Protein AF-A0A7C3YHD6-F1 (afdb_monomer)

Nearest PDB structures (foldseek):
  8xrv-assembly2_F  TM=5.970E-01  e=7.876E-05  Cellulosimicrobium
  8xrx-assembly1_B  TM=4.144E-01  e=6.206E-05  Cellulosimicrobium cellulans
  8xrx-assembly2_C  TM=4.176E-01  e=9.086E-05  Cellulosimicrobium cellulans
  8xrt-assembly3_D  TM=2.925E-01  e=2.175E-05  Cellulosimicrobium
  8xrt-assembly2_B  TM=2.778E-01  e=3.036E-05  Cellulosimicrobium

Radius of gyration: 32.1 Å; Cα contacts (8 Å, |Δi|>4): 1647; chains: 1; bounding box: 99×63×89 Å

Structure (mmCIF, N/CA/C/O backbone):
data_AF-A0A7C3YHD6-F1
#
_entry.id   AF-A0A7C3YHD6-F1
#
loop_
_atom_site.group_PDB
_atom_site.id
_atom_site.type_symbol
_atom_site.label_atom_id
_atom_site.label_alt_id
_atom_site.label_comp_id
_atom_site.label_asym_id
_atom_site.label_entity_id
_atom_site.label_seq_id
_atom_site.pdbx_PDB_ins_code
_atom_site.Cartn_x
_atom_site.Cartn_y
_atom_site.Cartn_z
_atom_site.occupancy
_atom_site.B_iso_or_equiv
_atom_site.auth_seq_id
_atom_site.auth_comp_id
_atom_site.auth_asym_id
_atom_site.auth_atom_id
_atom_site.pdbx_PDB_model_num
ATOM 1 N N . MET A 1 1 ? -40.302 12.353 -24.467 1.00 33.19 1 MET A N 1
ATOM 2 C CA . MET A 1 1 ? -41.398 11.413 -24.130 1.00 33.19 1 MET A CA 1
ATOM 3 C C . MET A 1 1 ? -41.924 11.759 -22.741 1.00 33.19 1 MET A C 1
ATOM 5 O O . MET A 1 1 ? -41.127 12.133 -21.892 1.00 33.19 1 MET A O 1
ATOM 9 N N . LYS A 1 2 ? -43.252 11.775 -22.558 1.00 27.89 2 LYS A N 1
ATOM 10 C CA . LYS A 1 2 ? -43.951 12.321 -21.375 1.00 27.89 2 LYS A CA 1
ATOM 11 C C . LYS A 1 2 ? -43.536 11.615 -20.071 1.00 27.89 2 LYS A C 1
ATOM 13 O O . LYS A 1 2 ? -43.399 10.398 -20.061 1.00 27.89 2 LYS A O 1
ATOM 18 N N . LYS A 1 3 ? -43.393 12.388 -18.981 1.00 28.17 3 LYS A N 1
ATOM 19 C CA . LYS A 1 3 ? -43.239 11.893 -17.600 1.00 28.17 3 LYS A CA 1
ATOM 20 C C . LYS A 1 3 ? -44.438 11.002 -17.248 1.00 28.17 3 LYS A C 1
ATOM 22 O O . LYS A 1 3 ? -45.562 11.495 -17.194 1.00 28.17 3 LYS A O 1
ATOM 27 N N . ILE A 1 4 ? -44.193 9.711 -17.037 1.00 30.39 4 ILE A N 1
ATOM 28 C CA . ILE A 1 4 ? -45.179 8.761 -16.513 1.00 30.39 4 ILE A CA 1
ATOM 29 C C . ILE A 1 4 ? -45.124 8.847 -14.984 1.00 30.39 4 ILE A C 1
ATOM 31 O O . ILE A 1 4 ? -44.045 8.776 -14.396 1.00 30.39 4 ILE A O 1
ATOM 35 N N . ASN A 1 5 ? -46.281 9.067 -14.357 1.00 26.64 5 ASN A N 1
ATOM 36 C CA . ASN A 1 5 ? -46.434 9.083 -12.905 1.00 26.64 5 ASN A CA 1
ATOM 37 C C . ASN A 1 5 ? -46.173 7.684 -12.334 1.00 26.64 5 ASN A C 1
ATOM 39 O O . ASN A 1 5 ? -46.651 6.685 -12.868 1.00 26.64 5 ASN A O 1
ATOM 43 N N . TRP A 1 6 ? -45.413 7.634 -11.243 1.00 37.22 6 TRP A N 1
ATOM 44 C CA . TRP A 1 6 ? -44.980 6.412 -10.580 1.00 37.22 6 TRP A CA 1
ATOM 45 C C . TRP A 1 6 ? -46.158 5.764 -9.852 1.00 37.22 6 TRP A C 1
ATOM 47 O O . TRP A 1 6 ? -46.665 6.293 -8.866 1.00 37.22 6 TRP A O 1
ATOM 57 N N . THR A 1 7 ? -46.607 4.615 -10.344 1.00 29.44 7 THR A N 1
ATOM 58 C CA . THR A 1 7 ? -47.560 3.742 -9.653 1.00 29.44 7 THR A CA 1
ATOM 59 C C . THR A 1 7 ? -46.990 2.328 -9.660 1.00 29.44 7 THR A C 1
ATOM 61 O O . THR A 1 7 ? -46.343 1.924 -10.622 1.00 29.44 7 THR A O 1
ATOM 64 N N . ILE A 1 8 ? -47.174 1.632 -8.540 1.00 33.72 8 ILE A N 1
ATOM 65 C CA . ILE A 1 8 ? -46.691 0.281 -8.230 1.00 33.72 8 ILE A CA 1
ATOM 66 C C . ILE A 1 8 ? -46.876 -0.662 -9.432 1.00 33.72 8 ILE A C 1
ATOM 68 O O . ILE A 1 8 ? -47.979 -0.788 -9.963 1.00 33.72 8 ILE A O 1
ATOM 72 N N . ILE A 1 9 ? -45.785 -1.310 -9.851 1.00 39.44 9 ILE A N 1
ATOM 73 C CA . ILE A 1 9 ? -45.742 -2.269 -10.960 1.00 39.44 9 ILE A CA 1
ATOM 74 C C . ILE A 1 9 ? -45.817 -3.684 -10.358 1.00 39.44 9 ILE A C 1
ATOM 76 O O . ILE A 1 9 ? -45.004 -4.048 -9.507 1.00 39.44 9 ILE A O 1
ATOM 80 N N . ILE A 1 10 ? -46.827 -4.461 -10.758 1.00 38.75 10 ILE A N 1
ATOM 81 C CA . ILE A 1 10 ? -47.070 -5.842 -10.305 1.00 38.75 10 ILE A CA 1
ATOM 82 C C . ILE A 1 10 ? -46.479 -6.790 -11.352 1.00 38.75 10 ILE A C 1
ATOM 84 O O . ILE A 1 10 ? -46.925 -6.759 -12.491 1.00 38.75 10 ILE A O 1
ATOM 88 N N . ILE A 1 11 ? -45.501 -7.630 -10.993 1.00 44.28 11 ILE A N 1
ATOM 89 C CA . ILE A 1 11 ? -44.811 -8.522 -11.940 1.00 44.28 11 ILE A CA 1
ATOM 90 C C . ILE A 1 11 ? -45.221 -9.976 -11.659 1.00 44.28 11 ILE A C 1
ATOM 92 O O . ILE A 1 11 ? -44.813 -10.577 -10.668 1.00 44.28 11 ILE A O 1
ATOM 96 N N . ILE A 1 12 ? -46.035 -10.563 -12.537 1.00 39.75 12 ILE A N 1
ATOM 97 C CA . ILE A 1 12 ? -46.547 -11.935 -12.385 1.00 39.75 12 ILE A CA 1
ATOM 98 C C . ILE A 1 12 ? -45.685 -12.900 -13.212 1.00 39.75 12 ILE A C 1
ATOM 100 O O . ILE A 1 12 ? -45.629 -12.772 -14.431 1.00 39.75 12 ILE A O 1
ATOM 104 N N . LEU A 1 13 ? -45.037 -13.888 -12.582 1.00 40.97 13 LEU A N 1
ATOM 105 C CA . LEU A 1 13 ? -44.169 -14.875 -13.241 1.00 40.97 13 LEU A CA 1
ATOM 106 C C . LEU A 1 13 ? -44.884 -16.236 -13.371 1.00 40.97 13 LEU A C 1
ATOM 108 O O . LEU A 1 13 ? -44.977 -17.011 -12.422 1.00 40.97 13 LEU A O 1
ATOM 112 N N . ILE A 1 14 ? -45.416 -16.522 -14.567 1.00 37.09 14 ILE A N 1
ATOM 113 C CA . ILE A 1 14 ? -46.184 -17.746 -14.866 1.00 37.09 14 ILE A CA 1
ATOM 114 C C . ILE A 1 14 ? -45.296 -18.841 -15.476 1.00 37.09 14 ILE A C 1
ATOM 116 O O . ILE A 1 14 ? -44.714 -18.614 -16.536 1.00 37.09 14 ILE A O 1
ATOM 120 N N . LEU A 1 15 ? -45.247 -20.039 -14.867 1.00 38.25 15 LEU A N 1
ATOM 121 C CA . LEU A 1 15 ? -44.476 -21.195 -15.355 1.00 38.25 15 LEU A CA 1
ATOM 122 C C . LEU A 1 15 ? -45.401 -22.299 -15.899 1.00 38.25 15 LEU A C 1
ATOM 124 O O . LEU A 1 15 ? -46.266 -22.800 -15.186 1.00 38.25 15 LEU A O 1
ATOM 128 N N . VAL A 1 16 ? -45.204 -22.715 -17.156 1.00 32.53 16 VAL A N 1
ATOM 129 C CA . VAL A 1 16 ? -45.936 -23.830 -17.791 1.00 32.53 16 VAL A CA 1
ATOM 130 C C . VAL A 1 16 ? -44.934 -24.875 -18.293 1.00 32.53 16 VAL A C 1
ATOM 132 O O . VAL A 1 16 ? -43.979 -24.538 -18.985 1.00 32.53 16 VAL A O 1
ATOM 135 N N . PHE A 1 17 ? -45.153 -26.144 -17.933 1.00 29.03 17 PHE A N 1
ATOM 136 C CA . PHE A 1 17 ? -44.254 -27.274 -18.203 1.00 29.03 17 PHE A CA 1
ATOM 137 C C . PHE A 1 17 ? -44.550 -27.921 -19.569 1.00 29.03 17 PHE A C 1
ATOM 139 O O . PHE A 1 17 ? -45.683 -28.336 -19.812 1.00 29.03 17 PHE A O 1
ATOM 146 N N . ILE A 1 18 ? -43.545 -28.045 -20.447 1.00 30.69 18 ILE A N 1
ATOM 147 C CA . ILE A 1 18 ? -43.638 -28.778 -21.727 1.00 30.69 18 ILE A CA 1
ATOM 148 C C . ILE A 1 18 ? -42.346 -29.592 -21.935 1.00 30.69 18 ILE A C 1
ATOM 150 O O . ILE A 1 18 ? -41.264 -29.002 -21.934 1.00 30.69 18 ILE A O 1
ATOM 154 N N . PRO A 1 19 ? -42.407 -30.922 -22.142 1.00 28.20 19 PRO A N 1
ATOM 155 C CA . PRO A 1 19 ? -41.219 -31.730 -22.400 1.00 28.20 19 PRO A CA 1
ATOM 156 C C . PRO A 1 19 ? -40.803 -31.654 -23.880 1.00 28.20 19 PRO A C 1
ATOM 158 O O . PRO A 1 19 ? -41.643 -31.713 -24.777 1.00 28.20 19 PRO A O 1
ATOM 161 N N . LEU A 1 20 ? -39.495 -31.549 -24.141 1.00 29.16 20 LEU A N 1
ATOM 162 C CA . LEU A 1 20 ? -38.911 -31.427 -25.483 1.00 29.16 20 LEU A CA 1
ATOM 163 C C . LEU A 1 20 ? -37.914 -32.561 -25.763 1.00 29.16 20 LEU A C 1
ATOM 165 O O . LEU A 1 20 ? -36.996 -32.805 -24.983 1.00 29.16 20 LEU A O 1
ATOM 169 N N . SER A 1 21 ? -38.092 -33.218 -26.910 1.00 27.41 21 SER A N 1
ATOM 170 C CA . SER A 1 21 ? -37.192 -34.214 -27.499 1.00 27.41 21 SER A CA 1
ATOM 171 C C . SER A 1 21 ? -36.075 -33.568 -28.334 1.00 27.41 21 SER A C 1
ATOM 173 O O . SER A 1 21 ? -36.277 -32.546 -28.987 1.00 27.41 21 SER A O 1
ATOM 175 N N . ALA A 1 22 ? -34.902 -34.203 -28.304 1.00 28.86 22 ALA A N 1
ATOM 176 C CA . ALA A 1 22 ? -33.606 -33.737 -28.798 1.00 28.86 22 ALA A CA 1
ATOM 177 C C . ALA A 1 22 ? -33.400 -33.806 -30.325 1.00 28.86 22 ALA A C 1
ATOM 179 O O . ALA A 1 22 ? -33.951 -34.686 -30.980 1.00 28.86 22 ALA A O 1
ATOM 180 N N . PHE A 1 23 ? -32.489 -32.970 -30.851 1.00 27.52 23 PHE A N 1
ATOM 181 C CA . PHE A 1 23 ? -31.763 -33.216 -32.108 1.00 27.52 23 PHE A CA 1
ATOM 182 C C . PHE A 1 23 ? -30.308 -32.716 -32.056 1.00 27.52 23 PHE A C 1
ATOM 184 O O . PHE A 1 23 ? -30.003 -31.692 -31.446 1.00 27.52 23 PHE A O 1
ATOM 191 N N . SER A 1 24 ? -29.424 -33.490 -32.696 1.00 26.69 24 SER A N 1
ATOM 192 C CA . SER A 1 24 ? -27.964 -33.377 -32.717 1.00 26.69 24 SER A CA 1
ATOM 193 C C . SER A 1 24 ? -27.407 -32.613 -33.927 1.00 26.69 24 SER A C 1
ATOM 195 O O . SER A 1 24 ? -28.060 -32.455 -34.955 1.00 26.69 24 SER A O 1
ATOM 197 N N . GLN A 1 25 ? -26.139 -32.219 -33.782 1.00 30.19 25 GLN A N 1
ATOM 198 C CA . GLN A 1 25 ? -25.241 -31.557 -34.735 1.00 30.19 25 GLN A CA 1
ATOM 199 C C . GLN A 1 25 ? -25.079 -32.250 -36.100 1.00 30.19 25 GLN A C 1
ATOM 201 O O . GLN A 1 25 ? -25.105 -33.475 -36.196 1.00 30.19 25 GLN A O 1
ATOM 206 N N . ALA A 1 26 ? -24.700 -31.453 -37.107 1.00 25.59 26 ALA A N 1
ATOM 207 C CA . ALA A 1 26 ? -23.753 -31.868 -38.144 1.00 25.59 26 ALA A CA 1
ATOM 208 C C . ALA A 1 26 ? -22.967 -30.657 -38.683 1.00 25.59 26 ALA A C 1
ATOM 210 O O . ALA A 1 26 ? -23.549 -29.686 -39.167 1.00 25.59 26 ALA A O 1
ATOM 211 N N . SER A 1 27 ? -21.636 -30.730 -38.608 1.00 27.20 27 SER A N 1
ATOM 212 C CA . SER A 1 27 ? -20.701 -29.845 -39.307 1.00 27.20 27 SER A CA 1
ATOM 213 C C . SER A 1 27 ? -20.505 -30.328 -40.750 1.00 27.20 27 SER A C 1
ATOM 215 O O . SER A 1 27 ? -20.579 -31.524 -41.034 1.00 27.20 27 SER A O 1
ATOM 217 N N . LYS A 1 28 ? -20.239 -29.408 -41.684 1.00 27.61 28 LYS A N 1
ATOM 218 C CA . LYS A 1 28 ? -19.794 -29.743 -43.045 1.00 27.61 28 LYS A CA 1
ATOM 219 C C . LYS A 1 28 ? -18.433 -29.114 -43.318 1.00 27.61 28 LYS A C 1
ATOM 221 O O . LYS A 1 28 ? -18.290 -27.894 -43.294 1.00 27.61 28 LYS A O 1
ATOM 226 N N . GLN A 1 29 ? -17.460 -29.977 -43.602 1.00 29.08 29 GLN A N 1
ATOM 227 C CA . GLN A 1 29 ? -16.182 -29.642 -44.224 1.00 29.08 29 GLN A CA 1
ATOM 228 C C . GLN A 1 29 ? -16.402 -29.036 -45.614 1.00 29.08 29 GLN A C 1
ATOM 230 O O . GLN A 1 29 ? -17.284 -29.467 -46.359 1.00 29.08 29 GLN A O 1
ATOM 235 N N . LYS A 1 30 ? -15.550 -28.074 -45.979 1.00 29.89 30 LYS A N 1
ATOM 236 C CA . LYS A 1 30 ? -15.441 -27.550 -47.340 1.00 29.89 30 LYS A CA 1
ATOM 237 C C . LYS A 1 30 ? -14.048 -27.873 -47.879 1.00 29.89 30 LYS A C 1
ATOM 239 O O . LYS A 1 30 ? -13.043 -27.557 -47.252 1.00 29.89 30 LYS A O 1
ATOM 244 N N . THR A 1 31 ? -14.035 -28.544 -49.021 1.00 28.14 31 THR A N 1
ATOM 245 C CA . THR A 1 31 ? -12.875 -28.976 -49.804 1.00 28.14 31 THR A CA 1
ATOM 246 C C . THR A 1 31 ? -12.104 -27.802 -50.405 1.00 28.14 31 THR A C 1
ATOM 248 O O . THR A 1 31 ? -12.689 -26.839 -50.900 1.00 28.14 31 THR A O 1
ATOM 251 N N . THR A 1 32 ? -10.781 -27.927 -50.379 1.00 29.42 32 THR A N 1
ATOM 252 C CA . THR A 1 32 ? -9.775 -27.028 -50.947 1.00 29.42 32 THR A CA 1
ATOM 253 C C . THR A 1 32 ? -9.615 -27.224 -52.456 1.00 29.42 32 THR A C 1
ATOM 255 O O . THR A 1 32 ? -9.547 -28.349 -52.945 1.00 29.42 32 THR A O 1
ATOM 258 N N . SER A 1 33 ? -9.490 -26.116 -53.191 1.00 29.62 33 SER A N 1
ATOM 259 C CA . SER A 1 33 ? -8.979 -26.077 -54.565 1.00 29.62 33 SER A CA 1
ATOM 260 C C . SER A 1 33 ? -7.597 -25.424 -54.561 1.00 29.62 33 SER A C 1
ATOM 262 O O . SER A 1 33 ? -7.461 -24.251 -54.210 1.00 29.62 33 SER A O 1
ATOM 264 N N . THR A 1 34 ? -6.573 -26.183 -54.935 1.00 35.03 34 THR A N 1
ATOM 265 C CA . THR A 1 34 ? -5.179 -25.748 -55.047 1.00 35.03 34 THR A CA 1
ATOM 266 C C . THR A 1 34 ? -4.984 -24.861 -56.274 1.00 35.03 34 THR A C 1
ATOM 268 O O . THR A 1 34 ? -5.031 -25.317 -57.413 1.00 35.03 34 THR A O 1
ATOM 271 N N . THR A 1 35 ? -4.713 -23.582 -56.033 1.00 35.12 35 THR A N 1
ATOM 272 C CA . THR A 1 35 ? -4.025 -22.693 -56.974 1.00 35.12 35 THR A CA 1
ATOM 273 C C . THR A 1 35 ? -2.702 -22.328 -56.314 1.00 35.12 35 THR A C 1
ATOM 275 O O . THR A 1 35 ? -2.699 -21.800 -55.203 1.00 35.12 35 THR A O 1
ATOM 278 N N . THR A 1 36 ? -1.574 -22.644 -56.950 1.00 42.84 36 THR A N 1
ATOM 279 C CA . THR A 1 36 ? -0.231 -22.236 -56.518 1.00 42.84 36 THR A CA 1
ATOM 280 C C . THR A 1 36 ? -0.101 -20.719 -56.646 1.00 42.84 36 THR A C 1
ATOM 282 O O . THR A 1 36 ? 0.384 -20.180 -57.635 1.00 42.84 36 THR A O 1
ATOM 285 N N . LYS A 1 37 ? -0.602 -20.019 -55.628 1.00 42.69 37 LYS A N 1
ATOM 286 C CA . LYS A 1 37 ? -0.372 -18.600 -55.393 1.00 42.69 37 LYS A CA 1
ATOM 287 C C . LYS A 1 37 ? 1.027 -18.487 -54.799 1.00 42.69 37 LYS A C 1
ATOM 289 O O . LYS A 1 37 ? 1.293 -19.067 -53.750 1.00 42.69 37 LYS A O 1
ATOM 294 N N . GLN A 1 38 ? 1.921 -17.787 -55.486 1.00 45.38 38 GLN A N 1
ATOM 295 C CA . GLN A 1 38 ? 3.219 -17.400 -54.940 1.00 45.38 38 GLN A CA 1
ATOM 296 C C . GLN A 1 38 ? 2.963 -16.729 -53.578 1.00 45.38 38 GLN A C 1
ATOM 298 O O . GLN A 1 38 ? 2.185 -15.773 -53.506 1.00 45.38 38 GLN A O 1
ATOM 303 N N . SER A 1 39 ? 3.495 -17.304 -52.496 1.00 59.38 39 SER A N 1
ATOM 304 C CA . SER A 1 39 ? 3.226 -16.835 -51.135 1.00 59.38 39 SER A CA 1
ATOM 305 C C . SER A 1 39 ? 3.740 -15.409 -50.994 1.00 59.38 39 SER A C 1
ATOM 307 O O . SER A 1 39 ? 4.916 -15.155 -51.250 1.00 59.38 39 SER A O 1
ATOM 309 N N . VAL A 1 40 ? 2.863 -14.481 -50.609 1.00 75.19 40 VAL A N 1
ATOM 310 C CA . VAL A 1 40 ? 3.275 -13.121 -50.249 1.00 75.19 40 VAL A CA 1
ATOM 311 C C . VAL A 1 40 ? 4.324 -13.245 -49.137 1.00 75.19 40 VAL A C 1
ATOM 313 O O . VAL A 1 40 ? 4.035 -13.935 -48.157 1.00 75.19 40 VAL A O 1
ATOM 316 N N . PRO A 1 41 ? 5.523 -12.648 -49.281 1.00 84.94 41 PRO A N 1
ATOM 317 C CA . PRO A 1 41 ? 6.522 -12.666 -48.223 1.00 84.94 41 PRO A CA 1
ATOM 318 C C . PRO A 1 41 ? 5.927 -12.078 -46.943 1.00 84.94 41 PRO A C 1
ATOM 320 O O . PRO A 1 41 ? 5.416 -10.959 -46.966 1.00 84.94 41 PRO A O 1
ATOM 323 N N . MET A 1 42 ? 5.962 -12.838 -45.852 1.00 90.25 42 MET A N 1
ATOM 324 C CA . MET A 1 42 ? 5.438 -12.424 -44.547 1.00 90.25 42 MET A CA 1
ATOM 325 C C . MET A 1 42 ? 6.437 -12.787 -43.439 1.00 90.25 42 MET A C 1
ATOM 327 O O . MET A 1 42 ? 7.139 -13.797 -43.584 1.00 90.25 42 MET A O 1
ATOM 331 N N . PRO A 1 43 ? 6.523 -11.981 -42.365 1.00 95.00 43 PRO A N 1
ATOM 332 C CA . PRO A 1 43 ? 7.248 -12.334 -41.145 1.00 95.00 43 PRO A CA 1
ATOM 333 C C . PRO A 1 43 ? 6.688 -13.588 -40.447 1.00 95.00 43 PRO A C 1
ATOM 335 O O . PRO A 1 43 ? 5.589 -14.044 -40.762 1.00 95.00 43 PRO A O 1
ATOM 338 N N . ASP A 1 44 ? 7.467 -14.164 -39.533 1.00 96.25 44 ASP A N 1
ATOM 339 C CA . ASP A 1 44 ? 7.071 -15.270 -38.638 1.00 96.25 44 ASP A CA 1
ATOM 340 C C . ASP A 1 44 ? 7.933 -15.194 -37.375 1.00 96.25 44 ASP A C 1
ATOM 342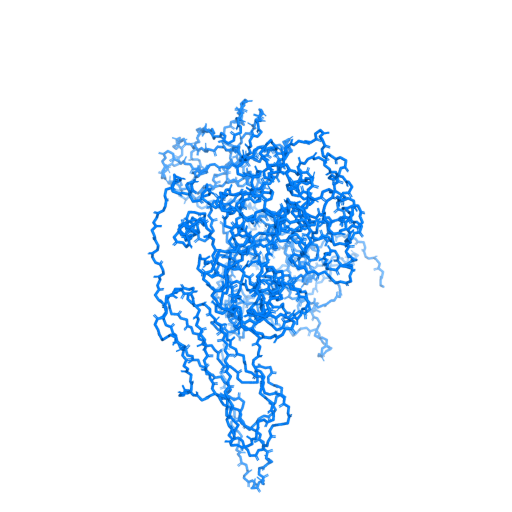 O O . ASP A 1 44 ? 9.079 -15.647 -37.364 1.00 96.25 44 ASP A O 1
ATOM 346 N N . LEU A 1 45 ? 7.431 -14.535 -36.345 1.00 96.56 45 LEU A N 1
ATOM 347 C CA . LEU A 1 45 ? 8.048 -14.389 -35.046 1.00 96.56 45 LEU A CA 1
ATOM 348 C C . LEU A 1 45 ? 7.929 -15.695 -34.262 1.00 96.56 45 LEU A C 1
ATOM 350 O O . LEU A 1 45 ? 6.941 -16.424 -34.259 1.00 96.56 45 LEU A O 1
ATOM 354 N N . ILE A 1 46 ? 9.007 -16.040 -33.578 1.00 96.81 46 ILE A N 1
ATOM 355 C CA . ILE A 1 46 ? 9.023 -17.183 -32.680 1.00 96.81 46 ILE A CA 1
ATOM 356 C C . ILE A 1 46 ? 10.027 -16.939 -31.571 1.00 96.81 46 ILE A C 1
ATOM 358 O O . ILE A 1 46 ? 11.136 -16.450 -31.804 1.00 96.81 46 ILE A O 1
ATOM 362 N N . ILE A 1 47 ? 9.662 -17.334 -30.358 1.00 96.88 47 ILE A N 1
ATOM 363 C CA . ILE A 1 47 ? 10.599 -17.387 -29.239 1.00 96.88 47 ILE A CA 1
ATOM 364 C C . ILE A 1 47 ? 11.439 -18.659 -29.361 1.00 96.88 47 ILE A C 1
ATOM 366 O O . ILE A 1 47 ? 10.889 -19.755 -29.455 1.00 96.88 47 ILE A O 1
ATOM 370 N N . ASP A 1 48 ? 12.769 -18.540 -29.342 1.00 95.31 48 ASP A N 1
ATOM 371 C CA . ASP A 1 48 ? 13.666 -19.699 -29.354 1.00 95.31 48 ASP A CA 1
ATOM 372 C C . ASP A 1 48 ? 13.704 -20.382 -27.976 1.00 95.31 48 ASP A C 1
ATOM 374 O O . ASP A 1 48 ? 14.330 -19.851 -27.050 1.00 95.31 48 ASP A O 1
ATOM 378 N N . PRO A 1 49 ? 13.148 -21.599 -27.822 1.00 93.00 49 PRO A N 1
ATOM 379 C CA . PRO A 1 49 ? 13.102 -22.294 -26.537 1.00 93.00 49 PRO A CA 1
ATOM 380 C C . PRO A 1 49 ? 14.476 -22.546 -25.911 1.00 93.00 49 PRO A C 1
ATOM 382 O O . PRO A 1 49 ? 14.599 -22.637 -24.687 1.00 93.00 49 PRO A O 1
ATOM 385 N N . LYS A 1 50 ? 15.513 -22.705 -26.747 1.00 93.56 50 LYS A N 1
ATOM 386 C CA . LYS A 1 50 ? 16.876 -23.038 -26.303 1.00 93.56 50 LYS A CA 1
ATOM 387 C C . LYS A 1 50 ? 17.636 -21.822 -25.785 1.00 93.56 50 LYS A C 1
ATOM 389 O O . LYS A 1 50 ? 18.604 -21.989 -25.049 1.00 93.56 50 LYS A O 1
ATOM 394 N N . SER A 1 51 ? 17.197 -20.625 -26.159 1.00 95.00 51 SER A N 1
ATOM 395 C CA . SER A 1 51 ? 17.802 -19.362 -25.736 1.00 95.00 51 SER A CA 1
ATOM 396 C C . SER A 1 51 ? 17.343 -18.899 -24.351 1.00 95.00 51 SER A C 1
ATOM 398 O O . SER A 1 51 ? 17.960 -18.000 -23.782 1.00 95.00 51 SER A O 1
ATOM 400 N N . ILE A 1 52 ? 16.271 -19.498 -23.813 1.00 96.31 52 ILE A N 1
ATOM 401 C CA . ILE A 1 52 ? 15.662 -19.050 -22.562 1.00 96.31 52 ILE A CA 1
ATOM 402 C C . ILE A 1 52 ? 16.509 -19.505 -21.378 1.00 96.31 52 ILE A C 1
ATOM 404 O O . ILE A 1 52 ? 16.515 -20.688 -21.017 1.00 96.31 52 ILE A O 1
ATOM 408 N N . VAL A 1 53 ? 17.201 -18.550 -20.762 1.00 96.75 53 VAL A N 1
ATOM 409 C CA . VAL A 1 53 ? 18.137 -18.781 -19.659 1.00 96.75 53 VAL A CA 1
ATOM 410 C C . VAL A 1 53 ? 17.837 -17.811 -18.522 1.00 96.75 53 VAL A C 1
ATOM 412 O O . VAL A 1 53 ? 17.588 -16.631 -18.749 1.00 96.75 53 VAL A O 1
ATOM 415 N N . PHE A 1 54 ? 17.898 -18.312 -17.293 1.00 97.12 54 PHE A N 1
ATOM 416 C CA . PHE A 1 54 ? 17.859 -17.503 -16.079 1.00 97.12 54 PHE A CA 1
ATOM 417 C C . PHE A 1 54 ? 19.289 -17.294 -15.582 1.00 97.12 54 PHE A C 1
ATOM 419 O O . PHE A 1 54 ? 20.076 -18.242 -15.589 1.00 97.12 54 PHE A O 1
ATOM 426 N N . SER A 1 55 ? 19.634 -16.077 -15.153 1.00 96.44 55 SER A N 1
ATOM 427 C CA . SER A 1 55 ? 20.966 -15.779 -14.599 1.00 96.44 55 SER A CA 1
ATOM 428 C C . SER A 1 55 ? 21.312 -16.651 -13.389 1.00 96.44 55 SER A C 1
ATOM 430 O O . SER A 1 55 ? 22.475 -16.993 -13.203 1.00 96.44 55 SER A O 1
ATOM 432 N N . ASP A 1 56 ? 20.299 -17.032 -12.608 1.00 96.50 56 ASP A N 1
ATOM 433 C CA . ASP A 1 56 ? 20.363 -18.082 -11.597 1.00 96.50 56 ASP A CA 1
ATOM 434 C C . ASP A 1 56 ? 19.262 -19.118 -11.898 1.00 96.50 56 ASP A C 1
ATOM 436 O O . ASP A 1 56 ? 18.080 -18.766 -11.889 1.00 96.50 56 ASP A O 1
ATOM 440 N N . PRO A 1 57 ? 19.607 -20.382 -12.207 1.00 94.50 57 PRO A N 1
ATOM 441 C CA . PRO A 1 57 ? 18.627 -21.431 -12.479 1.00 94.50 57 PRO A CA 1
ATOM 442 C C . PRO A 1 57 ? 17.967 -22.007 -11.214 1.00 94.50 57 PRO A C 1
ATOM 444 O O . PRO A 1 57 ? 17.026 -22.793 -11.332 1.00 94.50 57 PRO A O 1
ATOM 447 N N . SER A 1 58 ? 18.460 -21.671 -10.018 1.00 95.75 58 SER A N 1
ATOM 448 C CA . SER A 1 58 ? 17.971 -22.190 -8.734 1.00 95.75 58 SER A CA 1
ATOM 449 C C . SER A 1 58 ? 17.895 -21.113 -7.635 1.00 95.75 58 SER A C 1
ATOM 451 O O . SER A 1 58 ? 18.445 -21.327 -6.544 1.00 95.75 58 SER A O 1
ATOM 453 N N . PRO A 1 59 ? 17.207 -19.987 -7.898 1.00 96.75 59 PRO A N 1
ATOM 454 C CA . PRO A 1 59 ? 17.194 -18.833 -7.009 1.00 96.75 59 PRO A CA 1
ATOM 455 C C . PRO A 1 59 ? 16.460 -19.134 -5.700 1.00 96.75 59 PRO A C 1
ATOM 457 O O . PRO A 1 59 ? 15.661 -20.073 -5.600 1.00 96.75 59 PRO A O 1
ATOM 460 N N . THR A 1 60 ? 16.701 -18.310 -4.690 1.00 96.50 60 THR A N 1
ATOM 461 C CA . THR A 1 60 ? 15.786 -18.153 -3.555 1.00 96.50 60 THR A CA 1
ATOM 462 C C . THR A 1 60 ? 14.755 -17.084 -3.913 1.00 96.50 60 THR A C 1
ATOM 464 O O . THR A 1 60 ? 15.014 -16.200 -4.729 1.00 96.50 60 THR A O 1
ATOM 467 N N . GLU A 1 61 ? 13.551 -17.167 -3.357 1.00 95.38 61 GLU A N 1
ATOM 468 C CA . GLU A 1 61 ? 12.545 -16.130 -3.574 1.00 95.38 61 GLU A CA 1
ATOM 469 C C . GLU A 1 61 ? 13.074 -14.735 -3.208 1.00 95.38 61 GLU A C 1
ATOM 471 O O . GLU A 1 61 ? 13.828 -14.562 -2.247 1.00 95.38 61 GLU A O 1
ATOM 476 N N . GLY A 1 62 ? 12.686 -13.734 -3.993 1.00 92.50 62 GLY A N 1
ATOM 477 C CA . GLY A 1 62 ? 13.176 -12.366 -3.850 1.00 92.50 62 GLY A CA 1
ATOM 478 C C . GLY A 1 62 ? 14.566 -12.105 -4.435 1.00 92.50 62 GLY A C 1
ATOM 479 O O . GLY A 1 62 ? 14.913 -10.934 -4.599 1.00 92.50 62 GLY A O 1
ATOM 480 N N . ASP A 1 63 ? 15.352 -13.125 -4.801 1.00 92.50 63 ASP A N 1
ATOM 481 C CA . ASP A 1 63 ? 16.652 -12.919 -5.452 1.00 92.50 63 ASP A CA 1
ATOM 482 C C . ASP A 1 63 ? 16.488 -12.198 -6.799 1.00 92.50 63 ASP A C 1
ATOM 484 O O . ASP A 1 63 ? 15.520 -12.395 -7.531 1.00 92.50 63 ASP A O 1
ATOM 488 N N . GLY A 1 64 ? 17.441 -11.331 -7.145 1.00 91.25 64 GLY A N 1
ATOM 489 C CA . GLY A 1 64 ? 17.430 -10.658 -8.441 1.00 91.25 64 GLY A CA 1
ATOM 490 C C . GLY A 1 64 ? 17.842 -11.616 -9.558 1.00 91.25 64 GLY A C 1
ATOM 491 O O . GLY A 1 64 ? 19.004 -12.007 -9.626 1.00 91.25 64 GLY A O 1
ATOM 492 N N . VAL A 1 65 ? 16.920 -11.944 -10.462 1.00 93.25 65 VAL A N 1
ATOM 493 C CA . VAL A 1 65 ? 17.149 -12.835 -11.608 1.00 93.25 65 VAL A CA 1
ATOM 494 C C . VAL A 1 65 ? 16.966 -12.065 -12.913 1.00 93.25 65 VAL A C 1
ATOM 496 O O . VAL A 1 65 ? 15.977 -11.359 -13.093 1.00 93.25 65 VAL A O 1
ATOM 499 N N . THR A 1 66 ? 17.898 -12.225 -13.851 1.00 94.56 66 THR A N 1
ATOM 500 C CA . THR A 1 66 ? 17.733 -11.765 -15.234 1.00 94.56 66 THR A CA 1
ATOM 501 C C . THR A 1 66 ? 17.278 -12.931 -16.103 1.00 94.56 66 THR A C 1
ATOM 503 O O . THR A 1 66 ? 17.918 -13.985 -16.120 1.00 94.56 66 THR A O 1
ATOM 506 N N . ILE A 1 67 ? 16.183 -12.736 -16.831 1.00 96.06 67 ILE A N 1
ATOM 507 C CA . ILE A 1 67 ? 15.656 -13.672 -17.822 1.00 96.06 67 ILE A CA 1
ATOM 508 C C . ILE A 1 67 ? 16.182 -13.233 -19.182 1.00 96.06 67 ILE A C 1
ATOM 510 O O . ILE A 1 67 ? 16.009 -12.080 -19.563 1.00 96.06 67 ILE A O 1
ATOM 514 N N . TYR A 1 68 ? 16.819 -14.142 -19.909 1.00 96.50 68 TYR A N 1
ATOM 515 C CA . TYR A 1 68 ? 17.272 -13.934 -21.280 1.00 96.50 68 TYR A CA 1
ATOM 516 C C . TYR A 1 68 ? 16.414 -14.770 -22.220 1.00 96.50 68 TYR A C 1
ATOM 518 O O . TYR A 1 68 ? 16.107 -15.912 -21.889 1.00 96.50 68 TYR A O 1
ATOM 526 N N . ALA A 1 69 ? 16.068 -14.234 -23.386 1.00 96.88 69 ALA A N 1
ATOM 527 C CA . ALA A 1 69 ? 15.432 -14.981 -24.467 1.00 96.88 69 ALA A CA 1
ATOM 528 C C . ALA A 1 69 ? 15.844 -14.399 -25.822 1.00 96.88 69 ALA A C 1
ATOM 530 O O . ALA A 1 69 ? 16.259 -13.245 -25.913 1.00 96.88 69 ALA A O 1
ATOM 531 N N . ASN A 1 70 ? 15.701 -15.189 -26.878 1.00 97.31 70 ASN A N 1
ATOM 532 C CA . ASN A 1 70 ? 15.853 -14.739 -28.248 1.00 97.31 70 ASN A CA 1
ATOM 533 C C . ASN A 1 70 ? 14.515 -14.829 -28.979 1.00 97.31 70 ASN A C 1
ATOM 535 O O . ASN A 1 70 ? 13.839 -15.860 -28.933 1.00 97.31 70 ASN A O 1
ATOM 539 N N . VAL A 1 71 ? 14.190 -13.771 -29.713 1.00 97.19 71 VAL A N 1
ATOM 540 C CA . VAL A 1 71 ? 13.140 -13.769 -30.732 1.00 97.19 71 VAL A CA 1
ATOM 541 C C . VAL A 1 71 ? 13.785 -13.991 -32.101 1.00 97.19 71 VAL A C 1
ATOM 543 O O . VAL A 1 71 ? 14.893 -13.511 -32.366 1.00 97.19 71 VAL A O 1
ATOM 546 N N . ILE A 1 72 ? 13.141 -14.780 -32.956 1.00 97.19 72 ILE A N 1
ATOM 547 C CA . ILE A 1 72 ? 13.591 -15.092 -34.316 1.00 97.19 72 ILE A CA 1
ATOM 548 C C . ILE A 1 72 ? 12.480 -14.702 -35.283 1.00 97.19 72 ILE A C 1
ATOM 550 O O . ILE A 1 72 ? 11.335 -15.068 -35.050 1.00 97.19 72 ILE A O 1
ATOM 554 N N . ASN A 1 73 ? 12.823 -14.042 -36.389 1.00 97.12 73 ASN A N 1
ATOM 555 C CA . ASN A 1 73 ? 11.929 -13.929 -37.540 1.00 97.12 73 ASN A CA 1
ATOM 556 C C . ASN A 1 73 ? 12.249 -15.064 -38.528 1.00 97.12 73 ASN A C 1
ATOM 558 O O . ASN A 1 73 ? 13.199 -14.976 -39.301 1.00 97.12 73 ASN A O 1
ATOM 562 N N . LYS A 1 74 ? 11.486 -16.157 -38.495 1.00 95.75 74 LYS A N 1
ATOM 563 C CA . LYS A 1 74 ? 11.577 -17.287 -39.439 1.00 95.75 74 LYS A CA 1
ATOM 564 C C . LYS A 1 74 ? 10.866 -17.029 -40.768 1.00 95.75 74 LYS A C 1
ATOM 566 O O . LYS A 1 74 ? 10.920 -17.873 -41.665 1.00 95.75 74 LYS A O 1
ATOM 571 N N . GLY A 1 75 ? 10.212 -15.879 -40.891 1.00 93.88 75 GLY A N 1
ATOM 572 C CA . GLY A 1 75 ? 9.436 -15.507 -42.054 1.00 93.88 75 GLY A CA 1
ATOM 573 C C . GLY A 1 75 ? 10.322 -15.157 -43.235 1.00 93.88 75 GLY A C 1
ATOM 574 O O . GLY A 1 75 ? 11.547 -15.092 -43.146 1.00 93.88 75 GLY A O 1
ATOM 575 N N . THR A 1 76 ? 9.682 -14.896 -44.366 1.00 94.31 76 THR A N 1
ATOM 576 C CA . THR A 1 76 ? 10.349 -14.561 -45.636 1.00 94.31 76 THR A CA 1
ATOM 577 C C . THR A 1 76 ? 10.411 -13.057 -45.905 1.00 94.31 76 THR A C 1
ATOM 579 O O . THR A 1 76 ? 10.937 -12.646 -46.938 1.00 94.31 76 THR A O 1
ATOM 582 N N . ALA A 1 77 ? 9.883 -12.232 -44.996 1.00 94.69 77 ALA A N 1
ATOM 583 C CA . ALA A 1 77 ? 9.937 -10.776 -45.068 1.00 94.69 77 ALA A CA 1
ATOM 584 C C . ALA A 1 77 ? 10.632 -10.177 -43.841 1.00 94.69 77 ALA A C 1
ATOM 586 O O . ALA A 1 77 ? 10.516 -10.696 -42.731 1.00 94.69 77 ALA A O 1
ATOM 587 N N . ASP A 1 78 ? 11.329 -9.063 -44.057 1.00 94.19 78 ASP A N 1
ATOM 588 C CA . ASP A 1 78 ? 11.893 -8.242 -42.987 1.00 94.19 78 ASP A CA 1
ATOM 589 C C . ASP A 1 78 ? 10.781 -7.523 -42.213 1.00 94.19 78 ASP A C 1
ATOM 591 O O . ASP A 1 78 ? 9.813 -7.046 -42.813 1.00 94.19 78 ASP A O 1
ATOM 595 N N . ILE A 1 79 ? 10.951 -7.394 -40.896 1.00 91.94 79 ILE A N 1
ATOM 596 C CA . ILE A 1 79 ? 10.083 -6.573 -40.048 1.00 91.94 79 ILE A CA 1
ATOM 597 C C . ILE A 1 79 ? 10.685 -5.171 -39.974 1.00 91.94 79 ILE A C 1
ATOM 599 O O . ILE A 1 79 ? 11.868 -5.012 -39.667 1.00 91.94 79 ILE A O 1
ATOM 603 N N . LYS A 1 80 ? 9.880 -4.161 -40.315 1.00 87.06 80 LYS A N 1
ATOM 604 C CA . LYS A 1 80 ? 10.284 -2.746 -40.274 1.00 87.06 80 LYS A CA 1
ATOM 605 C C . LYS A 1 80 ? 9.839 -2.042 -39.000 1.00 87.06 80 LYS A C 1
ATOM 607 O O . LYS A 1 80 ? 10.490 -1.077 -38.616 1.00 87.06 80 LYS A O 1
ATOM 612 N N . ASP A 1 81 ? 8.752 -2.522 -38.410 1.00 86.62 81 ASP A N 1
ATOM 613 C CA . ASP A 1 81 ? 8.215 -2.044 -37.143 1.00 86.62 81 ASP A CA 1
ATOM 614 C C . ASP A 1 81 ? 9.011 -2.621 -35.960 1.00 86.62 81 ASP A C 1
ATOM 616 O O . ASP A 1 81 ? 9.866 -3.503 -36.126 1.00 86.62 81 ASP A O 1
ATOM 620 N N . ASP A 1 82 ? 8.738 -2.107 -34.767 1.00 87.69 82 ASP A N 1
ATOM 621 C CA . ASP A 1 82 ? 9.370 -2.566 -33.536 1.00 87.69 82 ASP A CA 1
ATOM 622 C C . ASP A 1 82 ? 8.747 -3.899 -33.118 1.00 87.69 82 ASP A C 1
ATOM 624 O O . ASP A 1 82 ? 7.530 -4.024 -32.994 1.00 87.69 82 ASP A O 1
ATOM 628 N N . VAL A 1 83 ? 9.580 -4.919 -32.909 1.00 89.62 83 VAL A N 1
ATOM 629 C CA . VAL A 1 83 ? 9.124 -6.197 -32.360 1.00 89.62 83 VAL A CA 1
ATOM 630 C C . VAL A 1 83 ? 9.172 -6.102 -30.844 1.00 89.62 83 VAL A C 1
ATOM 632 O O . VAL A 1 83 ? 10.255 -6.082 -30.257 1.00 89.62 83 VAL A O 1
ATOM 635 N N . GLU A 1 84 ? 8.007 -6.076 -30.214 1.00 93.12 84 GLU A N 1
ATOM 636 C CA . GLU A 1 84 ? 7.887 -6.119 -28.760 1.00 93.12 84 GLU A CA 1
ATOM 637 C C . GLU A 1 84 ? 7.911 -7.562 -28.249 1.00 93.12 84 GLU A C 1
ATOM 639 O O . GLU A 1 84 ? 7.309 -8.467 -28.832 1.00 93.12 84 GLU A O 1
ATOM 644 N N . VAL A 1 85 ? 8.619 -7.787 -27.143 1.00 93.69 85 VAL A N 1
ATOM 645 C CA . VAL A 1 85 ? 8.630 -9.061 -26.424 1.00 93.69 85 VAL A CA 1
ATOM 646 C C . VAL A 1 85 ? 8.245 -8.827 -24.967 1.00 93.69 85 VAL A C 1
ATOM 648 O O . VAL A 1 85 ? 8.977 -8.174 -24.219 1.00 93.69 85 VAL A O 1
ATOM 651 N N . ARG A 1 86 ? 7.114 -9.409 -24.561 1.00 95.00 86 ARG A N 1
ATOM 652 C CA . ARG A 1 86 ? 6.535 -9.292 -23.217 1.00 95.00 86 ARG A CA 1
ATOM 653 C C . ARG A 1 86 ? 6.859 -10.511 -22.368 1.00 95.00 86 ARG A C 1
ATOM 655 O O . ARG A 1 86 ? 6.710 -11.650 -22.814 1.00 95.00 86 ARG A O 1
ATOM 662 N N . PHE A 1 87 ? 7.258 -10.268 -21.124 1.00 96.69 87 PHE A N 1
ATOM 663 C CA . PHE A 1 87 ? 7.479 -11.294 -20.106 1.00 96.69 87 PHE A CA 1
ATOM 664 C C . PHE A 1 87 ? 6.389 -11.186 -19.037 1.00 96.69 87 PHE A C 1
ATOM 666 O O . PHE A 1 87 ? 6.145 -10.096 -18.532 1.00 96.69 87 PHE A O 1
ATOM 673 N N . VAL A 1 88 ? 5.742 -12.293 -18.665 1.00 97.00 88 VAL A N 1
ATOM 674 C CA . VAL A 1 88 ? 4.660 -12.302 -17.660 1.00 97.00 88 VAL A CA 1
ATOM 675 C C . VAL A 1 88 ? 4.858 -13.432 -16.648 1.00 97.00 88 VAL A C 1
ATOM 677 O O . VAL A 1 88 ? 5.098 -14.582 -17.024 1.00 97.00 88 VAL A O 1
ATOM 680 N N . GLU A 1 89 ? 4.760 -13.102 -15.359 1.00 96.25 89 GLU A N 1
ATOM 681 C CA . GLU A 1 89 ? 4.715 -14.039 -14.234 1.00 96.25 89 GLU A CA 1
ATOM 682 C C . GLU A 1 89 ? 3.289 -14.587 -14.078 1.00 96.25 89 GLU A C 1
ATOM 684 O O . GLU A 1 89 ? 2.390 -13.893 -13.603 1.00 96.25 89 GLU A O 1
ATOM 689 N N . GLY A 1 90 ? 3.085 -15.854 -14.443 1.00 94.31 90 GLY A N 1
ATOM 690 C CA . GLY A 1 90 ? 1.765 -16.485 -14.456 1.00 94.31 90 GLY A CA 1
ATOM 691 C C . GLY A 1 90 ? 1.007 -16.265 -15.766 1.00 94.31 90 GLY A C 1
ATOM 692 O O . GLY A 1 90 ? 1.491 -15.603 -16.678 1.00 94.31 90 GLY A O 1
ATOM 693 N N . ASP A 1 91 ? -0.171 -16.880 -15.883 1.00 91.56 91 ASP A N 1
ATOM 694 C CA . ASP A 1 91 ? -0.977 -16.795 -17.105 1.00 91.56 91 ASP A CA 1
ATOM 695 C C . ASP A 1 91 ? -1.575 -15.385 -17.250 1.00 91.56 91 ASP A C 1
ATOM 697 O O . ASP A 1 91 ? -2.366 -14.989 -16.387 1.00 91.56 91 ASP A O 1
ATOM 701 N N . PRO A 1 92 ? -1.265 -14.632 -18.324 1.00 88.62 92 PRO A N 1
ATOM 702 C CA . PRO A 1 92 ? -1.822 -13.296 -18.539 1.00 88.62 92 PRO A CA 1
ATOM 703 C C . PRO A 1 92 ? -3.359 -13.266 -18.503 1.00 88.62 92 PRO A C 1
ATOM 705 O O . PRO A 1 92 ? -3.953 -12.281 -18.071 1.00 88.62 92 PRO A O 1
ATOM 708 N N . LYS A 1 93 ? -4.026 -14.360 -18.901 1.00 86.25 93 LYS A N 1
ATOM 709 C CA . LYS A 1 93 ? -5.496 -14.465 -18.910 1.00 86.25 93 LYS A CA 1
ATOM 710 C C . LYS A 1 93 ? -6.095 -14.711 -17.523 1.00 86.25 93 LYS A C 1
ATOM 712 O O . LYS A 1 93 ? -7.294 -14.519 -17.342 1.00 86.25 93 LYS A O 1
ATOM 717 N N . GLU A 1 94 ? -5.282 -15.118 -16.550 1.00 87.00 94 GLU A N 1
ATOM 718 C CA . GLU A 1 94 ? -5.680 -15.379 -15.157 1.00 87.00 94 GLU A CA 1
ATOM 719 C C . GLU A 1 94 ? -5.097 -14.330 -14.183 1.00 87.00 94 GLU A C 1
ATOM 721 O O . GLU A 1 94 ? -5.019 -14.540 -12.964 1.00 87.00 94 GLU A O 1
ATOM 726 N N . GLY A 1 95 ? -4.695 -13.173 -14.722 1.00 83.56 95 GLY A N 1
ATOM 727 C CA . GLY A 1 95 ? -4.093 -12.074 -13.971 1.00 83.56 95 GLY A CA 1
ATOM 728 C C . GLY A 1 95 ? -2.605 -12.277 -13.688 1.00 83.56 95 GLY A C 1
ATOM 729 O O . GLY A 1 95 ? -2.147 -11.958 -12.596 1.00 83.56 95 GLY A O 1
ATOM 730 N N . GLY A 1 96 ? -1.845 -12.862 -14.612 1.00 91.12 96 GLY A N 1
ATOM 731 C CA . GLY A 1 96 ? -0.384 -12.844 -14.543 1.00 91.12 96 GLY A CA 1
ATOM 732 C C . GLY A 1 96 ? 0.149 -11.409 -14.479 1.00 91.12 96 GLY A C 1
ATOM 733 O O . GLY A 1 96 ? -0.458 -10.504 -15.046 1.00 91.12 96 GLY A O 1
ATOM 734 N N . LEU A 1 97 ? 1.256 -11.202 -13.767 1.00 92.81 97 LEU A N 1
ATOM 735 C CA . LEU A 1 97 ? 1.871 -9.882 -13.613 1.00 92.81 97 LEU A CA 1
ATOM 736 C C . LEU A 1 97 ? 2.958 -9.697 -14.664 1.00 92.81 97 LEU A C 1
ATOM 738 O O . LEU A 1 97 ? 3.891 -10.504 -14.731 1.00 92.81 97 LEU A O 1
ATOM 742 N N . GLN A 1 98 ? 2.869 -8.646 -15.472 1.00 93.62 98 GLN A N 1
ATOM 743 C CA . GLN A 1 98 ? 3.938 -8.321 -16.402 1.00 93.62 98 GLN A CA 1
ATOM 744 C C . GLN A 1 98 ? 5.249 -8.025 -15.656 1.00 93.62 98 GLN A C 1
ATOM 746 O O . GLN A 1 98 ? 5.291 -7.332 -14.639 1.00 93.62 98 GLN A O 1
ATOM 751 N N . ILE A 1 99 ? 6.339 -8.574 -16.182 1.00 92.88 99 ILE A N 1
ATOM 752 C CA . ILE A 1 99 ? 7.691 -8.425 -15.662 1.00 92.88 99 ILE A CA 1
ATOM 753 C C . ILE A 1 99 ? 8.376 -7.335 -16.479 1.00 92.88 99 ILE A C 1
ATOM 755 O O . ILE A 1 99 ? 8.678 -7.547 -17.651 1.00 92.88 99 ILE A O 1
ATOM 759 N N . GLY A 1 100 ? 8.651 -6.191 -15.848 1.00 85.88 100 GLY A N 1
ATOM 760 C CA . GLY A 1 100 ? 9.275 -5.045 -16.514 1.00 85.88 100 GLY A CA 1
ATOM 761 C C . GLY A 1 100 ? 8.430 -4.466 -17.655 1.00 85.88 100 GLY A C 1
ATOM 762 O O . GLY A 1 100 ? 7.259 -4.801 -17.821 1.00 85.88 100 GLY A O 1
ATOM 763 N N . SER A 1 101 ? 9.020 -3.563 -18.434 1.00 86.12 101 SER A N 1
ATOM 764 C CA . SER A 1 101 ? 8.433 -3.087 -19.690 1.00 86.12 101 SER A CA 1
ATOM 765 C C . SER A 1 101 ? 8.668 -4.090 -20.820 1.00 86.12 101 SER A C 1
ATOM 767 O O . SER A 1 101 ? 9.557 -4.941 -20.727 1.00 86.12 101 SER A O 1
ATOM 769 N N . ASP A 1 102 ? 7.913 -3.958 -21.908 1.00 88.12 102 ASP A N 1
ATOM 770 C CA . ASP A 1 102 ? 8.159 -4.746 -23.114 1.00 88.12 102 ASP A CA 1
ATOM 771 C C . ASP A 1 102 ? 9.570 -4.468 -23.656 1.00 88.12 102 ASP A C 1
ATOM 773 O O . ASP A 1 102 ? 10.053 -3.331 -23.672 1.00 88.12 102 ASP A O 1
ATOM 777 N N . ALA A 1 103 ? 10.268 -5.532 -24.055 1.00 87.25 103 ALA A N 1
ATOM 778 C CA . ALA A 1 103 ? 11.573 -5.417 -24.686 1.00 87.25 103 ALA A CA 1
ATOM 779 C C . ALA A 1 103 ? 11.382 -5.172 -26.187 1.00 87.25 103 ALA A C 1
ATOM 781 O O . ALA A 1 103 ? 10.778 -5.999 -26.864 1.00 87.25 103 ALA A O 1
ATOM 782 N N . ALA A 1 104 ? 11.922 -4.072 -26.709 1.00 88.50 104 ALA A N 1
ATOM 783 C CA . ALA A 1 104 ? 11.809 -3.724 -28.124 1.00 88.50 104 ALA A CA 1
ATOM 784 C C . ALA A 1 104 ? 13.022 -4.203 -28.938 1.00 88.50 104 ALA A C 1
ATOM 786 O O . ALA A 1 104 ? 14.179 -4.023 -28.543 1.00 88.50 104 ALA A O 1
ATOM 787 N N . VAL A 1 105 ? 12.756 -4.781 -30.109 1.00 88.31 105 VAL A N 1
ATOM 788 C CA . VAL A 1 105 ? 13.754 -5.168 -31.111 1.00 88.31 105 VAL A CA 1
ATOM 789 C C . VAL A 1 105 ? 13.473 -4.423 -32.413 1.00 88.31 105 VAL A C 1
ATOM 791 O O . VAL A 1 105 ? 12.454 -4.637 -33.063 1.00 88.31 105 VAL A O 1
ATOM 794 N N . PHE A 1 106 ? 14.425 -3.593 -32.831 1.00 89.25 106 PHE A N 1
ATOM 795 C CA . PHE A 1 106 ? 14.297 -2.745 -34.015 1.00 89.25 106 PHE A CA 1
ATOM 796 C C . PHE A 1 106 ? 14.783 -3.460 -35.282 1.00 89.25 106 PHE A C 1
ATOM 798 O O . PHE A 1 106 ? 15.937 -3.895 -35.352 1.00 89.25 106 PHE A O 1
ATOM 805 N N . GLY A 1 107 ? 13.936 -3.532 -36.313 1.00 85.31 107 GLY A N 1
ATOM 806 C CA . GLY A 1 107 ? 14.353 -3.933 -37.663 1.00 85.31 107 GLY A CA 1
ATOM 807 C C . GLY A 1 107 ? 14.780 -5.400 -37.800 1.00 85.31 107 GLY A C 1
ATOM 808 O O . GLY A 1 107 ? 15.826 -5.693 -38.395 1.00 85.31 107 GLY A O 1
ATOM 809 N N . LEU A 1 108 ? 14.003 -6.332 -37.235 1.00 92.62 108 LEU A N 1
ATOM 810 C CA . LEU A 1 108 ? 14.321 -7.762 -37.253 1.00 92.62 108 LEU A CA 1
ATOM 811 C C . LEU A 1 108 ? 14.152 -8.365 -38.662 1.00 92.62 108 LEU A C 1
ATOM 813 O O . LEU A 1 108 ? 13.049 -8.669 -39.129 1.00 92.62 108 LEU A O 1
ATOM 817 N N . LYS A 1 109 ? 15.282 -8.557 -39.348 1.00 95.75 109 LYS A N 1
ATOM 818 C CA . LYS A 1 109 ? 15.336 -9.109 -40.711 1.00 95.75 109 LYS A CA 1
ATOM 819 C C . LYS A 1 109 ? 14.866 -10.562 -40.786 1.00 95.75 109 LYS A C 1
ATOM 821 O O . LYS A 1 109 ? 14.969 -11.309 -39.814 1.00 95.75 109 LYS A O 1
ATOM 826 N N . SER A 1 110 ? 14.425 -10.977 -41.969 1.00 95.75 110 SER A N 1
ATOM 827 C CA . SER A 1 110 ? 14.124 -12.375 -42.281 1.00 95.75 110 SER A CA 1
ATOM 828 C C . SER A 1 110 ? 15.324 -13.277 -41.960 1.00 95.75 110 SER A C 1
ATOM 830 O O . SER A 1 110 ? 16.465 -12.994 -42.334 1.00 95.75 110 SER A O 1
ATOM 832 N N . GLY A 1 111 ? 15.072 -14.350 -41.212 1.00 93.75 111 GLY A N 1
ATOM 833 C CA . GLY A 1 111 ? 16.069 -15.304 -40.725 1.00 93.75 111 GLY A CA 1
ATOM 834 C C . GLY A 1 111 ? 16.935 -14.809 -39.561 1.00 93.75 111 GLY A C 1
ATOM 835 O O . GLY A 1 111 ? 17.736 -15.588 -39.040 1.00 93.75 111 GLY A O 1
ATOM 836 N N . ALA A 1 112 ? 16.811 -13.546 -39.142 1.00 96.50 112 ALA A N 1
ATOM 837 C CA . ALA A 1 112 ? 17.606 -12.990 -38.054 1.00 96.50 112 ALA A CA 1
ATOM 838 C C . ALA A 1 112 ? 17.027 -13.343 -36.677 1.00 96.50 112 ALA A C 1
ATOM 840 O O . ALA A 1 112 ? 15.843 -13.649 -36.518 1.00 96.50 112 ALA A O 1
ATOM 841 N N . SER A 1 113 ? 17.890 -13.262 -35.666 1.00 96.12 113 SER A N 1
ATOM 842 C CA . SER A 1 113 ? 17.536 -13.426 -34.261 1.00 96.12 113 SER A CA 1
ATOM 843 C C . SER A 1 113 ? 18.053 -12.243 -33.451 1.00 96.12 113 SER A C 1
ATOM 845 O O . SER A 1 113 ? 19.147 -11.743 -33.720 1.00 96.12 113 SER A O 1
ATOM 847 N N . ALA A 1 114 ? 17.281 -11.820 -32.455 1.00 95.31 114 ALA A N 1
ATOM 848 C CA . ALA A 1 114 ? 17.659 -10.778 -31.514 1.00 95.31 114 ALA A CA 1
ATOM 849 C C . ALA A 1 114 ? 17.490 -11.261 -30.075 1.00 95.31 114 ALA A C 1
ATOM 851 O O . ALA A 1 114 ? 16.559 -12.005 -29.764 1.00 95.31 114 ALA A O 1
ATOM 852 N N . LYS A 1 115 ? 18.397 -10.814 -29.204 1.00 95.00 115 LYS A N 1
ATOM 853 C CA . LYS A 1 115 ? 18.383 -11.116 -27.775 1.00 95.00 115 LYS A CA 1
ATOM 854 C C . LYS A 1 115 ? 17.608 -10.039 -27.023 1.00 95.00 115 LYS A C 1
ATOM 856 O O . LYS A 1 115 ? 17.892 -8.856 -27.185 1.00 95.00 115 LYS A O 1
ATOM 861 N N . VAL A 1 116 ? 16.707 -10.469 -26.152 1.00 94.81 116 VAL A N 1
ATOM 862 C CA . VAL A 1 116 ? 15.966 -9.638 -25.200 1.00 94.81 116 VAL A CA 1
ATOM 863 C C . VAL A 1 116 ? 16.238 -10.111 -23.773 1.00 94.81 116 VAL A C 1
ATOM 865 O O . VAL A 1 116 ? 16.640 -11.259 -23.546 1.00 94.81 116 VAL A O 1
ATOM 868 N N . GLN A 1 117 ? 16.057 -9.219 -22.800 1.00 93.31 117 GLN A N 1
ATOM 869 C CA . GLN A 1 117 ? 16.249 -9.548 -21.391 1.00 93.31 117 GLN A CA 1
ATOM 870 C C . GLN A 1 117 ? 15.367 -8.707 -20.472 1.00 93.31 117 GLN A C 1
ATOM 872 O O . GLN A 1 117 ? 15.063 -7.562 -20.796 1.00 93.31 117 GLN A O 1
ATOM 877 N N . VAL A 1 118 ? 15.037 -9.246 -19.298 1.00 91.88 118 VAL A N 1
ATOM 878 C CA . VAL A 1 118 ? 14.322 -8.512 -18.246 1.00 91.88 118 VAL A CA 1
ATOM 879 C C . VAL A 1 118 ? 14.768 -8.951 -16.850 1.00 91.88 118 VAL A C 1
ATOM 881 O O . VAL A 1 118 ? 15.183 -10.096 -16.663 1.00 91.88 118 VAL A O 1
ATOM 884 N N . ARG A 1 119 ? 14.704 -8.045 -15.866 1.00 90.88 119 ARG A N 1
ATOM 885 C CA . ARG A 1 119 ? 14.990 -8.342 -14.453 1.00 90.88 119 ARG A CA 1
ATOM 886 C C . ARG A 1 119 ? 13.705 -8.642 -13.688 1.00 90.88 119 ARG A C 1
ATOM 888 O O . ARG A 1 119 ? 12.684 -7.993 -13.887 1.00 90.88 119 ARG A O 1
ATOM 895 N N . TRP A 1 120 ? 13.779 -9.610 -12.787 1.00 93.19 120 TRP A N 1
ATOM 896 C CA . TRP A 1 120 ? 12.645 -10.142 -12.043 1.00 93.19 120 TRP A CA 1
ATOM 897 C C . TRP A 1 120 ? 13.085 -10.655 -10.670 1.00 93.19 120 TRP A C 1
ATOM 899 O O . TRP A 1 120 ? 14.248 -11.009 -10.481 1.00 93.19 120 TRP A O 1
ATOM 909 N N . ARG A 1 121 ? 12.157 -10.709 -9.711 1.00 94.69 121 ARG A N 1
ATOM 910 C CA . ARG A 1 121 ? 12.363 -11.356 -8.409 1.00 94.69 121 ARG A CA 1
ATOM 911 C C . ARG A 1 121 ? 11.322 -12.466 -8.246 1.00 94.69 121 ARG A C 1
ATOM 913 O O . ARG A 1 121 ? 10.139 -12.129 -8.174 1.00 94.69 121 ARG A O 1
ATOM 920 N N . PRO A 1 122 ? 11.710 -13.754 -8.204 1.00 95.75 122 PRO A N 1
ATOM 921 C CA . PRO A 1 122 ? 10.762 -14.863 -8.157 1.00 95.75 122 PRO A CA 1
ATOM 922 C C . PRO A 1 122 ? 10.027 -14.959 -6.811 1.00 95.75 122 PRO A C 1
ATOM 924 O O . PRO A 1 122 ? 10.620 -14.613 -5.786 1.00 95.75 122 PRO A O 1
ATOM 927 N N . PRO A 1 123 ? 8.777 -15.463 -6.777 1.00 95.75 123 PRO A N 1
ATOM 928 C CA . PRO A 1 123 ? 8.133 -15.911 -5.544 1.00 95.75 123 PRO A CA 1
ATOM 929 C C . PRO A 1 123 ? 8.675 -17.278 -5.121 1.00 95.75 123 PRO A C 1
ATOM 931 O O . PRO A 1 123 ? 9.281 -17.984 -5.927 1.00 95.75 123 PRO A O 1
ATOM 934 N N . ALA A 1 124 ? 8.384 -17.711 -3.893 1.00 94.25 124 ALA A N 1
ATOM 935 C CA . ALA A 1 124 ? 8.584 -19.102 -3.503 1.00 94.25 124 ALA A CA 1
ATOM 936 C C . ALA A 1 124 ? 7.826 -20.085 -4.411 1.00 94.25 124 ALA A C 1
ATOM 938 O O . ALA A 1 124 ? 6.677 -19.866 -4.796 1.00 94.25 124 ALA A O 1
ATOM 939 N N . GLY A 1 125 ? 8.443 -21.241 -4.662 1.00 95.50 125 GLY A N 1
ATOM 940 C CA . GLY A 1 125 ? 7.807 -22.333 -5.389 1.00 95.50 125 GLY A CA 1
ATOM 941 C C . GLY A 1 125 ? 7.989 -22.234 -6.900 1.00 95.50 125 GLY A C 1
ATOM 942 O O . GLY A 1 125 ? 8.981 -21.697 -7.388 1.00 95.50 125 GLY A O 1
ATOM 943 N N . GLU A 1 126 ? 7.086 -22.869 -7.646 1.00 96.44 126 GLU A N 1
ATOM 944 C CA . GLU A 1 126 ? 7.148 -22.896 -9.108 1.00 96.44 126 GLU A CA 1
ATOM 945 C C . GLU A 1 126 ? 6.483 -21.653 -9.704 1.00 96.44 126 GLU A C 1
ATOM 947 O O . GLU A 1 126 ? 5.352 -21.313 -9.364 1.00 96.44 126 GLU A O 1
ATOM 952 N N . SER A 1 127 ? 7.169 -21.006 -10.641 1.00 96.12 127 SER A N 1
ATOM 953 C CA . SER A 1 127 ? 6.632 -19.921 -11.456 1.00 96.12 127 SER A CA 1
ATOM 954 C C . SER A 1 127 ? 6.685 -20.297 -12.925 1.00 96.12 127 SER A C 1
ATOM 956 O O . SER A 1 127 ? 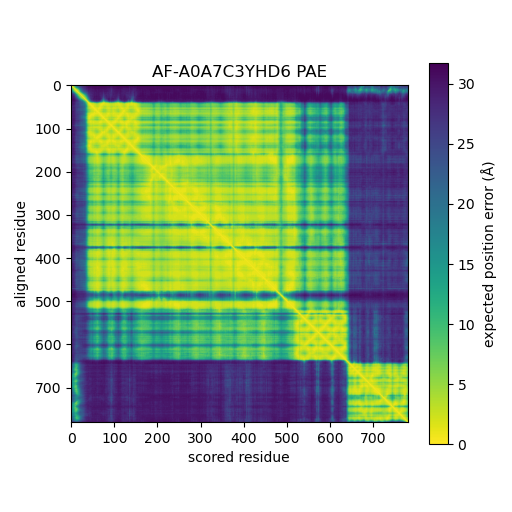7.695 -20.814 -13.405 1.00 96.12 127 SER A O 1
ATOM 958 N N . ARG A 1 128 ? 5.607 -19.992 -13.651 1.00 97.25 128 ARG A N 1
ATOM 959 C CA . ARG A 1 128 ? 5.548 -20.088 -15.112 1.00 97.25 128 ARG A CA 1
ATOM 960 C C . ARG A 1 128 ? 5.765 -18.702 -15.704 1.00 97.25 128 ARG A C 1
ATOM 962 O O . ARG A 1 128 ? 4.993 -17.796 -15.405 1.00 97.25 128 ARG A O 1
ATOM 969 N N . ILE A 1 129 ? 6.783 -18.562 -16.541 1.00 97.88 129 ILE A N 1
ATOM 970 C CA . ILE A 1 129 ? 7.093 -17.330 -17.263 1.00 97.88 129 ILE A CA 1
ATOM 971 C C . ILE A 1 129 ? 6.576 -17.460 -18.687 1.00 97.88 129 ILE A C 1
ATOM 973 O O . ILE A 1 129 ? 7.021 -18.340 -19.426 1.00 97.88 129 ILE A O 1
ATOM 977 N N . PHE A 1 130 ? 5.639 -16.594 -19.055 1.00 97.94 130 PHE A N 1
ATOM 978 C CA . PHE A 1 130 ? 5.128 -16.466 -20.414 1.00 97.94 130 PHE A CA 1
ATOM 979 C C . PHE A 1 130 ? 5.981 -15.434 -21.144 1.00 97.94 130 PHE A C 1
ATOM 981 O O . PHE A 1 130 ? 6.174 -14.329 -20.643 1.00 97.94 130 PHE A O 1
ATOM 988 N N . ILE A 1 131 ? 6.518 -15.813 -22.299 1.00 97.88 131 ILE A N 1
ATOM 989 C CA . ILE A 1 131 ? 7.359 -14.968 -23.149 1.00 97.88 131 ILE A CA 1
ATOM 990 C C . ILE A 1 131 ? 6.640 -14.865 -24.485 1.00 97.88 131 ILE A C 1
ATOM 992 O O . ILE A 1 131 ? 6.428 -15.889 -25.138 1.00 97.88 131 ILE A O 1
ATOM 996 N N . ILE A 1 132 ? 6.224 -13.657 -24.846 1.00 97.38 132 ILE A N 1
ATOM 997 C CA . ILE A 1 132 ? 5.287 -13.408 -25.942 1.00 97.38 132 ILE A CA 1
ATOM 998 C C . ILE A 1 132 ? 5.924 -12.405 -26.896 1.00 97.38 132 ILE A C 1
ATOM 1000 O O . ILE A 1 132 ? 6.145 -11.262 -26.506 1.00 97.38 132 ILE A O 1
ATOM 1004 N N . ALA A 1 133 ? 6.252 -12.834 -28.113 1.00 95.88 133 ALA A N 1
ATOM 1005 C CA . ALA A 1 133 ? 6.592 -11.918 -29.198 1.00 95.88 133 ALA A CA 1
ATOM 1006 C C . ALA A 1 133 ? 5.306 -11.309 -29.772 1.00 95.88 133 ALA A C 1
ATOM 1008 O O . ALA A 1 133 ? 4.306 -12.013 -29.866 1.00 95.88 133 ALA A O 1
ATOM 1009 N N . ASP A 1 134 ? 5.330 -10.026 -30.125 1.00 92.75 134 ASP A N 1
ATOM 1010 C CA . ASP A 1 134 ? 4.160 -9.291 -30.623 1.00 92.75 134 ASP A CA 1
ATOM 1011 C C . ASP A 1 134 ? 2.890 -9.536 -29.774 1.00 92.75 134 ASP A C 1
ATOM 1013 O O . ASP A 1 134 ? 1.885 -10.078 -30.245 1.00 92.75 134 ASP A O 1
ATOM 1017 N N . PRO A 1 135 ? 2.937 -9.212 -28.468 1.00 91.44 135 PRO A N 1
ATOM 1018 C CA . PRO A 1 135 ? 1.885 -9.574 -27.516 1.00 91.44 135 PRO A CA 1
ATOM 1019 C C . PRO A 1 135 ? 0.516 -8.965 -27.843 1.00 91.44 135 PRO A C 1
ATOM 1021 O O . PRO A 1 135 ? -0.508 -9.534 -27.460 1.00 91.44 135 PRO A O 1
ATOM 1024 N N . ASP A 1 136 ? 0.505 -7.835 -28.550 1.00 88.88 136 ASP A N 1
ATOM 1025 C CA . ASP A 1 136 ? -0.701 -7.106 -28.939 1.00 88.88 136 ASP A CA 1
ATOM 1026 C C . ASP A 1 136 ? -1.115 -7.403 -30.399 1.00 88.88 136 ASP A C 1
ATOM 1028 O O . ASP A 1 136 ? -2.080 -6.823 -30.904 1.00 88.88 136 ASP A O 1
ATOM 1032 N N . ASN A 1 137 ? -0.439 -8.368 -31.044 1.00 89.94 137 ASN A N 1
ATOM 1033 C CA . ASN A 1 137 ? -0.727 -8.890 -32.383 1.00 89.94 137 ASN A CA 1
ATOM 1034 C C . ASN A 1 137 ? -0.773 -7.778 -33.454 1.00 89.94 137 ASN A C 1
ATOM 1036 O O . ASN A 1 137 ? -1.698 -7.717 -34.278 1.00 89.94 137 ASN A O 1
ATOM 1040 N N . LEU A 1 138 ? 0.182 -6.845 -33.394 1.00 89.69 138 LEU A N 1
ATOM 1041 C CA . LEU A 1 138 ? 0.274 -5.678 -34.274 1.00 89.69 138 LEU A CA 1
ATOM 1042 C C . LEU A 1 138 ? 1.011 -5.990 -35.581 1.00 89.69 138 LEU A C 1
ATOM 1044 O O . LEU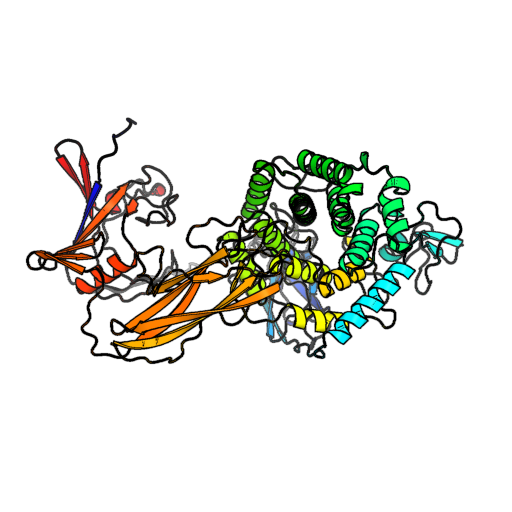 A 1 138 ? 0.745 -5.356 -36.608 1.00 89.69 138 LEU A O 1
ATOM 1048 N N . ILE A 1 139 ? 1.913 -6.969 -35.565 1.00 89.19 139 ILE A N 1
ATOM 1049 C CA . ILE A 1 139 ? 2.664 -7.429 -36.726 1.00 89.19 139 ILE A CA 1
ATOM 1050 C C . ILE A 1 139 ? 1.874 -8.569 -37.358 1.00 89.19 139 ILE A C 1
ATOM 1052 O O . ILE A 1 139 ? 1.504 -9.539 -36.719 1.00 89.19 139 ILE A O 1
ATOM 1056 N N . LYS A 1 140 ? 1.589 -8.459 -38.656 1.00 92.31 140 LYS A N 1
ATOM 1057 C CA . LYS A 1 140 ? 0.905 -9.535 -39.374 1.00 92.31 140 LYS A CA 1
ATOM 1058 C C . LYS A 1 140 ? 1.897 -10.603 -39.808 1.00 92.31 140 LYS A C 1
ATOM 1060 O O . LYS A 1 140 ? 2.795 -10.322 -40.607 1.00 92.31 140 LYS A O 1
ATOM 1065 N N . GLU A 1 141 ? 1.648 -11.836 -39.401 1.00 92.56 141 GLU A N 1
ATOM 1066 C CA . GLU A 1 141 ? 2.585 -12.935 -39.578 1.00 92.56 141 GLU A CA 1
ATOM 1067 C C . GLU A 1 141 ? 2.040 -14.051 -40.471 1.00 92.56 141 GLU A C 1
ATOM 1069 O O . GLU A 1 141 ? 0.852 -14.147 -40.794 1.00 92.56 141 GLU A O 1
ATOM 1074 N N . SER A 1 142 ? 2.944 -14.920 -40.921 1.00 93.62 142 SER A N 1
ATOM 1075 C CA . SER A 1 142 ? 2.567 -16.151 -41.615 1.00 93.62 142 SER A CA 1
ATOM 1076 C C . SER A 1 142 ? 2.024 -17.223 -40.666 1.00 93.62 142 SER A C 1
ATOM 1078 O O . SER A 1 142 ? 1.277 -18.096 -41.117 1.00 93.62 142 SER A O 1
ATOM 1080 N N . ASN A 1 143 ? 2.346 -17.137 -39.372 1.00 90.94 143 ASN A N 1
ATOM 1081 C CA . ASN A 1 143 ? 1.799 -17.980 -38.322 1.00 90.94 143 ASN A CA 1
ATOM 1082 C C . ASN A 1 143 ? 1.723 -17.208 -36.996 1.00 90.94 143 ASN A C 1
ATOM 1084 O O . ASN A 1 143 ? 2.735 -16.890 -36.404 1.00 90.94 143 ASN A O 1
ATOM 1088 N N . GLU A 1 144 ? 0.507 -16.957 -36.518 1.00 90.38 144 GLU A N 1
ATOM 1089 C CA . GLU A 1 144 ? 0.263 -16.199 -35.276 1.00 90.38 144 GLU A CA 1
ATOM 1090 C C . GLU A 1 144 ? 0.274 -17.098 -34.018 1.00 90.38 144 GLU A C 1
ATOM 1092 O O . GLU A 1 144 ? 0.063 -16.649 -32.895 1.00 90.38 144 GLU A O 1
ATOM 1097 N N . ASN A 1 145 ? 0.444 -18.419 -34.174 1.00 90.56 145 ASN A N 1
ATOM 1098 C CA . ASN A 1 145 ? 0.248 -19.382 -33.078 1.00 90.56 145 ASN A CA 1
ATOM 1099 C C . ASN A 1 145 ? 1.552 -19.830 -32.393 1.00 90.56 145 ASN A C 1
ATOM 1101 O O . ASN A 1 145 ? 1.509 -20.677 -31.499 1.00 90.56 145 ASN A O 1
ATOM 1105 N N . ASN A 1 146 ? 2.710 -19.315 -32.813 1.00 91.56 146 ASN A N 1
ATOM 1106 C CA . ASN A 1 146 ? 4.045 -19.684 -32.309 1.00 91.56 146 ASN A CA 1
ATOM 1107 C C . ASN A 1 146 ? 4.774 -18.545 -31.588 1.00 91.56 146 ASN A C 1
ATOM 1109 O O . ASN A 1 146 ? 5.947 -18.690 -31.241 1.00 91.56 146 ASN A O 1
ATOM 1113 N N . ASN A 1 147 ? 4.073 -17.456 -31.301 1.00 92.94 147 ASN A N 1
ATOM 1114 C CA . ASN A 1 147 ? 4.656 -16.272 -30.677 1.00 92.94 147 ASN A CA 1
ATOM 1115 C C . ASN A 1 147 ? 4.860 -16.414 -29.165 1.00 92.94 147 ASN A C 1
ATOM 1117 O O . ASN A 1 147 ? 5.598 -15.641 -28.558 1.00 92.94 147 ASN A O 1
ATOM 1121 N N . LEU A 1 148 ? 4.222 -17.413 -28.552 1.00 95.94 148 LEU A N 1
ATOM 1122 C CA . LEU A 1 148 ? 4.263 -17.668 -27.118 1.00 95.94 148 LEU A CA 1
ATOM 1123 C C . LEU A 1 148 ? 5.136 -18.882 -26.791 1.00 95.94 148 LEU A C 1
ATOM 1125 O O . LEU A 1 148 ? 4.933 -19.980 -27.313 1.00 95.94 148 LEU A O 1
ATOM 1129 N N . TYR A 1 149 ? 6.022 -18.711 -25.813 1.00 97.38 149 TYR A N 1
ATOM 1130 C CA . TYR A 1 149 ? 6.668 -19.816 -25.115 1.00 97.38 149 TYR A CA 1
ATOM 1131 C C . TYR A 1 149 ? 6.506 -19.688 -23.597 1.00 97.38 149 TYR A C 1
ATOM 1133 O O . TYR A 1 149 ? 6.538 -18.588 -23.049 1.00 97.38 149 TYR A O 1
ATOM 1141 N N . ILE A 1 150 ? 6.359 -20.823 -22.905 1.00 97.56 150 ILE A N 1
ATOM 1142 C CA . ILE A 1 150 ? 6.231 -20.879 -21.442 1.00 97.56 150 ILE A CA 1
ATOM 1143 C C . ILE A 1 150 ? 7.435 -21.609 -20.854 1.00 97.56 150 ILE A C 1
ATOM 1145 O O . ILE A 1 150 ? 7.727 -22.751 -21.219 1.00 97.56 150 ILE A O 1
ATOM 1149 N N . LYS A 1 151 ? 8.119 -20.973 -19.902 1.00 97.12 151 LYS A N 1
ATOM 1150 C CA . LYS A 1 151 ? 9.245 -21.563 -19.172 1.00 97.12 151 LYS A CA 1
ATOM 1151 C C . LYS A 1 151 ? 8.959 -21.583 -17.673 1.00 97.12 151 LYS A C 1
ATOM 1153 O O . LYS A 1 151 ? 8.691 -20.539 -17.092 1.00 97.12 151 LYS A O 1
ATOM 1158 N N . SER A 1 152 ? 9.063 -22.752 -17.043 1.00 96.81 152 SER A N 1
ATOM 1159 C CA . SER A 1 152 ? 9.012 -22.857 -15.581 1.00 96.81 152 SER A CA 1
ATOM 1160 C C . SER A 1 152 ? 10.386 -22.643 -14.945 1.00 96.81 152 SER A C 1
ATOM 1162 O O . SER A 1 152 ? 11.409 -23.081 -15.483 1.00 96.81 152 SER A O 1
ATOM 1164 N N . ILE A 1 153 ? 10.387 -22.037 -13.762 1.00 96.06 153 ILE A N 1
ATOM 1165 C CA . ILE A 1 153 ? 11.509 -21.983 -12.822 1.00 96.06 153 ILE A CA 1
ATOM 1166 C C . ILE A 1 153 ? 10.971 -22.210 -11.411 1.00 96.06 153 ILE A C 1
ATOM 1168 O O . ILE A 1 153 ? 9.842 -21.832 -11.108 1.00 96.06 153 ILE A O 1
ATOM 1172 N N . LYS A 1 154 ? 11.763 -22.854 -10.553 1.00 97.44 154 LYS A N 1
ATOM 1173 C CA . LYS A 1 154 ? 11.397 -23.089 -9.159 1.00 97.44 154 LYS A CA 1
ATOM 1174 C C . LYS A 1 154 ? 12.372 -22.374 -8.239 1.00 97.44 154 LYS A C 1
ATOM 1176 O O . LYS A 1 154 ? 13.552 -22.721 -8.234 1.00 97.44 154 LYS A O 1
ATOM 1181 N N . ALA A 1 155 ? 11.873 -21.431 -7.449 1.00 97.69 155 ALA A N 1
ATOM 1182 C CA . ALA A 1 155 ? 12.662 -20.777 -6.419 1.00 97.69 155 ALA A CA 1
ATOM 1183 C C . ALA A 1 155 ? 12.477 -21.461 -5.060 1.00 97.69 155 ALA A C 1
ATOM 1185 O O . ALA A 1 155 ? 11.405 -21.985 -4.729 1.00 97.69 155 ALA A O 1
ATOM 1186 N N . LYS A 1 156 ? 13.545 -21.470 -4.264 1.00 97.44 156 LYS A N 1
ATOM 1187 C CA . LYS A 1 156 ? 13.507 -21.930 -2.874 1.00 97.44 156 LYS A CA 1
ATOM 1188 C C . LYS A 1 156 ? 12.777 -20.893 -2.024 1.00 97.44 156 LYS A C 1
ATOM 1190 O O . LYS A 1 156 ? 12.996 -19.698 -2.191 1.00 97.44 156 LYS A O 1
ATOM 1195 N N . THR A 1 157 ? 11.952 -21.353 -1.094 1.00 95.19 157 THR A N 1
ATOM 1196 C CA . THR A 1 157 ? 11.373 -20.488 -0.062 1.00 95.19 157 THR A CA 1
ATOM 1197 C C . THR A 1 157 ? 12.485 -19.936 0.822 1.00 95.19 157 THR A C 1
ATOM 1199 O O . THR A 1 157 ? 13.392 -20.670 1.224 1.00 95.19 157 THR A O 1
ATOM 1202 N N . TRP A 1 158 ? 12.416 -18.650 1.124 1.00 94.06 158 TRP A N 1
ATOM 1203 C CA . TRP A 1 158 ? 13.289 -17.998 2.075 1.00 94.06 158 TRP A CA 1
ATOM 1204 C C . TRP A 1 158 ? 12.869 -18.394 3.492 1.00 94.06 158 TRP A C 1
ATOM 1206 O O . TRP A 1 158 ? 11.710 -18.277 3.882 1.00 94.06 158 TRP A O 1
ATOM 1216 N N . THR A 1 159 ? 13.823 -18.877 4.283 1.00 88.62 159 THR A N 1
ATOM 1217 C CA . THR A 1 159 ? 13.596 -19.279 5.675 1.00 88.62 159 THR A CA 1
ATOM 1218 C C . THR A 1 159 ? 14.464 -18.425 6.588 1.00 88.62 159 THR A C 1
ATOM 1220 O O . THR A 1 159 ? 15.578 -18.816 6.946 1.00 88.62 159 THR A O 1
ATOM 1223 N N . GLY A 1 160 ? 13.989 -17.224 6.913 1.00 85.19 160 GLY A N 1
ATOM 1224 C CA . GLY A 1 160 ? 14.666 -16.348 7.864 1.00 85.19 160 GLY A CA 1
ATOM 1225 C C . GLY A 1 160 ? 14.440 -16.718 9.327 1.00 85.19 160 GLY A C 1
ATOM 1226 O O . GLY A 1 160 ? 13.561 -17.524 9.650 1.00 85.19 160 GLY A O 1
ATOM 1227 N N . PRO A 1 161 ? 15.231 -16.126 10.239 1.00 90.25 161 PRO A N 1
ATOM 1228 C CA . PRO A 1 161 ? 15.060 -16.333 11.667 1.00 90.25 161 PRO A CA 1
ATOM 1229 C C . PRO A 1 161 ? 13.771 -15.668 12.149 1.00 90.25 161 PRO A C 1
ATOM 1231 O O . PRO A 1 161 ? 13.485 -14.529 11.790 1.00 90.25 161 PRO A O 1
ATOM 1234 N N . LYS A 1 162 ? 13.023 -16.325 13.037 1.00 90.88 162 LYS A N 1
ATOM 1235 C CA . LYS A 1 162 ? 12.014 -15.607 13.828 1.00 90.88 162 LYS A CA 1
ATOM 1236 C C . LYS A 1 162 ? 12.724 -14.599 14.727 1.00 90.88 162 LYS A C 1
ATOM 1238 O O . LYS A 1 162 ? 13.783 -14.913 15.270 1.00 90.88 162 LYS A O 1
ATOM 1243 N N . VAL A 1 163 ? 12.136 -13.419 14.877 1.00 94.88 163 VAL A N 1
ATOM 1244 C CA . VAL A 1 163 ? 12.700 -12.335 15.685 1.00 94.88 163 VAL A CA 1
ATOM 1245 C C . VAL A 1 163 ? 11.799 -12.026 16.870 1.00 94.88 163 VAL A C 1
ATOM 1247 O O . VAL A 1 163 ? 10.579 -12.133 16.757 1.00 94.88 163 VAL A O 1
ATOM 1250 N N . THR A 1 164 ? 12.399 -11.686 18.010 1.00 95.75 164 THR A N 1
ATOM 1251 C CA . THR A 1 164 ? 11.671 -11.210 19.196 1.00 95.75 164 THR A CA 1
ATOM 1252 C C . THR A 1 164 ? 11.502 -9.692 19.162 1.00 95.75 164 THR A C 1
ATOM 1254 O O . THR A 1 164 ? 12.242 -8.989 18.468 1.00 95.75 164 THR A O 1
ATOM 1257 N N . ASP A 1 165 ? 10.581 -9.168 19.971 1.00 94.06 165 ASP A N 1
ATOM 1258 C CA . ASP A 1 165 ? 10.369 -7.724 20.119 1.00 94.06 165 ASP A CA 1
ATOM 1259 C C . ASP A 1 165 ? 11.639 -6.994 20.585 1.00 94.06 165 ASP A C 1
ATOM 1261 O O . ASP A 1 165 ? 11.899 -5.864 20.177 1.00 94.06 165 ASP A O 1
ATOM 1265 N N . GLU A 1 166 ? 12.474 -7.628 21.414 1.00 96.94 166 GLU A N 1
ATOM 1266 C CA . GLU A 1 166 ? 13.768 -7.077 21.833 1.00 96.94 166 GLU A CA 1
ATOM 1267 C C . GLU A 1 166 ? 14.746 -6.959 20.661 1.00 96.94 166 GLU A C 1
ATOM 1269 O O . GLU A 1 166 ? 15.446 -5.953 20.550 1.00 96.94 166 GLU A O 1
ATOM 1274 N N . GLN A 1 167 ? 14.787 -7.954 19.771 1.00 97.69 167 GLN A N 1
ATOM 1275 C CA . GLN A 1 167 ? 15.637 -7.905 18.578 1.00 97.69 167 GLN A CA 1
ATOM 1276 C C . GLN A 1 167 ? 15.161 -6.829 17.601 1.00 97.69 167 GLN A C 1
ATOM 1278 O O . GLN A 1 167 ? 15.988 -6.126 17.021 1.00 97.69 167 GLN A O 1
ATOM 1283 N N . ILE A 1 168 ? 13.843 -6.657 17.464 1.00 98.12 168 ILE A N 1
ATOM 1284 C CA . ILE A 1 168 ? 13.249 -5.566 16.684 1.00 98.12 168 ILE A CA 1
ATOM 1285 C C . ILE A 1 168 ? 13.651 -4.208 17.280 1.00 98.12 168 ILE A C 1
ATOM 1287 O O . ILE A 1 168 ? 14.162 -3.355 16.557 1.00 98.12 168 ILE A O 1
ATOM 1291 N N . LYS A 1 169 ? 13.509 -4.018 18.600 1.00 97.75 169 LYS A N 1
ATOM 1292 C CA . LYS A 1 169 ? 13.914 -2.782 19.302 1.00 97.75 169 LYS A CA 1
ATOM 1293 C C . LYS A 1 169 ? 15.401 -2.468 19.132 1.00 97.75 169 LYS A C 1
ATOM 1295 O O . LYS A 1 169 ? 15.758 -1.318 18.884 1.00 97.75 169 LYS A O 1
ATOM 1300 N N . GLU A 1 170 ? 16.266 -3.473 19.239 1.00 98.12 170 GLU A N 1
ATOM 1301 C CA . GLU A 1 170 ? 17.706 -3.299 19.024 1.00 98.12 170 GLU A CA 1
ATOM 1302 C C . GLU A 1 170 ? 18.019 -2.933 17.566 1.00 98.12 170 GLU A C 1
ATOM 1304 O O . GLU A 1 170 ? 18.852 -2.064 17.308 1.00 98.12 170 GLU A O 1
ATOM 1309 N N . SER A 1 171 ? 17.320 -3.544 16.606 1.00 98.31 171 SER A N 1
ATOM 1310 C CA . SER A 1 171 ? 17.452 -3.208 15.187 1.00 98.31 171 SER A CA 1
ATOM 1311 C C . SER A 1 171 ? 17.039 -1.760 14.905 1.00 98.31 171 SER A C 1
ATOM 1313 O O . SER A 1 171 ? 17.795 -1.025 14.266 1.00 98.31 171 SER A O 1
ATOM 1315 N N . ILE A 1 172 ? 15.907 -1.313 15.464 1.00 98.62 172 ILE A N 1
ATOM 1316 C CA . ILE A 1 172 ? 15.449 0.084 15.395 1.00 98.62 172 ILE A CA 1
ATOM 1317 C C . ILE A 1 172 ? 16.525 1.024 15.942 1.00 98.62 172 ILE A C 1
ATOM 1319 O O . ILE A 1 172 ? 16.910 1.973 15.264 1.00 98.62 172 ILE A O 1
ATOM 1323 N N . LYS A 1 173 ? 17.052 0.745 17.140 1.00 98.38 173 LYS A N 1
ATOM 1324 C CA . LYS A 1 173 ? 18.070 1.584 17.784 1.00 98.38 173 LYS A CA 1
ATOM 1325 C C . LYS A 1 173 ? 19.308 1.765 16.902 1.00 98.38 173 LYS A C 1
ATOM 1327 O O . LYS A 1 173 ? 19.718 2.898 16.670 1.00 98.38 173 LYS A O 1
ATOM 1332 N N . LYS A 1 174 ? 19.862 0.671 16.368 1.00 98.56 174 LYS A N 1
ATOM 1333 C CA . LYS A 1 174 ? 21.024 0.724 15.466 1.00 98.56 174 LYS A CA 1
ATOM 1334 C C . LYS A 1 174 ? 20.740 1.546 14.211 1.00 98.56 174 LYS A C 1
ATOM 1336 O O . LYS A 1 174 ? 21.580 2.341 13.805 1.00 98.56 174 LYS A O 1
ATOM 1341 N N . GLY A 1 175 ? 19.549 1.391 13.631 1.00 98.44 175 GLY A N 1
ATOM 1342 C CA . GLY A 1 175 ? 19.124 2.185 12.481 1.00 98.44 175 GLY A CA 1
ATOM 1343 C C . GLY A 1 175 ? 19.044 3.681 12.792 1.00 98.44 175 GLY A C 1
ATOM 1344 O O . GLY A 1 175 ? 19.529 4.496 12.012 1.00 98.44 175 GLY A O 1
ATOM 1345 N N . LEU A 1 176 ? 18.480 4.057 13.944 1.00 98.50 176 LEU A N 1
ATOM 1346 C CA . LEU A 1 176 ? 18.407 5.457 14.379 1.00 98.50 176 LEU A CA 1
ATOM 1347 C C . LEU A 1 176 ? 19.800 6.049 14.629 1.00 98.50 176 LEU A C 1
ATOM 1349 O O . LEU A 1 176 ? 20.066 7.180 14.227 1.00 98.50 176 LEU A O 1
ATOM 1353 N N . ASP A 1 177 ? 20.697 5.293 15.265 1.00 98.25 177 ASP A N 1
ATOM 1354 C CA . ASP A 1 177 ? 22.084 5.713 15.494 1.00 98.25 177 ASP A CA 1
ATOM 1355 C C . ASP A 1 177 ? 22.829 5.909 14.167 1.00 98.25 177 ASP A C 1
ATOM 1357 O O . ASP A 1 177 ? 23.530 6.910 13.985 1.00 98.25 177 ASP A O 1
ATOM 1361 N N . TRP A 1 178 ? 22.605 5.015 13.201 1.00 97.69 178 TRP A N 1
ATOM 1362 C CA . TRP A 1 178 ? 23.133 5.178 11.854 1.00 97.69 178 TRP A CA 1
ATOM 1363 C C . TRP A 1 178 ? 22.560 6.421 11.166 1.00 97.69 178 TRP A C 1
ATOM 1365 O O . TRP A 1 178 ? 23.341 7.236 10.678 1.00 97.69 178 TRP A O 1
ATOM 1375 N N . LEU A 1 179 ? 21.241 6.655 11.199 1.00 97.44 179 LEU A N 1
ATOM 1376 C CA . LEU A 1 179 ? 20.645 7.877 10.640 1.00 97.44 179 LEU A CA 1
ATOM 1377 C C . LEU A 1 179 ? 21.265 9.138 11.251 1.00 97.44 179 LEU A C 1
ATOM 1379 O O . LEU A 1 179 ? 21.625 10.047 10.508 1.00 97.44 179 LEU A O 1
ATOM 1383 N N . ARG A 1 180 ? 21.476 9.193 12.573 1.00 97.25 180 ARG A N 1
ATOM 1384 C CA . ARG A 1 180 ? 22.169 10.328 13.213 1.00 97.25 180 ARG A CA 1
ATOM 1385 C C . ARG A 1 180 ? 23.576 10.544 12.649 1.00 97.25 180 ARG A C 1
ATOM 1387 O O . ARG A 1 180 ? 23.982 11.688 12.456 1.00 97.25 180 ARG A O 1
ATOM 1394 N N . SER A 1 181 ? 24.310 9.468 12.354 1.00 94.94 181 SER A N 1
ATOM 1395 C CA . SER A 1 181 ? 25.651 9.555 11.755 1.00 94.94 181 SER A CA 1
ATOM 1396 C C . SER A 1 181 ? 25.648 10.116 10.327 1.00 94.94 181 SER A C 1
ATOM 1398 O O . SER A 1 181 ? 26.638 10.714 9.913 1.00 94.94 181 SER A O 1
ATOM 1400 N N . GLN A 1 182 ? 24.529 9.975 9.608 1.00 93.94 182 GLN A N 1
ATOM 1401 C CA . GLN A 1 182 ? 24.346 10.467 8.240 1.00 93.94 182 GLN A CA 1
ATOM 1402 C C . GLN A 1 182 ? 23.779 11.897 8.170 1.00 93.94 182 GLN A C 1
ATOM 1404 O O . GLN A 1 182 ? 23.451 12.371 7.084 1.00 93.94 182 GLN A O 1
ATOM 1409 N N . GLN A 1 183 ? 23.637 12.597 9.303 1.00 95.31 183 GLN A N 1
ATOM 1410 C CA . GLN A 1 183 ? 23.125 13.968 9.323 1.00 95.31 183 GLN A CA 1
ATOM 1411 C C . GLN A 1 183 ? 24.205 14.983 8.921 1.00 95.31 183 GLN A C 1
ATOM 1413 O O . GLN A 1 183 ? 25.211 15.156 9.622 1.00 95.31 183 GLN A O 1
ATOM 1418 N N . GLY A 1 184 ? 23.938 15.724 7.849 1.00 93.50 184 GLY A N 1
ATOM 1419 C CA . GLY A 1 184 ? 24.788 16.770 7.297 1.00 93.50 184 GLY A CA 1
ATOM 1420 C C . GLY A 1 184 ? 25.036 16.612 5.799 1.00 93.50 184 GLY A C 1
ATOM 1421 O O . GLY A 1 184 ? 24.448 15.760 5.133 1.00 93.50 184 GLY A O 1
ATOM 1422 N N . GLU A 1 185 ? 25.933 17.437 5.271 1.00 92.06 185 GLU A N 1
ATOM 1423 C CA . GLU A 1 185 ? 26.392 17.342 3.883 1.00 92.06 185 GLU A CA 1
ATOM 1424 C C . GLU A 1 185 ? 27.564 16.373 3.735 1.00 92.06 185 GLU A C 1
ATOM 1426 O O . GLU A 1 185 ? 28.572 16.469 4.440 1.00 92.06 185 GLU A O 1
ATOM 1431 N N . PHE A 1 186 ? 27.455 15.468 2.763 1.00 91.50 186 PHE A N 1
ATOM 1432 C CA . PHE A 1 186 ? 28.491 14.496 2.433 1.00 91.50 186 PHE A CA 1
ATOM 1433 C C . PHE A 1 186 ? 28.889 14.613 0.964 1.00 91.50 186 PHE A C 1
ATOM 1435 O O . PHE A 1 186 ? 28.051 14.806 0.080 1.00 91.50 186 PHE A O 1
ATOM 1442 N N . TYR A 1 187 ? 30.184 14.465 0.703 1.00 91.25 187 TYR A N 1
ATOM 1443 C CA . TYR A 1 187 ? 30.761 14.519 -0.635 1.00 91.25 187 TYR A CA 1
ATOM 1444 C C . TYR A 1 187 ? 31.741 13.372 -0.861 1.00 91.25 187 TYR A C 1
ATOM 1446 O O . TYR A 1 187 ? 32.292 12.792 0.073 1.00 91.25 187 TYR A O 1
ATOM 1454 N N . VAL A 1 188 ? 31.962 13.052 -2.131 1.00 91.00 188 VAL A N 1
ATOM 1455 C CA . VAL A 1 188 ? 32.974 12.106 -2.592 1.00 91.00 188 VAL A CA 1
ATOM 1456 C C . VAL A 1 188 ? 33.967 12.861 -3.464 1.00 91.00 188 VAL A C 1
ATOM 1458 O O . VAL A 1 188 ? 33.618 13.359 -4.540 1.00 91.00 188 VAL A O 1
ATOM 1461 N N . VAL A 1 189 ? 35.215 12.939 -3.005 1.00 92.81 189 VAL A N 1
ATOM 1462 C CA . VAL A 1 189 ? 36.310 13.547 -3.768 1.00 92.81 189 VAL A CA 1
ATOM 1463 C C . VAL A 1 189 ? 36.842 12.527 -4.760 1.00 92.81 189 VAL A C 1
ATOM 1465 O O . VAL A 1 189 ? 37.332 11.465 -4.378 1.00 92.81 189 VAL A O 1
ATOM 1468 N N . CYS A 1 190 ? 36.750 12.827 -6.053 1.00 92.56 190 CYS A N 1
ATOM 1469 C CA . CYS A 1 190 ? 37.320 11.945 -7.069 1.00 92.56 190 CYS A CA 1
ATOM 1470 C C . CYS A 1 190 ? 38.864 12.016 -7.080 1.00 92.56 190 CYS A C 1
ATOM 1472 O O . CYS A 1 190 ? 39.434 12.993 -6.593 1.00 92.56 190 CYS A O 1
ATOM 1474 N N . PRO A 1 191 ? 39.571 11.067 -7.726 1.00 94.50 191 PRO A N 1
ATOM 1475 C CA . PRO A 1 191 ? 41.040 11.081 -7.802 1.00 94.50 191 PRO A CA 1
ATOM 1476 C C . PRO A 1 191 ? 41.648 12.343 -8.440 1.00 94.50 191 PRO A C 1
ATOM 1478 O O . PRO A 1 191 ? 42.819 12.638 -8.230 1.00 94.50 191 PRO A O 1
ATOM 1481 N N . ASN A 1 192 ? 40.848 13.095 -9.204 1.00 95.25 192 ASN A N 1
ATOM 1482 C CA . ASN A 1 192 ? 41.233 14.365 -9.823 1.00 95.25 192 ASN A CA 1
ATOM 1483 C C . ASN A 1 192 ? 40.833 15.591 -8.975 1.00 95.25 192 ASN A C 1
ATOM 1485 O O . ASN A 1 192 ? 40.788 16.698 -9.499 1.00 95.25 192 ASN A O 1
ATOM 1489 N N . ASN A 1 193 ? 40.520 15.395 -7.690 1.00 93.12 193 ASN A N 1
ATOM 1490 C CA . ASN A 1 193 ? 40.218 16.444 -6.714 1.00 93.12 193 ASN A CA 1
ATOM 1491 C C . ASN A 1 193 ? 38.991 17.318 -7.052 1.00 93.12 193 ASN A C 1
ATOM 1493 O O . ASN A 1 193 ? 38.961 18.509 -6.750 1.00 93.12 193 ASN A O 1
ATOM 1497 N N . HIS A 1 194 ? 37.983 16.720 -7.692 1.00 92.81 194 HIS A N 1
ATOM 1498 C CA . HIS A 1 194 ? 36.652 17.317 -7.826 1.00 92.81 194 HIS A CA 1
ATOM 1499 C C . HIS A 1 194 ? 35.692 16.720 -6.799 1.00 92.81 194 HIS A C 1
ATOM 1501 O O . HIS A 1 194 ? 35.599 15.489 -6.697 1.00 92.81 194 HIS A O 1
ATOM 1507 N N . ASP A 1 195 ? 34.938 17.585 -6.132 1.00 90.38 195 ASP A N 1
ATOM 1508 C CA . ASP A 1 195 ? 33.903 17.199 -5.180 1.00 90.38 195 ASP A CA 1
ATOM 1509 C C . ASP A 1 195 ? 32.627 16.786 -5.912 1.00 90.38 195 ASP A C 1
ATOM 1511 O O . ASP A 1 195 ? 32.187 17.428 -6.867 1.00 90.38 195 ASP A O 1
ATOM 1515 N N . ASN A 1 196 ? 32.024 15.693 -5.459 1.00 88.00 196 ASN A N 1
ATOM 1516 C CA . ASN A 1 196 ? 30.734 15.218 -5.938 1.00 88.00 196 ASN A CA 1
ATOM 1517 C C . ASN A 1 196 ? 29.810 15.108 -4.731 1.00 88.00 196 ASN A C 1
ATOM 1519 O O . ASN A 1 196 ? 30.150 14.397 -3.787 1.00 88.00 196 ASN A O 1
ATOM 1523 N N . PHE A 1 197 ? 28.647 15.761 -4.762 1.00 87.44 197 PHE A N 1
ATOM 1524 C CA . PHE A 1 197 ? 27.612 15.524 -3.752 1.00 87.44 197 PHE A CA 1
ATOM 1525 C C . PHE A 1 197 ? 27.287 14.032 -3.666 1.00 87.44 197 PHE A C 1
ATOM 1527 O O . PHE A 1 197 ? 27.283 13.339 -4.693 1.00 87.44 197 PHE A O 1
ATOM 1534 N N . LEU A 1 198 ? 27.005 13.550 -2.455 1.00 84.69 198 LEU A N 1
ATOM 1535 C CA . LEU A 1 198 ? 26.727 12.140 -2.199 1.00 84.69 198 LEU A CA 1
ATOM 1536 C C . LEU A 1 198 ? 25.636 11.597 -3.132 1.00 84.69 198 LEU A C 1
ATOM 1538 O O . LEU A 1 198 ? 25.838 10.546 -3.740 1.00 84.69 198 LEU A O 1
ATOM 1542 N N . TYR A 1 199 ? 24.547 12.348 -3.341 1.00 80.56 199 TYR A N 1
ATOM 1543 C CA . TYR A 1 199 ? 23.492 11.982 -4.292 1.00 80.56 199 TYR A CA 1
ATOM 1544 C C . TYR A 1 199 ? 24.026 11.666 -5.700 1.00 80.56 199 TYR A C 1
ATOM 1546 O O . TYR A 1 199 ? 23.736 10.614 -6.275 1.00 80.56 199 TYR A O 1
ATOM 1554 N N . SER A 1 200 ? 24.855 12.558 -6.251 1.00 78.44 200 SER A N 1
ATOM 1555 C CA . SER A 1 200 ? 25.420 12.394 -7.597 1.00 78.44 200 SER A CA 1
ATOM 1556 C C . SER A 1 200 ? 26.400 11.225 -7.651 1.00 78.44 200 SER A C 1
ATOM 1558 O O . SER A 1 200 ? 26.389 10.442 -8.601 1.00 78.44 200 SER A O 1
ATOM 1560 N N . ALA A 1 201 ? 27.229 11.071 -6.618 1.00 80.69 201 ALA A N 1
ATOM 1561 C CA . ALA A 1 201 ? 28.156 9.954 -6.532 1.00 80.69 201 ALA A CA 1
ATOM 1562 C C . ALA A 1 201 ? 27.410 8.607 -6.541 1.00 80.69 201 ALA A C 1
ATOM 1564 O O . ALA A 1 201 ? 27.811 7.701 -7.273 1.00 80.69 201 ALA A O 1
ATOM 1565 N N . ILE A 1 202 ? 26.301 8.498 -5.793 1.00 77.19 202 ILE A N 1
ATOM 1566 C CA . ILE A 1 202 ? 25.475 7.279 -5.707 1.00 77.19 202 ILE A CA 1
ATOM 1567 C C . ILE A 1 202 ? 24.837 6.970 -7.058 1.00 77.19 202 ILE A C 1
ATOM 1569 O O . ILE A 1 202 ? 24.912 5.832 -7.526 1.00 77.19 202 ILE A O 1
ATOM 1573 N N . GLY A 1 203 ? 24.256 7.986 -7.700 1.00 72.06 203 GLY A N 1
ATOM 1574 C CA . GLY A 1 203 ? 23.551 7.822 -8.967 1.00 72.06 203 GLY A CA 1
ATOM 1575 C C . GLY A 1 203 ? 24.456 7.402 -10.124 1.00 72.06 203 GLY A C 1
ATOM 1576 O O . GLY A 1 203 ? 24.070 6.545 -10.912 1.00 72.06 203 GLY A O 1
ATOM 1577 N N . TYR A 1 204 ? 25.658 7.977 -10.228 1.00 76.94 204 TYR A N 1
ATOM 1578 C CA . TYR A 1 204 ? 26.517 7.774 -11.399 1.00 76.94 204 TYR A CA 1
ATOM 1579 C C . TYR A 1 204 ? 27.670 6.787 -11.174 1.00 76.94 204 TYR A C 1
ATOM 1581 O O . TYR A 1 204 ? 28.192 6.237 -12.146 1.00 76.94 204 TYR A O 1
ATOM 1589 N N . GLY A 1 205 ? 28.140 6.600 -9.934 1.00 79.25 205 GLY A N 1
ATOM 1590 C CA . GLY A 1 205 ? 29.344 5.809 -9.622 1.00 79.25 205 GLY A CA 1
ATOM 1591 C C . GLY A 1 205 ? 30.645 6.354 -10.241 1.00 79.25 205 GLY A C 1
ATOM 1592 O O . GLY A 1 205 ? 31.698 5.706 -10.201 1.00 79.25 205 GLY A O 1
ATOM 1593 N N . LYS A 1 206 ? 30.582 7.547 -10.837 1.00 85.62 206 LYS A N 1
ATOM 1594 C CA . LYS A 1 206 ? 31.669 8.257 -11.513 1.00 85.62 206 LYS A CA 1
ATOM 1595 C C . LYS A 1 206 ? 31.545 9.752 -11.243 1.00 85.62 206 LYS A C 1
ATOM 1597 O O . LYS A 1 206 ? 30.450 10.261 -11.023 1.00 85.62 206 LYS A O 1
ATOM 1602 N N . CYS A 1 207 ? 32.673 10.447 -11.290 1.00 88.44 207 CYS A N 1
ATOM 1603 C CA . CYS A 1 207 ? 32.738 11.889 -11.147 1.00 88.44 207 CYS A CA 1
ATOM 1604 C C . CYS A 1 207 ? 31.936 12.559 -12.268 1.00 88.44 207 CYS A C 1
ATOM 1606 O O . CYS A 1 207 ? 32.219 12.322 -13.445 1.00 88.44 207 CYS A O 1
ATOM 1608 N N . VAL A 1 208 ? 30.975 13.415 -11.917 1.00 85.38 208 VAL A N 1
ATOM 1609 C CA . VAL A 1 208 ? 30.107 14.089 -12.902 1.00 85.38 208 VAL A CA 1
ATOM 1610 C C . VAL A 1 208 ? 30.848 15.143 -13.728 1.00 85.38 208 VAL A C 1
ATOM 1612 O O . VAL A 1 208 ? 30.370 15.539 -14.784 1.00 85.38 208 VAL A O 1
ATOM 1615 N N . ILE A 1 209 ? 32.035 15.564 -13.275 1.00 89.00 209 ILE A N 1
ATOM 1616 C CA . ILE A 1 209 ? 32.868 16.569 -13.948 1.00 89.00 209 ILE A CA 1
ATOM 1617 C C . ILE A 1 209 ? 33.851 15.920 -14.929 1.00 89.00 209 ILE A C 1
ATOM 1619 O O . ILE A 1 209 ? 33.934 16.329 -16.082 1.00 89.00 209 ILE A O 1
ATOM 1623 N N . CYS A 1 210 ? 34.614 14.911 -14.491 1.00 93.19 210 CYS A N 1
ATOM 1624 C CA . CYS A 1 210 ? 35.710 14.342 -15.292 1.00 93.19 210 CYS A CA 1
ATOM 1625 C C . CYS A 1 210 ? 35.529 12.868 -15.683 1.00 93.19 210 CYS A C 1
ATOM 1627 O O . CYS A 1 210 ? 36.403 12.300 -16.331 1.00 93.19 210 CYS A O 1
ATOM 1629 N N . GLY A 1 211 ? 34.432 12.222 -15.274 1.00 88.81 211 GLY A N 1
ATOM 1630 C CA . GLY A 1 211 ? 34.122 10.831 -15.618 1.00 88.81 211 GLY A CA 1
ATOM 1631 C C . GLY A 1 211 ? 34.961 9.768 -14.897 1.00 88.81 211 GLY A C 1
ATOM 1632 O O . GLY A 1 211 ? 34.751 8.579 -15.135 1.00 88.81 211 GLY A O 1
ATOM 1633 N N . ALA A 1 212 ? 35.888 10.160 -14.015 1.00 90.44 212 ALA A N 1
ATOM 1634 C CA . ALA A 1 212 ? 36.697 9.226 -13.231 1.00 90.44 212 ALA A CA 1
ATOM 1635 C C . ALA A 1 212 ? 35.817 8.327 -12.347 1.00 90.44 212 ALA A C 1
ATOM 1637 O O . ALA A 1 212 ? 34.859 8.806 -11.745 1.00 90.44 212 ALA A O 1
ATOM 1638 N N . SER A 1 213 ? 36.149 7.038 -12.240 1.00 87.62 213 SER A N 1
ATOM 1639 C CA . SER A 1 213 ? 35.421 6.117 -11.357 1.00 87.62 213 SER A CA 1
ATOM 1640 C C . SER A 1 213 ? 35.523 6.558 -9.894 1.00 87.62 213 SER A C 1
ATOM 1642 O O . SER A 1 213 ? 36.592 6.971 -9.446 1.00 87.62 213 SER A O 1
ATOM 1644 N N . LEU A 1 214 ? 34.415 6.442 -9.156 1.00 85.88 214 LEU A N 1
ATOM 1645 C CA . LEU A 1 214 ? 34.362 6.686 -7.708 1.00 85.88 214 LEU A CA 1
ATOM 1646 C C . LEU A 1 214 ? 34.417 5.385 -6.889 1.00 85.88 214 LEU A C 1
ATOM 1648 O O . LEU A 1 214 ? 34.295 5.411 -5.666 1.00 85.88 214 LEU A O 1
ATOM 1652 N N . LYS A 1 215 ? 34.600 4.232 -7.548 1.00 83.69 215 LYS A N 1
ATOM 1653 C CA . LYS A 1 215 ? 34.577 2.914 -6.904 1.00 83.69 215 LYS A CA 1
ATOM 1654 C C . LYS A 1 215 ? 35.618 2.833 -5.779 1.00 83.69 215 LYS A C 1
ATOM 1656 O O . LYS A 1 215 ? 36.798 3.079 -5.999 1.00 83.69 215 LYS A O 1
ATOM 1661 N N . GLY A 1 216 ? 35.166 2.442 -4.588 1.00 82.19 216 GLY A N 1
ATOM 1662 C CA . GLY A 1 216 ? 35.993 2.261 -3.392 1.00 82.19 216 GLY A CA 1
ATOM 1663 C C . GLY A 1 216 ? 36.284 3.533 -2.590 1.00 82.19 216 GLY A C 1
ATOM 1664 O O . GLY A 1 216 ? 36.972 3.442 -1.580 1.00 82.19 216 GLY A O 1
ATOM 1665 N N . ILE A 1 217 ? 35.776 4.702 -2.998 1.00 88.06 217 ILE A N 1
ATOM 1666 C CA . ILE A 1 217 ? 35.986 5.958 -2.263 1.00 88.06 217 ILE A CA 1
ATOM 1667 C C . ILE A 1 217 ? 34.880 6.118 -1.208 1.00 88.06 217 ILE A C 1
ATOM 1669 O O . ILE A 1 217 ? 33.693 5.960 -1.511 1.00 88.06 217 ILE A O 1
ATOM 1673 N N . GLU A 1 218 ? 35.246 6.372 0.048 1.00 87.56 218 GLU A N 1
ATOM 1674 C CA . GLU A 1 218 ? 34.290 6.639 1.134 1.00 87.56 218 GLU A CA 1
ATOM 1675 C C . GLU A 1 218 ? 33.846 8.110 1.130 1.00 87.56 218 GLU A C 1
ATOM 1677 O O . GLU A 1 218 ? 34.673 8.982 0.851 1.00 87.56 218 GLU A O 1
ATOM 1682 N N . PRO A 1 219 ? 32.568 8.421 1.419 1.00 89.94 219 PRO A N 1
ATOM 1683 C CA . PRO A 1 219 ? 32.105 9.794 1.504 1.00 89.94 219 PRO A CA 1
ATOM 1684 C C . PRO A 1 219 ? 32.666 10.462 2.755 1.00 89.94 219 PRO A C 1
ATOM 1686 O O . PRO A 1 219 ? 32.773 9.856 3.821 1.00 89.94 219 PRO A O 1
ATOM 1689 N N . THR A 1 220 ? 32.974 11.743 2.637 1.00 91.25 220 THR A N 1
ATOM 1690 C CA . THR A 1 220 ? 33.441 12.579 3.739 1.00 91.25 220 THR A CA 1
ATOM 1691 C C . THR A 1 220 ? 32.409 13.648 4.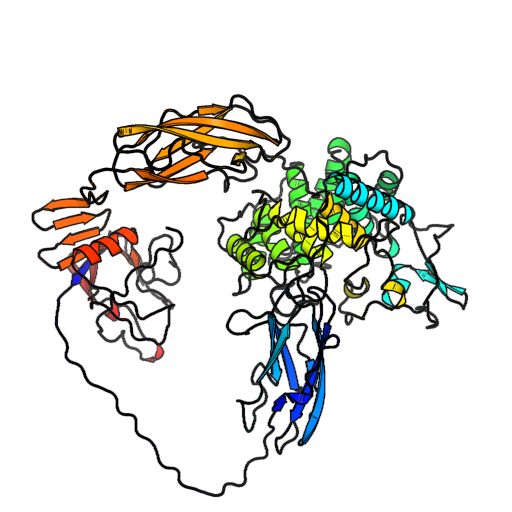043 1.00 91.25 220 THR A C 1
ATOM 1693 O O . THR A 1 220 ? 31.812 14.219 3.131 1.00 91.25 220 THR A O 1
ATOM 1696 N N . ARG A 1 221 ? 32.200 13.937 5.328 1.00 92.19 221 ARG A N 1
ATOM 1697 C CA . ARG A 1 221 ? 31.337 15.041 5.754 1.00 92.19 221 ARG A CA 1
ATOM 1698 C C . ARG A 1 221 ? 31.996 16.381 5.419 1.00 92.19 221 ARG A C 1
ATOM 1700 O O . ARG A 1 221 ? 33.196 16.549 5.645 1.00 92.19 221 ARG A O 1
ATOM 1707 N N . ALA A 1 222 ? 31.222 17.326 4.897 1.00 90.69 222 ALA A N 1
ATOM 1708 C CA . ALA A 1 222 ? 31.667 18.697 4.674 1.00 90.69 222 ALA A CA 1
ATOM 1709 C C . ALA A 1 222 ? 32.000 19.381 6.007 1.00 90.69 222 ALA A C 1
ATOM 1711 O O . ALA A 1 222 ? 31.254 19.272 6.977 1.00 90.69 222 ALA A O 1
ATOM 1712 N N . VAL A 1 223 ? 33.146 20.067 6.055 1.00 87.94 223 VAL A N 1
ATOM 1713 C CA . VAL A 1 223 ? 33.555 20.855 7.231 1.00 87.94 223 VAL A CA 1
ATOM 1714 C C . VAL A 1 223 ? 32.774 22.171 7.276 1.00 87.94 223 VAL A C 1
ATOM 1716 O O . VAL A 1 223 ? 32.272 22.549 8.330 1.00 87.94 223 VAL A O 1
ATOM 1719 N N . ASP A 1 224 ? 32.609 22.810 6.116 1.00 87.81 224 ASP A N 1
ATOM 1720 C CA . ASP A 1 224 ? 31.876 24.066 5.942 1.00 87.81 224 ASP A CA 1
ATOM 1721 C C . ASP A 1 224 ? 30.509 23.795 5.289 1.00 87.81 224 ASP A C 1
ATOM 1723 O O . ASP A 1 224 ? 30.285 24.093 4.114 1.00 87.81 224 ASP A O 1
ATOM 1727 N N . GLU A 1 225 ? 29.606 23.163 6.045 1.00 89.94 225 GLU A N 1
ATOM 1728 C CA . GLU A 1 225 ? 28.248 22.826 5.590 1.00 89.94 225 GLU A CA 1
ATOM 1729 C C . GLU A 1 225 ? 27.456 24.099 5.211 1.00 89.94 225 GLU A C 1
ATOM 1731 O O . GLU A 1 225 ? 27.276 25.006 6.028 1.00 89.94 225 GLU A O 1
ATOM 1736 N N . LYS A 1 226 ? 26.949 24.156 3.975 1.00 89.06 226 LYS A N 1
ATOM 1737 C CA . LYS A 1 226 ? 26.051 25.206 3.465 1.00 89.06 226 LYS A CA 1
ATOM 1738 C C . LYS A 1 226 ? 24.604 25.021 3.926 1.00 89.06 226 LYS A C 1
ATOM 1740 O O . LYS A 1 226 ? 23.892 26.002 4.113 1.00 89.06 226 LYS A O 1
ATOM 1745 N N . MET A 1 227 ? 24.173 23.778 4.094 1.00 91.50 227 MET A N 1
ATOM 1746 C CA . MET A 1 227 ? 22.821 23.342 4.439 1.00 91.50 227 MET A CA 1
ATOM 1747 C C . MET A 1 227 ? 22.861 22.406 5.662 1.00 91.50 227 MET A C 1
ATOM 1749 O O . MET A 1 227 ? 22.413 21.255 5.593 1.00 91.50 227 MET A O 1
ATOM 1753 N N . PRO A 1 228 ? 23.406 22.864 6.806 1.00 93.00 228 PRO A N 1
ATOM 1754 C CA . PRO A 1 228 ? 23.660 21.992 7.942 1.00 93.00 228 PRO A CA 1
ATOM 1755 C C . PRO A 1 228 ? 22.363 21.438 8.536 1.00 93.00 228 PRO A C 1
ATOM 1757 O O . PRO A 1 228 ? 21.330 22.106 8.557 1.00 93.00 228 PRO A O 1
ATOM 1760 N N . GLY A 1 229 ? 22.447 20.233 9.100 1.00 92.94 229 GLY A N 1
ATOM 1761 C CA . GLY A 1 229 ? 21.349 19.607 9.845 1.00 92.94 229 GLY A CA 1
ATOM 1762 C C . GLY A 1 229 ? 20.359 18.790 9.012 1.00 92.94 229 GLY A C 1
ATOM 1763 O O . GLY A 1 229 ? 19.539 18.090 9.601 1.00 92.94 229 GLY A O 1
ATOM 1764 N N . GLY A 1 230 ? 20.449 18.826 7.681 1.00 94.38 230 GLY A N 1
ATOM 1765 C CA . GLY A 1 230 ? 19.634 17.981 6.807 1.00 94.38 230 GLY A CA 1
ATOM 1766 C C . GLY A 1 230 ? 20.229 16.591 6.555 1.00 94.38 230 GLY A C 1
ATOM 1767 O O . GLY A 1 230 ? 21.340 16.284 6.985 1.00 94.38 230 GLY A O 1
ATOM 1768 N N . TRP A 1 231 ? 19.485 15.757 5.831 1.00 94.19 231 TRP A N 1
ATOM 1769 C CA . TRP A 1 231 ? 19.932 14.461 5.309 1.00 94.19 231 TRP A CA 1
ATOM 1770 C C . TRP A 1 231 ? 19.842 14.477 3.792 1.00 94.19 231 TRP A C 1
ATOM 1772 O O . TRP A 1 231 ? 18.744 14.627 3.260 1.00 94.19 231 TRP A O 1
ATOM 1782 N N . MET A 1 232 ? 20.988 14.337 3.117 1.00 89.31 232 MET A N 1
ATOM 1783 C CA . MET A 1 232 ? 21.118 14.649 1.683 1.00 89.31 232 MET A CA 1
ATOM 1784 C C . MET A 1 232 ? 20.415 15.977 1.335 1.00 89.31 232 MET A C 1
ATOM 1786 O O . MET A 1 232 ? 19.534 16.016 0.473 1.00 89.31 232 MET A O 1
ATOM 1790 N N . PRO A 1 233 ? 20.736 17.066 2.057 1.00 88.94 233 PRO A N 1
ATOM 1791 C CA . PRO A 1 233 ? 19.995 18.323 1.966 1.00 88.94 233 PRO A CA 1
ATOM 1792 C C . PRO A 1 233 ? 20.012 18.947 0.564 1.00 88.94 233 PRO A C 1
ATOM 1794 O O . PRO A 1 233 ? 19.163 19.779 0.246 1.00 88.94 233 PRO A O 1
ATOM 1797 N N . GLU A 1 234 ? 20.954 18.543 -0.290 1.00 83.38 234 GLU A N 1
ATOM 1798 C CA . GLU A 1 234 ? 21.087 19.026 -1.660 1.00 83.38 234 GLU A CA 1
ATOM 1799 C C . GLU A 1 234 ? 19.915 18.645 -2.576 1.00 83.38 234 GLU A C 1
ATOM 1801 O O . GLU A 1 234 ? 19.740 19.285 -3.613 1.00 83.38 234 GLU A O 1
ATOM 1806 N N . ILE A 1 235 ? 19.114 17.632 -2.213 1.00 81.44 235 ILE A N 1
ATOM 1807 C CA . ILE A 1 235 ? 17.964 17.187 -3.019 1.00 81.44 235 ILE A CA 1
ATOM 1808 C C . ILE A 1 235 ? 16.612 17.714 -2.524 1.00 81.44 235 ILE A C 1
ATOM 1810 O O . ILE A 1 235 ? 15.579 17.329 -3.065 1.00 81.44 235 ILE A O 1
ATOM 1814 N N . GLY A 1 236 ? 16.612 18.595 -1.521 1.00 87.31 236 GLY A N 1
ATOM 1815 C CA . GLY A 1 236 ? 15.404 19.207 -0.968 1.00 87.31 236 GLY A CA 1
ATOM 1816 C C . GLY A 1 236 ? 15.033 18.706 0.434 1.00 87.31 236 GLY A C 1
ATOM 1817 O O . GLY A 1 236 ? 15.779 17.950 1.061 1.00 87.31 236 GLY A O 1
ATOM 1818 N N . PRO A 1 237 ? 13.879 19.144 0.967 1.00 91.81 237 PRO A N 1
ATOM 1819 C CA . PRO A 1 237 ? 13.500 18.902 2.362 1.00 91.81 237 PRO A CA 1
ATOM 1820 C C . PRO A 1 237 ? 13.032 17.465 2.628 1.00 91.81 237 PRO A C 1
ATOM 1822 O O . PRO A 1 237 ? 13.009 17.028 3.781 1.00 91.81 237 PRO A O 1
ATOM 1825 N N . GLY A 1 238 ? 12.660 16.721 1.582 1.00 90.81 238 GLY A N 1
ATOM 1826 C CA . GLY A 1 238 ? 11.933 15.464 1.712 1.00 90.81 238 GLY A CA 1
ATOM 1827 C C . GLY A 1 238 ? 12.624 14.389 2.552 1.00 90.81 238 GLY A C 1
ATOM 1828 O O . GLY A 1 238 ? 12.006 13.813 3.448 1.00 90.81 238 GLY A O 1
ATOM 1829 N N . LEU A 1 239 ? 13.915 14.131 2.314 1.00 91.69 239 LEU A N 1
ATOM 1830 C CA . LEU A 1 239 ? 14.663 13.135 3.094 1.00 91.69 239 LEU A CA 1
ATOM 1831 C C . LEU A 1 239 ? 14.868 13.572 4.545 1.00 91.69 239 LEU A C 1
ATOM 1833 O O . LEU A 1 239 ? 14.714 12.755 5.453 1.00 91.69 239 LEU A O 1
ATOM 1837 N N . THR A 1 240 ? 15.133 14.859 4.780 1.00 96.75 240 THR A N 1
ATOM 1838 C CA . THR A 1 240 ? 15.214 15.409 6.138 1.00 96.75 240 THR A CA 1
ATOM 1839 C C . THR A 1 240 ? 13.905 15.190 6.894 1.00 96.75 240 THR A C 1
ATOM 1841 O O . THR A 1 240 ? 13.928 14.693 8.019 1.00 96.75 240 THR A O 1
ATOM 1844 N N . ALA A 1 241 ? 12.761 15.484 6.274 1.00 96.56 241 ALA A N 1
ATOM 1845 C CA . ALA A 1 241 ? 11.453 15.286 6.891 1.00 96.56 241 ALA A CA 1
ATOM 1846 C C . ALA A 1 241 ? 11.164 13.807 7.206 1.00 96.56 241 ALA A C 1
ATOM 1848 O O . ALA A 1 241 ? 10.648 13.500 8.283 1.00 96.56 241 ALA A O 1
ATOM 1849 N N . LEU A 1 242 ? 11.548 12.876 6.322 1.00 95.12 242 LEU A N 1
ATOM 1850 C CA . LEU A 1 242 ? 11.427 11.435 6.578 1.00 95.12 242 LEU A CA 1
ATOM 1851 C C . LEU A 1 242 ? 12.311 10.972 7.747 1.00 95.12 242 LEU A C 1
ATOM 1853 O O . LEU A 1 242 ? 11.834 10.234 8.608 1.00 95.12 242 LEU A O 1
ATOM 1857 N N . CYS A 1 243 ? 13.570 11.416 7.813 1.00 97.62 243 CYS A N 1
ATOM 1858 C CA . CYS A 1 243 ? 14.485 11.077 8.908 1.00 97.62 243 CYS A CA 1
ATOM 1859 C C . CYS A 1 243 ? 14.015 11.648 10.253 1.00 97.62 243 CYS A C 1
ATOM 1861 O O . CYS A 1 243 ? 14.017 10.936 11.258 1.00 97.62 243 CYS A O 1
ATOM 1863 N N . VAL A 1 244 ? 13.561 12.906 10.269 1.00 98.25 244 VAL A N 1
ATOM 1864 C CA . VAL A 1 244 ? 12.964 13.539 11.455 1.00 98.25 244 VAL A CA 1
ATOM 1865 C C . VAL A 1 244 ? 11.717 12.773 11.897 1.00 98.25 244 VAL A C 1
ATOM 1867 O O . VAL A 1 244 ? 11.591 12.449 13.075 1.00 98.25 244 VAL A O 1
ATOM 1870 N N . SER A 1 245 ? 10.844 12.395 10.957 1.00 96.94 245 SER A N 1
ATOM 1871 C CA . SER A 1 245 ? 9.663 11.574 11.250 1.00 96.94 245 SER A CA 1
ATOM 1872 C C . SER A 1 245 ? 10.047 10.221 11.858 1.00 96.94 245 SER A C 1
ATOM 1874 O O . SER A 1 245 ? 9.458 9.813 12.853 1.00 96.94 245 SER A O 1
ATOM 1876 N N . ALA A 1 246 ? 11.052 9.531 11.306 1.00 97.44 246 ALA A N 1
ATOM 1877 C CA . ALA A 1 246 ? 11.515 8.242 11.822 1.00 97.44 246 ALA A CA 1
ATOM 1878 C C . ALA A 1 246 ? 12.041 8.344 13.266 1.00 97.44 246 ALA A C 1
ATOM 1880 O O . ALA A 1 246 ? 11.725 7.487 14.090 1.00 97.44 246 ALA A O 1
ATOM 1881 N N . LEU A 1 247 ? 12.798 9.402 13.587 1.00 98.25 247 LEU A N 1
ATOM 1882 C CA . LEU A 1 247 ? 13.263 9.687 14.949 1.00 98.25 247 LEU A CA 1
ATOM 1883 C C . LEU A 1 247 ? 12.081 9.957 15.896 1.00 98.25 247 LEU A C 1
ATOM 1885 O O . LEU A 1 247 ? 11.961 9.300 16.930 1.00 98.25 247 LEU A O 1
ATOM 1889 N N . LEU A 1 248 ? 11.191 10.882 15.527 1.00 97.38 248 LEU A N 1
ATOM 1890 C CA . LEU A 1 248 ? 10.059 11.303 16.358 1.00 97.38 248 LEU A CA 1
ATOM 1891 C C . LEU A 1 248 ? 9.069 10.158 16.622 1.00 97.38 248 LEU A C 1
ATOM 1893 O O . LEU A 1 248 ? 8.726 9.897 17.774 1.00 97.38 248 LEU A O 1
ATOM 1897 N N . PHE A 1 249 ? 8.667 9.405 15.590 1.00 95.12 249 PHE A N 1
ATOM 1898 C CA . PHE A 1 249 ? 7.781 8.245 15.760 1.00 95.12 249 PHE A CA 1
ATOM 1899 C C . PHE A 1 249 ? 8.420 7.124 16.587 1.00 95.12 249 PHE A C 1
ATOM 1901 O O . PHE A 1 249 ? 7.702 6.354 17.222 1.00 95.12 249 PHE A O 1
ATOM 1908 N N . ALA A 1 250 ? 9.753 7.034 16.623 1.00 95.62 250 ALA A N 1
ATOM 1909 C CA . ALA A 1 250 ? 10.457 6.094 17.491 1.00 95.62 250 ALA A CA 1
ATOM 1910 C C . ALA A 1 250 ? 10.521 6.558 18.961 1.00 95.62 250 ALA A C 1
ATOM 1912 O O . ALA A 1 250 ? 11.105 5.870 19.798 1.00 95.62 250 ALA A O 1
ATOM 1913 N N . GLY A 1 251 ? 9.933 7.715 19.286 1.00 93.75 251 GLY A N 1
ATOM 1914 C CA . GLY A 1 251 ? 9.910 8.292 20.629 1.00 93.75 251 GLY A CA 1
ATOM 1915 C C . GLY A 1 251 ? 11.133 9.147 20.965 1.00 93.75 251 GLY A C 1
ATOM 1916 O O . GLY A 1 251 ? 11.329 9.493 22.131 1.00 93.75 251 GLY A O 1
ATOM 1917 N N . VAL A 1 252 ? 11.969 9.495 19.980 1.00 96.62 252 VAL A N 1
ATOM 1918 C CA . VAL A 1 252 ? 13.049 10.470 20.176 1.00 96.62 252 VAL A CA 1
ATOM 1919 C C . VAL A 1 252 ? 12.422 11.858 20.283 1.00 96.62 252 VAL A C 1
ATOM 1921 O O . VAL A 1 252 ? 11.761 12.307 19.355 1.00 96.62 252 VAL A O 1
ATOM 1924 N N . GLY A 1 253 ? 12.603 12.532 21.418 1.00 93.69 253 GLY A N 1
ATOM 1925 C CA . GLY A 1 253 ? 11.974 13.832 21.668 1.00 93.69 253 GLY A CA 1
ATOM 1926 C C . GLY A 1 253 ? 12.586 14.988 20.869 1.00 93.69 253 GLY A C 1
ATOM 1927 O O . GLY A 1 253 ? 13.731 14.924 20.425 1.00 93.69 253 GLY A O 1
ATOM 1928 N N . GLU A 1 254 ? 11.847 16.098 20.785 1.00 96.19 254 GLU A N 1
ATOM 1929 C CA . GLU A 1 254 ? 12.265 17.349 20.125 1.00 96.19 254 GLU A CA 1
ATOM 1930 C C . GLU A 1 254 ? 13.551 17.962 20.698 1.00 96.19 254 GLU A C 1
ATOM 1932 O O . GLU A 1 254 ? 14.148 18.827 20.070 1.00 96.19 254 GLU A O 1
ATOM 1937 N N . SER A 1 255 ? 13.992 17.554 21.891 1.00 96.06 255 SER A N 1
ATOM 1938 C CA . SER A 1 255 ? 15.246 18.014 22.495 1.00 96.06 255 SER A CA 1
ATOM 1939 C C . SER A 1 255 ? 16.492 17.280 21.989 1.00 96.06 255 SER A C 1
ATOM 1941 O O . SER A 1 255 ? 17.606 17.716 22.283 1.00 96.06 255 SER A O 1
ATOM 1943 N N . ASP A 1 256 ? 16.337 16.180 21.242 1.00 98.12 256 ASP A N 1
ATOM 1944 C CA . ASP A 1 256 ? 17.465 15.473 20.636 1.00 98.12 256 ASP A CA 1
ATOM 1945 C C . ASP A 1 256 ? 18.152 16.380 19.594 1.00 98.12 256 ASP A C 1
ATOM 1947 O O . ASP A 1 256 ? 17.475 16.922 18.713 1.00 98.12 256 ASP A O 1
ATOM 1951 N N . PRO A 1 257 ? 19.489 16.549 19.644 1.00 98.00 257 PRO A N 1
ATOM 1952 C CA . PRO A 1 257 ? 20.198 17.444 18.734 1.00 98.00 257 PRO A CA 1
ATOM 1953 C C . PRO A 1 257 ? 19.972 17.143 17.249 1.00 98.00 257 PRO A C 1
ATOM 1955 O O . PRO A 1 257 ? 19.994 18.071 16.441 1.00 98.00 257 PRO A O 1
ATOM 1958 N N . ALA A 1 258 ? 19.774 15.875 16.873 1.00 97.94 258 ALA A N 1
ATOM 1959 C CA . ALA A 1 258 ? 19.512 15.513 15.487 1.00 97.94 258 ALA A CA 1
ATOM 1960 C C . ALA A 1 258 ? 18.115 15.971 15.052 1.00 97.94 258 ALA A C 1
ATOM 1962 O O . ALA A 1 258 ? 17.972 16.534 13.966 1.00 97.94 258 ALA A O 1
ATOM 1963 N N . VAL A 1 259 ? 17.110 15.808 15.919 1.00 98.44 259 VAL A N 1
ATOM 1964 C CA . VAL A 1 259 ? 15.737 16.274 15.671 1.00 98.44 259 VAL A CA 1
ATOM 1965 C C . VAL A 1 259 ? 15.698 17.800 15.582 1.00 98.44 259 VAL A C 1
ATOM 1967 O O . VAL A 1 259 ? 15.197 18.329 14.594 1.00 98.44 259 VAL A O 1
ATOM 1970 N N . GLN A 1 260 ? 16.310 18.510 16.537 1.00 98.06 260 GLN A N 1
ATOM 1971 C CA . GLN A 1 260 ? 16.369 19.979 16.531 1.00 98.06 260 GLN A CA 1
ATOM 1972 C C . GLN A 1 260 ? 16.992 20.531 15.251 1.00 98.06 260 GLN A C 1
ATOM 1974 O O . GLN A 1 260 ? 16.427 21.416 14.615 1.00 98.06 260 GLN A O 1
ATOM 1979 N N . LYS A 1 261 ? 18.151 19.992 14.854 1.00 97.75 261 LYS A N 1
ATOM 1980 C CA . LYS A 1 261 ? 18.847 20.413 13.632 1.00 97.75 261 LYS A CA 1
ATOM 1981 C C . LYS A 1 261 ? 18.055 20.083 12.371 1.00 97.75 261 LYS A C 1
ATOM 1983 O O . LYS A 1 261 ? 18.100 20.865 11.430 1.00 97.75 261 LYS A O 1
ATOM 1988 N N . GLY A 1 262 ? 17.350 18.952 12.354 1.00 97.88 262 GLY A N 1
ATOM 1989 C CA . GLY A 1 262 ? 16.493 18.558 11.239 1.00 97.88 262 GLY A CA 1
ATOM 1990 C C . GLY A 1 262 ? 15.288 19.483 11.082 1.00 97.88 262 GLY A C 1
ATOM 1991 O O . GLY A 1 262 ? 15.031 19.960 9.982 1.00 97.88 262 GLY A O 1
ATOM 1992 N N . ILE A 1 263 ? 14.592 19.796 12.178 1.00 97.94 263 ILE A N 1
ATOM 1993 C CA . ILE A 1 263 ? 13.473 20.750 12.174 1.00 97.94 263 ILE A CA 1
ATOM 1994 C C . ILE A 1 263 ? 13.966 22.142 11.761 1.00 97.94 263 ILE A C 1
ATOM 1996 O O . ILE A 1 263 ? 13.413 22.737 10.841 1.00 97.94 263 ILE A O 1
ATOM 2000 N N . ASP A 1 264 ? 15.049 22.637 12.365 1.00 97.00 264 ASP A N 1
ATOM 2001 C CA . ASP A 1 264 ? 15.651 23.921 11.986 1.00 97.00 264 ASP A CA 1
ATOM 2002 C C . ASP A 1 264 ? 16.076 23.944 10.511 1.00 97.00 264 ASP A C 1
ATOM 2004 O O . ASP A 1 264 ? 15.888 24.949 9.826 1.00 97.00 264 ASP A O 1
ATOM 2008 N N . HIS A 1 265 ? 16.583 22.825 9.984 1.00 96.94 265 HIS A N 1
ATOM 2009 C CA . HIS A 1 265 ? 16.884 22.710 8.565 1.00 96.94 265 HIS A CA 1
ATOM 2010 C C . HIS A 1 265 ? 15.634 22.914 7.704 1.00 96.94 265 HIS A C 1
ATOM 2012 O O . HIS A 1 265 ? 15.665 23.767 6.820 1.00 96.94 265 HIS A O 1
ATOM 2018 N N . LEU A 1 266 ? 14.540 22.199 7.996 1.00 96.88 266 LEU A N 1
ATOM 2019 C CA . LEU A 1 266 ? 13.275 22.294 7.253 1.00 96.88 266 LEU A CA 1
ATOM 2020 C C . LEU A 1 266 ? 12.705 23.717 7.226 1.00 96.88 266 LEU A C 1
ATOM 2022 O O . LEU A 1 266 ? 12.118 24.115 6.225 1.00 96.88 266 LEU A O 1
ATOM 2026 N N . PHE A 1 267 ? 12.890 24.485 8.299 1.00 96.06 267 PHE A N 1
ATOM 2027 C CA . PHE A 1 267 ? 12.411 25.864 8.372 1.00 96.06 267 PHE A CA 1
ATOM 2028 C C . PHE A 1 267 ? 13.355 26.876 7.722 1.00 96.06 267 PHE A C 1
ATOM 2030 O O . PHE A 1 267 ? 12.893 27.796 7.043 1.00 96.06 267 PHE A O 1
ATOM 2037 N N . ASN A 1 268 ? 14.662 26.739 7.958 1.00 93.50 268 ASN A N 1
ATOM 2038 C CA . ASN A 1 268 ? 15.595 27.859 7.826 1.00 93.50 268 ASN A CA 1
ATOM 2039 C C . ASN A 1 268 ? 16.808 27.582 6.929 1.00 93.50 268 ASN A C 1
ATOM 2041 O O . ASN A 1 268 ? 17.526 28.524 6.597 1.00 93.50 268 ASN A O 1
ATOM 2045 N N . LYS A 1 269 ? 17.092 26.320 6.578 1.00 90.44 269 LYS A N 1
ATOM 2046 C CA . LYS A 1 269 ? 18.356 25.936 5.910 1.00 90.44 269 LYS A CA 1
ATOM 2047 C C . LYS A 1 269 ? 18.167 25.052 4.681 1.00 90.44 269 LYS A C 1
ATOM 2049 O O . LYS A 1 269 ? 19.155 24.589 4.111 1.00 90.44 269 LYS A O 1
ATOM 2054 N N . THR A 1 270 ? 16.925 24.813 4.277 1.00 89.38 270 THR A N 1
ATOM 2055 C CA . THR A 1 270 ? 16.603 24.203 2.988 1.00 89.38 270 THR A CA 1
ATOM 2056 C C . THR A 1 270 ? 16.991 25.134 1.835 1.00 89.38 270 THR A C 1
ATOM 2058 O O . THR A 1 270 ? 17.017 26.354 2.019 1.00 89.38 270 THR A O 1
ATOM 2061 N N . PRO A 1 271 ? 17.252 24.598 0.624 1.00 84.81 271 PRO A N 1
ATOM 2062 C CA . PRO A 1 271 ? 17.617 25.410 -0.543 1.00 84.81 271 PRO A CA 1
ATOM 2063 C C . PRO A 1 271 ? 16.618 26.527 -0.878 1.00 84.81 271 PRO A C 1
ATOM 2065 O O . PRO A 1 271 ? 17.009 27.573 -1.392 1.00 84.81 271 PRO A O 1
ATOM 2068 N N . ALA A 1 272 ? 15.336 26.300 -0.586 1.00 87.44 272 ALA A N 1
ATOM 2069 C CA . ALA A 1 272 ? 14.265 27.280 -0.707 1.00 87.44 272 ALA A CA 1
ATOM 2070 C C . ALA A 1 272 ? 13.528 27.429 0.637 1.00 87.44 272 ALA A C 1
ATOM 2072 O O . ALA A 1 272 ? 13.373 26.422 1.345 1.00 87.44 272 ALA A O 1
ATOM 2073 N N . PRO A 1 273 ? 13.038 28.636 0.986 1.00 90.69 273 PRO A N 1
ATOM 2074 C CA . PRO A 1 273 ? 12.195 28.841 2.161 1.00 90.69 273 PRO A CA 1
ATOM 2075 C C . PRO A 1 273 ? 10.936 27.972 2.103 1.00 90.69 273 PRO A C 1
ATOM 2077 O O . PRO A 1 273 ? 10.286 27.885 1.064 1.00 90.69 273 PRO A O 1
ATOM 2080 N N . TRP A 1 274 ? 10.539 27.379 3.228 1.00 93.31 274 TRP A N 1
ATOM 2081 C CA . TRP A 1 274 ? 9.433 26.411 3.259 1.00 93.31 274 TRP A CA 1
ATOM 2082 C C . TRP A 1 274 ? 8.072 26.958 2.807 1.00 93.31 274 TRP A C 1
ATOM 2084 O O . TRP A 1 274 ? 7.239 26.241 2.250 1.00 93.31 274 TRP A O 1
ATOM 2094 N N . LYS A 1 275 ? 7.847 28.264 2.975 1.00 93.88 275 LYS A N 1
ATOM 2095 C CA . LYS A 1 275 ? 6.629 28.935 2.495 1.00 93.88 275 LYS A CA 1
ATOM 2096 C C . LYS A 1 275 ? 6.585 29.116 0.977 1.00 93.88 275 LYS A C 1
ATOM 2098 O O . LYS A 1 275 ? 5.515 29.414 0.457 1.00 93.88 275 LYS A O 1
ATOM 2103 N N . GLU A 1 276 ? 7.719 28.943 0.303 1.00 90.69 276 GLU A N 1
ATOM 2104 C CA . GLU A 1 276 ? 7.900 29.109 -1.143 1.00 90.69 276 GLU A CA 1
ATOM 2105 C C . GLU A 1 276 ? 8.063 27.767 -1.873 1.00 90.69 276 GLU A C 1
ATOM 2107 O O . GLU A 1 276 ? 8.286 27.745 -3.085 1.00 90.69 276 GLU A O 1
ATOM 2112 N N . TRP A 1 277 ? 7.958 26.638 -1.163 1.00 90.69 277 TRP A N 1
ATOM 2113 C CA . TRP A 1 277 ? 7.930 25.330 -1.809 1.00 90.69 277 TRP A CA 1
ATOM 2114 C C . TRP A 1 277 ? 6.741 25.227 -2.768 1.00 90.69 277 TRP A C 1
ATOM 2116 O O . TRP A 1 277 ? 5.672 25.795 -2.554 1.00 90.69 277 TRP A O 1
ATOM 2126 N N . SER A 1 278 ? 6.945 24.500 -3.862 1.00 86.00 278 SER A N 1
ATOM 2127 C CA . SER A 1 278 ? 5.930 24.304 -4.906 1.00 86.00 278 SER A CA 1
ATOM 2128 C C . SER A 1 278 ? 5.530 22.840 -5.078 1.00 86.00 278 SER A C 1
ATOM 2130 O O . SER A 1 278 ? 4.588 22.546 -5.814 1.00 86.00 278 SER A O 1
ATOM 2132 N N . ASP A 1 279 ? 6.215 21.927 -4.387 1.00 87.12 279 ASP A N 1
ATOM 2133 C CA . ASP A 1 279 ? 5.946 20.499 -4.450 1.00 87.12 279 ASP A CA 1
ATOM 2134 C C . ASP A 1 279 ? 4.979 20.068 -3.341 1.00 87.12 279 ASP A C 1
ATOM 2136 O O . ASP A 1 279 ? 5.171 20.345 -2.154 1.00 87.12 279 ASP A O 1
ATOM 2140 N N . SER A 1 280 ? 3.929 19.352 -3.740 1.00 90.56 280 SER A N 1
ATOM 2141 C CA . SER A 1 280 ? 2.983 18.733 -2.815 1.00 90.56 280 SER A CA 1
ATOM 2142 C C . SER A 1 280 ? 3.646 17.693 -1.905 1.00 90.56 280 SER A C 1
ATOM 2144 O O . SER A 1 280 ? 3.242 17.550 -0.752 1.00 90.56 280 SER A O 1
ATOM 2146 N N . TYR A 1 281 ? 4.683 16.998 -2.378 1.00 90.19 281 TYR A N 1
ATOM 2147 C CA . TYR A 1 281 ? 5.406 16.027 -1.565 1.00 90.19 281 TYR A CA 1
ATOM 2148 C C . TYR A 1 281 ? 6.089 16.692 -0.372 1.00 90.19 281 TYR A C 1
ATOM 2150 O O . TYR A 1 281 ? 5.919 16.222 0.752 1.00 90.19 281 TYR A O 1
ATOM 2158 N N . ASP A 1 282 ? 6.783 17.810 -0.598 1.00 91.56 282 ASP A N 1
ATOM 2159 C CA . ASP A 1 282 ? 7.534 18.524 0.438 1.00 91.56 282 ASP A CA 1
ATOM 2160 C C . ASP A 1 282 ? 6.616 18.999 1.570 1.00 91.56 282 ASP A C 1
ATOM 2162 O O . ASP A 1 282 ? 6.889 18.740 2.744 1.00 91.56 282 ASP A O 1
ATOM 2166 N N . TYR A 1 283 ? 5.470 19.602 1.233 1.00 95.06 283 TYR A N 1
ATOM 2167 C CA . TYR A 1 283 ? 4.462 19.976 2.231 1.00 95.06 283 TYR A CA 1
ATOM 2168 C C . TYR A 1 283 ? 3.888 18.766 2.969 1.00 95.06 283 TYR A C 1
ATOM 2170 O O . TYR A 1 283 ? 3.685 18.823 4.182 1.00 95.06 283 TYR A O 1
ATOM 2178 N N . ALA A 1 284 ? 3.642 17.660 2.266 1.00 95.50 284 ALA A N 1
ATOM 2179 C CA . ALA A 1 284 ? 3.084 16.462 2.870 1.00 95.50 284 ALA A CA 1
ATOM 2180 C C . ALA A 1 284 ? 4.022 15.846 3.913 1.00 95.50 284 ALA A C 1
ATOM 2182 O O . ALA A 1 284 ? 3.607 15.603 5.046 1.00 95.50 284 ALA A O 1
ATOM 2183 N N . VAL A 1 285 ? 5.295 15.630 3.573 1.00 94.31 285 VAL A N 1
ATOM 2184 C CA . VAL A 1 285 ? 6.271 15.072 4.524 1.00 94.31 285 VAL A CA 1
ATOM 2185 C C . VAL A 1 285 ? 6.635 16.053 5.633 1.00 94.31 285 VAL A C 1
ATOM 2187 O O . VAL A 1 285 ? 6.911 15.622 6.751 1.00 94.31 285 VAL A O 1
ATOM 2190 N N . PHE A 1 286 ? 6.558 17.360 5.375 1.00 96.75 286 PHE A N 1
ATOM 2191 C CA . PHE A 1 286 ? 6.708 18.382 6.406 1.00 96.75 286 PHE A CA 1
ATOM 2192 C C . PHE A 1 286 ? 5.594 18.311 7.454 1.00 96.75 286 PHE A C 1
ATOM 2194 O O . PHE A 1 286 ? 5.888 18.264 8.647 1.00 96.75 286 PHE A O 1
ATOM 2201 N N . ILE A 1 287 ? 4.331 18.182 7.031 1.00 97.75 287 ILE A N 1
ATOM 2202 C CA . ILE A 1 287 ? 3.209 17.941 7.951 1.00 97.75 287 ILE A CA 1
ATOM 2203 C C . ILE A 1 287 ? 3.441 16.665 8.766 1.00 97.75 287 ILE A C 1
ATOM 2205 O O . ILE A 1 287 ? 3.210 16.666 9.973 1.00 97.75 287 ILE A O 1
ATOM 2209 N N . LEU A 1 288 ? 3.920 15.580 8.148 1.00 95.50 288 LEU A N 1
ATOM 2210 C CA . LEU A 1 288 ? 4.217 14.337 8.872 1.00 95.50 288 LEU A CA 1
ATOM 2211 C C . LEU A 1 288 ? 5.286 14.543 9.951 1.00 95.50 288 LEU A C 1
ATOM 2213 O O . LEU A 1 288 ? 5.094 14.100 11.081 1.00 95.50 288 LEU A O 1
ATOM 2217 N N . ALA A 1 289 ? 6.369 15.254 9.632 1.00 96.69 289 ALA A N 1
ATOM 2218 C CA . ALA A 1 289 ? 7.431 15.547 10.588 1.00 96.69 289 ALA A CA 1
ATOM 2219 C C . ALA A 1 289 ? 6.923 16.406 11.757 1.00 96.69 289 ALA A C 1
ATOM 2221 O O . ALA A 1 289 ? 7.159 16.065 12.914 1.00 96.69 289 ALA A O 1
ATOM 2222 N N . LEU A 1 290 ? 6.179 17.481 11.472 1.00 97.38 290 LEU A N 1
ATOM 2223 C CA . LEU A 1 290 ? 5.634 18.361 12.509 1.00 97.38 290 LEU A CA 1
ATOM 2224 C C . LEU A 1 290 ? 4.592 17.646 13.369 1.00 97.38 290 LEU A C 1
ATOM 2226 O O . LEU A 1 290 ? 4.637 17.738 14.593 1.00 97.38 290 LEU A O 1
ATOM 2230 N N . THR A 1 291 ? 3.688 16.880 12.760 1.00 95.88 291 THR A N 1
ATOM 2231 C CA . THR A 1 291 ? 2.653 16.152 13.508 1.00 95.88 291 THR A CA 1
ATOM 2232 C C . THR A 1 291 ? 3.230 15.046 14.394 1.00 95.88 291 THR A C 1
ATOM 2234 O O . THR A 1 291 ? 2.696 14.788 15.476 1.00 95.88 291 THR A O 1
ATOM 2237 N N . ALA A 1 292 ? 4.360 14.449 13.998 1.00 95.00 292 ALA A N 1
ATOM 2238 C CA . ALA A 1 292 ? 5.087 13.465 14.797 1.00 95.00 292 ALA A CA 1
ATOM 2239 C C . ALA A 1 292 ? 5.701 14.049 16.085 1.00 95.00 292 ALA A C 1
ATOM 2241 O O . ALA A 1 292 ? 5.973 13.292 17.013 1.00 95.00 292 ALA A O 1
ATOM 2242 N N . THR A 1 293 ? 5.874 15.374 16.189 1.00 95.12 293 THR A N 1
ATOM 2243 C CA . THR A 1 293 ? 6.352 16.020 17.431 1.00 95.12 293 THR A CA 1
ATOM 2244 C C . THR A 1 293 ? 5.350 15.893 18.580 1.00 95.12 293 THR A C 1
ATOM 2246 O O . THR A 1 293 ? 5.725 15.937 19.747 1.00 95.12 293 THR A O 1
ATOM 2249 N N . GLY A 1 294 ? 4.052 15.785 18.267 1.00 91.56 294 GLY A N 1
ATOM 2250 C CA . GLY A 1 294 ? 2.972 15.951 19.244 1.00 91.56 294 GLY A CA 1
ATOM 2251 C C . GLY A 1 294 ? 2.818 17.387 19.779 1.00 91.56 294 GLY A C 1
ATOM 2252 O O . GLY A 1 294 ? 1.896 17.657 20.550 1.00 91.56 294 GLY A O 1
ATOM 2253 N N . ASN A 1 295 ? 3.665 18.329 19.355 1.00 94.56 295 ASN A N 1
ATOM 2254 C CA . ASN A 1 295 ? 3.717 19.699 19.853 1.00 94.56 295 ASN A CA 1
ATOM 2255 C C . ASN A 1 295 ? 2.780 20.623 19.066 1.00 94.56 295 ASN A C 1
ATOM 2257 O O . ASN A 1 295 ? 3.176 21.578 18.396 1.00 94.56 295 ASN A O 1
ATOM 2261 N N . LYS A 1 296 ? 1.481 20.337 19.183 1.00 93.56 296 LYS A N 1
ATOM 2262 C CA . LYS A 1 296 ? 0.411 21.101 18.532 1.00 93.56 296 LYS A CA 1
ATOM 2263 C C . LYS A 1 296 ? 0.432 22.593 18.886 1.00 93.56 296 LYS A C 1
ATOM 2265 O O . LYS A 1 296 ? -0.019 23.409 18.096 1.00 93.56 296 LYS A O 1
ATOM 2270 N N . LYS A 1 297 ? 0.925 22.963 20.072 1.00 95.12 297 LYS A N 1
ATOM 2271 C CA . LYS A 1 297 ? 0.987 24.368 20.495 1.00 95.12 297 LYS A CA 1
ATOM 2272 C C . LYS A 1 297 ? 1.995 25.170 19.669 1.00 95.12 297 LYS A C 1
ATOM 2274 O O . LYS A 1 297 ? 1.731 26.336 19.408 1.00 95.12 297 LYS A O 1
ATOM 2279 N N . GLU A 1 298 ? 3.122 24.558 19.320 1.00 96.62 298 GLU A N 1
ATOM 2280 C CA . GLU A 1 298 ? 4.197 25.223 18.585 1.00 96.62 298 GLU A CA 1
ATOM 2281 C C . GLU A 1 298 ? 3.931 25.243 17.079 1.00 96.62 298 GLU A C 1
ATOM 2283 O O . GLU A 1 298 ? 4.159 26.265 16.452 1.00 96.62 298 GLU A O 1
ATOM 2288 N N . TYR A 1 299 ? 3.431 24.136 16.513 1.00 97.75 299 TYR A N 1
ATOM 2289 C CA . TYR A 1 299 ? 3.462 23.913 15.060 1.00 97.75 299 TYR A CA 1
ATOM 2290 C C . TYR A 1 299 ? 2.100 23.916 14.353 1.00 97.75 299 TYR A C 1
ATOM 2292 O O . TYR A 1 299 ? 2.016 23.520 13.188 1.00 97.75 299 TYR A O 1
ATOM 2300 N N . MET A 1 300 ? 1.002 24.271 15.034 1.00 97.75 300 MET A N 1
ATOM 2301 C CA . MET A 1 300 ? -0.327 24.218 14.404 1.00 97.75 300 MET A CA 1
ATOM 2302 C C . MET A 1 300 ? -0.429 25.148 13.193 1.00 97.75 300 MET A C 1
ATOM 2304 O O . MET A 1 300 ? -0.911 24.711 12.151 1.00 97.75 300 MET A O 1
ATOM 2308 N N . ASP A 1 301 ? 0.037 26.391 13.308 1.00 98.12 301 ASP A N 1
ATOM 2309 C CA . ASP A 1 301 ? -0.096 27.395 12.247 1.00 98.12 301 ASP A CA 1
ATOM 2310 C C . ASP A 1 301 ? 0.644 26.949 10.970 1.00 98.12 301 ASP A C 1
ATOM 2312 O O . ASP A 1 301 ? 0.164 27.124 9.847 1.00 98.12 301 ASP A O 1
ATOM 2316 N N . GLU A 1 302 ? 1.801 26.308 11.129 1.00 98.19 302 GLU A N 1
ATOM 2317 C CA . GLU A 1 302 ? 2.596 25.741 10.044 1.00 98.19 302 GLU A CA 1
ATOM 2318 C C . GLU A 1 302 ? 1.913 24.537 9.393 1.00 98.19 302 GLU A C 1
ATOM 2320 O O . GLU A 1 302 ? 1.900 24.428 8.163 1.00 98.19 302 GLU A O 1
ATOM 2325 N N . VAL A 1 303 ? 1.323 23.649 10.202 1.00 98.38 303 VAL A N 1
ATOM 2326 C CA . VAL A 1 303 ? 0.559 22.495 9.711 1.00 98.38 303 VAL A CA 1
ATOM 2327 C C . VAL A 1 303 ? -0.690 22.957 8.958 1.00 98.38 303 VAL A C 1
ATOM 2329 O O . VAL A 1 303 ? -0.977 22.419 7.886 1.00 98.38 303 VAL A O 1
ATOM 2332 N N . GLU A 1 304 ? -1.410 23.963 9.456 1.00 98.38 304 GLU A N 1
ATOM 2333 C CA . GLU A 1 304 ? -2.560 24.561 8.770 1.00 98.38 304 GLU A CA 1
ATOM 2334 C C . GLU A 1 304 ? -2.138 25.199 7.441 1.00 98.38 304 GLU A C 1
ATOM 2336 O O . GLU A 1 304 ? -2.726 24.886 6.403 1.00 98.38 304 GLU A O 1
ATOM 2341 N N . TYR A 1 305 ? -1.065 25.999 7.429 1.00 97.88 305 TYR A N 1
ATOM 2342 C CA . TYR A 1 305 ? -0.548 26.607 6.200 1.00 97.88 305 TYR A CA 1
ATOM 2343 C C . TYR A 1 305 ? -0.157 25.558 5.155 1.00 97.88 305 TYR A C 1
ATOM 2345 O O . TYR A 1 305 ? -0.577 25.650 4.000 1.00 97.88 305 TYR A O 1
ATOM 2353 N N . ALA A 1 306 ? 0.640 24.556 5.540 1.00 97.88 306 ALA A N 1
ATOM 2354 C CA . ALA A 1 306 ? 1.070 23.497 4.630 1.00 97.88 306 ALA A CA 1
ATOM 2355 C C . ALA A 1 306 ? -0.133 22.697 4.105 1.00 97.88 306 ALA A C 1
ATOM 2357 O O . ALA A 1 306 ? -0.208 22.397 2.914 1.00 97.88 306 ALA A O 1
ATOM 2358 N N . THR A 1 307 ? -1.120 22.428 4.965 1.00 98.19 307 THR A N 1
ATOM 2359 C CA . THR A 1 307 ? -2.377 21.771 4.584 1.00 98.19 307 THR A CA 1
ATOM 2360 C C . THR A 1 307 ? -3.142 22.584 3.542 1.00 98.19 307 THR A C 1
ATOM 2362 O O . THR A 1 307 ? -3.614 22.027 2.550 1.00 98.19 307 THR A O 1
ATOM 2365 N N . GLU A 1 308 ? -3.238 23.905 3.707 1.00 97.12 308 GLU A N 1
ATOM 2366 C CA . GLU A 1 308 ? -3.853 24.769 2.699 1.00 97.12 308 GLU A CA 1
ATOM 2367 C C . GLU A 1 308 ? -3.121 24.720 1.356 1.00 97.12 308 GLU A C 1
ATOM 2369 O O . GLU A 1 308 ? -3.777 24.761 0.313 1.00 97.12 308 GLU A O 1
ATOM 2374 N N . GLN A 1 309 ? -1.786 24.629 1.355 1.00 95.56 309 GLN A N 1
ATOM 2375 C CA . GLN A 1 309 ? -1.030 24.477 0.109 1.00 95.56 309 GLN A CA 1
ATOM 2376 C C . GLN A 1 309 ? -1.349 23.146 -0.568 1.00 95.56 309 GLN A C 1
ATOM 2378 O O . GLN A 1 309 ? -1.630 23.135 -1.764 1.00 95.56 309 GLN A O 1
ATOM 2383 N N . LEU A 1 310 ? -1.418 22.043 0.183 1.00 95.06 310 LEU A N 1
ATOM 2384 C CA . LEU A 1 310 ? -1.836 20.750 -0.368 1.00 95.06 310 LEU A CA 1
ATOM 2385 C C . LEU A 1 310 ? -3.231 20.820 -0.991 1.00 95.06 310 LEU A C 1
ATOM 2387 O O . LEU A 1 310 ? -3.431 20.332 -2.100 1.00 95.06 310 LEU A O 1
ATOM 2391 N N . ILE A 1 311 ? -4.185 21.476 -0.329 1.00 95.06 311 ILE A N 1
ATOM 2392 C CA . ILE A 1 311 ? -5.540 21.660 -0.867 1.00 95.06 311 ILE A CA 1
ATOM 2393 C C . ILE A 1 311 ? -5.510 22.475 -2.171 1.00 95.06 311 ILE A C 1
ATOM 2395 O O . ILE A 1 311 ? -6.193 22.114 -3.128 1.00 95.06 311 ILE A O 1
ATOM 2399 N N . LYS A 1 312 ? -4.705 23.545 -2.241 1.00 93.19 312 LYS A N 1
ATOM 2400 C CA . LYS A 1 312 ? -4.555 24.386 -3.448 1.00 93.19 312 LYS A CA 1
ATOM 2401 C C . LYS A 1 312 ? -3.869 23.653 -4.602 1.00 93.19 312 LYS A C 1
ATOM 2403 O O . LYS A 1 312 ? -4.191 23.918 -5.756 1.00 93.19 312 LYS A O 1
ATOM 2408 N N . LEU A 1 313 ? -2.941 22.750 -4.294 1.00 91.62 313 LEU A N 1
ATOM 2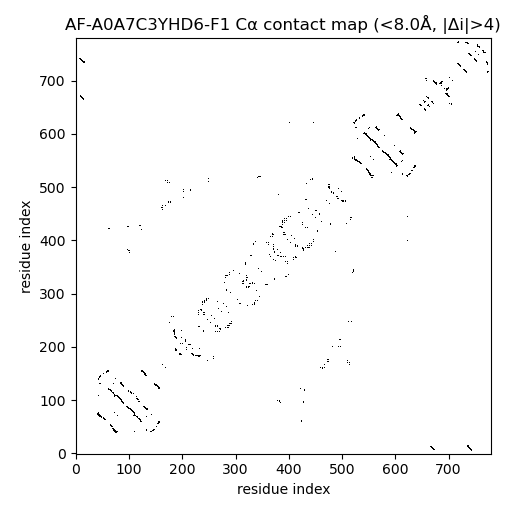409 C CA . LEU A 1 313 ? -2.182 21.966 -5.270 1.00 91.62 313 LEU A CA 1
ATOM 2410 C C . LEU A 1 313 ? -2.946 20.737 -5.792 1.00 91.62 313 LEU A C 1
ATOM 2412 O O . LEU A 1 313 ? -2.432 20.048 -6.672 1.00 91.62 313 LEU A O 1
ATOM 2416 N N . GLN A 1 314 ? -4.150 20.448 -5.278 1.00 92.62 314 GLN A N 1
ATOM 2417 C CA . GLN A 1 314 ? -4.960 19.344 -5.788 1.00 92.62 314 GLN A CA 1
ATOM 2418 C C . GLN A 1 314 ? -5.348 19.601 -7.247 1.00 92.62 314 GLN A C 1
ATOM 2420 O O . GLN A 1 314 ? -5.938 20.625 -7.599 1.00 92.62 314 GLN A O 1
ATOM 2425 N N . THR A 1 315 ? -5.038 18.633 -8.098 1.00 87.94 315 THR A N 1
ATOM 2426 C CA . THR A 1 315 ? -5.368 18.665 -9.524 1.00 87.94 315 THR A CA 1
ATOM 2427 C C . THR A 1 315 ? -6.886 18.566 -9.759 1.00 87.94 315 THR A C 1
ATOM 2429 O O . THR A 1 315 ? -7.616 18.028 -8.917 1.00 87.94 315 THR A O 1
ATOM 2432 N N . PRO A 1 316 ? -7.412 19.055 -10.901 1.00 85.75 316 PRO A N 1
ATOM 2433 C CA . PRO A 1 316 ? -8.845 18.991 -11.200 1.00 85.75 316 PRO A CA 1
ATOM 2434 C C . PRO A 1 316 ? -9.437 17.573 -11.234 1.00 85.75 316 PRO A C 1
ATOM 2436 O O . PRO A 1 316 ? -10.618 17.404 -10.928 1.00 85.75 316 PRO A O 1
ATOM 2439 N N . ASP A 1 317 ? -8.645 16.563 -11.603 1.00 81.62 317 ASP A N 1
ATOM 2440 C CA . ASP A 1 317 ? -9.028 15.147 -11.606 1.00 81.62 317 ASP A CA 1
ATOM 2441 C C . ASP A 1 317 ? -8.968 14.502 -10.213 1.00 81.62 317 ASP A C 1
ATOM 2443 O O . ASP A 1 317 ? -9.500 13.407 -10.030 1.00 81.62 317 ASP A O 1
ATOM 2447 N N . GLY A 1 318 ? -8.409 15.205 -9.226 1.00 86.88 318 GLY A N 1
ATOM 2448 C CA . GLY A 1 318 ? -8.505 14.881 -7.807 1.00 86.88 318 GLY A CA 1
ATOM 2449 C C . GLY A 1 318 ? -7.239 14.334 -7.164 1.00 86.88 318 GLY A C 1
ATOM 2450 O O . GLY A 1 318 ? -7.263 14.069 -5.960 1.00 86.88 318 GLY A O 1
ATOM 2451 N N . GLY A 1 319 ? -6.150 14.193 -7.921 1.00 87.06 319 GLY A N 1
ATOM 2452 C CA . GLY A 1 319 ? -4.863 13.736 -7.407 1.00 87.06 319 GLY A CA 1
ATOM 2453 C C . GLY A 1 319 ? -3.834 14.842 -7.152 1.00 87.06 319 GLY A C 1
ATOM 2454 O O . GLY A 1 319 ? -4.156 16.033 -7.164 1.00 87.06 319 GLY A O 1
ATOM 2455 N N . TRP A 1 320 ? -2.583 14.438 -6.933 1.00 88.69 320 TRP A N 1
ATOM 2456 C CA . TRP A 1 320 ? -1.420 15.314 -6.737 1.00 88.69 320 TRP A CA 1
ATOM 2457 C C . TRP A 1 320 ? -0.214 14.752 -7.487 1.00 88.69 320 TRP A C 1
ATOM 2459 O O . TRP A 1 320 ? -0.131 13.542 -7.673 1.00 88.69 320 TRP A O 1
ATOM 2469 N N . GLY A 1 321 ? 0.711 15.615 -7.899 1.00 76.94 321 GLY A N 1
ATOM 2470 C CA . GLY A 1 321 ? 1.964 15.234 -8.555 1.00 76.94 321 GLY A CA 1
ATOM 2471 C C . GLY A 1 321 ? 2.926 16.418 -8.652 1.00 76.94 321 GLY A C 1
ATOM 2472 O O . GLY A 1 321 ? 2.636 17.501 -8.130 1.00 76.94 321 GLY A O 1
ATOM 2473 N N . TYR A 1 322 ? 4.062 16.231 -9.329 1.00 64.44 322 TYR A N 1
ATOM 2474 C CA . TYR A 1 322 ? 5.095 17.264 -9.470 1.00 64.44 322 TYR A CA 1
ATOM 2475 C C . TYR A 1 322 ? 4.569 18.517 -10.190 1.00 64.44 322 TYR A C 1
ATOM 2477 O O . TYR A 1 322 ? 4.227 18.482 -11.373 1.00 64.44 322 TYR A O 1
ATOM 2485 N N . GLY A 1 323 ? 4.534 19.658 -9.495 1.00 56.66 323 GLY A N 1
ATOM 2486 C CA . GLY A 1 323 ? 4.348 20.967 -10.132 1.00 56.66 323 GLY A CA 1
ATOM 2487 C C . GLY A 1 323 ? 2.998 21.199 -10.830 1.00 56.66 323 GLY A C 1
ATOM 2488 O O . GLY A 1 323 ? 2.933 22.013 -11.748 1.00 56.66 323 GLY A O 1
ATOM 2489 N N . SER A 1 324 ? 1.919 20.546 -10.377 1.00 54.06 324 SER A N 1
ATOM 2490 C CA . SER A 1 324 ? 0.496 20.815 -10.702 1.00 54.06 324 SER A CA 1
ATOM 2491 C C . SER A 1 324 ? -0.099 20.321 -12.035 1.00 54.06 324 SER A C 1
ATOM 2493 O O . SER A 1 324 ? -1.289 20.548 -12.255 1.00 54.06 324 SER A O 1
ATOM 2495 N N . MET A 1 325 ? 0.639 19.626 -12.916 1.00 55.84 325 MET A N 1
ATOM 2496 C CA . MET A 1 325 ? 0.093 19.284 -14.250 1.00 55.84 325 MET A CA 1
ATOM 2497 C C . MET A 1 325 ? -0.426 17.847 -14.425 1.00 55.84 325 MET A C 1
ATOM 2499 O O . MET A 1 325 ? -1.331 17.653 -15.234 1.00 55.84 325 MET A O 1
ATOM 2503 N N . VAL A 1 326 ? 0.089 16.852 -13.692 1.00 70.19 326 VAL A N 1
ATOM 2504 C CA . VAL A 1 326 ? -0.374 15.451 -13.777 1.00 70.19 326 VAL A CA 1
ATOM 2505 C C . VAL A 1 326 ? -0.296 14.803 -12.399 1.00 70.19 326 VAL A C 1
ATOM 2507 O O . VAL A 1 326 ? 0.732 14.905 -11.737 1.00 70.19 326 VAL A O 1
ATOM 2510 N N . ALA A 1 327 ? -1.375 14.151 -11.969 1.00 75.88 327 ALA A N 1
ATOM 2511 C CA . ALA A 1 327 ? -1.403 13.407 -10.718 1.00 75.88 327 ALA A CA 1
ATOM 2512 C C . ALA A 1 327 ? -0.740 12.025 -10.836 1.00 75.88 327 ALA A C 1
ATOM 2514 O O . ALA A 1 327 ? -0.933 11.321 -11.829 1.00 75.88 327 ALA A O 1
ATOM 2515 N N . ASP A 1 328 ? -0.041 11.602 -9.783 1.00 77.50 328 ASP A N 1
ATOM 2516 C CA . ASP A 1 328 ? 0.499 10.252 -9.632 1.00 77.50 328 ASP A CA 1
ATOM 2517 C C . ASP A 1 328 ? 0.206 9.660 -8.248 1.00 77.50 328 ASP A C 1
ATOM 2519 O O . ASP A 1 328 ? -0.055 10.361 -7.267 1.00 77.50 328 ASP A O 1
ATOM 2523 N N . ALA A 1 329 ? 0.219 8.329 -8.173 1.00 75.00 329 ALA A N 1
ATOM 2524 C CA . ALA A 1 329 ? -0.206 7.599 -6.988 1.00 75.00 329 ALA A CA 1
ATOM 2525 C C . ALA A 1 329 ? 0.778 7.740 -5.816 1.00 75.00 329 ALA A C 1
ATOM 2527 O O . ALA A 1 329 ? 0.350 7.680 -4.663 1.00 75.00 329 ALA A O 1
ATOM 2528 N N . ALA A 1 330 ? 2.074 7.954 -6.078 1.00 71.38 330 ALA A N 1
ATOM 2529 C CA . ALA A 1 330 ? 3.068 8.087 -5.014 1.00 71.38 330 ALA A CA 1
ATOM 2530 C C . ALA A 1 330 ? 2.947 9.438 -4.296 1.00 71.38 330 ALA A C 1
ATOM 2532 O O . ALA A 1 330 ? 2.923 9.469 -3.067 1.00 71.38 330 ALA A O 1
ATOM 2533 N N . HIS A 1 331 ? 2.797 10.543 -5.028 1.00 76.88 331 HIS A N 1
ATOM 2534 C CA . HIS A 1 331 ? 2.575 11.863 -4.428 1.00 76.88 331 HIS A CA 1
ATOM 2535 C C . HIS A 1 331 ? 1.222 11.918 -3.736 1.00 76.88 331 HIS A C 1
ATOM 2537 O O . HIS A 1 331 ? 1.146 12.295 -2.564 1.00 76.88 331 HIS A O 1
ATOM 2543 N N . LEU A 1 332 ? 0.168 11.454 -4.417 1.00 81.38 332 LEU A N 1
ATOM 2544 C CA . LEU A 1 332 ? -1.169 11.378 -3.840 1.00 81.38 332 LEU A CA 1
ATOM 2545 C C . LEU A 1 332 ? -1.166 10.626 -2.504 1.00 81.38 332 LEU A C 1
ATOM 2547 O O . LEU A 1 332 ? -1.813 11.085 -1.566 1.00 81.38 332 LEU A O 1
ATOM 2551 N N . GLN A 1 333 ? -0.408 9.535 -2.355 1.00 82.62 333 GLN A N 1
ATOM 2552 C CA . GLN A 1 333 ? -0.378 8.831 -1.074 1.00 82.62 333 GLN A CA 1
ATOM 2553 C C . GLN A 1 333 ? 0.219 9.680 0.054 1.00 82.62 333 GLN A C 1
ATOM 2555 O O . GLN A 1 333 ? -0.292 9.644 1.170 1.00 82.62 333 GLN A O 1
ATOM 2560 N N . TYR A 1 334 ? 1.327 10.387 -0.198 1.00 89.44 334 TYR A N 1
ATOM 2561 C CA . TYR A 1 334 ? 2.010 11.143 0.846 1.00 89.44 334 TYR A CA 1
ATOM 2562 C C . TYR A 1 334 ? 1.153 12.331 1.230 1.00 89.44 334 TYR A C 1
ATOM 2564 O O . TYR A 1 334 ? 0.992 12.594 2.417 1.00 89.44 334 TYR A O 1
ATOM 2572 N N . VAL A 1 335 ? 0.520 12.966 0.242 1.00 93.56 335 VAL A N 1
ATOM 2573 C CA . VAL A 1 335 ? -0.459 14.025 0.461 1.00 93.56 335 VAL A CA 1
ATOM 2574 C C . VAL A 1 335 ? -1.644 13.521 1.276 1.00 93.56 335 VAL A C 1
ATOM 2576 O O . VAL A 1 335 ? -1.936 14.113 2.308 1.00 93.56 335 VAL A O 1
ATOM 2579 N N . ILE A 1 336 ? -2.281 12.406 0.903 1.00 94.25 336 ILE A N 1
ATOM 2580 C CA . ILE A 1 336 ? -3.376 11.816 1.691 1.00 94.25 336 ILE A CA 1
ATOM 2581 C C . ILE A 1 336 ? -2.915 11.515 3.120 1.00 94.25 336 ILE A C 1
ATOM 2583 O O . ILE A 1 336 ? -3.633 11.814 4.072 1.00 94.25 336 ILE A O 1
ATOM 2587 N N . TYR A 1 337 ? -1.712 10.972 3.287 1.00 94.50 337 TYR A N 1
ATOM 2588 C CA . TYR A 1 337 ? -1.174 10.651 4.601 1.00 94.50 337 TYR A CA 1
ATOM 2589 C C . TYR A 1 337 ? -0.880 11.905 5.442 1.00 94.50 337 TYR A C 1
ATOM 2591 O O . TYR A 1 337 ? -1.206 11.936 6.628 1.00 94.50 337 TYR A O 1
ATOM 2599 N N . GLY A 1 338 ? -0.344 12.965 4.831 1.00 95.88 338 GLY A N 1
ATOM 2600 C CA . GLY A 1 338 ? -0.144 14.272 5.460 1.00 95.88 338 GLY A CA 1
ATOM 2601 C C . GLY A 1 338 ? -1.469 14.943 5.836 1.00 95.88 338 GLY A C 1
ATOM 2602 O O . GLY A 1 338 ? -1.631 15.382 6.970 1.00 95.88 338 GLY A O 1
ATOM 2603 N N . LEU A 1 339 ? -2.459 14.942 4.936 1.00 96.88 339 LEU A N 1
ATOM 2604 C CA . LEU A 1 339 ? -3.814 15.440 5.208 1.00 96.88 339 LEU A CA 1
ATOM 2605 C C . LEU A 1 339 ? -4.483 14.658 6.343 1.00 96.88 339 LEU A C 1
ATOM 2607 O O . LEU A 1 339 ? -5.109 15.256 7.216 1.00 96.88 339 LEU A O 1
ATOM 2611 N N . TYR A 1 340 ? -4.322 13.333 6.362 1.00 95.56 340 TYR A N 1
ATOM 2612 C CA . TYR A 1 340 ? -4.797 12.486 7.452 1.00 95.56 340 TYR A CA 1
ATOM 2613 C C . TYR A 1 340 ? -4.114 12.849 8.776 1.00 95.56 340 TYR A C 1
ATOM 2615 O O . TYR A 1 340 ? -4.795 12.980 9.792 1.00 95.56 340 TYR A O 1
ATOM 2623 N N . ALA A 1 341 ? -2.796 13.066 8.779 1.00 96.00 341 ALA A N 1
ATOM 2624 C CA . ALA A 1 341 ? -2.052 13.475 9.969 1.00 96.00 341 ALA A CA 1
ATOM 2625 C C . ALA A 1 341 ? -2.508 14.848 10.498 1.00 96.00 341 ALA A C 1
ATOM 2627 O O . ALA A 1 341 ? -2.783 14.989 11.690 1.00 96.00 341 ALA A O 1
ATOM 2628 N N . ALA A 1 342 ? -2.679 15.835 9.613 1.00 97.44 342 ALA A N 1
ATOM 2629 C CA . ALA A 1 342 ? -3.230 17.146 9.959 1.00 97.44 342 ALA A CA 1
ATOM 2630 C C . ALA A 1 342 ? -4.659 17.033 10.518 1.00 97.44 342 ALA A C 1
ATOM 2632 O O . ALA A 1 342 ? -4.999 17.667 11.521 1.00 97.44 342 ALA A O 1
ATOM 2633 N N . GLN A 1 343 ? -5.491 16.168 9.929 1.00 95.12 343 GLN A N 1
ATOM 2634 C CA . GLN A 1 343 ? -6.835 15.885 10.431 1.00 95.12 343 GLN A CA 1
ATOM 2635 C C . GLN A 1 343 ? -6.809 15.303 11.850 1.00 95.12 343 GLN A C 1
ATOM 2637 O O . GLN A 1 343 ? -7.660 15.668 12.663 1.00 95.12 343 GLN A O 1
ATOM 2642 N N . GLN A 1 344 ? -5.817 14.471 12.190 1.00 91.44 344 GLN A N 1
ATOM 2643 C CA . GLN A 1 344 ? -5.652 13.971 13.562 1.00 91.44 344 GLN A CA 1
ATOM 2644 C C . GLN A 1 344 ? -5.272 15.078 14.555 1.00 91.44 344 GLN A C 1
ATOM 2646 O O . GLN A 1 344 ? -5.558 14.993 15.746 1.00 91.44 344 GLN A O 1
ATOM 2651 N N . TRP A 1 345 ? -4.684 16.171 14.076 1.00 93.62 345 TRP A N 1
ATOM 2652 C CA . TRP A 1 345 ? -4.483 17.382 14.869 1.00 93.62 345 TRP A CA 1
ATOM 2653 C C . TRP A 1 345 ? -5.713 18.300 14.892 1.00 93.62 345 TRP A C 1
ATOM 2655 O O . TRP A 1 345 ? -5.691 19.337 15.554 1.00 93.62 345 TRP A O 1
ATOM 2665 N N . GLY A 1 346 ? -6.821 17.913 14.260 1.00 91.94 346 GLY A N 1
ATOM 2666 C CA . GLY A 1 346 ? -8.073 18.669 14.223 1.00 91.94 346 GLY A CA 1
ATOM 2667 C C . GLY A 1 346 ? -8.155 19.699 13.096 1.00 91.94 346 GLY A C 1
ATOM 2668 O O . GLY A 1 346 ? -9.125 20.461 13.060 1.00 91.94 346 GLY A O 1
ATOM 2669 N N . VAL A 1 347 ? -7.184 19.720 12.175 1.00 96.12 347 VAL A N 1
ATOM 2670 C CA . VAL A 1 347 ? -7.249 20.565 10.978 1.00 96.12 347 VAL A CA 1
ATOM 2671 C C . VAL A 1 347 ? -8.407 20.093 10.104 1.00 96.12 347 VAL A C 1
ATOM 2673 O O . VAL A 1 347 ? -8.561 18.907 9.802 1.00 96.12 347 VAL A O 1
ATOM 2676 N N . LYS A 1 348 ? -9.274 21.028 9.710 1.00 93.25 348 LYS A N 1
ATOM 2677 C CA . LYS A 1 348 ? -10.466 20.709 8.923 1.00 93.25 348 LYS A CA 1
ATOM 2678 C C . LYS A 1 348 ? -10.110 20.593 7.450 1.00 93.25 348 LYS A C 1
ATOM 2680 O O . LYS A 1 348 ? -9.909 21.597 6.775 1.00 93.25 348 LYS A O 1
ATOM 2685 N N . ILE A 1 349 ? -10.129 19.368 6.941 1.00 95.62 349 ILE A N 1
ATOM 2686 C CA . ILE A 1 349 ? -9.986 19.106 5.509 1.00 95.62 349 ILE A CA 1
ATOM 2687 C C . ILE A 1 349 ? -11.379 19.132 4.857 1.00 95.62 349 ILE A C 1
ATOM 2689 O O . ILE A 1 349 ? -12.259 18.385 5.301 1.00 95.62 349 ILE A O 1
ATOM 2693 N N . PRO A 1 350 ? -11.627 19.961 3.826 1.00 95.12 350 PRO A N 1
ATOM 2694 C CA . PRO A 1 350 ? -12.917 19.987 3.142 1.00 95.12 350 PRO A CA 1
ATOM 2695 C C . PRO A 1 350 ? -13.292 18.616 2.559 1.00 95.12 350 PRO A C 1
ATOM 2697 O O . PRO A 1 350 ? -12.473 17.962 1.917 1.00 95.12 350 PRO A O 1
ATOM 2700 N N . THR A 1 351 ? -14.552 18.191 2.715 1.00 90.94 351 THR A N 1
ATOM 2701 C CA . THR A 1 351 ? -15.047 16.889 2.216 1.00 90.94 351 THR A CA 1
ATOM 2702 C C . THR A 1 351 ? -14.829 16.699 0.712 1.00 90.94 351 THR A C 1
ATOM 2704 O O . THR A 1 351 ? -14.611 15.578 0.253 1.00 90.94 351 THR A O 1
ATOM 2707 N N . GLU A 1 352 ? -14.859 17.783 -0.065 1.00 93.94 352 GLU A N 1
ATOM 2708 C CA . GLU A 1 352 ? -14.614 17.745 -1.509 1.00 93.94 352 GLU A CA 1
ATOM 2709 C C . GLU A 1 352 ? -13.197 17.259 -1.849 1.00 93.94 352 GLU A C 1
ATOM 2711 O O . GLU A 1 352 ? -13.038 16.510 -2.811 1.00 93.94 352 GLU A O 1
ATOM 2716 N N . VAL A 1 353 ? -12.191 17.601 -1.033 1.00 95.25 353 VAL A N 1
ATOM 2717 C CA . VAL A 1 353 ? -10.794 17.175 -1.232 1.00 95.25 353 VAL A CA 1
ATOM 2718 C C . VAL A 1 353 ? -10.696 15.653 -1.152 1.00 95.25 353 VAL A C 1
ATOM 2720 O O . VAL A 1 353 ? -10.173 15.018 -2.069 1.00 95.25 353 VAL A O 1
ATOM 2723 N N . TRP A 1 354 ? -11.291 15.063 -0.109 1.00 93.56 354 TRP A N 1
ATOM 2724 C CA . TRP A 1 354 ? -11.380 13.612 0.066 1.00 93.56 354 TRP A CA 1
ATOM 2725 C C . TRP A 1 354 ? -12.191 12.942 -1.040 1.00 93.56 354 TRP A C 1
ATOM 2727 O O . TRP A 1 354 ? -11.769 11.933 -1.595 1.00 93.56 354 TRP A O 1
ATOM 2737 N N . THR A 1 355 ? -13.336 13.523 -1.402 1.00 92.25 355 THR A N 1
ATOM 2738 C CA . THR A 1 355 ? -14.221 12.966 -2.436 1.00 92.25 355 THR A CA 1
ATOM 2739 C C . THR A 1 355 ? -13.520 12.899 -3.793 1.00 92.25 355 THR A C 1
ATOM 2741 O O . THR A 1 355 ? -13.633 11.895 -4.499 1.00 92.25 355 THR A O 1
ATOM 2744 N N . LYS A 1 356 ? -12.759 13.940 -4.151 1.00 92.81 356 LYS A N 1
ATOM 2745 C CA . LYS A 1 356 ? -11.946 13.982 -5.371 1.00 92.81 356 LYS A CA 1
ATOM 2746 C C . LYS A 1 356 ? -10.816 12.953 -5.341 1.00 92.81 356 LYS A C 1
ATOM 2748 O O . LYS A 1 356 ? -10.693 12.185 -6.290 1.00 92.81 356 LYS A O 1
ATOM 2753 N N . ALA A 1 357 ? -10.072 12.870 -4.238 1.00 92.81 357 ALA A N 1
ATOM 2754 C CA . ALA A 1 357 ? -8.991 11.897 -4.074 1.00 92.81 357 ALA A CA 1
ATOM 2755 C C . ALA A 1 357 ? -9.492 10.444 -4.172 1.00 92.81 357 ALA A C 1
ATOM 2757 O O . ALA A 1 357 ? -8.916 9.624 -4.883 1.00 92.81 357 ALA A O 1
ATOM 2758 N N . VAL A 1 358 ? -10.619 10.137 -3.521 1.00 92.94 358 VAL A N 1
ATOM 2759 C CA . VAL A 1 358 ? -11.292 8.832 -3.609 1.00 92.94 358 VAL A CA 1
ATOM 2760 C C . VAL A 1 358 ? -11.751 8.540 -5.034 1.00 92.94 358 VAL A C 1
ATOM 2762 O O . VAL A 1 358 ? -11.537 7.437 -5.531 1.00 92.94 358 VAL A O 1
ATOM 2765 N N . SER A 1 359 ? -12.370 9.515 -5.703 1.00 91.25 359 SER A N 1
ATOM 2766 C CA . SER A 1 359 ? -12.838 9.344 -7.084 1.00 91.25 359 SER A CA 1
ATOM 2767 C C . SER A 1 359 ? -11.677 9.044 -8.030 1.00 91.25 359 SER A C 1
ATOM 2769 O O . SER A 1 359 ? -11.795 8.173 -8.892 1.00 91.25 359 SER A O 1
ATOM 2771 N N . TRP A 1 360 ? -10.543 9.719 -7.830 1.00 89.31 360 TRP A N 1
ATOM 2772 C CA . TRP A 1 360 ? -9.310 9.467 -8.562 1.00 89.31 360 TRP A CA 1
ATOM 2773 C C . TRP A 1 360 ? -8.787 8.047 -8.304 1.00 89.31 360 TRP A C 1
ATOM 2775 O O . TRP A 1 360 ? -8.616 7.281 -9.250 1.00 89.31 360 TRP A O 1
ATOM 2785 N N . LEU A 1 361 ? -8.647 7.638 -7.036 1.00 91.62 361 LEU A N 1
ATOM 2786 C CA . LEU A 1 361 ? -8.209 6.285 -6.669 1.00 91.62 361 LEU A CA 1
ATOM 2787 C C . LEU A 1 361 ? -9.109 5.199 -7.269 1.00 91.62 361 LEU A C 1
ATOM 2789 O O . LEU A 1 361 ? -8.604 4.259 -7.876 1.00 91.62 361 LEU A O 1
ATOM 2793 N N . ILE A 1 362 ? -10.432 5.326 -7.152 1.00 92.06 362 ILE A N 1
ATOM 2794 C CA . ILE A 1 362 ? -11.374 4.343 -7.707 1.00 92.06 362 ILE A CA 1
ATOM 2795 C C . ILE A 1 362 ? -11.243 4.262 -9.233 1.00 92.06 362 ILE A C 1
ATOM 2797 O O . ILE A 1 362 ? -11.265 3.165 -9.787 1.00 92.06 362 ILE A O 1
ATOM 2801 N N . LYS A 1 363 ? -11.057 5.399 -9.916 1.00 89.12 363 LYS A N 1
ATOM 2802 C CA . LYS A 1 363 ? -10.860 5.441 -11.372 1.00 89.12 363 LYS A CA 1
ATOM 2803 C C . LYS A 1 363 ? -9.574 4.731 -11.811 1.00 89.12 363 LYS A C 1
ATOM 2805 O O . LYS A 1 363 ? -9.559 4.145 -12.890 1.00 89.12 363 LYS A O 1
ATOM 2810 N N . LEU A 1 364 ? -8.515 4.781 -11.001 1.00 87.75 364 LEU A N 1
ATOM 2811 C CA . LEU A 1 364 ? -7.236 4.127 -11.296 1.00 87.75 364 LEU A CA 1
ATOM 2812 C C . LEU A 1 364 ? -7.216 2.623 -10.991 1.00 87.75 364 LEU A C 1
ATOM 2814 O O . LEU A 1 364 ? -6.282 1.940 -11.416 1.00 87.75 364 LEU A O 1
ATOM 2818 N N . GLN A 1 365 ? -8.203 2.097 -10.259 1.00 92.69 365 GLN A N 1
ATOM 2819 C CA . GLN A 1 365 ? -8.211 0.684 -9.895 1.00 92.69 365 GLN A CA 1
ATOM 2820 C C . GLN A 1 365 ? -8.348 -0.193 -11.144 1.00 92.69 365 GLN A C 1
ATOM 2822 O O . GLN A 1 365 ? -9.332 -0.113 -11.882 1.00 92.69 365 GLN A O 1
ATOM 2827 N N . ARG A 1 366 ? -7.378 -1.082 -11.362 1.00 90.62 366 ARG A N 1
ATOM 2828 C CA . ARG A 1 366 ? -7.347 -1.966 -12.533 1.00 90.62 366 ARG A CA 1
ATOM 2829 C C . ARG A 1 366 ? -8.337 -3.130 -12.384 1.00 90.62 366 ARG A C 1
ATOM 2831 O O . ARG A 1 366 ? -8.806 -3.409 -11.276 1.00 90.62 366 ARG A O 1
ATOM 2838 N N . PRO A 1 367 ? -8.690 -3.843 -13.475 1.00 90.88 367 PRO A N 1
ATOM 2839 C CA . PRO A 1 367 ? -9.614 -4.982 -13.417 1.00 90.88 367 PRO A CA 1
ATOM 2840 C C . PRO A 1 367 ? -9.183 -6.100 -12.456 1.00 90.88 367 PRO A C 1
ATOM 2842 O O . PRO A 1 367 ? -10.036 -6.717 -11.818 1.00 90.88 367 PRO A O 1
ATOM 2845 N N . ASP A 1 368 ? -7.877 -6.309 -12.285 1.00 90.94 368 ASP A N 1
ATOM 2846 C CA . ASP A 1 368 ? -7.308 -7.285 -11.346 1.00 90.94 368 ASP A CA 1
ATOM 2847 C C . ASP A 1 368 ? -7.490 -6.904 -9.862 1.00 90.94 368 ASP A C 1
ATOM 2849 O O . ASP A 1 368 ? -7.260 -7.735 -8.988 1.00 90.94 368 ASP A O 1
ATOM 2853 N N . GLY A 1 369 ? -7.945 -5.679 -9.575 1.00 94.06 369 GLY A N 1
ATOM 2854 C CA . GLY A 1 369 ? -8.178 -5.154 -8.228 1.00 94.06 369 GLY A CA 1
ATOM 2855 C C . GLY A 1 369 ? -7.011 -4.355 -7.655 1.00 94.06 369 GLY A C 1
ATOM 2856 O O . GLY A 1 369 ? -7.198 -3.708 -6.626 1.00 94.06 369 GLY A O 1
ATOM 2857 N N . GLY A 1 370 ? -5.851 -4.367 -8.315 1.00 94.19 370 GLY A N 1
ATOM 2858 C CA . GLY A 1 370 ? -4.666 -3.629 -7.898 1.00 94.19 370 GLY A CA 1
ATOM 2859 C C . GLY A 1 370 ? -4.577 -2.223 -8.500 1.00 94.19 370 GLY A C 1
ATOM 2860 O O . GLY A 1 370 ? -5.469 -1.765 -9.224 1.00 94.19 370 GLY A O 1
ATOM 2861 N N . TRP A 1 371 ? -3.481 -1.533 -8.176 1.00 93.25 371 TRP A N 1
ATOM 2862 C CA . TRP A 1 371 ? -3.173 -0.184 -8.658 1.00 93.25 371 TRP A CA 1
ATOM 2863 C C . TRP A 1 371 ? -1.772 -0.090 -9.256 1.00 93.25 371 TRP A C 1
ATOM 2865 O O . TRP A 1 371 ? -0.843 -0.774 -8.823 1.00 93.25 371 TRP A O 1
ATOM 2875 N N . ASN A 1 372 ? -1.632 0.817 -10.224 1.00 88.06 372 ASN A N 1
ATOM 2876 C CA . ASN A 1 372 ? -0.361 1.265 -10.793 1.00 88.06 372 ASN A CA 1
ATOM 2877 C C . ASN A 1 372 ? -0.137 2.758 -10.436 1.00 88.06 372 ASN A C 1
ATOM 2879 O O . ASN A 1 372 ? -0.969 3.384 -9.781 1.00 88.06 372 ASN A O 1
ATOM 2883 N N . TYR A 1 373 ? 1.000 3.315 -10.841 1.00 81.62 373 TYR A N 1
ATOM 2884 C CA . TYR A 1 373 ? 1.486 4.659 -10.563 1.00 81.62 373 TYR A CA 1
ATOM 2885 C C . TYR A 1 373 ? 0.626 5.775 -11.180 1.00 81.62 373 TYR A C 1
ATOM 2887 O O . TYR A 1 373 ? 0.469 6.825 -10.564 1.00 81.62 373 TYR A O 1
ATOM 2895 N N . SER A 1 374 ? 0.059 5.572 -12.373 1.00 73.25 374 SER A N 1
ATOM 2896 C CA . SER A 1 374 ? -0.780 6.560 -13.067 1.00 73.25 374 SER A CA 1
ATOM 2897 C C . SER A 1 374 ? -1.931 5.894 -13.837 1.00 73.25 374 SER A C 1
ATOM 2899 O O . SER A 1 374 ? -1.933 4.682 -14.071 1.00 73.25 374 SER A O 1
ATOM 2901 N N . GLY A 1 375 ? -2.948 6.687 -14.196 1.00 58.25 375 GLY A N 1
ATOM 2902 C CA . GLY A 1 375 ? -4.186 6.200 -14.818 1.00 58.25 375 GLY A CA 1
ATOM 2903 C C . GLY A 1 375 ? -4.139 5.960 -16.332 1.00 58.25 375 GLY A C 1
ATOM 2904 O O . GLY A 1 375 ? -5.082 5.376 -16.858 1.00 58.25 375 GLY A O 1
ATOM 2905 N N . GLU A 1 376 ? -3.082 6.387 -17.033 1.00 55.06 376 GLU A N 1
ATOM 2906 C CA . GLU A 1 376 ? -2.969 6.287 -18.505 1.00 55.06 376 GLU A CA 1
ATOM 2907 C C . GLU A 1 376 ? -2.092 5.118 -19.000 1.00 55.06 376 GLU A C 1
ATOM 2909 O O . GLU A 1 376 ? -1.878 4.975 -20.201 1.00 55.06 376 GLU A O 1
ATOM 2914 N N . GLY A 1 377 ? -1.618 4.241 -18.109 1.00 55.06 377 GLY A N 1
ATOM 2915 C CA . GLY A 1 377 ? -0.716 3.134 -18.458 1.00 55.06 377 GLY A CA 1
ATOM 2916 C C . GLY A 1 377 ? 0.691 3.304 -17.879 1.00 55.06 377 GLY A C 1
ATOM 2917 O O . GLY A 1 377 ? 0.905 4.191 -17.063 1.00 55.06 377 GLY A O 1
ATOM 2918 N N . MET A 1 378 ? 1.593 2.382 -18.256 1.00 57.81 378 MET A N 1
ATOM 2919 C CA . MET A 1 378 ? 2.955 2.136 -17.732 1.00 57.81 378 MET A CA 1
ATOM 2920 C C . MET A 1 378 ? 3.451 3.134 -16.668 1.00 57.81 378 MET A C 1
ATOM 2922 O O . MET A 1 378 ? 3.887 4.240 -16.981 1.00 57.81 378 MET A O 1
ATOM 2926 N N . GLY A 1 379 ? 3.455 2.705 -15.404 1.00 67.12 379 GLY A N 1
ATOM 2927 C CA . GLY A 1 379 ? 4.214 3.390 -14.367 1.00 67.12 379 GLY A CA 1
ATOM 2928 C C . GLY A 1 379 ? 5.720 3.205 -14.590 1.00 67.12 379 GLY A C 1
ATOM 2929 O O . GLY A 1 379 ? 6.136 2.201 -15.172 1.00 67.12 379 GLY A O 1
ATOM 2930 N N . PRO A 1 380 ? 6.572 4.109 -14.078 1.00 71.44 380 PRO A N 1
ATOM 2931 C CA . PRO A 1 380 ? 8.026 4.040 -14.275 1.00 71.44 380 PRO A CA 1
ATOM 2932 C C . PRO A 1 380 ? 8.670 2.761 -13.709 1.00 71.44 380 PRO A C 1
ATOM 2934 O O . PRO A 1 380 ? 9.813 2.447 -14.034 1.00 71.44 380 PRO A O 1
ATOM 2937 N N . PHE A 1 381 ? 7.948 2.021 -12.862 1.00 79.44 381 PHE A N 1
ATOM 2938 C CA . PHE A 1 381 ? 8.451 0.839 -12.160 1.00 79.44 381 PHE A CA 1
ATOM 2939 C C . PHE A 1 381 ? 7.700 -0.458 -12.497 1.00 79.44 381 PHE A C 1
ATOM 2941 O O . PHE A 1 381 ? 8.185 -1.533 -12.145 1.00 79.44 381 PHE A O 1
ATOM 2948 N N . ALA A 1 382 ? 6.538 -0.370 -13.157 1.00 84.50 382 ALA A N 1
ATOM 2949 C CA . ALA A 1 382 ? 5.703 -1.516 -13.518 1.00 84.50 382 ALA A CA 1
ATOM 2950 C C . ALA A 1 382 ? 4.657 -1.155 -14.589 1.00 84.50 382 ALA A C 1
ATOM 2952 O O . ALA A 1 382 ? 4.083 -0.063 -14.586 1.00 84.50 382 ALA A O 1
ATOM 2953 N N . VAL A 1 383 ? 4.343 -2.108 -15.471 1.00 83.12 383 VAL A N 1
ATOM 2954 C CA . VAL A 1 383 ? 3.271 -1.964 -16.479 1.00 83.12 383 VAL A CA 1
ATOM 2955 C C . VAL A 1 383 ? 1.890 -2.282 -15.896 1.00 83.12 383 VAL A C 1
ATOM 2957 O O . VAL A 1 383 ? 0.897 -1.613 -16.205 1.00 83.12 383 VAL A O 1
ATOM 2960 N N . ASP A 1 384 ? 1.835 -3.261 -14.997 1.00 88.00 384 ASP A N 1
ATOM 2961 C CA . ASP A 1 384 ? 0.622 -3.716 -14.320 1.00 88.00 384 ASP A CA 1
ATOM 2962 C C . ASP A 1 384 ? 0.501 -3.174 -12.893 1.00 88.00 384 ASP A C 1
ATOM 2964 O O . ASP A 1 384 ? 1.307 -2.366 -12.430 1.00 88.00 384 ASP A O 1
ATOM 2968 N N . SER A 1 385 ? -0.550 -3.608 -12.196 1.00 92.75 385 SER A N 1
ATOM 2969 C CA . SER A 1 385 ? -0.673 -3.411 -10.758 1.00 92.75 385 SER A CA 1
ATOM 2970 C C . SER A 1 385 ? 0.562 -3.931 -10.027 1.00 92.75 385 SER A C 1
ATOM 2972 O O . SER A 1 385 ? 1.074 -5.006 -10.344 1.00 92.75 385 SER A O 1
ATOM 2974 N N . TYR A 1 386 ? 1.014 -3.198 -9.012 1.00 93.56 386 TYR A N 1
ATOM 2975 C CA . TYR A 1 386 ? 2.125 -3.637 -8.174 1.00 93.56 386 TYR A CA 1
ATOM 2976 C C . TYR A 1 386 ? 1.904 -3.318 -6.697 1.00 93.56 386 TYR A C 1
ATOM 2978 O O . TYR A 1 386 ? 1.048 -2.508 -6.322 1.00 93.56 386 TYR A O 1
ATOM 2986 N N . GLY A 1 387 ? 2.654 -4.015 -5.844 1.00 95.44 387 GLY A N 1
ATOM 2987 C CA . GLY A 1 387 ? 2.380 -4.119 -4.415 1.00 95.44 387 GLY A CA 1
ATOM 2988 C C . GLY A 1 387 ? 2.384 -2.788 -3.693 1.00 95.44 387 GLY A C 1
ATOM 2989 O O . GLY A 1 387 ? 1.428 -2.493 -2.976 1.00 95.44 387 GLY A O 1
ATOM 2990 N N . SER A 1 388 ? 3.421 -1.968 -3.886 1.00 94.19 388 SER A N 1
ATOM 2991 C CA . SER A 1 388 ? 3.487 -0.666 -3.215 1.00 94.19 388 SER A CA 1
ATOM 2992 C C . SER A 1 388 ? 2.306 0.224 -3.595 1.00 94.19 388 SER A C 1
ATOM 2994 O O . SER A 1 388 ? 1.640 0.704 -2.691 1.00 94.19 388 SER A O 1
ATOM 2996 N N . MET A 1 389 ? 1.962 0.380 -4.878 1.00 93.88 389 MET A N 1
ATOM 2997 C CA . MET A 1 389 ? 0.826 1.240 -5.262 1.00 93.88 389 MET A CA 1
ATOM 2998 C C . MET A 1 389 ? -0.525 0.682 -4.818 1.00 93.88 389 MET A C 1
ATOM 3000 O O . MET A 1 389 ? -1.421 1.431 -4.439 1.00 93.88 389 MET A O 1
ATOM 3004 N N . THR A 1 390 ? -0.679 -0.642 -4.810 1.00 96.62 390 THR A N 1
ATOM 3005 C CA . THR A 1 390 ? -1.911 -1.268 -4.315 1.00 96.62 390 THR A CA 1
ATOM 3006 C C . THR A 1 390 ? -2.077 -1.038 -2.813 1.00 96.62 390 THR A C 1
ATOM 3008 O O . THR A 1 390 ? -3.156 -0.657 -2.360 1.00 96.62 390 THR A O 1
ATOM 3011 N N . ALA A 1 391 ? -1.009 -1.200 -2.029 1.00 97.25 391 ALA A N 1
ATOM 3012 C CA . ALA A 1 391 ? -1.037 -0.922 -0.597 1.00 97.25 391 ALA A CA 1
ATOM 3013 C C . ALA A 1 391 ? -1.337 0.555 -0.303 1.00 97.25 391 ALA A C 1
ATOM 3015 O O . ALA A 1 391 ? -2.103 0.870 0.606 1.00 97.25 391 ALA A O 1
ATOM 3016 N N . THR A 1 392 ? -0.797 1.474 -1.096 1.00 94.69 392 THR A N 1
ATOM 3017 C CA . THR A 1 392 ? -0.956 2.913 -0.856 1.00 94.69 392 THR A CA 1
ATOM 3018 C C . THR A 1 392 ? -2.338 3.405 -1.249 1.00 94.69 392 THR A C 1
ATOM 3020 O O . THR A 1 392 ? -2.909 4.227 -0.534 1.00 94.69 392 THR A O 1
ATOM 3023 N N . ALA A 1 393 ? -2.933 2.833 -2.297 1.00 95.62 393 ALA A N 1
ATOM 3024 C CA . ALA A 1 393 ? -4.334 3.044 -2.632 1.00 95.62 393 ALA A CA 1
ATOM 3025 C C . ALA A 1 393 ? -5.270 2.532 -1.525 1.00 95.62 393 ALA A C 1
ATOM 3027 O O . ALA A 1 393 ? -6.172 3.258 -1.110 1.00 95.62 393 ALA A O 1
ATOM 3028 N N . VAL A 1 394 ? -5.028 1.330 -0.983 1.00 97.31 394 VAL A N 1
ATOM 3029 C CA . VAL A 1 394 ? -5.799 0.797 0.160 1.00 97.31 394 VAL A CA 1
ATOM 3030 C C . VAL A 1 394 ? -5.668 1.712 1.380 1.00 97.31 394 VAL A C 1
ATOM 3032 O O . VAL A 1 394 ? -6.676 2.049 1.998 1.00 97.31 394 VAL A O 1
ATOM 3035 N N . MET A 1 395 ? -4.453 2.166 1.701 1.00 95.69 395 MET A N 1
ATOM 3036 C CA . MET A 1 395 ? -4.217 3.149 2.764 1.00 95.69 395 MET A CA 1
ATOM 3037 C C . MET A 1 395 ? -5.009 4.439 2.523 1.00 95.69 395 MET A C 1
ATOM 3039 O O . MET A 1 395 ? -5.691 4.907 3.432 1.00 95.69 395 MET A O 1
ATOM 3043 N N . GLY A 1 396 ? -4.967 4.984 1.304 1.00 94.50 396 GLY A N 1
ATOM 3044 C CA . GLY A 1 396 ? -5.642 6.234 0.964 1.00 94.50 396 GLY A CA 1
ATOM 3045 C C . GLY A 1 396 ? -7.168 6.140 1.019 1.00 94.50 396 GLY A C 1
ATOM 3046 O O . GLY A 1 396 ? -7.823 7.050 1.525 1.00 94.50 396 GLY A O 1
ATOM 3047 N N . LEU A 1 397 ? -7.740 5.016 0.574 1.00 95.31 397 LEU A N 1
ATOM 3048 C CA . LEU A 1 397 ? -9.172 4.736 0.706 1.00 95.31 397 LEU A CA 1
ATOM 3049 C C . LEU A 1 397 ? -9.583 4.656 2.183 1.00 95.31 397 LEU A C 1
ATOM 3051 O O . LEU A 1 397 ? -10.554 5.299 2.581 1.00 95.31 397 LEU A O 1
ATOM 3055 N N . LYS A 1 398 ? -8.811 3.942 3.012 1.00 94.44 398 LYS A N 1
ATOM 3056 C CA . LYS A 1 398 ? -9.069 3.834 4.456 1.00 94.44 398 LYS A CA 1
ATOM 3057 C C . LYS A 1 398 ? -8.932 5.182 5.170 1.00 94.44 398 LYS A C 1
ATOM 3059 O O . LYS A 1 398 ? -9.799 5.526 5.966 1.00 94.44 398 LYS A O 1
ATOM 3064 N N . ALA A 1 399 ? -7.930 5.991 4.819 1.00 92.38 399 ALA A N 1
ATOM 3065 C CA . ALA A 1 399 ? -7.766 7.354 5.337 1.00 92.38 399 ALA A CA 1
ATOM 3066 C C . ALA A 1 399 ? -8.973 8.255 5.021 1.00 92.38 399 ALA A C 1
ATOM 3068 O O . ALA A 1 399 ? -9.347 9.101 5.828 1.00 92.38 399 ALA A O 1
ATOM 3069 N N . ALA A 1 400 ? -9.618 8.041 3.870 1.00 90.88 400 ALA A N 1
ATOM 3070 C CA . ALA A 1 400 ? -10.845 8.729 3.476 1.00 90.88 400 ALA A CA 1
ATOM 3071 C C . ALA A 1 400 ? -12.130 8.122 4.089 1.00 90.88 400 ALA A C 1
ATOM 3073 O O . ALA A 1 400 ? -13.234 8.544 3.742 1.00 90.88 400 ALA A O 1
ATOM 3074 N N . GLY A 1 401 ? -12.008 7.135 4.984 1.00 88.00 401 GLY A N 1
ATOM 3075 C CA . GLY A 1 401 ? -13.128 6.467 5.652 1.00 88.00 401 GLY A CA 1
ATOM 3076 C C . GLY A 1 401 ? -13.751 5.306 4.869 1.00 88.00 401 GLY A C 1
ATOM 3077 O O . GLY A 1 401 ? -14.824 4.833 5.240 1.00 88.00 401 GLY A O 1
ATOM 3078 N N . LEU A 1 402 ? -13.116 4.833 3.790 1.00 90.88 402 LEU A N 1
ATOM 3079 C CA . LEU A 1 402 ? -13.560 3.667 3.021 1.00 90.88 402 LEU A CA 1
ATOM 3080 C C . LEU A 1 402 ? -12.824 2.406 3.486 1.00 90.88 402 LEU A C 1
ATOM 3082 O O . LEU A 1 402 ? -11.812 1.997 2.910 1.00 90.88 402 LEU A O 1
ATOM 3086 N N . GLY A 1 403 ? -13.352 1.793 4.545 1.00 88.69 403 GLY A N 1
ATOM 3087 C CA . GLY A 1 403 ? -12.796 0.589 5.157 1.00 88.69 403 GLY A CA 1
ATOM 3088 C C . GLY A 1 403 ? -12.915 -0.683 4.297 1.00 88.69 403 GLY A C 1
ATOM 3089 O O . GLY A 1 403 ? -13.389 -0.641 3.158 1.00 88.69 403 GLY A O 1
ATOM 3090 N N . PRO A 1 404 ? -12.480 -1.846 4.821 1.00 88.88 404 PRO A N 1
ATOM 3091 C CA . PRO A 1 404 ? -12.424 -3.119 4.089 1.00 88.88 404 PRO A CA 1
ATOM 3092 C C . PRO A 1 404 ? -13.765 -3.630 3.545 1.00 88.88 404 PRO A C 1
ATOM 3094 O O . PRO A 1 404 ? -13.778 -4.523 2.700 1.00 88.88 404 PRO A O 1
ATOM 3097 N N . SER A 1 405 ? -14.893 -3.098 4.028 1.00 83.88 405 SER A N 1
ATOM 3098 C CA . SER A 1 405 ? -16.225 -3.434 3.516 1.00 83.88 405 SER A CA 1
ATOM 3099 C C . SER A 1 405 ? -16.532 -2.781 2.159 1.00 83.88 405 SER A C 1
ATOM 3101 O O . SER A 1 405 ? -17.368 -3.288 1.406 1.00 83.88 405 SER A O 1
ATOM 3103 N N . ASN A 1 406 ? -15.842 -1.685 1.820 1.00 92.38 406 ASN A N 1
ATOM 3104 C CA . ASN A 1 406 ? -15.957 -1.015 0.531 1.00 92.38 406 ASN A CA 1
ATOM 3105 C C . ASN A 1 406 ? -15.391 -1.892 -0.599 1.00 92.38 406 ASN A C 1
ATOM 3107 O O . ASN A 1 406 ? -14.325 -2.489 -0.458 1.00 92.38 406 ASN A O 1
ATOM 3111 N N . GLU A 1 407 ? -16.078 -1.943 -1.744 1.00 95.31 407 GLU A N 1
ATOM 3112 C CA . GLU A 1 407 ? -15.706 -2.812 -2.868 1.00 95.31 407 GLU A CA 1
ATOM 3113 C C . GLU A 1 407 ? -14.293 -2.541 -3.407 1.00 95.31 407 GLU A C 1
ATOM 3115 O O . GLU A 1 407 ? -13.542 -3.490 -3.642 1.00 95.31 407 GLU A O 1
ATOM 3120 N N . ALA A 1 408 ? -13.903 -1.273 -3.566 1.00 96.19 408 ALA A N 1
ATOM 3121 C CA . ALA A 1 408 ? -12.582 -0.924 -4.079 1.00 96.19 408 ALA A CA 1
ATOM 3122 C C . ALA A 1 408 ? -11.486 -1.331 -3.086 1.00 96.19 408 ALA A C 1
ATOM 3124 O O . ALA A 1 408 ? -10.537 -2.021 -3.468 1.00 96.19 408 ALA A O 1
ATOM 3125 N N . THR A 1 409 ? -11.663 -0.987 -1.804 1.00 96.94 409 THR A N 1
ATOM 3126 C CA . THR A 1 409 ? -10.740 -1.356 -0.719 1.00 96.94 409 THR A CA 1
ATOM 3127 C C . THR A 1 409 ? -10.594 -2.872 -0.613 1.00 96.94 409 THR A C 1
ATOM 3129 O O . THR A 1 409 ? -9.477 -3.386 -0.570 1.00 96.94 409 THR A O 1
ATOM 3132 N N . LYS A 1 410 ? -11.713 -3.606 -0.651 1.00 96.44 410 LYS A N 1
ATOM 3133 C CA . LYS A 1 410 ? -11.734 -5.070 -0.613 1.00 96.44 410 LYS A CA 1
ATOM 3134 C C . LYS A 1 410 ? -10.942 -5.685 -1.762 1.00 96.44 410 LYS A C 1
ATOM 3136 O O . LYS A 1 410 ? -10.091 -6.531 -1.520 1.00 96.44 410 LYS A O 1
ATOM 3141 N N . ARG A 1 411 ? -11.183 -5.246 -3.001 1.00 97.81 411 ARG A N 1
ATOM 3142 C CA . ARG A 1 411 ? -10.461 -5.743 -4.185 1.00 97.81 411 ARG A CA 1
ATOM 3143 C C . ARG A 1 411 ? -8.950 -5.496 -4.087 1.00 97.81 411 ARG A C 1
ATOM 3145 O O . ARG A 1 411 ? -8.175 -6.362 -4.482 1.00 97.81 411 ARG A O 1
ATOM 3152 N N . GLY A 1 412 ? -8.537 -4.366 -3.508 1.00 97.94 412 GLY A N 1
ATOM 3153 C CA . GLY A 1 412 ? -7.128 -4.086 -3.217 1.00 97.94 412 GLY A CA 1
ATOM 3154 C C . GLY A 1 412 ? -6.527 -5.024 -2.174 1.00 97.94 412 GLY A C 1
ATOM 3155 O O . GLY A 1 412 ? -5.439 -5.557 -2.376 1.00 97.94 412 GLY A O 1
ATOM 3156 N N . ILE A 1 413 ? -7.249 -5.280 -1.080 1.00 97.94 413 ILE A N 1
ATOM 3157 C CA . ILE A 1 413 ? -6.833 -6.241 -0.045 1.00 97.94 413 ILE A CA 1
ATOM 3158 C C . ILE A 1 413 ? -6.766 -7.668 -0.612 1.00 97.94 413 ILE A C 1
ATOM 3160 O O . ILE A 1 413 ? -5.827 -8.401 -0.300 1.00 97.94 413 ILE A O 1
ATOM 3164 N N . ASP A 1 414 ? -7.712 -8.057 -1.470 1.00 97.38 414 ASP A N 1
ATOM 3165 C CA . ASP A 1 414 ? -7.716 -9.356 -2.152 1.00 97.38 414 ASP A CA 1
ATOM 3166 C C . ASP A 1 414 ? -6.488 -9.496 -3.072 1.00 97.38 414 ASP A C 1
ATOM 3168 O O . ASP A 1 414 ? -5.836 -10.542 -3.081 1.00 97.38 414 ASP A O 1
ATOM 3172 N N . TRP A 1 415 ? -6.119 -8.432 -3.796 1.00 97.50 415 TRP A N 1
ATOM 3173 C CA . TRP A 1 415 ? -4.903 -8.398 -4.614 1.00 97.50 415 TRP A CA 1
ATOM 3174 C C . TRP A 1 415 ? -3.642 -8.542 -3.748 1.00 97.50 415 TRP A C 1
ATOM 3176 O O . TRP A 1 415 ? -2.805 -9.405 -4.014 1.00 97.50 415 TRP A O 1
ATOM 3186 N N . LEU A 1 416 ? -3.528 -7.764 -2.664 1.00 98.06 416 LEU A N 1
ATOM 3187 C CA . LEU A 1 416 ? -2.396 -7.843 -1.727 1.00 98.06 416 LEU A CA 1
ATOM 3188 C C . LEU A 1 416 ? -2.302 -9.213 -1.052 1.00 98.06 416 LEU A C 1
ATOM 3190 O O . LEU A 1 416 ? -1.204 -9.697 -0.810 1.00 98.06 416 LEU A O 1
ATOM 3194 N N . THR A 1 417 ? -3.441 -9.855 -0.790 1.00 97.25 417 THR A N 1
ATOM 3195 C CA . THR A 1 417 ? -3.512 -11.225 -0.272 1.00 97.25 417 THR A CA 1
ATOM 3196 C C . THR A 1 417 ? -2.997 -12.229 -1.302 1.00 97.25 417 THR A C 1
ATOM 3198 O O . THR A 1 417 ? -2.185 -13.087 -0.968 1.00 97.25 417 THR A O 1
ATOM 3201 N N . LYS A 1 418 ? -3.435 -12.119 -2.565 1.00 95.31 418 LYS A N 1
ATOM 3202 C CA . LYS A 1 418 ? -3.036 -13.027 -3.653 1.00 95.31 418 LYS A CA 1
ATOM 3203 C C . LYS A 1 418 ? -1.535 -12.972 -3.935 1.00 95.31 418 LYS A C 1
ATOM 3205 O O . LYS A 1 418 ? -0.933 -14.011 -4.191 1.00 95.31 418 LYS A O 1
ATOM 3210 N N . TYR A 1 419 ? -0.949 -11.777 -3.916 1.00 95.31 419 TYR A N 1
ATOM 3211 C CA . TYR A 1 419 ? 0.459 -11.563 -4.256 1.00 95.31 419 TYR A CA 1
ATOM 3212 C C . TYR A 1 419 ? 1.347 -11.293 -3.040 1.00 95.31 419 TYR A C 1
ATOM 3214 O O . TYR A 1 419 ? 2.475 -10.836 -3.221 1.00 95.31 419 TYR A O 1
ATOM 3222 N N . TYR A 1 420 ? 0.866 -11.568 -1.823 1.00 96.50 420 TYR A N 1
ATOM 3223 C CA . TYR A 1 420 ? 1.596 -11.302 -0.587 1.00 96.50 420 TYR A CA 1
ATOM 3224 C C . TYR A 1 420 ? 3.040 -11.818 -0.654 1.00 96.50 420 TYR A C 1
ATOM 3226 O O . TYR A 1 420 ? 3.326 -12.904 -1.159 1.00 96.50 420 TYR A O 1
ATOM 3234 N N . SER A 1 421 ? 3.967 -11.003 -0.161 1.00 95.62 421 SER A N 1
ATOM 3235 C CA . SER A 1 421 ? 5.399 -11.265 -0.229 1.00 95.62 421 SER A CA 1
ATOM 3236 C C . SER A 1 421 ? 6.127 -10.474 0.848 1.00 95.62 421 SER A C 1
ATOM 3238 O O . SER A 1 421 ? 5.754 -9.338 1.133 1.00 95.62 421 SER A O 1
ATOM 3240 N N . ILE A 1 422 ? 7.195 -11.057 1.390 1.00 95.62 422 ILE A N 1
ATOM 3241 C CA . ILE A 1 422 ? 8.134 -10.398 2.313 1.00 95.62 422 ILE A CA 1
ATOM 3242 C C . ILE A 1 422 ? 9.528 -10.199 1.709 1.00 95.62 422 ILE A C 1
ATOM 3244 O O . ILE A 1 422 ? 10.407 -9.663 2.371 1.00 95.62 422 ILE A O 1
ATOM 3248 N N . THR A 1 423 ? 9.772 -10.675 0.486 1.00 95.25 423 THR A N 1
ATOM 3249 C CA . THR A 1 423 ? 11.113 -10.700 -0.131 1.00 95.25 423 THR A CA 1
ATOM 3250 C C . THR A 1 423 ? 11.213 -9.869 -1.414 1.00 95.25 423 THR A C 1
ATOM 3252 O O . THR A 1 423 ? 12.307 -9.678 -1.947 1.00 95.25 423 THR A O 1
ATOM 3255 N N . ARG A 1 424 ? 10.084 -9.348 -1.905 1.00 94.75 424 ARG A N 1
ATOM 3256 C CA . ARG A 1 424 ? 9.962 -8.502 -3.104 1.00 94.75 424 ARG A CA 1
ATOM 3257 C C . ARG A 1 424 ? 8.723 -7.606 -3.037 1.00 94.75 424 ARG A C 1
ATOM 3259 O O . ARG A 1 424 ? 7.783 -7.914 -2.303 1.00 94.75 424 ARG A O 1
ATOM 3266 N N . ASN A 1 425 ? 8.699 -6.568 -3.875 1.00 95.69 425 ASN A N 1
ATOM 3267 C CA . ASN A 1 425 ? 7.492 -5.828 -4.252 1.00 95.69 425 ASN A CA 1
ATOM 3268 C C . ASN A 1 425 ? 6.794 -6.560 -5.417 1.00 95.69 425 ASN A C 1
ATOM 3270 O O . ASN A 1 425 ? 7.327 -6.569 -6.523 1.00 95.69 425 ASN A O 1
ATOM 3274 N N . PRO A 1 426 ? 5.647 -7.224 -5.226 1.00 95.25 426 PRO A N 1
ATOM 3275 C CA . PRO A 1 426 ? 5.008 -7.967 -6.312 1.00 95.25 426 PRO A CA 1
ATOM 3276 C C . PRO A 1 426 ? 4.665 -7.057 -7.498 1.00 95.25 426 PRO A C 1
ATOM 3278 O O . PRO A 1 426 ? 4.147 -5.964 -7.294 1.00 95.25 426 PRO A O 1
ATOM 3281 N N . GLY A 1 427 ? 4.963 -7.492 -8.725 1.00 92.31 427 GLY A N 1
ATOM 3282 C CA . GLY A 1 427 ? 4.741 -6.702 -9.947 1.00 92.31 427 GLY A CA 1
ATOM 3283 C C . GLY A 1 427 ? 5.796 -5.625 -10.234 1.00 92.31 427 GLY A C 1
ATOM 3284 O O . GLY A 1 427 ? 5.759 -5.018 -11.297 1.00 92.31 427 GLY A O 1
ATOM 3285 N N . SER A 1 428 ? 6.766 -5.403 -9.339 1.00 91.12 428 SER A N 1
ATOM 3286 C CA . SER A 1 428 ? 7.852 -4.431 -9.528 1.00 91.12 428 SER A CA 1
ATOM 3287 C C . SER A 1 428 ? 9.204 -5.029 -9.135 1.00 91.12 428 SER A C 1
ATOM 3289 O O . SER A 1 428 ? 9.343 -5.721 -8.130 1.00 91.12 428 SER A O 1
ATOM 3291 N N . PHE A 1 429 ? 10.254 -4.730 -9.898 1.00 89.50 429 PHE A N 1
ATOM 3292 C CA . PHE A 1 429 ? 11.614 -5.115 -9.500 1.00 89.50 429 PHE A CA 1
ATOM 3293 C C . PHE A 1 429 ? 12.157 -4.262 -8.333 1.00 89.50 429 PHE A C 1
ATOM 3295 O O . PHE A 1 429 ? 13.074 -4.684 -7.620 1.00 89.50 429 PHE A O 1
ATOM 3302 N N . TYR A 1 430 ? 11.563 -3.081 -8.145 1.00 86.94 430 TYR A N 1
ATOM 3303 C CA . TYR A 1 430 ? 11.995 -2.011 -7.250 1.00 86.94 430 TYR A CA 1
ATOM 3304 C C . TYR A 1 430 ? 10.990 -1.762 -6.108 1.00 86.94 430 TYR A C 1
ATOM 3306 O O . TYR A 1 430 ? 9.849 -2.237 -6.132 1.00 86.94 430 TYR A O 1
ATOM 3314 N N . TRP A 1 431 ? 11.387 -0.920 -5.159 1.00 88.19 431 TRP A N 1
ATOM 3315 C CA . TRP A 1 431 ? 10.594 -0.341 -4.072 1.00 88.19 431 TRP A CA 1
ATOM 3316 C C . TRP A 1 431 ? 10.075 -1.345 -3.036 1.00 88.19 431 TRP A C 1
ATOM 3318 O O . TRP A 1 431 ? 8.961 -1.203 -2.535 1.00 88.19 431 TRP A O 1
ATOM 3328 N N . HIS A 1 432 ? 10.861 -2.359 -2.683 1.00 93.25 432 HIS A N 1
ATOM 3329 C CA . HIS A 1 432 ? 10.483 -3.391 -1.716 1.00 93.25 432 HIS A CA 1
ATOM 3330 C C . HIS A 1 432 ? 10.272 -2.841 -0.303 1.00 93.25 432 HIS A C 1
ATOM 3332 O O . HIS A 1 432 ? 9.232 -3.094 0.302 1.00 93.25 432 HIS A O 1
ATOM 3338 N N . TYR A 1 433 ? 11.206 -2.040 0.213 1.00 94.50 433 TYR A N 1
ATOM 3339 C CA . TYR A 1 433 ? 11.082 -1.454 1.556 1.00 94.50 433 TYR A CA 1
ATOM 3340 C C . TYR A 1 433 ? 9.913 -0.473 1.635 1.00 94.50 433 TYR A C 1
ATOM 3342 O O . TYR A 1 433 ? 9.187 -0.418 2.626 1.00 94.50 433 TYR A O 1
ATOM 3350 N N . TYR A 1 434 ? 9.687 0.262 0.548 1.00 93.19 434 TYR A N 1
ATOM 3351 C CA . TYR A 1 434 ? 8.529 1.130 0.423 1.00 93.19 434 TYR A CA 1
ATOM 3352 C C . TYR A 1 434 ? 7.219 0.345 0.341 1.00 93.19 434 TYR A C 1
ATOM 3354 O O . TYR A 1 434 ? 6.231 0.765 0.936 1.00 93.19 434 TYR A O 1
ATOM 3362 N N . TYR A 1 435 ? 7.196 -0.805 -0.338 1.00 95.81 435 TYR A N 1
ATOM 3363 C CA . TYR A 1 435 ? 6.057 -1.721 -0.316 1.00 95.81 435 TYR A CA 1
ATOM 3364 C C . TYR A 1 435 ? 5.766 -2.224 1.101 1.00 95.81 435 TYR A C 1
ATOM 3366 O O . TYR A 1 435 ? 4.614 -2.155 1.516 1.00 95.81 435 TYR A O 1
ATOM 3374 N N . MET A 1 436 ? 6.778 -2.642 1.868 1.00 97.06 436 MET A N 1
ATOM 3375 C CA . MET A 1 436 ? 6.587 -3.053 3.265 1.00 97.06 436 MET A CA 1
ATOM 3376 C C . MET A 1 436 ? 5.989 -1.922 4.107 1.00 97.06 436 MET A C 1
ATOM 3378 O O . MET A 1 436 ? 4.965 -2.119 4.759 1.00 97.06 436 MET A O 1
ATOM 3382 N N . LEU A 1 437 ? 6.576 -0.720 4.050 1.00 96.00 437 LEU A N 1
ATOM 3383 C CA . LEU A 1 437 ? 6.059 0.456 4.758 1.00 96.00 437 LEU A CA 1
ATOM 3384 C C . LEU A 1 437 ? 4.630 0.803 4.321 1.00 96.00 437 LEU A C 1
ATOM 3386 O O . LEU A 1 437 ? 3.776 1.137 5.137 1.00 96.00 437 LEU A O 1
ATOM 3390 N N . SER A 1 438 ? 4.349 0.699 3.028 1.00 95.81 438 SER A N 1
ATOM 3391 C CA . SER A 1 438 ? 3.023 0.951 2.477 1.00 95.81 438 SER A CA 1
ATOM 3392 C C . SER A 1 438 ? 1.997 -0.076 2.940 1.00 95.81 438 SER A C 1
ATOM 3394 O O . SER A 1 438 ? 0.883 0.303 3.293 1.00 95.81 438 SER A O 1
ATOM 3396 N N . LEU A 1 439 ? 2.365 -1.362 2.979 1.00 97.38 439 LEU A N 1
ATOM 3397 C CA . LEU A 1 439 ? 1.508 -2.427 3.492 1.00 97.38 439 LEU A CA 1
ATOM 3398 C C . LEU A 1 439 ? 1.235 -2.219 4.981 1.00 97.38 439 LEU A C 1
ATOM 3400 O O . LEU A 1 439 ? 0.083 -2.306 5.393 1.00 97.38 439 LEU A O 1
ATOM 3404 N N . GLN A 1 440 ? 2.259 -1.868 5.763 1.00 96.88 440 GLN A N 1
ATOM 3405 C CA . GLN A 1 440 ? 2.095 -1.504 7.169 1.00 96.88 440 GLN A CA 1
ATOM 3406 C C . GLN A 1 440 ? 1.065 -0.386 7.327 1.00 96.88 440 GLN A C 1
ATOM 3408 O O . GLN A 1 440 ? 0.095 -0.560 8.058 1.00 96.88 440 GLN A O 1
ATOM 3413 N N . ARG A 1 441 ? 1.204 0.720 6.590 1.00 95.31 441 ARG A N 1
ATOM 3414 C CA . ARG A 1 441 ? 0.237 1.826 6.650 1.00 95.31 441 ARG A CA 1
ATOM 3415 C C . ARG A 1 441 ? -1.160 1.401 6.207 1.00 95.31 441 ARG A C 1
ATOM 3417 O O . ARG A 1 441 ? -2.133 1.795 6.834 1.00 95.31 441 ARG A O 1
ATOM 3424 N N . ALA A 1 442 ? -1.281 0.586 5.161 1.00 95.88 442 ALA A N 1
ATOM 3425 C CA . ALA A 1 442 ? -2.568 0.068 4.699 1.00 95.88 442 ALA A CA 1
ATOM 3426 C C . ALA A 1 442 ? -3.267 -0.773 5.773 1.00 95.88 442 ALA A C 1
ATOM 3428 O O . ALA A 1 442 ? -4.476 -0.650 5.972 1.00 95.88 442 ALA A O 1
ATOM 3429 N N . MET A 1 443 ? -2.512 -1.625 6.465 1.00 95.50 443 MET A N 1
ATOM 3430 C CA . MET A 1 443 ? -3.038 -2.530 7.481 1.00 95.50 443 MET A CA 1
ATOM 3431 C C . MET A 1 443 ? -3.287 -1.827 8.818 1.00 95.50 443 MET A C 1
ATOM 3433 O O . MET A 1 443 ? -4.262 -2.159 9.484 1.00 95.50 443 MET A O 1
ATOM 3437 N N . ASP A 1 444 ? -2.480 -0.833 9.192 1.00 92.75 444 ASP A N 1
ATOM 3438 C CA . ASP A 1 444 ? -2.649 -0.085 10.444 1.00 92.75 444 ASP A CA 1
ATOM 3439 C C . ASP A 1 444 ? -3.586 1.127 10.336 1.00 92.75 444 ASP A C 1
ATOM 3441 O O . ASP A 1 444 ? -4.098 1.573 11.361 1.00 92.75 444 ASP A O 1
ATOM 3445 N N . MET A 1 445 ? -3.848 1.659 9.133 1.00 92.12 445 MET A N 1
ATOM 3446 C CA . MET A 1 445 ? -4.896 2.671 8.943 1.00 92.12 445 MET A CA 1
ATOM 3447 C C . MET A 1 445 ? -6.235 2.104 9.444 1.00 92.12 445 MET A C 1
ATOM 3449 O O . MET A 1 445 ? -6.552 0.970 9.082 1.00 92.12 445 MET A O 1
ATOM 3453 N N . PRO A 1 446 ? -7.034 2.831 10.245 1.00 87.19 446 PRO A N 1
ATOM 3454 C CA . PRO A 1 446 ? -8.305 2.315 10.748 1.00 87.19 446 PRO A CA 1
ATOM 3455 C C . PRO A 1 446 ? -9.267 1.846 9.632 1.00 87.19 446 PRO A C 1
ATOM 3457 O O . PRO A 1 446 ? -9.341 2.487 8.580 1.00 87.19 446 PRO A O 1
ATOM 3460 N N . PRO A 1 447 ? -10.004 0.733 9.824 1.00 86.19 447 PRO A N 1
ATOM 3461 C CA . PRO A 1 447 ? -9.834 -0.235 10.908 1.00 86.19 447 PRO A CA 1
ATOM 3462 C C . PRO A 1 447 ? -8.537 -1.033 10.749 1.00 86.19 447 PRO A C 1
ATOM 3464 O O . PRO A 1 447 ? -8.182 -1.468 9.646 1.00 86.19 447 PRO A O 1
ATOM 3467 N N . LYS A 1 448 ? -7.855 -1.270 11.868 1.00 88.50 448 LYS A N 1
ATOM 3468 C CA . LYS A 1 448 ? -6.605 -2.030 11.895 1.00 88.50 448 LYS A CA 1
ATOM 3469 C C . LYS A 1 448 ? -6.815 -3.500 11.509 1.00 88.50 448 LYS A C 1
ATOM 3471 O O . LYS A 1 448 ? -7.796 -4.130 11.896 1.00 88.50 448 LYS A O 1
ATOM 3476 N N . GLN A 1 449 ? -5.857 -4.065 10.777 1.00 89.44 449 GLN A N 1
ATOM 3477 C CA . GLN A 1 449 ? -5.836 -5.460 10.339 1.00 89.44 449 GLN A CA 1
ATOM 3478 C C . GLN A 1 449 ? -4.518 -6.124 10.753 1.00 89.44 449 GLN A C 1
ATOM 3480 O O . GLN A 1 449 ? -3.471 -5.871 10.167 1.00 89.44 449 GLN A O 1
ATOM 3485 N N . ASP A 1 450 ? -4.558 -7.012 11.747 1.00 88.19 450 ASP A N 1
ATOM 3486 C CA . ASP A 1 450 ? -3.352 -7.704 12.235 1.00 88.19 450 ASP A CA 1
ATOM 3487 C C . ASP A 1 450 ? -2.871 -8.828 11.300 1.00 88.19 450 ASP A C 1
ATOM 3489 O O . ASP A 1 450 ? -1.747 -9.301 11.436 1.00 88.19 450 ASP A O 1
ATOM 3493 N N . THR A 1 451 ? -3.709 -9.266 10.353 1.00 93.06 451 THR A N 1
ATOM 3494 C CA . THR A 1 451 ? -3.364 -10.322 9.389 1.00 93.06 451 THR A CA 1
ATOM 3495 C C . THR A 1 451 ? -3.860 -9.994 7.985 1.00 93.06 451 THR A C 1
ATOM 3497 O O . THR A 1 451 ? -4.839 -9.264 7.813 1.00 93.06 451 THR A O 1
ATOM 3500 N N . ILE A 1 452 ? -3.197 -10.567 6.980 1.00 92.94 452 ILE A N 1
ATOM 3501 C CA . ILE A 1 452 ? -3.617 -10.533 5.574 1.00 92.94 452 ILE A CA 1
ATOM 3502 C C . ILE A 1 452 ? -3.391 -11.915 4.962 1.00 92.94 452 ILE A C 1
ATOM 3504 O O . ILE A 1 452 ? -2.315 -12.482 5.107 1.00 92.94 452 ILE A O 1
ATOM 3508 N N . GLY A 1 453 ? -4.411 -12.525 4.356 1.00 89.38 453 GLY A N 1
ATOM 3509 C CA . GLY A 1 453 ? -4.277 -13.885 3.813 1.00 89.38 453 GLY A CA 1
ATOM 3510 C C . GLY A 1 453 ? -3.880 -14.969 4.826 1.00 89.38 453 GLY A C 1
ATOM 3511 O O . GLY A 1 453 ? -3.356 -16.000 4.424 1.00 89.38 453 GLY A O 1
ATOM 3512 N N . GLY A 1 454 ? -4.085 -14.739 6.128 1.00 91.69 454 GLY A N 1
ATOM 3513 C CA . GLY A 1 454 ? -3.605 -15.622 7.199 1.00 91.69 454 GLY A CA 1
ATOM 3514 C C . GLY A 1 454 ? -2.150 -15.389 7.632 1.00 91.69 454 GLY A C 1
ATOM 3515 O O . GLY A 1 454 ? -1.696 -16.063 8.554 1.00 91.69 454 GLY A O 1
ATOM 3516 N N . HIS A 1 455 ? -1.442 -14.435 7.021 1.00 93.88 455 HIS A N 1
ATOM 3517 C CA . HIS A 1 455 ? -0.080 -14.050 7.388 1.00 93.88 455 HIS A CA 1
ATOM 3518 C C . HIS A 1 455 ? -0.059 -13.064 8.553 1.00 93.88 455 HIS A C 1
ATOM 3520 O O . HIS A 1 455 ? -0.828 -12.095 8.569 1.00 93.88 455 HIS A O 1
ATOM 3526 N N . ASP A 1 456 ? 0.879 -13.269 9.480 1.00 94.38 456 ASP A N 1
ATOM 3527 C CA . ASP A 1 456 ? 1.269 -12.260 10.467 1.00 94.38 456 ASP A CA 1
ATOM 3528 C C . ASP A 1 456 ? 2.261 -11.311 9.797 1.00 94.38 456 ASP A C 1
ATOM 3530 O O . ASP A 1 456 ? 3.484 -11.420 9.934 1.00 94.38 456 ASP A O 1
ATOM 3534 N N . TRP A 1 457 ? 1.707 -10.408 8.988 1.00 95.69 457 TRP A N 1
ATOM 3535 C CA . TRP A 1 457 ? 2.499 -9.608 8.064 1.00 95.69 457 TRP A CA 1
ATOM 3536 C C . TRP A 1 457 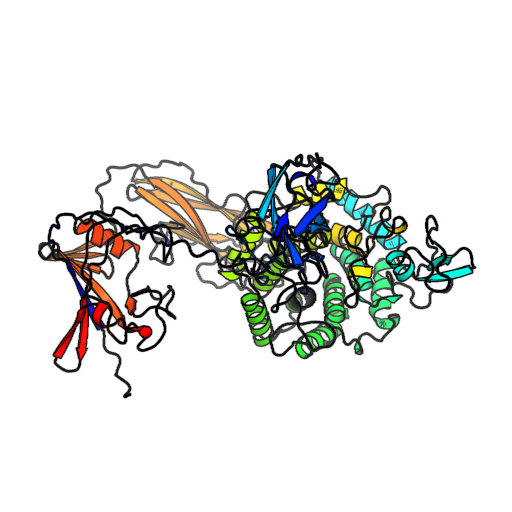? 3.572 -8.779 8.764 1.00 95.69 457 TRP A C 1
ATOM 3538 O O . TRP A 1 457 ? 4.639 -8.567 8.189 1.00 95.69 457 TRP A O 1
ATOM 3548 N N . TYR A 1 458 ? 3.310 -8.329 9.996 1.00 96.69 458 TYR A N 1
ATOM 3549 C CA . TYR A 1 458 ? 4.245 -7.502 10.745 1.00 96.69 458 TYR A CA 1
ATOM 3550 C C . TYR A 1 458 ? 5.470 -8.311 11.159 1.00 96.69 458 TYR A C 1
ATOM 3552 O O . TYR A 1 458 ? 6.588 -7.929 10.817 1.00 96.69 458 TYR A O 1
ATOM 3560 N N . HIS A 1 459 ? 5.281 -9.443 11.844 1.00 95.31 459 HIS A N 1
ATOM 3561 C CA . HIS A 1 459 ? 6.410 -10.232 12.339 1.00 95.31 459 HIS A CA 1
ATOM 3562 C C . HIS A 1 459 ? 7.183 -10.915 11.205 1.00 95.31 459 HIS A C 1
ATOM 3564 O O . HIS A 1 459 ? 8.407 -11.035 11.288 1.00 95.31 459 HIS A O 1
ATOM 3570 N N . GLU A 1 460 ? 6.505 -11.326 10.129 1.00 95.69 460 GLU A N 1
ATOM 3571 C CA . GLU A 1 460 ? 7.150 -11.922 8.952 1.00 95.69 460 GLU A CA 1
ATOM 3572 C C . GLU A 1 460 ? 8.054 -10.908 8.227 1.00 95.69 460 GLU A C 1
ATOM 3574 O O . GLU A 1 460 ? 9.222 -11.197 7.950 1.00 95.69 460 GLU A O 1
ATOM 3579 N N . MET A 1 461 ? 7.572 -9.685 7.986 1.00 97.06 461 MET A N 1
ATOM 3580 C CA . MET A 1 461 ? 8.387 -8.628 7.374 1.00 97.06 461 MET A CA 1
ATOM 3581 C C . MET A 1 461 ? 9.448 -8.075 8.335 1.00 97.06 461 MET A C 1
ATOM 3583 O O . MET A 1 461 ? 10.565 -7.792 7.903 1.00 97.06 461 MET A O 1
ATOM 3587 N N . ALA A 1 462 ? 9.164 -7.974 9.638 1.00 97.81 462 ALA A N 1
ATOM 3588 C CA . ALA A 1 462 ? 10.157 -7.577 10.637 1.00 97.81 462 ALA A CA 1
ATOM 3589 C C . ALA A 1 462 ? 11.312 -8.587 10.713 1.00 97.81 462 ALA A C 1
ATOM 3591 O O . ALA A 1 462 ? 12.476 -8.189 10.753 1.00 97.81 462 ALA A O 1
ATOM 3592 N N . SER A 1 463 ? 11.008 -9.888 10.654 1.00 97.00 463 SER A N 1
ATOM 3593 C CA . SER A 1 463 ? 12.006 -10.959 10.539 1.00 97.00 463 SER A CA 1
ATOM 3594 C C . SER A 1 463 ? 12.915 -10.752 9.328 1.00 97.00 463 SER A C 1
ATOM 3596 O O . SER A 1 463 ? 14.144 -10.797 9.458 1.00 97.00 463 SER A O 1
ATOM 3598 N N . PHE A 1 464 ? 12.329 -10.455 8.164 1.00 96.62 464 PHE A N 1
ATOM 3599 C CA . PHE A 1 464 ? 13.099 -10.141 6.966 1.00 96.62 464 PHE A CA 1
ATOM 3600 C C . PHE A 1 464 ? 13.993 -8.915 7.180 1.00 96.62 464 PHE A C 1
ATOM 3602 O O . PHE A 1 464 ? 15.207 -9.021 7.004 1.00 96.62 464 PHE A O 1
ATOM 3609 N N . LEU A 1 465 ? 13.437 -7.783 7.618 1.00 97.25 465 LEU A N 1
ATOM 3610 C CA . LEU A 1 465 ? 14.185 -6.537 7.805 1.00 97.25 465 LEU A CA 1
ATOM 3611 C C . LEU A 1 465 ? 15.347 -6.704 8.785 1.00 97.25 465 LEU A C 1
ATOM 3613 O O . LEU A 1 465 ? 16.479 -6.373 8.439 1.00 97.25 465 LEU A O 1
ATOM 3617 N N . VAL A 1 466 ? 15.112 -7.287 9.961 1.00 97.50 466 VAL A N 1
ATOM 3618 C CA . VAL A 1 466 ? 16.166 -7.533 10.958 1.00 97.50 466 VAL A CA 1
ATOM 3619 C C . VAL A 1 466 ? 17.266 -8.435 10.386 1.00 97.50 466 VAL A C 1
ATOM 3621 O O . VAL A 1 466 ? 18.445 -8.195 10.630 1.00 97.50 466 VAL A O 1
ATOM 3624 N N . SER A 1 467 ? 16.916 -9.438 9.571 1.00 95.81 467 SER A N 1
ATOM 3625 C CA . SER A 1 467 ? 17.904 -10.320 8.927 1.00 95.81 467 SER A CA 1
ATOM 3626 C C . SER A 1 467 ? 18.724 -9.645 7.819 1.00 95.81 467 SER A C 1
ATOM 3628 O O . SER A 1 467 ? 19.798 -10.135 7.467 1.00 95.81 467 SER A O 1
ATOM 3630 N N . LYS A 1 468 ? 18.207 -8.555 7.237 1.00 94.81 468 LYS A N 1
ATOM 3631 C CA . LYS A 1 468 ? 18.849 -7.789 6.160 1.00 94.81 468 LYS A CA 1
ATOM 3632 C C . LYS A 1 468 ? 19.586 -6.546 6.657 1.00 94.81 468 LYS A C 1
ATOM 3634 O O . LYS A 1 468 ? 20.255 -5.905 5.850 1.00 94.81 468 LYS A O 1
ATOM 3639 N N . GLN A 1 469 ? 19.483 -6.221 7.946 1.00 96.94 469 GLN A N 1
ATOM 3640 C CA . GLN A 1 469 ? 20.199 -5.097 8.535 1.00 96.94 469 GLN A CA 1
ATOM 3641 C C . GLN A 1 469 ? 21.713 -5.331 8.469 1.00 96.94 469 GLN A C 1
ATOM 3643 O O . GLN A 1 469 ? 22.215 -6.404 8.815 1.00 96.94 469 GLN A O 1
ATOM 3648 N N . MET A 1 470 ? 22.449 -4.312 8.040 1.00 96.06 470 MET A N 1
ATOM 3649 C CA . MET A 1 470 ? 23.906 -4.318 8.026 1.00 96.06 470 MET A CA 1
ATOM 3650 C C . MET A 1 470 ? 24.480 -4.201 9.450 1.00 96.06 470 MET A C 1
ATOM 3652 O O . MET A 1 470 ? 23.809 -3.703 10.358 1.00 96.06 470 MET A O 1
ATOM 3656 N N . PRO A 1 471 ? 25.745 -4.611 9.681 1.00 95.44 471 PRO A N 1
ATOM 3657 C CA . PRO A 1 471 ? 26.377 -4.497 10.997 1.00 95.44 471 PRO A CA 1
ATOM 3658 C C . PRO A 1 471 ? 26.417 -3.074 11.574 1.00 95.44 471 PRO A C 1
ATOM 3660 O O . PRO A 1 471 ? 26.423 -2.922 12.793 1.00 95.44 471 PRO A O 1
ATOM 3663 N N . ASP A 1 472 ? 26.438 -2.050 10.716 1.00 94.62 472 ASP A N 1
ATOM 3664 C CA . ASP A 1 472 ? 26.432 -0.633 11.098 1.00 94.62 472 ASP A CA 1
ATOM 3665 C C . ASP A 1 472 ? 25.030 -0.086 11.423 1.00 94.62 472 ASP A C 1
ATOM 3667 O O . ASP A 1 472 ? 24.907 1.067 11.825 1.00 94.62 472 ASP A O 1
ATOM 3671 N N . GLY A 1 473 ? 23.985 -0.907 11.278 1.00 97.19 473 GLY A N 1
ATOM 3672 C CA . GLY A 1 473 ? 22.596 -0.546 11.547 1.00 97.19 473 GLY A CA 1
ATOM 3673 C C . GLY A 1 473 ? 21.787 -0.124 10.322 1.00 97.19 473 GLY A C 1
ATOM 3674 O O . GLY A 1 473 ? 20.575 0.039 10.446 1.00 97.19 473 GLY A O 1
ATOM 3675 N N . SER A 1 474 ? 22.412 0.024 9.158 1.00 96.31 474 SER A N 1
ATOM 3676 C CA . SER A 1 474 ? 21.753 0.490 7.935 1.00 96.31 474 SER A CA 1
ATOM 3677 C C . SER A 1 474 ? 21.108 -0.628 7.112 1.00 96.31 474 SER A C 1
ATOM 3679 O O . SER A 1 474 ? 21.300 -1.818 7.375 1.00 96.31 474 SER A O 1
ATOM 3681 N N . TRP A 1 475 ? 20.343 -0.244 6.087 1.00 94.88 475 TRP A N 1
ATOM 3682 C CA . TRP A 1 475 ? 19.833 -1.149 5.056 1.00 94.88 475 TRP A CA 1
ATOM 3683 C C . TRP A 1 475 ? 20.260 -0.695 3.667 1.00 94.88 475 TRP A C 1
ATOM 3685 O O . TRP A 1 475 ? 20.282 0.498 3.370 1.00 94.88 475 TRP A O 1
ATOM 3695 N N . ILE A 1 476 ? 20.566 -1.667 2.809 1.00 88.88 476 ILE A N 1
ATOM 3696 C CA . ILE A 1 476 ? 20.974 -1.433 1.422 1.00 88.88 476 ILE A CA 1
ATOM 3697 C C . ILE A 1 476 ? 19.738 -1.183 0.562 1.00 88.88 476 ILE A C 1
ATOM 3699 O O . ILE A 1 476 ? 18.769 -1.948 0.629 1.00 88.88 476 ILE A O 1
ATOM 3703 N N . ALA A 1 477 ? 19.811 -0.159 -0.287 1.00 79.50 477 ALA A N 1
ATOM 3704 C CA . ALA A 1 477 ? 18.778 0.137 -1.265 1.00 79.50 477 ALA A CA 1
ATOM 3705 C C . ALA A 1 477 ? 18.555 -1.029 -2.236 1.00 79.50 477 ALA A C 1
ATOM 3707 O O . ALA A 1 477 ? 19.483 -1.549 -2.856 1.00 79.50 477 ALA A O 1
ATOM 3708 N N . ASP A 1 478 ? 17.294 -1.395 -2.435 1.00 73.81 478 ASP A N 1
ATOM 3709 C CA . ASP A 1 478 ? 16.874 -2.283 -3.520 1.00 73.81 478 ASP A CA 1
ATOM 3710 C C . ASP A 1 478 ? 16.456 -1.505 -4.784 1.00 73.81 478 ASP A C 1
ATOM 3712 O O . ASP A 1 478 ? 16.213 -2.103 -5.834 1.00 73.81 478 ASP A O 1
ATOM 3716 N N . THR A 1 479 ? 16.399 -0.173 -4.670 1.00 72.69 479 THR A N 1
ATOM 3717 C CA . THR A 1 479 ? 16.006 0.785 -5.705 1.00 72.69 479 THR A CA 1
ATOM 3718 C C . THR A 1 479 ? 17.070 1.871 -5.833 1.00 72.69 479 THR A C 1
ATOM 3720 O O . THR A 1 479 ? 17.394 2.502 -4.829 1.00 72.69 479 THR A O 1
ATOM 3723 N N . PRO A 1 480 ? 17.624 2.131 -7.028 1.00 61.81 480 PRO A N 1
ATOM 3724 C CA . PRO A 1 480 ? 18.573 3.224 -7.205 1.00 61.81 480 PRO A CA 1
ATOM 3725 C C . PRO A 1 480 ? 17.920 4.575 -6.888 1.00 61.81 480 PRO A C 1
ATOM 3727 O O . PRO A 1 480 ? 16.862 4.884 -7.430 1.00 61.81 480 PRO A O 1
ATOM 3730 N N . ILE A 1 481 ? 18.573 5.421 -6.085 1.00 56.31 481 ILE A N 1
ATOM 3731 C CA . ILE A 1 481 ? 18.110 6.795 -5.814 1.00 56.31 481 ILE A CA 1
ATOM 3732 C C . ILE A 1 481 ? 17.929 7.592 -7.125 1.00 56.31 481 ILE A C 1
ATOM 3734 O O . ILE A 1 481 ? 16.995 8.377 -7.248 1.00 56.31 481 ILE A O 1
ATOM 3738 N N . SER A 1 482 ? 18.756 7.362 -8.150 1.00 51.06 482 SER A N 1
ATOM 3739 C CA . SER A 1 482 ? 18.614 8.001 -9.471 1.00 51.06 482 SER A CA 1
ATOM 3740 C C . SER A 1 482 ? 17.336 7.611 -10.228 1.00 51.06 482 SER A C 1
ATOM 3742 O O . SER A 1 482 ? 16.944 8.323 -11.149 1.00 51.06 482 SER A O 1
ATOM 3744 N N . ALA A 1 483 ? 16.651 6.534 -9.827 1.00 49.16 483 ALA A N 1
ATOM 3745 C CA . ALA A 1 483 ? 15.361 6.125 -10.384 1.00 49.16 483 ALA A CA 1
ATOM 3746 C C . ALA A 1 483 ? 14.192 7.022 -9.920 1.00 49.16 483 ALA A C 1
ATOM 3748 O O . ALA A 1 483 ? 13.065 6.848 -10.376 1.00 49.16 483 ALA A O 1
ATOM 3749 N N . THR A 1 484 ? 14.450 7.963 -9.002 1.00 51.59 484 THR A N 1
ATOM 3750 C CA . THR A 1 484 ? 13.441 8.826 -8.365 1.00 51.59 484 THR A CA 1
ATOM 3751 C C . THR A 1 484 ? 13.276 10.199 -9.027 1.00 51.59 484 THR A C 1
ATOM 3753 O O . THR A 1 484 ? 12.380 10.942 -8.643 1.00 51.59 484 THR A O 1
ATOM 3756 N N . GLY A 1 485 ? 14.085 10.539 -10.043 1.00 39.41 485 GLY A N 1
ATOM 3757 C CA . GLY A 1 485 ? 14.063 11.853 -10.695 1.00 39.41 485 GLY A CA 1
ATOM 3758 C C . GLY A 1 485 ? 13.961 11.797 -12.225 1.00 39.41 485 GLY A C 1
ATOM 3759 O O . GLY A 1 485 ? 14.769 11.154 -12.890 1.00 39.41 485 GLY A O 1
ATOM 3760 N N . LEU A 1 486 ? 12.982 12.528 -12.773 1.00 35.47 486 LEU A N 1
ATOM 3761 C CA . LEU A 1 486 ? 12.888 12.990 -14.171 1.00 35.47 486 LEU A CA 1
ATOM 3762 C C . LEU A 1 486 ? 13.160 11.946 -15.272 1.00 35.47 486 LEU A C 1
ATOM 3764 O O . LEU A 1 486 ? 14.019 12.152 -16.127 1.00 35.47 486 LEU A O 1
ATOM 3768 N N . GLY A 1 487 ? 12.392 10.851 -15.298 1.00 35.03 487 GLY A N 1
ATOM 3769 C CA . GLY A 1 487 ? 12.288 9.986 -16.485 1.00 35.03 487 GLY A CA 1
ATOM 3770 C C . GLY A 1 487 ? 13.607 9.367 -16.966 1.00 35.03 487 GLY A C 1
ATOM 3771 O O . GLY A 1 487 ? 13.705 8.946 -18.119 1.00 35.03 487 GLY A O 1
ATOM 3772 N N . ALA A 1 488 ? 14.632 9.327 -16.113 1.00 35.69 488 ALA A N 1
ATOM 3773 C CA . ALA A 1 488 ? 15.880 8.664 -16.433 1.00 35.69 488 ALA A CA 1
ATOM 3774 C C . ALA A 1 488 ? 15.644 7.151 -16.513 1.00 35.69 488 ALA A C 1
ATOM 3776 O O . ALA A 1 488 ? 14.962 6.566 -15.670 1.00 35.69 488 ALA A O 1
ATOM 3777 N N . VAL A 1 489 ? 16.238 6.514 -17.526 1.00 42.22 489 VAL A N 1
ATOM 3778 C CA . VAL A 1 489 ? 16.370 5.054 -17.603 1.00 42.22 489 VAL A CA 1
ATOM 3779 C C . VAL A 1 489 ? 16.870 4.574 -16.247 1.00 42.22 489 VAL A C 1
ATOM 3781 O O . VAL A 1 489 ? 17.906 5.066 -15.794 1.00 42.22 489 VAL A O 1
ATOM 3784 N N . VAL A 1 490 ? 16.143 3.659 -15.598 1.00 49.72 490 VAL A N 1
ATOM 3785 C CA . VAL A 1 490 ? 16.556 3.101 -14.307 1.00 49.72 490 VAL A CA 1
ATOM 3786 C C . VAL A 1 490 ? 17.907 2.420 -14.509 1.00 49.72 490 VAL A C 1
ATOM 3788 O O . VAL A 1 490 ? 17.988 1.305 -15.020 1.00 49.72 490 VAL A O 1
ATOM 3791 N N . GLN A 1 491 ? 18.987 3.131 -14.190 1.00 49.06 491 GLN A N 1
ATOM 3792 C CA . GLN A 1 491 ? 20.329 2.576 -14.253 1.00 49.06 491 GLN A CA 1
ATOM 3793 C C . GLN A 1 491 ? 20.469 1.589 -13.103 1.00 49.06 491 GLN A C 1
ATOM 3795 O O . GLN A 1 491 ? 19.975 1.836 -12.001 1.00 49.06 491 GLN A O 1
ATOM 3800 N N . ASP A 1 492 ? 21.142 0.466 -13.350 1.00 53.41 492 ASP A N 1
ATOM 3801 C CA . ASP A 1 492 ? 21.560 -0.403 -12.259 1.00 53.41 492 ASP A CA 1
ATOM 3802 C C . ASP A 1 492 ? 22.328 0.437 -11.228 1.00 53.41 492 ASP A C 1
ATOM 3804 O O . ASP A 1 492 ? 23.132 1.300 -11.597 1.00 53.41 492 ASP A O 1
ATOM 3808 N N . LEU A 1 493 ? 22.069 0.193 -9.936 1.00 56.62 493 LEU A N 1
ATOM 3809 C CA . LEU A 1 493 ? 22.915 0.716 -8.864 1.00 56.62 493 LEU A CA 1
ATOM 3810 C C . LEU A 1 493 ? 24.364 0.447 -9.262 1.00 56.62 493 LEU A C 1
ATO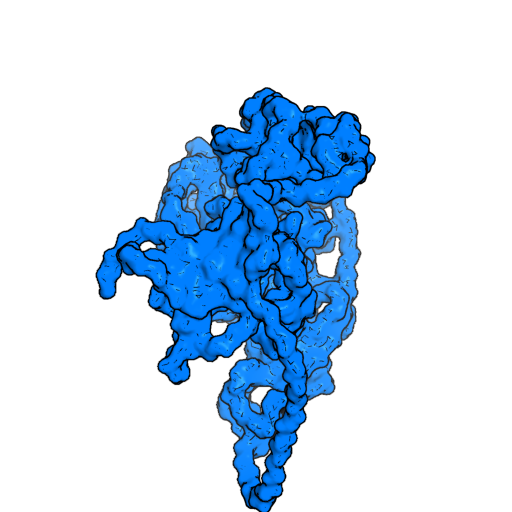M 3812 O O . LEU A 1 493 ? 24.724 -0.702 -9.533 1.00 56.62 493 LEU A O 1
ATOM 3816 N N . SER A 1 494 ? 25.184 1.497 -9.317 1.00 60.72 494 SER A N 1
ATOM 3817 C CA . SER A 1 494 ? 26.609 1.299 -9.555 1.00 60.72 494 SER A CA 1
ATOM 3818 C C . SER A 1 494 ? 27.145 0.305 -8.517 1.00 60.72 494 SER A C 1
ATOM 3820 O O . SER A 1 494 ? 26.722 0.344 -7.358 1.00 60.72 494 SER A O 1
ATOM 3822 N N . ASP A 1 495 ? 28.086 -0.569 -8.904 1.00 63.31 495 ASP A N 1
ATOM 3823 C CA . ASP A 1 495 ? 28.747 -1.517 -7.982 1.00 63.31 495 ASP A CA 1
ATOM 3824 C C . ASP A 1 495 ? 29.117 -0.854 -6.645 1.00 63.31 495 ASP A C 1
ATOM 3826 O O . ASP A 1 495 ? 29.049 -1.470 -5.586 1.00 63.31 495 ASP A O 1
ATOM 3830 N N . TRP A 1 496 ? 29.509 0.420 -6.714 1.00 65.81 496 TRP A N 1
ATOM 3831 C CA . TRP A 1 496 ? 29.910 1.242 -5.585 1.00 65.81 496 TRP A CA 1
ATOM 3832 C C . TRP A 1 496 ? 28.799 1.505 -4.557 1.00 65.81 496 TRP A C 1
ATOM 3834 O O . TRP A 1 496 ? 29.082 1.498 -3.365 1.00 65.81 496 TRP A O 1
ATOM 3844 N N . ALA A 1 497 ? 27.554 1.719 -4.989 1.00 68.69 497 ALA A N 1
ATOM 3845 C CA . ALA A 1 497 ? 26.423 1.955 -4.088 1.00 68.69 497 ALA A CA 1
ATOM 3846 C C . ALA A 1 497 ? 25.766 0.649 -3.601 1.00 68.69 497 ALA A C 1
ATOM 3848 O O . ALA A 1 497 ? 25.085 0.635 -2.581 1.00 68.69 497 ALA A O 1
ATOM 3849 N N . SER A 1 498 ? 25.981 -0.459 -4.318 1.00 70.38 498 SER A N 1
ATOM 3850 C CA . SER A 1 498 ? 25.263 -1.727 -4.116 1.00 70.38 498 SER A CA 1
ATOM 3851 C C . SER A 1 498 ? 25.520 -2.443 -2.780 1.00 70.38 498 SER A C 1
ATOM 3853 O O . SER A 1 498 ? 24.801 -3.382 -2.447 1.00 70.38 498 SER A O 1
ATOM 3855 N N . ASN A 1 499 ? 26.536 -2.035 -2.015 1.00 76.44 499 ASN A N 1
ATOM 3856 C CA . ASN A 1 499 ? 26.933 -2.662 -0.751 1.00 76.44 499 ASN A CA 1
ATOM 3857 C C . ASN A 1 499 ? 26.955 -1.688 0.439 1.00 76.44 499 ASN A C 1
ATOM 3859 O O . ASN A 1 499 ? 27.610 -1.976 1.443 1.00 76.44 499 ASN A O 1
ATOM 3863 N N . ARG A 1 500 ? 26.277 -0.541 0.324 1.00 82.12 500 ARG A N 1
ATOM 3864 C CA . ARG A 1 500 ? 26.244 0.502 1.355 1.00 82.12 500 ARG A CA 1
ATOM 3865 C C . ARG A 1 500 ? 24.834 0.762 1.862 1.00 82.12 500 ARG A C 1
ATOM 3867 O O . ARG A 1 500 ? 23.858 0.572 1.138 1.00 82.12 500 ARG A O 1
ATOM 3874 N N . GLY A 1 501 ? 24.768 1.229 3.105 1.00 88.19 501 GLY A N 1
ATOM 3875 C CA . GLY A 1 501 ? 23.547 1.731 3.711 1.00 88.19 501 GLY A CA 1
ATOM 3876 C C . GLY A 1 501 ? 22.963 2.911 2.946 1.00 88.19 501 GLY A C 1
ATOM 3877 O O . GLY A 1 501 ? 23.693 3.785 2.479 1.00 88.19 501 GLY A O 1
ATOM 3878 N N . ASP A 1 502 ? 21.641 2.939 2.850 1.00 89.06 502 ASP A N 1
ATOM 3879 C CA . ASP A 1 502 ? 20.871 3.963 2.157 1.00 89.06 502 ASP A CA 1
ATOM 3880 C C . ASP A 1 502 ? 19.940 4.695 3.131 1.00 89.06 502 ASP A C 1
ATOM 3882 O O . ASP A 1 502 ? 19.251 4.067 3.941 1.00 89.06 502 ASP A O 1
ATOM 3886 N N . ILE A 1 503 ? 19.917 6.029 3.064 1.00 91.50 503 ILE A N 1
ATOM 3887 C CA . ILE A 1 503 ? 19.182 6.876 4.018 1.00 91.50 503 ILE A CA 1
ATOM 3888 C C . ILE A 1 503 ? 17.674 6.642 3.920 1.00 91.50 503 ILE A C 1
ATOM 3890 O O . ILE A 1 503 ? 17.020 6.429 4.942 1.00 91.50 503 ILE A O 1
ATOM 3894 N N . MET A 1 504 ? 17.125 6.627 2.704 1.00 90.88 504 MET A N 1
ATOM 3895 C CA . MET A 1 504 ? 15.688 6.454 2.481 1.00 90.88 504 MET A CA 1
ATOM 3896 C C . MET A 1 504 ? 15.228 5.057 2.904 1.00 90.88 504 MET A C 1
ATOM 3898 O O . MET A 1 504 ? 14.256 4.909 3.644 1.00 90.88 504 MET A O 1
ATOM 3902 N N . THR A 1 505 ? 15.961 4.033 2.478 1.00 92.50 505 THR A N 1
ATOM 3903 C CA . THR A 1 505 ? 15.689 2.626 2.783 1.00 92.50 505 THR A CA 1
ATOM 3904 C C . THR A 1 505 ? 15.766 2.365 4.281 1.00 92.50 505 THR A C 1
ATOM 3906 O O . THR A 1 505 ? 14.878 1.724 4.844 1.00 92.50 505 THR A O 1
ATOM 3909 N N . THR A 1 506 ? 16.783 2.914 4.948 1.00 96.25 506 THR A N 1
ATOM 3910 C CA . THR A 1 506 ? 16.938 2.802 6.401 1.00 96.25 506 THR A CA 1
ATOM 3911 C C . THR A 1 506 ? 15.790 3.501 7.129 1.00 96.25 506 THR A C 1
ATOM 3913 O O . THR A 1 506 ? 15.203 2.917 8.039 1.00 96.25 506 THR A O 1
ATOM 3916 N N . ALA A 1 507 ? 15.388 4.700 6.692 1.00 96.25 507 ALA A N 1
ATOM 3917 C CA . ALA A 1 507 ? 14.228 5.389 7.254 1.00 96.25 507 ALA A CA 1
ATOM 3918 C C . ALA A 1 507 ? 12.923 4.594 7.050 1.00 96.25 507 ALA A C 1
ATOM 3920 O O . ALA A 1 507 ? 12.127 4.487 7.982 1.00 96.25 507 ALA A O 1
ATOM 3921 N N . PHE A 1 508 ? 12.707 3.987 5.877 1.00 96.19 508 PHE A N 1
ATOM 3922 C CA . PHE A 1 508 ? 11.545 3.129 5.617 1.00 96.19 508 PHE A CA 1
ATOM 3923 C C . PHE A 1 508 ? 11.534 1.869 6.482 1.00 96.19 508 PHE A C 1
ATOM 3925 O O . PHE A 1 508 ? 10.493 1.550 7.056 1.00 96.19 508 PHE A O 1
ATOM 3932 N N . ALA A 1 509 ? 12.674 1.186 6.620 1.00 97.88 509 ALA A N 1
ATOM 3933 C CA . ALA A 1 509 ? 12.802 0.016 7.483 1.00 97.88 509 ALA A CA 1
ATOM 3934 C C . ALA A 1 509 ? 12.481 0.368 8.943 1.00 97.88 509 ALA A C 1
ATOM 3936 O O . ALA A 1 509 ? 11.669 -0.303 9.574 1.00 97.88 509 ALA A O 1
ATOM 3937 N N . ILE A 1 510 ? 13.049 1.463 9.460 1.00 98.38 510 ILE A N 1
ATOM 3938 C CA . ILE A 1 510 ? 12.782 1.939 10.823 1.00 98.38 510 ILE A CA 1
ATOM 3939 C C . ILE A 1 510 ? 11.302 2.276 10.995 1.00 98.38 510 ILE A C 1
ATOM 3941 O O . ILE A 1 510 ? 10.680 1.776 11.929 1.00 98.38 510 ILE A O 1
ATOM 3945 N N . MET A 1 511 ? 10.722 3.071 10.088 1.00 97.56 511 MET A N 1
ATOM 3946 C CA . MET A 1 511 ? 9.308 3.453 10.151 1.00 97.56 511 MET A CA 1
ATOM 3947 C C . MET A 1 511 ? 8.369 2.244 10.092 1.00 97.56 511 MET A C 1
ATOM 3949 O O . MET A 1 511 ? 7.361 2.230 10.796 1.00 97.56 511 MET A O 1
ATOM 3953 N N . PHE A 1 512 ? 8.703 1.218 9.307 1.00 98.06 512 PHE A N 1
ATOM 3954 C CA . PHE A 1 512 ? 7.964 -0.040 9.314 1.00 98.06 512 PHE A CA 1
ATOM 3955 C C . PHE A 1 512 ? 8.063 -0.731 10.680 1.00 98.06 512 PHE A C 1
ATOM 3957 O O . PHE A 1 512 ? 7.041 -1.078 11.271 1.00 98.06 512 PHE A O 1
ATOM 3964 N N . LEU A 1 513 ? 9.285 -0.914 11.200 1.00 98.19 513 LEU A N 1
ATOM 3965 C CA . LEU A 1 513 ? 9.530 -1.654 12.442 1.00 98.19 513 LEU A CA 1
ATOM 3966 C C . LEU A 1 513 ? 8.855 -0.989 13.650 1.00 98.19 513 LEU A C 1
ATOM 3968 O O . LEU A 1 513 ? 8.330 -1.696 14.508 1.00 98.19 513 LEU A O 1
ATOM 3972 N N . ILE A 1 514 ? 8.808 0.347 13.695 1.00 96.38 514 ILE A N 1
ATOM 3973 C CA . ILE A 1 514 ? 8.100 1.111 14.740 1.00 96.38 514 ILE A CA 1
ATOM 3974 C C . ILE A 1 514 ? 6.598 1.275 14.470 1.00 96.38 514 ILE A C 1
ATOM 3976 O O . ILE A 1 514 ? 5.905 1.866 15.294 1.00 96.38 514 ILE A O 1
ATOM 3980 N N . LYS A 1 515 ? 6.089 0.788 13.329 1.00 94.38 515 LYS A N 1
ATOM 3981 C CA . LYS A 1 515 ? 4.701 0.975 12.877 1.00 94.38 515 LYS A CA 1
ATOM 3982 C C . LYS A 1 515 ? 4.282 2.454 12.850 1.00 94.38 515 LYS A C 1
ATOM 3984 O O . LYS A 1 515 ? 3.247 2.835 13.395 1.00 94.38 515 LYS A O 1
ATOM 3989 N N . ALA A 1 516 ? 5.121 3.296 12.245 1.00 93.31 516 ALA A N 1
ATOM 3990 C CA . ALA A 1 516 ? 4.988 4.752 12.252 1.00 93.31 516 ALA A CA 1
ATOM 3991 C C . ALA A 1 516 ? 3.649 5.219 11.653 1.00 93.31 516 ALA A C 1
ATOM 3993 O O . ALA A 1 516 ? 3.463 5.158 10.437 1.00 93.31 516 ALA A O 1
ATOM 3994 N N . MET A 1 517 ? 2.753 5.723 12.509 1.00 90.56 517 MET A N 1
ATOM 3995 C CA . MET A 1 517 ? 1.424 6.238 12.160 1.00 90.56 517 MET A CA 1
ATOM 3996 C C . MET A 1 517 ? 1.039 7.440 13.043 1.00 90.56 517 MET A C 1
ATOM 3998 O O . MET A 1 517 ? 1.246 7.380 14.262 1.00 90.56 517 MET A O 1
ATOM 4002 N N . PRO A 1 518 ? 0.431 8.510 12.483 1.00 88.25 518 PRO A N 1
ATOM 4003 C CA . PRO A 1 518 ? -0.264 9.526 13.259 1.00 88.25 518 PRO A CA 1
ATOM 4004 C C . PRO A 1 518 ? -1.305 8.873 14.162 1.00 88.25 518 PRO A C 1
ATOM 4006 O O . PRO A 1 518 ? -2.076 8.017 13.723 1.00 88.25 518 PRO A O 1
ATOM 4009 N N . GLN A 1 519 ? -1.336 9.295 15.421 1.00 77.44 519 GLN A N 1
ATOM 4010 C CA . GLN A 1 519 ? -2.308 8.788 16.380 1.00 77.44 519 GLN A CA 1
ATOM 4011 C C . GLN A 1 519 ? -3.708 9.302 16.023 1.00 77.44 519 GLN A C 1
ATOM 4013 O O . GLN A 1 519 ? -3.858 10.515 15.870 1.00 77.44 519 GLN A O 1
ATOM 4018 N N . PRO A 1 520 ? -4.727 8.432 15.900 1.00 79.44 520 PRO A N 1
ATOM 4019 C CA . PRO A 1 520 ? -6.085 8.873 15.615 1.00 79.44 520 PRO A CA 1
ATOM 4020 C C . PRO A 1 520 ? -6.616 9.845 16.680 1.00 79.44 520 PRO A C 1
ATOM 4022 O O . PRO A 1 520 ? -6.497 9.592 17.880 1.00 79.44 520 PRO A O 1
ATOM 4025 N N . ALA A 1 521 ? -7.236 10.947 16.252 1.00 80.88 521 ALA A N 1
ATOM 4026 C CA . ALA A 1 521 ? -7.931 11.876 17.147 1.00 80.88 521 ALA A CA 1
ATOM 4027 C C . ALA A 1 521 ? -9.181 11.235 17.756 1.00 80.88 521 ALA A C 1
ATOM 4029 O O . ALA A 1 521 ? -9.515 11.464 18.918 1.00 80.88 521 ALA A O 1
ATOM 4030 N N . LYS A 1 522 ? -9.883 10.447 16.939 1.00 85.00 522 LYS A N 1
ATOM 4031 C CA . LYS A 1 522 ? -11.069 9.689 17.334 1.00 85.00 522 LYS A CA 1
ATOM 4032 C C . LYS A 1 522 ? -10.654 8.334 17.892 1.00 85.00 522 LYS A C 1
ATOM 4034 O O . LYS A 1 522 ? -9.656 7.770 17.454 1.00 85.00 522 LYS A O 1
ATOM 4039 N N . VAL A 1 523 ? -11.440 7.810 18.827 1.00 88.00 523 VAL A N 1
ATOM 4040 C CA . VAL A 1 523 ? -11.290 6.429 19.307 1.00 88.00 523 VAL A CA 1
ATOM 4041 C C . VAL A 1 523 ? -11.645 5.442 18.185 1.00 88.00 523 VAL A C 1
ATOM 4043 O O . VAL A 1 523 ? -12.443 5.772 17.316 1.00 88.00 523 VAL A O 1
ATOM 4046 N N . ASP A 1 524 ? -11.063 4.248 18.180 1.00 90.62 524 ASP A N 1
ATOM 4047 C CA . ASP A 1 524 ? -11.413 3.150 17.265 1.00 90.62 524 ASP A CA 1
ATOM 4048 C C . ASP A 1 524 ? -11.730 1.923 18.118 1.00 90.62 524 ASP A C 1
ATOM 4050 O O . ASP A 1 524 ? -10.832 1.393 18.785 1.00 90.62 524 ASP A O 1
ATOM 4054 N N . LEU A 1 525 ? -13.001 1.521 18.181 1.00 92.75 525 LEU A N 1
ATOM 4055 C CA . LEU A 1 525 ? -13.415 0.339 18.927 1.00 92.75 525 LEU A CA 1
ATOM 4056 C C . LEU A 1 525 ? -13.573 -0.841 17.981 1.00 92.75 525 LEU A C 1
ATOM 4058 O O . LEU A 1 525 ? -14.015 -0.731 16.846 1.00 92.75 525 LEU A O 1
ATOM 4062 N N . GLY A 1 526 ? -13.239 -2.021 18.475 1.00 92.62 526 GLY A N 1
ATOM 4063 C CA . GLY A 1 526 ? -13.470 -3.246 17.732 1.00 92.62 526 GLY A CA 1
ATOM 4064 C C . GLY A 1 526 ? -13.380 -4.461 18.629 1.00 92.62 526 GLY A C 1
ATOM 4065 O O . GLY A 1 526 ? -13.488 -4.372 19.853 1.00 92.62 526 GLY A O 1
ATOM 4066 N N . PHE A 1 527 ? -13.176 -5.618 18.016 1.00 91.19 527 PHE A N 1
ATOM 4067 C CA . PHE A 1 527 ? -13.078 -6.884 18.731 1.00 91.19 527 PHE A CA 1
ATOM 4068 C C . PHE A 1 527 ? -11.620 -7.302 18.937 1.00 91.19 527 PHE A C 1
ATOM 4070 O O . PHE A 1 527 ? -10.755 -7.021 18.108 1.00 91.19 527 PHE A O 1
ATOM 4077 N N . GLY A 1 528 ? -11.345 -7.990 20.046 1.00 82.25 528 GLY A N 1
ATOM 4078 C CA . GLY A 1 528 ? -10.052 -8.635 20.290 1.00 82.25 528 GLY A CA 1
ATOM 4079 C C . GLY A 1 528 ? -9.814 -9.855 19.383 1.00 82.25 528 GLY A C 1
ATOM 4080 O O . GLY A 1 528 ? -10.685 -10.258 18.615 1.00 82.25 528 GLY A O 1
ATOM 4081 N N . LYS A 1 529 ? -8.640 -10.498 19.510 1.00 67.62 529 LYS A N 1
ATOM 4082 C CA . LYS A 1 529 ? -8.215 -11.648 18.671 1.00 67.62 529 LYS A CA 1
ATOM 4083 C C . LYS A 1 529 ? -9.219 -12.812 18.605 1.00 67.62 529 LYS A C 1
ATOM 4085 O O . LYS A 1 529 ? -9.232 -13.532 17.612 1.00 67.62 529 LYS A O 1
ATOM 4090 N N . GLN A 1 530 ? -10.024 -13.022 19.648 1.00 65.00 530 GLN A N 1
ATOM 4091 C CA . GLN A 1 530 ? -11.145 -13.965 19.646 1.00 65.00 530 GLN A CA 1
ATOM 4092 C C . GLN A 1 530 ? -12.437 -13.173 19.810 1.00 65.00 530 GLN A C 1
ATOM 4094 O O . GLN A 1 530 ? -12.740 -12.670 20.890 1.00 65.00 530 GLN A O 1
ATOM 4099 N N . SER A 1 531 ? -13.168 -13.030 18.710 1.00 74.44 531 SER A N 1
ATOM 4100 C CA . SER A 1 531 ? -14.332 -12.158 18.644 1.00 74.44 531 SER A CA 1
ATOM 4101 C C . SER A 1 531 ? -15.542 -12.738 19.372 1.00 74.44 531 SER A C 1
ATOM 4103 O O . SER A 1 531 ? -16.172 -12.012 20.128 1.00 74.44 531 SER A O 1
ATOM 4105 N N . ILE A 1 532 ? -15.861 -14.028 19.204 1.00 91.81 532 ILE A N 1
ATOM 4106 C CA . ILE A 1 532 ? -16.976 -14.692 19.903 1.00 91.81 532 ILE A CA 1
ATOM 4107 C C . ILE A 1 532 ? -16.573 -16.107 20.325 1.00 91.81 532 ILE A C 1
ATOM 4109 O O . ILE A 1 532 ? -16.048 -16.878 19.525 1.00 91.81 532 ILE A O 1
ATOM 4113 N N . ILE A 1 533 ? -16.849 -16.458 21.582 1.00 93.12 533 ILE A N 1
ATOM 4114 C CA . ILE A 1 533 ? -16.589 -17.779 22.163 1.00 93.12 533 ILE A CA 1
ATOM 4115 C C . ILE A 1 533 ? -17.882 -18.305 22.783 1.00 93.12 533 ILE A C 1
ATOM 4117 O O . ILE A 1 533 ? -18.500 -17.641 23.615 1.00 93.12 533 ILE A O 1
ATOM 4121 N N . PHE A 1 534 ? -18.261 -19.526 22.420 1.00 94.00 534 PHE A N 1
ATOM 4122 C CA . PHE A 1 534 ? -19.399 -20.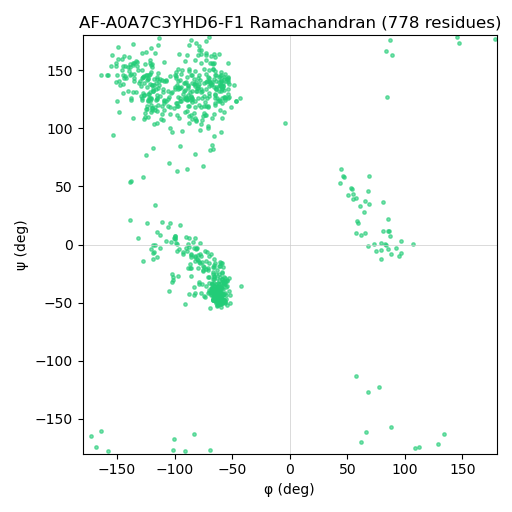230 23.004 1.00 94.00 534 PHE A CA 1
ATOM 4123 C C . PHE A 1 534 ? -18.918 -21.179 24.103 1.00 94.00 534 PHE A C 1
ATOM 4125 O O . PHE A 1 534 ? -17.948 -21.910 23.907 1.00 94.00 534 PHE A O 1
ATOM 4132 N N . SER A 1 535 ? -19.597 -21.215 25.254 1.00 93.94 535 SER A N 1
ATOM 4133 C CA . SER A 1 535 ? -19.255 -22.155 26.335 1.00 93.94 535 SER A CA 1
ATOM 4134 C C . SER A 1 535 ? -19.495 -23.622 25.960 1.00 93.94 535 SER A C 1
ATOM 4136 O O . SER A 1 535 ? -18.981 -24.513 26.631 1.00 93.94 535 SER A O 1
ATOM 4138 N N . LYS A 1 536 ? -20.290 -23.866 24.912 1.00 88.69 536 LYS A N 1
ATOM 4139 C CA . LYS A 1 536 ? -20.566 -25.174 24.318 1.00 88.69 536 LYS A CA 1
ATOM 4140 C C . LYS A 1 536 ? -20.792 -24.997 22.816 1.00 88.69 536 LYS A C 1
ATOM 4142 O O . LYS A 1 536 ? -21.463 -24.052 22.416 1.00 88.69 536 LYS A O 1
ATOM 4147 N N . SER A 1 537 ? -20.231 -25.884 21.998 1.00 83.81 537 SER A N 1
ATOM 4148 C CA . SER A 1 537 ? -20.301 -25.812 20.528 1.00 83.81 537 SER A CA 1
ATOM 4149 C C . SER A 1 537 ? -21.550 -26.465 19.923 1.00 83.81 537 SER A C 1
ATOM 4151 O O . SER A 1 537 ? -21.850 -26.228 18.759 1.00 83.81 537 SER A O 1
ATOM 4153 N N . ASP A 1 538 ? -22.245 -27.300 20.695 1.00 82.94 538 ASP A N 1
ATOM 4154 C CA . ASP A 1 538 ? -23.371 -28.145 20.282 1.00 82.94 538 ASP A CA 1
ATOM 4155 C C . ASP A 1 538 ? -24.519 -28.149 21.321 1.00 82.94 538 ASP A C 1
ATOM 4157 O O . ASP A 1 538 ? -24.913 -29.207 21.827 1.00 82.94 538 ASP A O 1
ATOM 4161 N N . PRO A 1 539 ? -25.056 -26.979 21.714 1.00 88.19 539 PRO A N 1
ATOM 4162 C CA . PRO A 1 539 ? -26.207 -26.932 22.608 1.00 88.19 539 PRO A CA 1
ATOM 4163 C C . PRO A 1 539 ? -27.410 -27.650 21.996 1.00 88.19 539 PRO A C 1
ATOM 4165 O O . PRO A 1 539 ? -27.601 -27.645 20.780 1.00 88.19 539 PRO A O 1
ATOM 4168 N N . VAL A 1 540 ? -28.251 -28.245 22.837 1.00 85.56 540 VAL A N 1
ATOM 4169 C CA . VAL A 1 540 ? -29.571 -28.721 22.402 1.00 85.56 540 VAL A CA 1
ATOM 4170 C C . VAL A 1 540 ? -30.627 -27.637 22.588 1.00 85.56 540 VAL A C 1
ATOM 4172 O O . VAL A 1 540 ? -30.454 -26.721 23.389 1.00 85.56 540 VAL A O 1
ATOM 4175 N N . GLU A 1 541 ? -31.733 -27.731 21.854 1.00 87.06 541 GLU A N 1
ATOM 4176 C CA . GLU A 1 541 ? -32.820 -26.758 21.941 1.00 87.06 541 GLU A CA 1
ATOM 4177 C C . GLU A 1 541 ? -33.313 -26.579 23.390 1.00 87.06 541 GLU A C 1
ATOM 4179 O O . GLU A 1 541 ? -33.669 -27.541 24.074 1.00 87.06 541 GLU A O 1
ATOM 4184 N N . GLY A 1 542 ? -33.335 -25.328 23.852 1.00 84.38 542 GLY A N 1
ATOM 4185 C CA . GLY A 1 542 ? -33.697 -24.943 25.216 1.00 84.38 542 GLY A CA 1
ATOM 4186 C C . GLY A 1 542 ? -32.550 -25.001 26.232 1.00 84.38 542 GLY A C 1
ATOM 4187 O O . GLY A 1 542 ? -32.753 -24.600 27.377 1.00 84.38 542 GLY A O 1
ATOM 4188 N N . GLU A 1 543 ? -31.356 -25.462 25.848 1.00 89.81 543 GLU A N 1
ATOM 4189 C CA . GLU A 1 543 ? -30.161 -25.404 26.692 1.00 89.81 543 GLU A CA 1
ATOM 4190 C C . GLU A 1 543 ? -29.644 -23.962 26.790 1.00 89.81 543 GLU A C 1
ATOM 4192 O O . GLU A 1 543 ? -29.535 -23.252 25.789 1.00 89.81 543 GLU A O 1
ATOM 4197 N N . GLN A 1 544 ? -29.315 -23.523 28.006 1.00 95.50 544 GLN A N 1
ATOM 4198 C CA . GLN A 1 544 ? -28.700 -22.220 28.234 1.00 95.50 544 GLN A CA 1
ATOM 4199 C C . GLN A 1 544 ? -27.178 -22.347 28.175 1.00 95.50 544 GLN A C 1
ATOM 4201 O O . GLN A 1 544 ? -26.588 -23.153 28.896 1.00 95.50 544 GLN A O 1
ATOM 4206 N N . ILE A 1 545 ? -26.540 -21.522 27.350 1.00 95.31 545 ILE A N 1
ATOM 4207 C CA . ILE A 1 545 ? -25.081 -21.432 27.248 1.00 95.31 545 ILE A CA 1
ATOM 4208 C C . ILE A 1 545 ? -24.606 -19.995 27.463 1.00 95.31 545 ILE A C 1
ATOM 4210 O O . ILE A 1 545 ? -25.388 -19.048 27.409 1.00 95.31 545 ILE A O 1
ATOM 4214 N N . THR A 1 546 ? -23.306 -19.823 27.686 1.00 97.00 546 THR A N 1
ATOM 4215 C CA . THR A 1 546 ? -22.679 -18.505 27.806 1.00 97.00 546 THR A CA 1
ATOM 4216 C C . THR A 1 546 ? -21.956 -18.152 26.516 1.00 97.00 546 THR A C 1
ATOM 4218 O O . THR A 1 546 ? -21.153 -18.934 26.006 1.00 97.00 546 THR A O 1
ATOM 4221 N N . ILE A 1 547 ? -22.202 -16.943 26.026 1.00 96.75 547 ILE A N 1
ATOM 4222 C CA . ILE A 1 547 ? -21.508 -16.338 24.892 1.00 96.75 547 ILE A CA 1
ATOM 4223 C C . ILE A 1 547 ? -20.554 -15.289 25.449 1.00 96.75 547 ILE A C 1
ATOM 4225 O O . ILE A 1 547 ? -20.973 -14.425 26.217 1.00 96.75 547 ILE A O 1
ATOM 4229 N N . LYS A 1 548 ? -19.277 -15.368 25.082 1.00 96.06 548 LYS A N 1
ATOM 4230 C CA . LYS A 1 548 ? -18.231 -14.415 25.465 1.00 96.06 548 LYS A CA 1
ATOM 4231 C C . LYS A 1 548 ? -17.721 -13.663 24.244 1.00 96.06 548 LYS A C 1
ATOM 4233 O O . LYS A 1 548 ? -17.661 -14.227 23.157 1.00 96.06 548 LYS A O 1
ATOM 4238 N N . THR A 1 549 ? -17.325 -12.414 24.443 1.00 95.38 549 THR A N 1
ATOM 4239 C CA . THR A 1 549 ? -16.709 -11.547 23.427 1.00 95.38 549 THR A CA 1
ATOM 4240 C C . THR A 1 549 ? -15.666 -10.661 24.092 1.00 95.38 549 THR A C 1
ATOM 4242 O O . THR A 1 549 ? -15.792 -10.332 25.272 1.00 95.38 549 THR A O 1
ATOM 4245 N N . SER A 1 550 ? -14.662 -10.221 23.341 1.00 94.38 550 SER A N 1
ATOM 4246 C CA . SER A 1 550 ? -13.671 -9.251 23.811 1.00 94.38 550 SER A CA 1
ATOM 4247 C C . SER A 1 550 ? -13.772 -7.964 23.002 1.00 94.38 550 SER A C 1
ATOM 4249 O O . SER A 1 550 ? -13.689 -8.007 21.778 1.00 94.38 550 SER A O 1
ATOM 4251 N N . ILE A 1 551 ? -13.940 -6.833 23.683 1.00 95.50 551 ILE A N 1
ATOM 4252 C CA . ILE A 1 551 ? -14.044 -5.494 23.095 1.00 95.50 551 ILE A CA 1
ATOM 4253 C C . ILE A 1 551 ? -12.737 -4.756 23.349 1.00 95.50 551 ILE A C 1
ATOM 4255 O O . ILE A 1 551 ? -12.299 -4.668 24.496 1.00 95.50 551 ILE A O 1
ATOM 4259 N N . ALA A 1 552 ? -12.113 -4.253 22.293 1.00 93.75 552 ALA A N 1
ATOM 4260 C CA . ALA A 1 552 ? -10.817 -3.597 22.327 1.00 93.75 552 ALA A CA 1
ATOM 4261 C C . ALA A 1 552 ? -10.939 -2.128 21.916 1.00 93.75 552 ALA A C 1
ATOM 4263 O O . ALA A 1 552 ? -11.636 -1.803 20.956 1.00 93.75 552 ALA A O 1
ATOM 4264 N N . ASN A 1 553 ? -10.221 -1.259 22.622 1.00 92.81 553 ASN A N 1
ATOM 4265 C CA . ASN A 1 553 ? -9.915 0.086 22.156 1.00 92.81 553 ASN A CA 1
ATOM 4266 C C . ASN A 1 553 ? -8.587 0.031 21.401 1.00 92.81 553 ASN A C 1
ATOM 4268 O O . ASN A 1 553 ? -7.556 -0.263 21.996 1.00 92.81 553 ASN A O 1
ATOM 4272 N N . MET A 1 554 ? -8.609 0.288 20.098 1.00 88.00 554 MET A N 1
ATOM 4273 C CA . MET A 1 554 ? -7.438 0.191 19.219 1.00 88.00 554 MET A CA 1
ATOM 4274 C C . MET A 1 554 ? -6.611 1.486 19.176 1.00 88.00 554 MET A C 1
ATOM 4276 O O . MET A 1 554 ? -5.665 1.590 18.398 1.00 88.00 554 MET A O 1
ATOM 4280 N N . THR A 1 555 ? -6.964 2.475 20.001 1.00 87.19 555 THR A N 1
ATOM 4281 C CA . THR A 1 555 ? -6.273 3.767 20.104 1.00 87.19 555 THR A CA 1
ATOM 4282 C C . THR A 1 555 ? -5.744 3.994 21.512 1.00 87.19 555 THR A C 1
ATOM 4284 O O . THR A 1 555 ? -6.122 3.300 22.449 1.00 87.19 555 THR A O 1
ATOM 4287 N N . ASN A 1 556 ? -4.906 5.016 21.688 1.00 83.50 556 ASN A N 1
ATOM 4288 C CA . ASN A 1 556 ? -4.371 5.392 23.000 1.00 83.50 556 ASN A CA 1
ATOM 4289 C C . ASN A 1 556 ? -5.348 6.224 23.853 1.00 83.50 556 ASN A C 1
ATOM 4291 O O . ASN A 1 556 ? -5.109 6.411 25.046 1.00 83.50 556 ASN A O 1
ATOM 4295 N N . ASN A 1 557 ? -6.433 6.735 23.265 1.00 85.50 557 ASN A N 1
ATOM 4296 C CA . ASN A 1 557 ? -7.359 7.632 23.951 1.00 85.50 557 ASN A CA 1
ATOM 4297 C C . ASN A 1 557 ? -8.389 6.824 24.752 1.00 85.50 557 ASN A C 1
ATOM 4299 O O . ASN A 1 557 ? -9.052 5.969 24.166 1.00 85.50 557 ASN A O 1
ATOM 4303 N N . PRO A 1 558 ? -8.561 7.066 26.065 1.00 92.12 558 PRO A N 1
ATOM 4304 C CA . PRO A 1 558 ? -9.581 6.378 26.848 1.00 92.12 558 PRO A CA 1
ATOM 4305 C C . PRO A 1 558 ? -10.989 6.782 26.394 1.00 92.12 558 PRO A C 1
ATOM 4307 O O . PRO A 1 558 ? -11.214 7.910 25.954 1.00 92.12 558 PRO A O 1
ATOM 4310 N N . ILE A 1 559 ? -11.949 5.873 26.554 1.00 95.06 559 ILE A N 1
ATOM 4311 C CA . ILE A 1 559 ? -13.365 6.110 26.263 1.00 95.06 559 ILE A CA 1
ATOM 4312 C C . ILE A 1 559 ? -14.238 5.624 27.420 1.00 95.06 559 ILE A C 1
ATOM 4314 O O . ILE A 1 559 ? -13.869 4.710 28.158 1.00 95.06 559 ILE A O 1
ATOM 4318 N N . GLU A 1 560 ? -15.413 6.221 27.575 1.00 95.81 560 GLU A N 1
ATOM 4319 C CA . GLU A 1 560 ? -16.389 5.848 28.595 1.00 95.81 560 GLU A CA 1
ATOM 4320 C C . GLU A 1 560 ? -17.727 5.453 27.971 1.00 95.81 560 GLU A C 1
ATOM 4322 O O . GLU A 1 560 ? -18.065 5.866 26.863 1.00 95.81 560 GLU A O 1
ATOM 4327 N N . ASN A 1 561 ? -18.519 4.689 28.725 1.00 95.25 561 ASN A N 1
ATOM 4328 C CA . ASN A 1 561 ? -19.900 4.328 28.390 1.00 95.25 561 ASN A CA 1
ATOM 4329 C C . ASN A 1 561 ? -20.073 3.601 27.042 1.00 95.25 561 ASN A C 1
ATOM 4331 O O . ASN A 1 561 ? -21.053 3.829 26.326 1.00 95.25 561 ASN A O 1
ATOM 4335 N N . VAL A 1 562 ? -19.160 2.683 26.713 1.00 97.19 562 VAL A N 1
ATOM 4336 C CA . VAL A 1 562 ? -19.255 1.864 25.495 1.00 97.19 562 VAL A CA 1
ATOM 4337 C C . VAL A 1 562 ? -20.388 0.852 25.651 1.00 97.19 562 VAL A C 1
ATOM 4339 O O . VAL A 1 562 ? -20.352 -0.002 26.538 1.00 97.19 562 VAL A O 1
ATOM 4342 N N . LYS A 1 563 ? -21.403 0.942 24.791 1.00 97.75 563 LYS A N 1
ATOM 4343 C CA . LYS A 1 563 ? -22.555 0.031 24.785 1.00 97.75 563 LYS A CA 1
ATOM 4344 C C . LYS A 1 563 ? -22.308 -1.146 23.854 1.00 97.75 563 LYS A C 1
ATOM 4346 O O . LYS A 1 563 ? -21.816 -0.949 22.752 1.00 97.75 563 LYS A O 1
ATOM 4351 N N . VAL A 1 564 ? -22.700 -2.348 24.262 1.00 97.75 564 VAL A N 1
ATOM 4352 C CA . VAL A 1 564 ? -22.527 -3.575 23.474 1.00 97.75 564 VAL A CA 1
ATOM 4353 C C . VAL A 1 564 ? -23.798 -4.410 23.533 1.00 97.75 564 VAL A C 1
ATOM 4355 O O . VAL A 1 564 ? -24.357 -4.630 24.609 1.00 97.75 564 VAL A O 1
ATOM 4358 N N . ALA A 1 565 ? -24.270 -4.863 22.375 1.00 97.69 565 ALA A N 1
ATOM 4359 C CA . ALA A 1 565 ? -25.481 -5.666 22.241 1.00 97.69 565 ALA A CA 1
ATOM 4360 C C . ALA A 1 565 ? -25.199 -6.990 21.527 1.00 97.69 565 ALA A C 1
ATOM 4362 O O . ALA A 1 565 ? -24.372 -7.046 20.620 1.00 97.69 565 ALA A O 1
ATOM 4363 N N . PHE A 1 566 ? -25.920 -8.035 21.928 1.00 97.94 566 PHE A N 1
ATOM 4364 C CA . PHE A 1 566 ? -25.856 -9.370 21.341 1.00 97.94 566 PHE A CA 1
ATOM 4365 C C . PHE A 1 566 ? -27.180 -9.668 20.634 1.00 97.94 566 PHE A C 1
ATOM 4367 O O . PHE A 1 566 ? -28.237 -9.285 21.139 1.00 97.94 566 PHE A O 1
ATOM 4374 N N . TYR A 1 567 ? -27.133 -10.353 19.494 1.00 96.50 567 TYR A N 1
ATOM 4375 C CA . TYR A 1 567 ? -28.314 -10.725 18.712 1.00 96.50 567 TYR A CA 1
ATOM 4376 C C . TYR A 1 567 ? -28.194 -12.150 18.176 1.00 96.50 567 TYR A C 1
ATOM 4378 O O . TYR A 1 567 ? -27.104 -12.589 17.819 1.00 96.50 567 TYR A O 1
ATOM 4386 N N . ASP A 1 568 ? -29.319 -12.849 18.089 1.00 94.25 568 ASP A N 1
ATOM 4387 C CA . ASP A 1 568 ? -29.478 -14.087 17.333 1.00 94.25 568 ASP A CA 1
ATOM 4388 C C . ASP A 1 568 ? -30.076 -13.748 15.959 1.00 94.25 568 ASP A C 1
ATOM 4390 O O . ASP A 1 568 ? -31.226 -13.308 15.856 1.00 94.25 568 ASP A O 1
ATOM 4394 N N . GLY A 1 569 ? -29.266 -13.872 14.908 1.00 88.69 569 GLY A N 1
ATOM 4395 C CA . GLY A 1 569 ? -29.536 -13.339 13.574 1.00 88.69 569 GLY A CA 1
ATOM 4396 C C . GLY A 1 569 ? -29.029 -11.904 13.377 1.00 88.69 569 GLY A C 1
ATOM 4397 O O . GLY A 1 569 ? -28.717 -11.189 14.329 1.00 88.69 569 GLY A O 1
ATOM 4398 N N . ASP A 1 570 ? -28.929 -11.478 12.113 1.00 85.88 570 ASP A N 1
ATOM 4399 C CA . ASP A 1 570 ? -28.391 -10.159 11.758 1.00 85.88 570 ASP A CA 1
ATOM 4400 C C . ASP A 1 570 ? -29.304 -9.038 12.293 1.00 85.88 570 ASP A C 1
ATOM 4402 O O . ASP A 1 570 ? -30.470 -8.959 11.885 1.00 85.88 570 ASP A O 1
ATOM 4406 N N . PRO A 1 571 ? -28.810 -8.128 13.154 1.00 85.25 571 PRO A N 1
ATOM 4407 C CA . PRO A 1 571 ? -29.604 -7.016 13.675 1.00 85.25 571 PRO A CA 1
ATOM 4408 C C . PRO A 1 571 ? -30.162 -6.094 12.577 1.00 85.25 571 PRO A C 1
ATOM 4410 O O . PRO A 1 571 ? -31.202 -5.469 12.783 1.00 85.25 571 PRO A O 1
ATOM 4413 N N . LYS A 1 572 ? -29.538 -6.031 11.389 1.00 80.94 572 LYS A N 1
ATOM 4414 C CA . LYS A 1 572 ? -30.069 -5.282 10.231 1.00 80.94 572 LYS A CA 1
ATOM 4415 C C . LYS A 1 572 ? -31.257 -5.980 9.558 1.00 80.94 572 LYS A C 1
ATOM 4417 O O . LYS A 1 572 ? -32.031 -5.321 8.866 1.00 80.94 572 LYS A O 1
ATOM 4422 N N . SER A 1 573 ? -31.420 -7.281 9.790 1.00 79.44 573 SER A N 1
ATOM 4423 C CA . SER A 1 573 ? -32.438 -8.150 9.185 1.00 79.44 573 SER A CA 1
ATOM 4424 C C . SER A 1 573 ? -33.404 -8.726 10.230 1.00 79.44 573 SER A C 1
ATOM 4426 O O . SER A 1 573 ? -33.892 -9.842 10.076 1.00 79.44 573 SER A O 1
ATOM 4428 N N . ALA A 1 574 ? -33.697 -7.952 11.283 1.00 80.94 574 ALA A N 1
ATOM 4429 C CA . ALA A 1 574 ? -34.575 -8.319 12.401 1.00 80.94 574 ALA A CA 1
ATOM 4430 C C . ALA A 1 574 ? -34.043 -9.429 13.336 1.00 80.94 574 ALA A C 1
ATOM 4432 O O . ALA A 1 574 ? -34.829 -10.204 13.881 1.00 80.94 574 ALA A O 1
ATOM 4433 N N . GLY A 1 575 ? -32.726 -9.476 13.565 1.00 87.00 575 GLY A N 1
ATOM 4434 C CA . GLY A 1 575 ? -32.108 -10.312 14.598 1.00 87.00 575 GLY A CA 1
ATOM 4435 C C . GLY A 1 575 ? -32.709 -10.087 15.991 1.00 87.00 575 GLY A C 1
ATOM 4436 O O . GLY A 1 575 ? -33.045 -8.962 16.375 1.00 87.00 575 GLY A O 1
ATOM 4437 N N . VAL A 1 576 ? -32.856 -11.166 16.757 1.00 93.00 576 VAL A N 1
ATOM 4438 C CA . VAL A 1 576 ? -33.501 -11.161 18.075 1.00 93.00 576 VAL A CA 1
ATOM 4439 C C . VAL A 1 576 ? -32.476 -10.780 19.148 1.00 93.00 576 VAL A C 1
ATOM 4441 O O . VAL A 1 576 ? -31.458 -11.458 19.256 1.00 93.00 576 VAL A O 1
ATOM 4444 N N . PRO A 1 577 ? -32.703 -9.738 19.970 1.00 94.69 577 PRO A N 1
ATOM 4445 C CA . PRO A 1 577 ? -31.766 -9.366 21.029 1.00 94.69 577 PRO A CA 1
ATOM 4446 C C . PRO A 1 577 ? -31.550 -10.492 22.051 1.00 94.69 577 PRO A C 1
ATOM 4448 O O . PRO A 1 577 ? -32.507 -11.104 22.528 1.00 94.69 577 PRO A O 1
ATOM 4451 N N . ILE A 1 578 ? -30.294 -10.718 22.431 1.00 96.31 578 ILE A N 1
ATOM 4452 C CA . ILE A 1 578 ? -29.885 -11.663 23.473 1.00 96.31 578 ILE A CA 1
ATOM 4453 C C . ILE A 1 578 ? -29.515 -10.866 24.725 1.00 96.31 578 ILE A C 1
ATOM 4455 O O . ILE A 1 578 ? -28.520 -10.141 24.753 1.00 96.31 578 ILE A O 1
ATOM 4459 N N . GLY A 1 579 ? -30.317 -11.014 25.780 1.00 93.31 579 GLY A N 1
ATOM 4460 C CA . GLY A 1 579 ? -30.130 -10.278 27.029 1.00 93.31 579 GLY A CA 1
ATOM 4461 C C . GLY A 1 579 ? -30.349 -8.766 26.884 1.00 93.31 579 GLY A C 1
ATOM 4462 O O . GLY A 1 579 ? -31.005 -8.286 25.961 1.00 93.31 579 GLY A O 1
ATOM 4463 N N . THR A 1 580 ? -29.826 -8.002 27.843 1.00 95.50 580 THR A N 1
ATOM 4464 C CA . THR A 1 580 ? -29.856 -6.533 27.825 1.00 95.50 580 THR A CA 1
ATOM 4465 C C . THR A 1 580 ? -28.549 -5.969 27.280 1.00 95.50 580 THR A C 1
ATOM 4467 O O . THR A 1 580 ? -27.489 -6.556 27.496 1.00 95.50 580 THR A O 1
ATOM 4470 N N . VAL A 1 581 ? -28.608 -4.788 26.654 1.00 97.06 581 VAL A N 1
ATOM 4471 C CA . VAL A 1 581 ? -27.410 -4.028 26.259 1.00 97.06 581 VAL A CA 1
ATOM 4472 C C . VAL A 1 581 ? -26.494 -3.852 27.470 1.00 97.06 581 VAL A C 1
ATOM 4474 O O . VAL A 1 581 ? -26.930 -3.382 28.522 1.00 97.06 581 VAL A O 1
ATOM 4477 N N . GLN A 1 582 ? -25.233 -4.243 27.317 1.00 98.00 582 GLN A N 1
ATOM 4478 C CA . GLN A 1 582 ? -24.208 -4.119 28.347 1.00 98.00 582 GLN A CA 1
ATOM 4479 C C . GLN A 1 582 ? -23.435 -2.816 28.154 1.00 98.00 582 GLN A C 1
ATOM 4481 O O . GLN A 1 582 ? -23.282 -2.348 27.027 1.00 98.00 582 GLN A O 1
ATOM 4486 N N . THR A 1 583 ? -22.934 -2.242 29.247 1.00 97.50 583 THR A N 1
ATOM 4487 C CA . THR A 1 583 ? -22.152 -1.000 29.217 1.00 97.50 583 THR A CA 1
ATOM 4488 C C . THR A 1 583 ? -20.792 -1.231 29.856 1.00 97.50 583 THR A C 1
ATOM 4490 O O . THR A 1 583 ? -20.708 -1.607 31.025 1.00 97.50 583 THR A O 1
ATOM 4493 N N . ILE A 1 584 ? -19.727 -0.948 29.112 1.00 97.06 584 ILE A N 1
ATOM 4494 C CA . ILE A 1 584 ? -18.374 -0.811 29.646 1.00 97.06 584 ILE A CA 1
ATOM 4495 C C . ILE A 1 584 ? -18.229 0.636 30.123 1.00 97.06 584 ILE A C 1
ATOM 4497 O O . ILE A 1 584 ? -18.241 1.567 29.319 1.00 97.06 584 ILE A O 1
ATOM 4501 N N . SER A 1 585 ? -18.125 0.834 31.439 1.00 95.69 585 SER A N 1
ATOM 4502 C CA . SER A 1 585 ? -18.080 2.171 32.048 1.00 95.69 585 SER A CA 1
ATOM 4503 C C . SER A 1 585 ? -16.879 2.994 31.586 1.00 95.69 585 SER A C 1
ATOM 4505 O O . SER A 1 585 ? -17.027 4.173 31.292 1.00 95.69 585 SER A O 1
ATOM 4507 N N . SER A 1 586 ? -15.713 2.362 31.480 1.00 95.69 586 SER A N 1
ATOM 4508 C CA . SER A 1 586 ? -14.469 2.961 31.001 1.00 95.69 586 SER A CA 1
ATOM 4509 C C . SER A 1 586 ? -13.633 1.898 30.295 1.00 95.69 586 SER A C 1
ATOM 4511 O O . SER A 1 586 ? -13.604 0.753 30.754 1.00 95.69 586 SER A O 1
ATOM 4513 N N . LEU A 1 587 ? -12.982 2.258 29.194 1.00 95.56 587 LEU A N 1
ATOM 4514 C CA . LEU A 1 587 ? -12.051 1.426 28.440 1.00 95.56 587 LEU A CA 1
ATOM 4515 C C . LEU A 1 587 ? -10.835 2.289 28.082 1.00 95.56 587 LEU A C 1
ATOM 4517 O O . LEU A 1 587 ? -10.935 3.223 27.281 1.00 95.56 587 LEU A O 1
ATOM 4521 N N . LEU A 1 588 ? -9.700 2.017 28.724 1.00 94.81 588 LEU A N 1
ATOM 4522 C CA . LEU A 1 588 ? -8.450 2.738 28.506 1.00 94.81 588 LEU A CA 1
ATOM 4523 C C . LEU A 1 588 ? -7.916 2.492 27.090 1.00 94.81 588 LEU A C 1
ATOM 4525 O O . LEU A 1 588 ? -8.335 1.566 26.392 1.00 94.81 588 LEU A O 1
ATOM 4529 N N . GLY A 1 589 ? -6.977 3.331 26.660 1.00 89.69 589 GLY A N 1
ATOM 4530 C CA . GLY A 1 589 ? -6.315 3.139 25.377 1.00 89.69 589 GLY A CA 1
ATOM 4531 C C . GLY A 1 589 ? -5.563 1.808 25.307 1.00 89.69 589 GLY A C 1
ATOM 4532 O O . GLY A 1 589 ? -4.896 1.428 26.271 1.00 89.69 589 GLY A O 1
ATOM 4533 N N . ASN A 1 590 ? -5.675 1.099 24.182 1.00 88.50 590 ASN A N 1
ATOM 4534 C CA . ASN A 1 590 ? -5.159 -0.260 23.962 1.00 88.50 590 ASN A CA 1
ATOM 4535 C C . ASN A 1 590 ? -5.685 -1.323 24.943 1.00 88.50 590 ASN A C 1
ATOM 4537 O O . ASN A 1 590 ? -5.176 -2.446 24.970 1.00 88.50 590 ASN A O 1
ATOM 4541 N N . GLU A 1 591 ? -6.686 -1.000 25.765 1.00 93.94 591 GLU A N 1
ATOM 4542 C CA . GLU A 1 591 ? -7.290 -1.959 26.681 1.00 93.94 591 GLU A CA 1
ATOM 4543 C C . GLU A 1 591 ? -8.263 -2.871 25.928 1.00 93.94 591 GLU A C 1
ATOM 4545 O O . GLU A 1 591 ? -8.960 -2.462 24.998 1.00 93.94 591 GLU A O 1
ATOM 4550 N N . THR A 1 592 ? -8.333 -4.127 26.363 1.00 94.75 592 THR A N 1
ATOM 4551 C CA . THR A 1 592 ? -9.366 -5.076 25.949 1.00 94.75 592 THR A CA 1
ATOM 4552 C C . THR A 1 592 ? -10.159 -5.520 27.170 1.00 94.75 592 THR A C 1
ATOM 4554 O O . THR A 1 592 ? -9.572 -5.908 28.179 1.00 94.75 592 THR A O 1
ATOM 4557 N N . LYS A 1 593 ? -11.492 -5.505 27.076 1.00 95.19 593 LYS A N 1
ATOM 4558 C CA . LYS A 1 593 ? -12.396 -6.017 28.113 1.00 95.19 593 LYS A CA 1
ATOM 4559 C C . LYS A 1 593 ? -13.269 -7.140 27.588 1.00 95.19 593 LYS A C 1
ATOM 4561 O O . LYS A 1 593 ? -13.808 -7.070 26.488 1.00 95.19 593 LYS A O 1
ATOM 4566 N N . GLU A 1 594 ? -13.416 -8.178 28.402 1.00 95.25 594 GLU A N 1
ATOM 4567 C CA . GLU A 1 594 ? -14.281 -9.315 28.105 1.00 95.25 594 GLU A CA 1
ATOM 4568 C C . GLU A 1 594 ? -15.705 -9.039 28.606 1.00 95.25 594 GLU A C 1
ATOM 4570 O O . GLU A 1 594 ? -15.903 -8.548 29.719 1.00 95.25 594 GLU A O 1
ATOM 4575 N N . LEU A 1 595 ? -16.694 -9.366 27.779 1.00 95.94 595 LEU A N 1
ATOM 4576 C CA . LEU A 1 595 ? -18.114 -9.347 28.110 1.00 95.94 595 LEU A CA 1
ATOM 4577 C C . LEU A 1 595 ? -18.690 -10.747 27.938 1.00 95.94 595 LEU A C 1
ATOM 4579 O O . LEU A 1 595 ? -18.189 -11.549 27.146 1.00 95.94 595 LEU A O 1
ATOM 4583 N N . SER A 1 596 ? -19.769 -11.037 28.661 1.00 96.56 596 SER A N 1
ATOM 4584 C CA . SER A 1 596 ? -20.465 -12.315 28.530 1.00 96.56 596 SER A CA 1
ATOM 4585 C C . SER A 1 596 ? -21.967 -12.167 28.705 1.00 96.56 596 SER A C 1
ATOM 4587 O O . SER A 1 596 ? -22.417 -11.341 29.498 1.00 96.56 596 SER A O 1
ATOM 4589 N N . VAL A 1 597 ? -22.741 -12.972 27.983 1.00 97.62 597 VAL A N 1
ATOM 4590 C CA . VAL A 1 597 ? -24.202 -13.019 28.081 1.00 97.62 597 VAL A CA 1
ATOM 4591 C C . VAL A 1 597 ? -24.676 -14.471 28.105 1.00 97.62 597 VAL A C 1
ATOM 4593 O O . VAL A 1 597 ? -24.094 -15.330 27.443 1.00 97.62 597 VAL A O 1
ATOM 4596 N N . ALA A 1 598 ? -25.721 -14.750 28.882 1.00 97.06 598 ALA A N 1
ATOM 4597 C CA . ALA A 1 598 ? -26.417 -16.030 28.827 1.00 97.06 598 ALA A CA 1
ATOM 4598 C C . ALA A 1 598 ? -27.378 -16.042 27.628 1.00 97.06 598 ALA A C 1
ATOM 4600 O O . ALA A 1 598 ? -28.111 -15.075 27.409 1.00 97.06 598 ALA A O 1
ATOM 4601 N N . TRP A 1 599 ? -27.383 -17.132 26.869 1.00 96.31 599 TRP A N 1
ATOM 4602 C CA . TRP A 1 599 ? -28.245 -17.337 25.710 1.00 96.31 599 TRP A CA 1
ATOM 4603 C C . TRP A 1 599 ? -28.968 -18.673 25.832 1.00 96.31 599 TRP A C 1
ATOM 4605 O O . TRP A 1 599 ? -28.332 -19.714 25.987 1.00 96.31 599 TRP A O 1
ATOM 4615 N N . ASP A 1 600 ? -30.297 -18.635 25.757 1.00 93.88 600 ASP A N 1
ATOM 4616 C CA . ASP A 1 600 ? -31.122 -19.835 25.642 1.00 93.88 600 ASP A CA 1
ATOM 4617 C C . ASP A 1 600 ? -31.171 -20.238 24.163 1.00 93.88 600 ASP A C 1
ATOM 4619 O O . ASP A 1 600 ? -31.757 -19.510 23.356 1.00 93.88 600 ASP A O 1
ATOM 4623 N N . ALA A 1 601 ? -30.582 -21.382 23.811 1.00 89.44 601 ALA A N 1
ATOM 4624 C CA . ALA A 1 601 ? -30.502 -21.880 22.439 1.00 89.44 601 ALA A CA 1
ATOM 4625 C C . ALA A 1 601 ? -31.888 -22.319 21.928 1.00 89.44 601 ALA A C 1
ATOM 4627 O O . ALA A 1 601 ? -32.263 -23.487 22.009 1.00 89.44 601 ALA A O 1
ATOM 4628 N N . LYS A 1 602 ? -32.707 -21.366 21.477 1.00 86.44 602 LYS A N 1
ATOM 4629 C CA . LYS A 1 602 ? -34.086 -21.601 21.023 1.00 86.44 602 LYS A CA 1
ATOM 4630 C C . LYS A 1 602 ? -34.135 -21.769 19.512 1.00 86.44 602 LYS A C 1
ATOM 4632 O O . LYS A 1 602 ? -33.617 -20.926 18.794 1.00 86.44 602 LYS A O 1
ATOM 4637 N N . GLY A 1 603 ? -34.869 -22.779 19.049 1.00 80.00 603 GLY A N 1
ATOM 4638 C CA . GLY A 1 603 ? -34.904 -23.162 17.642 1.00 80.00 603 GLY A CA 1
ATOM 4639 C C . GLY A 1 603 ? -33.744 -24.095 17.308 1.00 80.00 603 GLY A C 1
ATOM 4640 O O . GLY A 1 603 ? -32.594 -23.816 17.618 1.00 80.00 603 GLY A O 1
ATOM 4641 N N . ALA A 1 604 ? -34.052 -25.245 16.716 1.00 77.75 604 ALA A N 1
ATOM 4642 C CA . ALA A 1 604 ? -33.034 -26.159 16.212 1.00 77.75 604 ALA A CA 1
ATOM 4643 C C . ALA A 1 604 ? -32.536 -25.696 14.833 1.00 77.75 604 ALA A C 1
ATOM 4645 O O . ALA A 1 604 ? -33.345 -25.324 13.979 1.00 77.75 604 ALA A O 1
ATOM 4646 N N . GLY A 1 605 ? -31.229 -25.794 14.581 1.00 79.38 605 GLY A N 1
ATOM 4647 C CA . GLY A 1 605 ? -30.622 -25.408 13.305 1.00 79.38 605 GLY A CA 1
ATOM 4648 C C . GLY A 1 605 ? -29.358 -24.567 13.451 1.00 79.38 605 GLY A C 1
ATOM 4649 O O . GLY A 1 605 ? -28.717 -24.553 14.498 1.00 79.38 605 GLY A O 1
ATOM 4650 N N . GLU A 1 606 ? -28.967 -23.904 12.366 1.00 84.69 606 GLU A N 1
ATOM 4651 C CA . GLU A 1 606 ? -27.810 -23.008 12.344 1.00 84.69 606 GLU A CA 1
ATOM 4652 C C . GLU A 1 606 ? -28.213 -21.603 12.801 1.00 84.69 606 GLU A C 1
ATOM 4654 O O . GLU A 1 606 ? -29.141 -21.005 12.256 1.00 84.69 606 GLU A O 1
ATOM 4659 N N . HIS A 1 607 ? -27.485 -21.072 13.779 1.00 87.69 607 HIS A N 1
ATOM 4660 C CA . HIS A 1 607 ? -27.648 -19.727 14.313 1.00 87.69 607 HIS A CA 1
ATOM 4661 C C . HIS A 1 607 ? -26.400 -18.899 14.028 1.00 87.69 607 HIS A C 1
ATOM 4663 O O . HIS A 1 607 ? -25.269 -19.386 14.121 1.00 87.69 607 HIS A O 1
ATOM 4669 N N . LYS A 1 608 ? -26.609 -17.619 13.718 1.00 92.81 608 LYS A N 1
ATOM 4670 C CA . LYS A 1 608 ? -25.545 -16.618 13.608 1.00 92.81 608 LYS A CA 1
ATOM 4671 C C . LYS A 1 608 ? -25.708 -15.632 14.747 1.00 92.81 608 LYS A C 1
ATOM 4673 O O . LYS A 1 608 ? -26.623 -14.816 14.727 1.00 92.81 608 LYS A O 1
ATOM 4678 N N . ILE A 1 609 ? -24.820 -15.702 15.725 1.00 94.50 609 ILE A N 1
ATOM 4679 C CA . ILE A 1 609 ? -24.829 -14.797 16.867 1.00 94.50 609 ILE A CA 1
ATOM 4680 C C . ILE A 1 609 ? -23.999 -13.574 16.520 1.00 94.50 609 ILE A C 1
ATOM 4682 O O . ILE A 1 609 ? -22.803 -13.703 16.277 1.00 94.50 609 ILE A O 1
ATOM 4686 N N . TYR A 1 610 ? -24.620 -12.401 16.530 1.00 95.62 610 TYR A N 1
ATOM 4687 C CA . TYR A 1 610 ? -23.971 -11.120 16.283 1.00 95.62 610 TYR A CA 1
ATOM 4688 C C . TYR A 1 610 ? -23.653 -10.407 17.594 1.00 95.62 610 TYR A C 1
ATOM 4690 O O . TYR A 1 610 ? -24.453 -10.416 18.530 1.00 95.62 610 TYR A O 1
ATOM 4698 N N . VAL A 1 611 ? -22.515 -9.721 17.627 1.00 96.88 611 VAL A N 1
ATOM 4699 C CA . VAL A 1 611 ? -22.174 -8.736 18.656 1.00 96.88 611 VAL A CA 1
ATOM 4700 C C . VAL A 1 611 ? -21.974 -7.392 17.973 1.00 96.88 611 VAL A C 1
ATOM 4702 O O . VAL A 1 611 ? -21.292 -7.306 16.953 1.00 96.88 611 VAL A O 1
ATOM 4705 N N . VAL A 1 612 ? -22.592 -6.351 18.527 1.00 96.62 612 VAL A N 1
ATOM 4706 C CA . VAL A 1 612 ? -22.563 -4.984 17.999 1.00 96.62 612 VAL A CA 1
ATOM 4707 C C . VAL A 1 612 ? -22.047 -4.039 19.072 1.00 96.62 612 VAL A C 1
ATOM 4709 O O . VAL A 1 612 ? -22.668 -3.906 20.131 1.00 96.62 612 VAL A O 1
ATOM 4712 N N . ILE A 1 613 ? -20.934 -3.374 18.783 1.00 97.00 613 ILE A N 1
ATOM 4713 C CA . ILE A 1 613 ? -20.400 -2.256 19.561 1.00 97.00 613 ILE A CA 1
ATOM 4714 C C . ILE A 1 613 ? -21.136 -0.985 19.142 1.00 97.00 613 ILE A C 1
ATOM 4716 O O . ILE A 1 613 ? -21.385 -0.767 17.959 1.00 97.00 613 ILE A O 1
ATOM 4720 N N . ASP A 1 614 ? -21.515 -0.180 20.130 1.00 95.69 614 ASP A N 1
ATOM 4721 C CA . ASP A 1 614 ? -22.285 1.051 19.975 1.00 95.69 614 ASP A CA 1
ATOM 4722 C C . ASP A 1 614 ? -23.481 0.896 19.010 1.00 95.69 614 ASP A C 1
ATOM 4724 O O . ASP A 1 614 ? -23.554 1.538 17.961 1.00 95.69 614 ASP A O 1
ATOM 4728 N N . PRO A 1 615 ? -24.479 0.058 19.354 1.00 94.38 615 PRO A N 1
ATOM 4729 C CA . PRO A 1 615 ? -25.631 -0.195 18.483 1.00 94.38 615 PRO A CA 1
ATOM 4730 C C . PRO A 1 615 ? -26.466 1.065 18.185 1.00 94.38 615 PRO A C 1
ATOM 4732 O O . PRO A 1 615 ? -27.250 1.072 17.238 1.00 94.38 615 PRO A O 1
ATOM 4735 N N . SER A 1 616 ? -26.321 2.124 18.991 1.00 92.06 616 SER A N 1
ATOM 4736 C CA . SER A 1 616 ? -26.954 3.430 18.770 1.00 92.06 616 SER A CA 1
ATOM 4737 C C . SER A 1 616 ? -26.161 4.364 17.858 1.00 92.06 616 SER A C 1
ATOM 4739 O O . SER A 1 616 ? -26.690 5.415 17.498 1.00 92.06 616 SER A O 1
ATOM 4741 N N . ASN A 1 617 ? -24.925 4.005 17.500 1.00 90.75 617 ASN A N 1
ATOM 4742 C CA . ASN A 1 617 ? -24.011 4.831 16.720 1.00 90.75 617 ASN A CA 1
ATOM 4743 C C . ASN A 1 617 ? -23.787 6.229 17.345 1.00 90.75 617 ASN A C 1
ATOM 4745 O O . ASN A 1 617 ? -23.787 7.243 16.644 1.00 90.75 617 ASN A O 1
ATOM 4749 N N . ALA A 1 618 ? -23.690 6.280 18.677 1.00 92.38 618 ALA A N 1
ATOM 4750 C CA . ALA A 1 618 ? -23.544 7.495 19.473 1.00 92.38 618 ALA A CA 1
ATOM 4751 C C . ALA A 1 618 ? -22.084 7.954 19.639 1.00 92.38 618 ALA A C 1
ATOM 4753 O O . ALA A 1 618 ? -21.851 9.121 19.958 1.00 92.38 618 ALA A O 1
ATOM 4754 N N . ILE A 1 619 ? -21.114 7.061 19.443 1.00 91.69 619 ILE A N 1
ATOM 4755 C CA . ILE A 1 619 ? -19.683 7.335 19.549 1.00 91.69 619 ILE A CA 1
ATOM 4756 C C . ILE A 1 619 ? -19.162 7.745 18.162 1.00 91.69 619 ILE A C 1
ATOM 4758 O O . ILE A 1 619 ? -19.488 7.158 17.122 1.00 91.69 619 ILE A O 1
ATOM 4762 N N . ASP A 1 620 ? -18.383 8.828 18.131 1.00 88.69 620 ASP A N 1
ATOM 4763 C CA . ASP A 1 620 ? -17.676 9.253 16.925 1.00 88.69 620 ASP A CA 1
ATOM 4764 C C . ASP A 1 620 ? -16.318 8.550 16.865 1.00 88.69 620 ASP A C 1
ATOM 4766 O O . ASP A 1 620 ? -15.395 8.886 17.608 1.00 88.69 620 ASP A O 1
ATOM 4770 N N . GLU A 1 621 ? -16.229 7.547 15.999 1.00 89.62 621 GLU A N 1
ATOM 4771 C CA . GLU A 1 621 ? -15.093 6.634 15.912 1.00 89.62 621 GLU A CA 1
ATOM 4772 C C . GLU A 1 621 ? -14.273 6.866 14.641 1.00 89.62 621 GLU A C 1
ATOM 4774 O O . GLU A 1 621 ? -14.775 7.399 13.646 1.00 89.62 621 GLU A O 1
ATOM 4779 N N . ALA A 1 622 ? -13.002 6.465 14.672 1.00 84.12 622 ALA A N 1
ATOM 4780 C CA . ALA A 1 622 ? -12.122 6.494 13.508 1.00 84.12 622 ALA A CA 1
ATOM 4781 C C . ALA A 1 622 ? -12.570 5.487 12.437 1.00 84.12 622 ALA A C 1
ATOM 4783 O O . ALA A 1 622 ? -12.466 5.771 11.246 1.00 84.12 622 ALA A O 1
ATOM 4784 N N . SER A 1 623 ? -13.115 4.343 12.855 1.00 84.06 623 SER A N 1
ATOM 4785 C CA . SER A 1 623 ? -13.748 3.347 11.995 1.00 84.06 623 SER A CA 1
ATOM 4786 C C . SER A 1 623 ? -15.000 2.791 12.672 1.00 84.06 623 SER A C 1
ATOM 4788 O O . SER A 1 623 ? -15.081 2.735 13.890 1.00 84.06 623 SER A O 1
ATOM 4790 N N . LYS A 1 624 ? -15.988 2.402 11.858 1.00 87.38 624 LYS A N 1
ATOM 4791 C CA . LYS A 1 624 ? -17.209 1.697 12.296 1.00 87.38 624 LYS A CA 1
ATOM 4792 C C . LYS A 1 624 ? -17.374 0.336 11.617 1.00 87.38 624 LYS A C 1
ATOM 4794 O O . LYS A 1 624 ? -18.307 -0.408 11.915 1.00 87.38 624 LYS A O 1
ATOM 4799 N N . ASP A 1 625 ? -16.469 0.003 10.697 1.00 85.62 625 ASP A N 1
ATOM 4800 C CA . ASP A 1 625 ? -16.488 -1.236 9.909 1.00 85.62 625 ASP A CA 1
ATOM 4801 C C . ASP A 1 625 ? -16.152 -2.472 10.761 1.00 85.62 625 ASP A C 1
ATOM 4803 O O . ASP A 1 625 ? -16.494 -3.597 10.405 1.00 85.62 625 ASP A O 1
ATOM 4807 N N . ASN A 1 626 ? -15.502 -2.253 11.901 1.00 87.94 626 ASN A N 1
ATOM 4808 C CA . ASN A 1 626 ? -15.065 -3.231 12.894 1.00 87.94 626 ASN A CA 1
ATOM 4809 C C . ASN A 1 626 ? -16.009 -3.332 14.109 1.00 87.94 626 ASN A C 1
ATOM 4811 O O . ASN A 1 626 ? -15.705 -4.074 15.043 1.00 87.94 626 ASN A O 1
ATOM 4815 N N . ASN A 1 627 ? -17.171 -2.667 14.084 1.00 92.62 627 ASN A N 1
ATOM 4816 C CA . ASN A 1 627 ? -18.105 -2.638 15.219 1.00 92.62 627 ASN A CA 1
ATOM 4817 C C . ASN A 1 627 ? -19.074 -3.820 15.261 1.00 92.62 627 ASN A C 1
ATOM 4819 O O . ASN A 1 627 ? -19.813 -3.977 16.234 1.00 92.62 627 ASN A O 1
ATOM 4823 N N . VAL A 1 628 ? -19.105 -4.649 14.217 1.00 92.06 628 VAL A N 1
ATOM 4824 C CA . VAL A 1 628 ? -19.992 -5.812 14.138 1.00 92.06 628 VAL A CA 1
ATOM 4825 C C . VAL A 1 628 ? -19.190 -7.061 13.817 1.00 92.06 628 VAL A C 1
ATOM 4827 O O . VAL A 1 628 ? -18.432 -7.093 12.851 1.00 92.06 628 VAL A O 1
ATOM 4830 N N . VAL A 1 629 ? -19.409 -8.117 14.593 1.00 92.38 629 VAL A N 1
ATOM 4831 C CA . VAL A 1 629 ? -18.875 -9.454 14.322 1.00 92.38 629 VAL A CA 1
ATOM 4832 C C . VAL A 1 629 ? -19.957 -10.496 14.556 1.00 92.38 629 VAL A C 1
ATOM 4834 O O . VAL A 1 629 ? -20.904 -10.244 15.302 1.00 92.38 629 VAL A O 1
ATOM 4837 N N . PHE A 1 630 ? -19.833 -11.663 13.925 1.00 92.88 630 PHE A N 1
ATOM 4838 C CA . PHE A 1 630 ? -20.726 -12.784 14.191 1.00 92.88 630 PHE A CA 1
ATOM 4839 C C . PHE A 1 630 ? -19.983 -14.112 14.315 1.00 92.88 630 PHE A C 1
ATOM 4841 O O . PHE A 1 630 ? -18.896 -14.291 13.767 1.00 92.88 630 PHE A O 1
ATOM 4848 N N . GLY A 1 631 ? -20.594 -15.036 15.050 1.00 87.69 631 GLY A N 1
ATOM 4849 C CA . GLY A 1 631 ? -20.144 -16.406 15.243 1.00 87.69 631 GLY A CA 1
ATOM 4850 C C . GLY A 1 631 ? -21.277 -17.360 14.894 1.00 87.69 631 GLY A C 1
ATOM 4851 O O . GLY A 1 631 ? -22.434 -17.097 15.217 1.00 87.69 631 GLY A O 1
ATOM 4852 N N . GLN A 1 632 ? -20.952 -18.455 14.215 1.00 90.25 632 GLN A N 1
ATOM 4853 C CA . GLN A 1 632 ? -21.917 -19.500 13.876 1.00 90.25 632 GLN A CA 1
ATOM 4854 C C . GLN A 1 632 ? -21.947 -20.574 14.964 1.00 90.25 632 GLN A C 1
ATOM 4856 O O . GLN A 1 632 ? -20.897 -20.986 15.458 1.00 90.25 632 GLN A O 1
ATOM 4861 N N . ILE A 1 633 ? -23.145 -21.044 15.309 1.00 87.94 633 ILE A N 1
ATOM 4862 C CA . ILE A 1 633 ? -23.363 -22.164 16.228 1.00 87.94 633 ILE A CA 1
ATOM 4863 C C . ILE A 1 633 ? -24.543 -23.013 15.753 1.00 87.94 633 ILE A C 1
ATOM 4865 O O . ILE A 1 633 ? -25.521 -22.489 15.224 1.00 87.94 633 ILE A O 1
ATOM 4869 N N . PHE A 1 634 ? -24.453 -24.330 15.925 1.00 85.31 634 PHE A N 1
ATOM 4870 C CA . PHE A 1 634 ? -25.535 -25.252 15.592 1.00 85.31 634 PHE A CA 1
ATOM 4871 C C . PHE A 1 634 ? -26.256 -25.713 16.861 1.00 85.31 634 PHE A C 1
ATOM 4873 O O . PHE A 1 634 ? -25.611 -26.174 17.802 1.00 85.31 634 PHE A O 1
ATOM 4880 N N . VAL A 1 635 ? -27.586 -25.625 16.866 1.00 85.38 635 VAL A N 1
ATOM 4881 C CA . VAL A 1 635 ? -28.451 -26.061 17.970 1.00 85.38 635 VAL A CA 1
ATOM 4882 C C . VAL A 1 635 ? -29.119 -27.388 17.609 1.00 85.38 635 VAL A C 1
ATOM 4884 O O . VAL A 1 635 ? -29.883 -27.483 16.645 1.00 85.38 635 VAL A O 1
ATOM 4887 N N . GLY A 1 636 ? -28.836 -28.433 18.386 1.00 69.25 636 GLY A N 1
ATOM 4888 C CA . GLY A 1 636 ? -29.367 -29.779 18.183 1.00 69.25 636 GLY A CA 1
ATOM 4889 C C . GLY A 1 636 ? -30.828 -29.924 18.623 1.00 69.25 636 GLY A C 1
ATOM 4890 O O . GLY A 1 636 ? -31.194 -29.567 19.738 1.00 69.25 636 GLY A O 1
ATOM 4891 N N . GLY A 1 637 ? -31.676 -30.514 17.780 1.00 68.75 637 GLY A N 1
ATOM 4892 C CA . GLY A 1 637 ? -33.087 -30.756 18.095 1.00 68.75 637 GLY A CA 1
ATOM 4893 C C . GLY A 1 637 ? -33.845 -31.411 16.940 1.00 68.75 637 GLY A C 1
ATOM 4894 O O . GLY A 1 637 ? -33.282 -31.646 15.868 1.00 68.75 637 GLY A O 1
ATOM 4895 N N . LYS A 1 638 ? -35.131 -31.737 17.147 1.00 48.88 638 LYS A N 1
ATOM 4896 C CA . LYS A 1 638 ? -35.997 -32.226 16.062 1.00 48.88 638 LYS A CA 1
ATOM 4897 C C . LYS A 1 638 ? -36.290 -31.063 15.122 1.00 48.88 638 LYS A C 1
ATOM 4899 O O . LYS A 1 638 ? -37.170 -30.251 15.386 1.00 48.88 638 LYS A O 1
ATOM 4904 N N . THR A 1 639 ? -35.573 -31.016 14.008 1.00 37.72 639 THR A N 1
ATOM 4905 C CA . THR A 1 639 ? -35.838 -30.078 12.924 1.00 37.72 639 THR A CA 1
ATOM 4906 C C . THR A 1 639 ? -37.190 -30.414 12.296 1.00 37.72 639 THR A C 1
ATOM 4908 O O . THR A 1 639 ? -37.319 -31.254 11.410 1.00 37.72 639 THR A O 1
ATOM 4911 N N . THR A 1 640 ? -38.245 -29.754 12.767 1.00 36.91 640 THR A N 1
ATOM 4912 C CA . THR A 1 640 ? -39.381 -29.494 11.884 1.00 36.91 640 THR A CA 1
ATOM 4913 C C . THR A 1 640 ? -38.888 -28.381 10.968 1.00 36.91 640 THR A C 1
ATOM 4915 O O . THR A 1 640 ? -38.491 -27.346 11.503 1.00 36.91 640 THR A O 1
ATOM 4918 N N . PRO A 1 641 ? -38.817 -28.555 9.638 1.00 34.28 641 PRO A N 1
ATOM 4919 C CA . PRO A 1 641 ? -38.408 -27.472 8.758 1.00 34.28 641 PRO A CA 1
ATOM 4920 C C . PRO A 1 641 ? -39.484 -26.381 8.785 1.00 34.28 641 PRO A C 1
ATOM 4922 O O . PRO A 1 641 ? -40.396 -26.348 7.967 1.00 34.28 641 PRO A O 1
ATOM 4925 N N . ALA A 1 642 ? -39.392 -25.486 9.762 1.00 41.16 642 ALA A N 1
ATOM 4926 C CA . ALA A 1 642 ? -39.943 -24.158 9.658 1.00 41.16 642 ALA A CA 1
ATOM 4927 C C . ALA A 1 642 ? -38.961 -23.395 8.774 1.00 41.16 642 ALA A C 1
ATOM 4929 O O . ALA A 1 642 ? -37.873 -23.055 9.222 1.00 41.16 642 ALA A O 1
ATOM 4930 N N . ILE A 1 643 ? -39.309 -23.176 7.506 1.00 51.41 643 ILE A N 1
ATOM 4931 C CA . ILE A 1 643 ? -38.632 -22.152 6.708 1.00 51.41 643 ILE A CA 1
ATOM 4932 C C . ILE A 1 643 ? -39.044 -20.822 7.352 1.00 51.41 643 ILE A C 1
ATOM 4934 O O . ILE A 1 643 ? -40.227 -20.469 7.262 1.00 51.41 643 ILE A O 1
ATOM 4938 N N . PRO A 1 644 ? -38.145 -20.098 8.046 1.00 49.84 644 PRO A N 1
ATOM 4939 C CA . PRO A 1 644 ? -38.513 -18.844 8.683 1.00 49.84 644 PRO A CA 1
ATOM 4940 C C . PRO A 1 644 ? -39.036 -17.879 7.611 1.00 49.84 644 PRO A C 1
ATOM 4942 O O . PRO A 1 644 ? -38.379 -17.655 6.597 1.00 49.84 644 PRO A O 1
ATOM 4945 N N . GLY A 1 645 ? -40.242 -17.341 7.806 1.00 60.88 645 GLY A N 1
ATOM 4946 C CA . GLY A 1 645 ? -40.824 -16.329 6.918 1.00 60.88 645 GLY A CA 1
ATOM 4947 C C . GLY A 1 645 ? -41.792 -16.812 5.827 1.00 60.88 645 GLY A C 1
ATOM 4948 O O . GLY A 1 645 ? -42.257 -15.959 5.068 1.00 60.88 645 GLY A O 1
ATOM 4949 N N . ILE A 1 646 ? -42.142 -18.109 5.742 1.00 76.31 646 ILE A N 1
ATOM 4950 C CA . ILE A 1 646 ? -43.268 -18.574 4.901 1.00 76.31 646 ILE A CA 1
ATOM 4951 C C . ILE A 1 646 ? -44.602 -18.473 5.646 1.00 76.31 646 ILE A C 1
ATOM 4953 O O . ILE A 1 646 ? -44.782 -19.054 6.713 1.00 76.31 646 ILE A O 1
ATOM 4957 N N . VAL A 1 647 ? -45.564 -17.776 5.042 1.00 82.12 647 VAL A N 1
ATOM 4958 C CA . VAL A 1 647 ? -46.942 -17.637 5.527 1.00 82.12 647 VAL A CA 1
ATOM 4959 C C . VAL A 1 647 ? -47.895 -18.181 4.470 1.00 82.12 647 VAL A C 1
ATOM 4961 O O . VAL A 1 647 ? -47.862 -17.743 3.323 1.00 82.12 647 VAL A O 1
ATOM 4964 N N . GLN A 1 648 ? -48.771 -19.116 4.827 1.00 84.62 648 GLN A N 1
ATOM 4965 C CA . GLN A 1 648 ? -49.832 -19.553 3.920 1.00 84.62 648 GLN A CA 1
ATOM 4966 C C . GLN A 1 648 ? -50.914 -18.464 3.821 1.00 84.62 648 GLN A C 1
ATOM 4968 O O . GLN A 1 648 ? -51.477 -18.060 4.835 1.00 84.62 648 GLN A O 1
ATOM 4973 N N . ILE A 1 649 ? -51.198 -17.977 2.608 1.00 86.06 649 ILE A N 1
ATOM 4974 C CA . ILE A 1 649 ? -52.229 -16.955 2.349 1.00 86.06 649 ILE A CA 1
ATOM 4975 C C . ILE A 1 649 ? -53.597 -17.616 2.132 1.00 86.06 649 ILE A C 1
ATOM 4977 O O . ILE A 1 649 ? -54.616 -17.131 2.617 1.00 86.06 649 ILE A O 1
ATOM 4981 N N . SER A 1 650 ? -53.623 -18.712 1.372 1.00 86.56 650 SER A N 1
ATOM 4982 C CA . SER A 1 650 ? -54.817 -19.522 1.096 1.00 86.56 650 SER A CA 1
ATOM 4983 C C . SER A 1 650 ? -54.401 -20.936 0.671 1.00 86.56 650 SER A C 1
ATOM 4985 O O . SER A 1 650 ? -53.211 -21.261 0.680 1.00 86.56 650 SER A O 1
ATOM 4987 N N . ASP A 1 651 ? -55.353 -21.806 0.337 1.00 86.69 651 ASP A N 1
ATOM 4988 C CA . ASP A 1 651 ? -55.040 -23.179 -0.068 1.00 86.69 651 ASP A CA 1
ATOM 4989 C C . ASP A 1 651 ? -54.125 -23.215 -1.308 1.00 86.69 651 ASP A C 1
ATOM 4991 O O . ASP A 1 651 ? -54.434 -22.629 -2.347 1.00 86.69 651 ASP A O 1
ATOM 4995 N N . GLY A 1 652 ? -52.958 -23.849 -1.174 1.00 82.62 652 GLY A N 1
ATOM 4996 C CA . GLY A 1 652 ? -51.909 -23.885 -2.198 1.00 82.62 652 GLY A CA 1
ATOM 4997 C C . GLY A 1 652 ? -51.239 -22.542 -2.538 1.00 82.62 652 GLY A C 1
ATOM 4998 O O . GLY A 1 652 ? -50.469 -22.498 -3.497 1.00 82.62 652 GLY A O 1
ATOM 4999 N N . VAL A 1 653 ? -51.484 -21.462 -1.779 1.00 88.81 653 VAL A N 1
ATOM 5000 C CA . VAL A 1 653 ? -50.858 -20.141 -1.990 1.00 88.81 653 VAL A CA 1
ATOM 5001 C C . VAL A 1 653 ? -50.095 -19.690 -0.746 1.00 88.81 653 VAL A C 1
ATOM 5003 O O . VAL A 1 653 ? -50.673 -19.538 0.332 1.00 88.81 653 VAL A O 1
ATOM 5006 N N . TYR A 1 654 ? -48.806 -19.403 -0.908 1.00 88.00 654 TYR A N 1
ATOM 5007 C CA . TYR A 1 654 ? -47.869 -19.057 0.160 1.00 88.00 654 TYR A CA 1
ATOM 5008 C C . TYR A 1 654 ? -47.174 -17.724 -0.123 1.00 88.00 654 TYR A C 1
ATOM 5010 O O . TYR A 1 654 ? -47.028 -17.322 -1.273 1.00 88.00 654 TYR A O 1
ATOM 5018 N N . ARG A 1 655 ? -46.712 -17.048 0.928 1.00 88.25 655 ARG A N 1
ATOM 5019 C CA . ARG A 1 655 ? -45.884 -15.841 0.868 1.00 88.25 655 ARG A CA 1
ATOM 5020 C C . ARG A 1 655 ? -44.564 -16.092 1.574 1.00 88.25 655 ARG A C 1
ATOM 5022 O O . ARG A 1 655 ? -44.583 -16.435 2.750 1.00 88.25 655 ARG A O 1
ATOM 5029 N N . LEU A 1 656 ? -43.446 -15.873 0.889 1.00 85.50 656 LEU A N 1
ATOM 5030 C CA . LEU A 1 656 ? -42.098 -15.867 1.463 1.00 85.50 656 LEU A CA 1
ATOM 5031 C C . LEU A 1 656 ? -41.490 -14.474 1.277 1.00 85.50 656 LEU A C 1
ATOM 5033 O O . LEU A 1 656 ? -41.106 -14.086 0.172 1.00 85.50 656 LEU A O 1
ATOM 5037 N N . GLY A 1 657 ? -41.445 -13.682 2.349 1.00 84.50 657 GLY A N 1
ATOM 5038 C CA . GLY A 1 657 ? -41.068 -12.270 2.260 1.00 84.50 657 GLY A CA 1
ATOM 5039 C C . GLY A 1 657 ? -41.982 -11.493 1.299 1.00 84.50 657 GLY A C 1
ATOM 5040 O O . GLY A 1 657 ? -43.169 -11.324 1.567 1.00 84.50 657 GLY A O 1
ATOM 5041 N N . LYS A 1 658 ? -41.426 -11.020 0.174 1.00 84.25 658 LYS A N 1
ATOM 5042 C CA . LYS A 1 658 ? -42.145 -10.299 -0.902 1.00 84.25 658 LYS A CA 1
ATOM 5043 C C . LYS A 1 658 ? -42.405 -11.161 -2.147 1.00 84.25 658 LYS A C 1
ATOM 5045 O O . LYS A 1 658 ? -42.632 -10.626 -3.229 1.00 84.25 658 LYS A O 1
ATOM 5050 N N . VAL A 1 659 ? -42.332 -12.483 -1.995 1.00 89.00 659 VAL A N 1
ATOM 5051 C CA . VAL A 1 659 ? -42.588 -13.465 -3.052 1.00 89.00 659 VAL A CA 1
ATOM 5052 C C . VAL A 1 659 ? -43.895 -14.182 -2.762 1.00 89.00 659 VAL A C 1
ATOM 5054 O O . VAL A 1 659 ? -44.017 -14.810 -1.710 1.00 89.00 659 VAL A O 1
ATOM 5057 N N . ASP A 1 660 ? -44.836 -14.135 -3.701 1.00 89.75 660 ASP A N 1
ATOM 5058 C CA . ASP A 1 660 ? -46.044 -14.962 -3.642 1.00 89.75 660 ASP A CA 1
ATOM 5059 C C . ASP A 1 660 ? -45.843 -16.225 -4.473 1.00 89.75 660 ASP A C 1
ATOM 5061 O O . ASP A 1 660 ? -45.345 -16.163 -5.596 1.00 89.75 660 ASP A O 1
ATOM 5065 N N . ILE A 1 661 ? -46.225 -17.370 -3.919 1.00 90.44 661 ILE A N 1
ATOM 5066 C CA . ILE A 1 661 ? -46.026 -18.701 -4.486 1.00 90.44 661 ILE A CA 1
ATOM 5067 C C . ILE A 1 661 ? -47.399 -19.363 -4.596 1.00 90.44 661 ILE A C 1
ATOM 5069 O O . ILE A 1 661 ? -48.002 -19.711 -3.585 1.00 90.44 661 ILE A O 1
ATOM 5073 N N . ASP A 1 662 ? -47.899 -19.543 -5.813 1.00 90.31 662 ASP A N 1
ATOM 5074 C CA . ASP A 1 662 ? -49.138 -20.269 -6.105 1.00 90.31 662 ASP A CA 1
ATOM 5075 C C . ASP A 1 662 ? -48.756 -21.661 -6.631 1.00 90.31 662 ASP A C 1
ATOM 5077 O O . ASP A 1 662 ? -48.426 -21.829 -7.810 1.00 90.31 662 ASP A O 1
ATOM 5081 N N . LEU A 1 663 ? -48.756 -22.660 -5.739 1.00 84.69 663 LEU A N 1
ATOM 5082 C CA . LEU A 1 663 ? -48.412 -24.047 -6.071 1.00 84.69 663 LEU A CA 1
ATOM 5083 C C . LEU A 1 663 ? -49.435 -24.667 -7.030 1.00 84.69 663 LEU A C 1
ATOM 5085 O O . LEU A 1 663 ? -49.071 -25.505 -7.854 1.00 84.69 663 LEU A O 1
ATOM 5089 N N . ASN A 1 664 ? -50.699 -24.232 -6.962 1.00 86.75 664 ASN A N 1
ATOM 5090 C CA . ASN A 1 664 ? -51.776 -24.752 -7.805 1.00 86.75 664 ASN A CA 1
ATOM 5091 C C . ASN A 1 664 ? -51.570 -24.360 -9.270 1.00 86.75 664 ASN A C 1
ATOM 5093 O O . ASN A 1 664 ? -51.786 -25.167 -10.174 1.00 86.75 664 ASN A O 1
ATOM 5097 N N . LYS A 1 665 ? -51.139 -23.117 -9.510 1.00 85.69 665 LYS A N 1
ATOM 5098 C CA . LYS A 1 665 ? -50.861 -22.611 -10.862 1.00 85.69 665 LYS A CA 1
ATOM 5099 C C . LYS A 1 665 ? -49.404 -22.775 -11.290 1.00 85.69 665 LYS A C 1
ATOM 5101 O O . LYS A 1 665 ? -49.099 -22.508 -12.448 1.00 85.69 665 LYS A O 1
ATOM 5106 N N . LYS A 1 666 ? -48.519 -23.180 -10.374 1.00 86.12 666 LYS A N 1
ATOM 5107 C CA . LYS A 1 666 ? -47.057 -23.150 -10.534 1.00 86.12 666 LYS A CA 1
ATOM 5108 C C . LYS A 1 666 ? -46.539 -21.760 -10.917 1.00 86.12 666 LYS A C 1
ATOM 5110 O O . LYS A 1 666 ? -45.771 -21.591 -11.858 1.00 86.12 666 LYS A O 1
ATOM 5115 N N . VAL A 1 667 ? -46.996 -20.742 -10.195 1.00 87.75 667 VAL A N 1
ATOM 5116 C CA . VAL A 1 667 ? -46.686 -19.330 -10.467 1.00 87.75 667 VAL A CA 1
ATOM 5117 C C . VAL A 1 667 ? -45.949 -18.744 -9.275 1.00 87.75 667 VAL A C 1
ATOM 5119 O O . VAL A 1 667 ? -46.346 -18.955 -8.131 1.00 87.75 667 VAL A O 1
ATOM 5122 N N . ILE A 1 668 ? -44.904 -17.968 -9.549 1.00 90.00 668 ILE A N 1
ATOM 5123 C CA . ILE A 1 668 ? -44.293 -17.073 -8.565 1.00 90.00 668 ILE A CA 1
ATOM 5124 C C . ILE A 1 668 ? -44.668 -15.643 -8.948 1.00 90.00 668 ILE A C 1
ATOM 5126 O O . ILE A 1 668 ? -44.735 -15.307 -10.120 1.00 90.00 668 ILE A O 1
ATOM 5130 N N . THR A 1 669 ? -44.947 -14.772 -7.990 1.00 88.62 669 THR A N 1
ATOM 5131 C CA . THR A 1 669 ? -45.179 -13.346 -8.262 1.00 88.62 669 THR A CA 1
ATOM 5132 C C . THR A 1 669 ? -44.173 -12.524 -7.477 1.00 88.62 669 THR A C 1
ATOM 5134 O O . THR A 1 669 ? -43.963 -12.752 -6.285 1.00 88.62 669 THR A O 1
ATOM 5137 N N . LEU A 1 670 ? -43.533 -11.587 -8.176 1.00 87.62 670 LEU A N 1
ATOM 5138 C CA . LEU A 1 670 ? -42.529 -10.677 -7.641 1.00 87.62 670 LEU A CA 1
ATOM 5139 C C . LEU A 1 670 ? -43.007 -9.238 -7.825 1.00 87.62 670 LEU A C 1
ATOM 5141 O O . LEU A 1 670 ? -43.780 -8.920 -8.723 1.00 87.62 670 LEU A O 1
ATOM 5145 N N . TYR A 1 671 ? -42.521 -8.330 -6.990 1.00 83.31 671 TYR A N 1
ATOM 5146 C CA . TYR A 1 671 ? -42.866 -6.915 -7.099 1.00 83.31 671 TYR A CA 1
ATOM 5147 C C . TYR A 1 671 ? -41.614 -6.096 -7.374 1.00 83.31 671 TYR A C 1
ATOM 5149 O O . TYR A 1 671 ? -40.538 -6.387 -6.853 1.00 83.31 671 TYR A O 1
ATOM 5157 N N . GLY A 1 672 ? -41.732 -5.068 -8.212 1.00 87.12 672 GLY A N 1
ATOM 5158 C CA . GLY A 1 672 ? -40.576 -4.287 -8.627 1.00 87.12 672 GLY A CA 1
ATOM 5159 C C . GLY A 1 672 ? -40.939 -3.061 -9.445 1.00 87.12 672 GLY A C 1
ATOM 5160 O O . GLY A 1 672 ? -42.084 -2.619 -9.453 1.00 87.12 672 GLY A O 1
ATOM 5161 N N . LYS A 1 673 ? -39.945 -2.483 -10.117 1.00 85.62 673 LYS A N 1
ATOM 5162 C CA . LYS A 1 673 ? -40.132 -1.340 -11.013 1.00 85.62 673 LYS A CA 1
ATOM 5163 C C . LYS A 1 673 ? -39.266 -1.454 -12.261 1.00 85.62 673 LYS A C 1
ATOM 5165 O O . LYS A 1 673 ? -38.178 -2.030 -12.216 1.00 85.62 673 LYS A O 1
ATOM 5170 N N . VAL A 1 674 ? -39.727 -0.841 -13.350 1.00 84.81 674 VAL A N 1
ATOM 5171 C CA . VAL A 1 674 ? -38.873 -0.562 -14.510 1.00 84.81 674 VAL A CA 1
ATOM 5172 C C . VAL A 1 674 ? -37.811 0.436 -14.071 1.00 84.81 674 VAL A C 1
ATOM 5174 O O . VAL A 1 674 ? -38.121 1.478 -13.491 1.00 84.81 674 VAL A O 1
ATOM 5177 N N . ASN A 1 675 ? -36.557 0.080 -14.304 1.00 87.00 675 ASN A N 1
ATOM 5178 C CA . ASN A 1 675 ? -35.408 0.837 -13.845 1.00 87.00 675 ASN A CA 1
ATOM 5179 C C . ASN A 1 675 ? -34.750 1.609 -14.992 1.00 87.00 675 ASN A C 1
ATOM 5181 O O . ASN A 1 675 ? -34.427 2.784 -14.839 1.00 87.00 675 ASN A O 1
ATOM 5185 N N . MET A 1 676 ? -34.655 0.988 -16.168 1.00 81.31 676 MET A N 1
ATOM 5186 C CA . MET A 1 676 ? -34.151 1.626 -17.382 1.00 81.31 676 MET A CA 1
ATOM 5187 C C . MET A 1 676 ? -35.198 1.553 -18.490 1.00 81.31 676 MET A C 1
ATOM 5189 O O . MET A 1 676 ? -35.919 0.571 -18.619 1.00 81.31 676 MET A O 1
ATOM 5193 N N . THR A 1 677 ? -35.286 2.606 -19.303 1.00 76.81 677 THR A N 1
ATOM 5194 C CA . THR A 1 677 ? -36.148 2.640 -20.505 1.00 76.81 677 THR A CA 1
ATOM 5195 C C . THR A 1 677 ? -35.342 2.746 -21.801 1.00 76.81 677 THR A C 1
ATOM 5197 O O . THR A 1 677 ? -35.892 2.576 -22.885 1.00 76.81 677 THR A O 1
ATOM 5200 N N . ALA A 1 678 ? -34.036 3.006 -21.693 1.00 71.38 678 ALA A N 1
ATOM 5201 C CA . ALA A 1 678 ? -33.061 2.991 -22.773 1.00 71.38 678 ALA A CA 1
ATOM 5202 C C . ALA A 1 678 ? -31.653 2.810 -22.178 1.00 71.38 678 ALA A C 1
ATOM 5204 O O . ALA A 1 678 ? -31.373 3.321 -21.096 1.00 71.38 678 ALA A O 1
ATOM 5205 N N . GLY A 1 679 ? -30.771 2.104 -22.885 1.00 78.00 679 GLY A N 1
ATOM 5206 C CA . GLY A 1 679 ? -29.396 1.835 -22.450 1.00 78.00 679 GLY A CA 1
ATOM 5207 C C . GLY A 1 679 ? -28.914 0.473 -22.940 1.00 78.00 679 GLY A C 1
ATOM 5208 O O . GLY A 1 679 ? -29.691 -0.267 -23.543 1.00 78.00 679 GLY A O 1
ATOM 5209 N N . ILE A 1 680 ? -27.635 0.168 -22.728 1.00 78.75 680 ILE A N 1
ATOM 5210 C CA . ILE A 1 680 ? -27.132 -1.207 -22.833 1.00 78.75 680 ILE A CA 1
ATOM 5211 C C . ILE A 1 680 ? -27.475 -1.888 -21.505 1.00 78.75 680 ILE A C 1
ATOM 5213 O O . ILE A 1 680 ? -27.274 -1.289 -20.451 1.00 78.75 680 ILE A O 1
ATOM 5217 N N . ILE A 1 681 ? -28.045 -3.090 -21.566 1.00 83.62 681 ILE A N 1
ATOM 5218 C CA . ILE A 1 681 ? -28.398 -3.877 -20.382 1.00 83.62 681 ILE A CA 1
ATOM 5219 C C . ILE A 1 681 ? -27.528 -5.130 -20.332 1.00 83.62 681 ILE A C 1
ATOM 5221 O O . ILE A 1 681 ? -27.315 -5.783 -21.353 1.00 83.62 681 ILE A O 1
ATOM 5225 N N . GLU A 1 682 ? -27.034 -5.449 -19.144 1.00 81.88 682 GLU A N 1
ATOM 5226 C CA . GLU A 1 682 ? -26.258 -6.658 -18.855 1.00 81.88 682 GLU A CA 1
ATOM 5227 C C . GLU A 1 682 ? -27.140 -7.718 -18.175 1.00 81.88 682 GLU A C 1
ATOM 5229 O O . GLU A 1 682 ? -26.949 -8.920 -18.369 1.00 81.88 682 GLU A O 1
ATOM 5234 N N . LEU A 1 683 ? -28.143 -7.265 -17.409 1.00 87.12 683 LEU A N 1
ATOM 5235 C CA . LEU A 1 683 ? -29.067 -8.095 -16.640 1.00 87.12 683 LEU A CA 1
ATOM 5236 C C . LEU A 1 683 ? -30.527 -7.731 -16.954 1.00 87.12 683 LEU A C 1
ATOM 5238 O O . LEU A 1 683 ? -30.888 -6.564 -17.121 1.00 87.12 683 LEU A O 1
ATOM 5242 N N . LEU A 1 684 ? -31.410 -8.735 -16.966 1.00 89.19 684 LEU A N 1
ATOM 5243 C CA . LEU A 1 684 ? -32.854 -8.493 -17.067 1.00 89.19 684 LEU A CA 1
ATOM 5244 C C . LEU A 1 684 ? -33.389 -7.817 -15.793 1.00 89.19 684 LEU A C 1
ATOM 5246 O O . LEU A 1 684 ? -34.182 -6.879 -15.864 1.00 89.19 684 LEU A O 1
ATOM 5250 N N . ALA A 1 685 ? -32.961 -8.287 -14.622 1.00 90.00 685 ALA A N 1
ATOM 5251 C CA . ALA A 1 685 ? -33.414 -7.768 -13.341 1.00 90.00 685 ALA A CA 1
ATOM 5252 C C . ALA A 1 685 ? -32.333 -7.904 -12.264 1.00 90.00 685 ALA A C 1
ATOM 5254 O O . ALA A 1 685 ? -31.602 -8.893 -12.236 1.00 90.00 685 ALA A O 1
ATOM 5255 N N . CYS A 1 686 ? -32.281 -6.945 -11.342 1.00 89.94 686 CYS A N 1
ATOM 5256 C CA . CYS A 1 686 ? -31.467 -7.021 -10.129 1.00 89.94 686 CYS A CA 1
ATOM 5257 C C . CYS A 1 686 ? -32.261 -6.548 -8.903 1.00 89.94 686 CYS A C 1
ATOM 5259 O O . CYS A 1 686 ? -33.371 -6.029 -9.028 1.00 89.94 686 CYS A O 1
ATOM 5261 N N . THR A 1 687 ? -31.709 -6.709 -7.701 1.00 86.75 687 THR A N 1
ATOM 5262 C CA . THR A 1 687 ? -32.257 -6.071 -6.492 1.00 86.75 687 THR A CA 1
ATOM 5263 C C . THR A 1 687 ? -31.798 -4.612 -6.397 1.00 86.75 687 THR A C 1
ATOM 5265 O O . THR A 1 687 ? -30.965 -4.157 -7.182 1.00 86.75 687 THR A O 1
ATOM 5268 N N . LYS A 1 688 ? -32.316 -3.854 -5.421 1.00 80.88 688 LYS A N 1
ATOM 5269 C CA . LYS A 1 688 ? -31.974 -2.429 -5.215 1.00 80.88 688 LYS A CA 1
ATOM 5270 C C . LYS A 1 688 ? -30.480 -2.159 -4.967 1.00 80.88 688 LYS A C 1
ATOM 5272 O O . LYS A 1 688 ? -30.041 -1.043 -5.208 1.00 80.88 688 LYS A O 1
ATOM 5277 N N . ILE A 1 689 ? -29.737 -3.156 -4.489 1.00 77.19 689 ILE A N 1
ATOM 5278 C CA . ILE A 1 689 ? -28.294 -3.084 -4.196 1.00 77.19 689 ILE A CA 1
ATOM 5279 C C . ILE A 1 689 ? -27.433 -3.771 -5.269 1.00 77.19 689 ILE A C 1
ATOM 5281 O O . ILE A 1 689 ? -26.221 -3.865 -5.119 1.00 77.19 689 ILE A O 1
ATOM 5285 N N . GLY A 1 690 ? -28.057 -4.295 -6.330 1.00 80.50 690 GLY A N 1
ATOM 5286 C CA . GLY A 1 690 ? -27.358 -4.917 -7.451 1.00 80.50 690 GLY A CA 1
ATOM 5287 C C . GLY A 1 690 ? -26.868 -3.899 -8.482 1.00 80.50 690 GLY A C 1
ATOM 5288 O O . GLY A 1 690 ? -26.828 -2.692 -8.241 1.00 80.50 690 GLY A O 1
ATOM 5289 N N . LYS A 1 691 ? -26.541 -4.384 -9.682 1.00 80.88 691 LYS A N 1
ATOM 5290 C CA . LYS A 1 691 ? -26.060 -3.561 -10.797 1.00 80.88 691 LYS A CA 1
ATOM 5291 C C . LYS A 1 691 ? -27.188 -2.762 -11.474 1.00 80.88 691 LYS A C 1
ATOM 5293 O O . LYS A 1 691 ? -27.578 -3.006 -12.617 1.00 80.88 691 LYS A O 1
ATOM 5298 N N . VAL A 1 692 ? -27.740 -1.791 -10.748 1.00 85.75 692 VAL A N 1
ATOM 5299 C CA . VAL A 1 692 ? -28.896 -0.989 -11.186 1.00 85.75 692 VAL A CA 1
ATOM 5300 C C . VAL A 1 692 ? -28.616 -0.140 -12.431 1.00 85.75 692 VAL A C 1
ATOM 5302 O O . VAL A 1 692 ? -29.545 0.228 -13.127 1.00 85.75 692 VAL A O 1
ATOM 5305 N N . HIS A 1 693 ? -27.370 0.185 -12.765 1.00 79.69 693 HIS A N 1
ATOM 5306 C CA . HIS A 1 693 ? -27.056 1.006 -13.945 1.00 79.69 693 HIS A CA 1
ATOM 5307 C C . HIS A 1 693 ? -27.114 0.231 -15.275 1.00 79.69 693 HIS A C 1
ATOM 5309 O O . HIS A 1 693 ? -27.044 0.846 -16.335 1.00 79.69 693 HIS A O 1
ATOM 5315 N N . GLU A 1 694 ? -27.273 -1.094 -15.223 1.00 84.06 694 GLU A N 1
ATOM 5316 C CA . GLU A 1 694 ? -27.286 -1.985 -16.393 1.00 84.06 694 GLU A CA 1
ATOM 5317 C C . GLU A 1 694 ? -28.356 -3.085 -16.299 1.00 84.06 694 GLU A C 1
ATOM 5319 O O . GLU A 1 694 ? -28.284 -4.113 -16.976 1.00 84.06 694 GLU A O 1
ATOM 5324 N N . SER A 1 695 ? -29.370 -2.865 -15.459 1.00 89.00 695 SER A N 1
ATOM 5325 C CA . SER A 1 695 ? -30.492 -3.786 -15.268 1.00 89.00 695 SER A CA 1
ATOM 5326 C C . SER A 1 695 ? -31.802 -3.160 -15.733 1.00 89.00 695 SER A C 1
ATOM 5328 O O . SER A 1 695 ? -32.162 -2.062 -15.295 1.00 89.00 695 SER A O 1
ATOM 5330 N N . LEU A 1 696 ? -32.560 -3.869 -16.577 1.00 89.25 696 LEU A N 1
ATOM 5331 C CA . LEU A 1 696 ? -33.850 -3.372 -17.078 1.00 89.25 696 LEU A CA 1
ATOM 5332 C C . LEU A 1 696 ? -34.853 -3.149 -15.934 1.00 89.25 696 LEU A C 1
ATOM 5334 O O . LEU A 1 696 ? -35.546 -2.125 -15.891 1.00 89.25 696 LEU A O 1
ATOM 5338 N N . LEU A 1 697 ? -34.906 -4.087 -14.988 1.00 90.50 697 LEU A N 1
ATOM 5339 C CA . LEU A 1 697 ? -35.827 -4.066 -13.860 1.00 90.50 697 LEU A CA 1
ATOM 5340 C C . LEU A 1 697 ? -35.091 -4.053 -12.512 1.00 90.50 697 LEU A C 1
ATOM 5342 O O . LEU A 1 697 ? -34.043 -4.677 -12.353 1.00 90.50 697 LEU A O 1
ATOM 5346 N N . VAL A 1 698 ? -35.691 -3.406 -11.512 1.00 89.06 698 VAL A N 1
ATOM 5347 C CA . VAL A 1 698 ? -35.259 -3.498 -10.108 1.00 89.06 698 VAL A CA 1
ATOM 5348 C C . VAL A 1 698 ? -36.361 -4.153 -9.286 1.00 89.06 698 VAL A C 1
ATOM 5350 O O . VAL A 1 698 ? -37.456 -3.599 -9.156 1.00 89.06 698 VAL A O 1
ATOM 5353 N N . MET A 1 699 ? -36.071 -5.336 -8.748 1.00 89.31 699 MET A N 1
ATOM 5354 C CA . MET A 1 699 ? -36.986 -6.140 -7.940 1.00 89.31 699 MET A CA 1
ATOM 5355 C C . MET A 1 699 ? -36.871 -5.788 -6.460 1.00 89.31 699 MET A C 1
ATOM 5357 O O . MET A 1 699 ? -35.787 -5.523 -5.937 1.00 89.31 699 MET A O 1
ATOM 5361 N N . ASP A 1 700 ? -38.006 -5.819 -5.775 1.00 84.44 700 ASP A N 1
ATOM 5362 C CA . ASP A 1 700 ? -38.120 -5.678 -4.329 1.00 84.44 700 ASP A CA 1
ATOM 5363 C C . ASP A 1 700 ? -38.237 -7.071 -3.694 1.00 84.44 700 ASP A C 1
ATOM 5365 O O . ASP A 1 700 ? -39.271 -7.437 -3.141 1.00 84.44 700 ASP A O 1
ATOM 5369 N N . VAL A 1 701 ? -37.186 -7.879 -3.849 1.00 84.69 701 VAL A N 1
ATOM 5370 C CA . VAL A 1 701 ? -37.116 -9.269 -3.381 1.00 84.69 701 VAL A CA 1
ATOM 5371 C C . VAL A 1 701 ? -35.713 -9.593 -2.874 1.00 84.69 701 VAL A C 1
ATOM 5373 O O . VAL A 1 701 ? -34.730 -9.127 -3.447 1.00 84.69 701 VAL A O 1
ATOM 5376 N N . GLU A 1 702 ? -35.622 -10.427 -1.839 1.00 84.62 702 GLU A N 1
ATOM 5377 C CA . GLU A 1 702 ? -34.354 -11.033 -1.429 1.00 84.62 702 GLU A CA 1
ATOM 5378 C C . GLU A 1 702 ? -34.030 -12.241 -2.325 1.00 84.62 702 GLU A C 1
ATOM 5380 O O . GLU A 1 702 ? -34.896 -13.107 -2.501 1.00 84.62 702 GLU A O 1
ATOM 5385 N N . PRO A 1 703 ? -32.804 -12.370 -2.871 1.00 84.88 703 PRO A N 1
ATOM 5386 C CA . PRO A 1 703 ? -32.453 -13.463 -3.783 1.00 84.88 703 PRO A CA 1
ATOM 5387 C C . PRO A 1 703 ? -32.725 -14.857 -3.204 1.00 84.88 703 PRO A C 1
ATOM 5389 O O . PRO A 1 703 ? -33.179 -15.752 -3.919 1.00 84.88 703 PRO A O 1
ATOM 5392 N N . ILE A 1 704 ? -32.519 -15.029 -1.894 1.00 82.38 704 ILE A N 1
ATOM 5393 C CA . ILE A 1 704 ? -32.760 -16.299 -1.205 1.00 82.38 704 ILE A CA 1
ATOM 5394 C C . ILE A 1 704 ? -34.246 -16.689 -1.187 1.00 82.38 704 ILE A C 1
ATOM 5396 O O . ILE A 1 704 ? -34.573 -17.871 -1.298 1.00 82.38 704 ILE A O 1
ATOM 5400 N N . HIS A 1 705 ? -35.161 -15.715 -1.130 1.00 88.25 705 HIS A N 1
ATOM 5401 C CA . HIS A 1 705 ? -36.600 -15.975 -1.189 1.00 88.25 705 HIS A CA 1
ATOM 5402 C C . HIS A 1 705 ? -37.026 -16.446 -2.579 1.00 88.25 705 HIS A C 1
ATOM 5404 O O . HIS A 1 705 ? -37.801 -17.392 -2.691 1.00 88.25 705 HIS A O 1
ATOM 5410 N N . LEU A 1 706 ? -36.482 -15.841 -3.639 1.00 88.00 706 LEU A N 1
ATOM 5411 C CA . LEU A 1 706 ? -36.751 -16.277 -5.010 1.00 88.00 706 LEU A CA 1
ATOM 5412 C C . LEU A 1 706 ? -36.209 -17.690 -5.264 1.00 88.00 706 LEU A C 1
ATOM 5414 O O . LEU A 1 706 ? -36.928 -18.531 -5.798 1.00 88.00 706 LEU A O 1
ATOM 5418 N N . GLN A 1 707 ? -34.976 -17.975 -4.835 1.00 87.25 707 GLN A N 1
ATOM 5419 C CA . GLN A 1 707 ? -34.391 -19.316 -4.939 1.00 87.25 707 GLN A CA 1
ATOM 5420 C C . GLN A 1 707 ? -35.262 -20.359 -4.228 1.00 87.25 707 GLN A C 1
ATOM 5422 O O . GLN A 1 707 ? -35.576 -21.401 -4.800 1.00 87.25 707 GLN A O 1
ATOM 5427 N N . THR A 1 708 ? -35.671 -20.067 -2.992 1.00 85.31 708 THR A N 1
ATOM 5428 C CA . THR A 1 708 ? -36.511 -20.962 -2.186 1.00 85.31 708 THR A CA 1
ATOM 5429 C C . THR A 1 708 ? -37.869 -21.180 -2.848 1.00 85.31 708 THR A C 1
ATOM 5431 O O . THR A 1 708 ? -38.326 -22.313 -2.948 1.00 85.31 708 THR A O 1
ATOM 5434 N N . ALA A 1 709 ? -38.493 -20.121 -3.368 1.00 88.31 709 ALA A N 1
ATOM 5435 C CA . ALA A 1 709 ? -39.768 -20.213 -4.067 1.00 88.31 709 ALA A CA 1
ATOM 5436 C C . ALA A 1 709 ? -39.693 -21.082 -5.333 1.00 88.31 709 ALA A C 1
ATOM 5438 O O . ALA A 1 709 ? -40.584 -21.897 -5.566 1.00 88.31 709 ALA A O 1
ATOM 5439 N N . LEU A 1 710 ? -38.623 -20.950 -6.126 1.00 88.25 710 LEU A N 1
ATOM 5440 C CA . LEU A 1 710 ? -38.410 -21.764 -7.329 1.00 88.25 710 LEU A CA 1
ATOM 5441 C C . LEU A 1 710 ? -38.243 -23.249 -6.977 1.00 88.25 710 LEU A C 1
ATOM 5443 O O . LEU A 1 710 ? -38.842 -24.102 -7.626 1.00 88.25 710 LEU A O 1
ATOM 5447 N N . ILE A 1 711 ? -37.508 -23.558 -5.905 1.00 83.88 711 ILE A N 1
ATOM 5448 C CA . ILE A 1 711 ? -37.380 -24.933 -5.401 1.00 83.88 711 ILE A CA 1
ATOM 5449 C C . ILE A 1 711 ? -38.730 -25.462 -4.893 1.00 83.88 711 ILE A C 1
ATOM 5451 O O . ILE A 1 711 ? -39.083 -26.602 -5.180 1.00 83.88 711 ILE A O 1
ATOM 5455 N N . LEU A 1 712 ? -39.517 -24.647 -4.182 1.00 81.75 712 LEU A N 1
ATOM 5456 C CA . LEU A 1 712 ? -40.840 -25.043 -3.675 1.00 81.75 712 LEU A CA 1
ATOM 5457 C C . LEU A 1 712 ? -41.864 -25.303 -4.786 1.00 81.75 712 LEU A C 1
ATOM 5459 O O . LEU A 1 712 ? -42.765 -26.118 -4.601 1.00 81.75 712 LEU A O 1
ATOM 5463 N N . LEU A 1 713 ? -41.713 -24.666 -5.951 1.00 82.94 713 LEU A N 1
ATOM 5464 C CA . LEU A 1 713 ? -42.474 -25.010 -7.157 1.00 82.94 713 LEU A CA 1
ATOM 5465 C C . LEU A 1 713 ? -42.047 -26.342 -7.801 1.00 82.94 713 LEU A C 1
ATOM 5467 O O . LEU A 1 713 ? -42.708 -26.806 -8.735 1.00 82.94 713 LEU A O 1
ATOM 5471 N N . GLY A 1 714 ? -40.977 -26.960 -7.297 1.00 82.56 714 GLY A N 1
ATOM 5472 C CA . GLY A 1 714 ? -40.443 -28.232 -7.765 1.00 82.56 714 GLY A CA 1
ATOM 5473 C C . GLY A 1 714 ? -39.484 -28.109 -8.944 1.00 82.56 714 GLY A C 1
ATOM 5474 O O . GLY A 1 714 ? -39.349 -29.079 -9.681 1.00 82.56 714 GLY A O 1
ATOM 5475 N N . LEU A 1 715 ? -38.862 -26.941 -9.160 1.00 83.50 715 LEU A N 1
ATOM 5476 C CA . LEU A 1 715 ? -37.882 -26.782 -10.234 1.00 83.50 715 LEU A CA 1
ATOM 5477 C C . LEU A 1 715 ? -36.541 -27.406 -9.854 1.00 83.50 715 LEU A C 1
ATOM 5479 O O . LEU A 1 715 ? -35.976 -27.115 -8.795 1.00 83.50 715 LEU A O 1
ATOM 5483 N N . GLU A 1 716 ? -35.981 -28.167 -10.784 1.00 79.38 716 GLU A N 1
ATOM 5484 C CA . GLU A 1 716 ? -34.632 -28.704 -10.697 1.00 79.38 716 GLU A CA 1
ATOM 5485 C C . GLU A 1 716 ? -33.652 -27.822 -11.477 1.00 79.38 716 GLU A C 1
ATOM 5487 O O . GLU A 1 716 ? -33.892 -27.417 -12.616 1.00 79.38 716 GLU A O 1
ATOM 5492 N N . PHE A 1 717 ? -32.508 -27.517 -10.870 1.00 82.50 717 PHE A N 1
ATOM 5493 C CA . PHE A 1 717 ? -31.421 -26.817 -11.548 1.00 82.50 717 PHE A CA 1
ATOM 5494 C C . PHE A 1 717 ? -30.298 -27.788 -11.915 1.00 82.50 717 PHE A C 1
ATOM 5496 O O . PHE A 1 717 ? -29.986 -28.710 -11.168 1.00 82.50 717 PHE A O 1
ATOM 5503 N N . GLY A 1 718 ? -29.649 -27.559 -13.059 1.00 69.12 718 GLY A N 1
ATOM 5504 C CA . GLY A 1 718 ? -28.532 -28.381 -13.548 1.00 69.12 718 GLY A CA 1
ATOM 5505 C C . GLY A 1 718 ? -27.211 -27.620 -13.718 1.00 69.12 718 GLY A C 1
ATOM 5506 O O . GLY A 1 718 ? -26.215 -28.211 -14.140 1.00 69.12 718 GLY A O 1
ATOM 5507 N N . GLY A 1 719 ? -27.187 -26.314 -13.427 1.00 73.62 719 GLY A N 1
ATOM 5508 C CA . GLY A 1 719 ? -26.016 -25.450 -13.586 1.00 73.62 719 GLY A CA 1
ATOM 5509 C C . GLY A 1 719 ? -25.633 -25.221 -15.051 1.00 73.62 719 GLY A C 1
ATOM 5510 O O . GLY A 1 719 ? -26.445 -24.794 -15.864 1.00 73.62 719 GLY A O 1
ATOM 5511 N N . GLY A 1 720 ? -24.369 -25.475 -15.395 1.00 61.06 720 GLY A N 1
ATOM 5512 C CA . GLY A 1 720 ? -23.884 -25.401 -16.780 1.00 61.06 720 GLY A CA 1
ATOM 5513 C C . GLY A 1 720 ? -23.302 -24.056 -17.215 1.00 61.06 720 GLY A C 1
ATOM 5514 O O . GLY A 1 720 ? -22.767 -23.986 -18.310 1.00 61.06 720 GLY A O 1
ATOM 5515 N N . VAL A 1 721 ? -23.320 -23.031 -16.359 1.00 65.12 721 VAL A N 1
ATOM 5516 C CA . VAL A 1 721 ? -22.639 -21.744 -16.585 1.00 65.12 721 VAL A CA 1
ATOM 5517 C C . VAL A 1 721 ? -21.791 -21.380 -15.364 1.00 65.12 721 VAL A C 1
ATOM 5519 O O . VAL A 1 721 ? -22.204 -21.591 -14.219 1.00 65.12 721 VAL A O 1
ATOM 5522 N N . ARG A 1 722 ? -20.562 -20.899 -15.583 1.00 58.44 722 ARG A N 1
ATOM 5523 C CA . ARG A 1 722 ? -19.596 -20.597 -14.509 1.00 58.44 722 ARG A CA 1
ATOM 5524 C C . ARG A 1 722 ? -19.487 -19.115 -14.197 1.00 58.44 722 ARG A C 1
ATOM 5526 O O . ARG A 1 722 ? -19.253 -18.778 -13.036 1.00 58.44 722 ARG A O 1
ATOM 5533 N N . PHE A 1 723 ? -19.672 -18.286 -15.213 1.00 63.91 723 PHE A N 1
ATOM 5534 C CA . PHE A 1 723 ? -19.631 -16.832 -15.180 1.00 63.91 723 PHE A CA 1
ATOM 5535 C C . PHE A 1 723 ? -20.593 -16.281 -16.244 1.00 63.91 723 PHE A C 1
ATOM 5537 O O . PHE A 1 723 ? -21.145 -17.024 -17.057 1.00 63.91 723 PHE A O 1
ATOM 5544 N N . GLN A 1 724 ? -20.831 -14.979 -16.220 1.00 60.78 724 GLN A N 1
ATOM 5545 C CA . GLN A 1 724 ? -21.711 -14.312 -17.171 1.00 60.78 724 GLN A CA 1
ATOM 5546 C C . GLN A 1 724 ? -21.084 -14.273 -18.570 1.00 60.78 724 GLN A C 1
ATOM 5548 O O . GLN A 1 724 ? -19.927 -13.897 -18.717 1.00 60.78 724 GLN A O 1
ATOM 5553 N N . GLY A 1 725 ? -21.838 -14.683 -19.594 1.00 65.62 725 GLY A N 1
ATOM 5554 C CA . GLY A 1 725 ? -21.313 -14.829 -20.957 1.00 65.62 725 GLY A CA 1
ATOM 5555 C C . GLY A 1 725 ? -20.536 -16.131 -21.210 1.00 65.62 725 GLY A C 1
ATOM 5556 O O . GLY A 1 725 ? -19.896 -16.249 -22.253 1.00 65.62 725 GLY A O 1
ATOM 5557 N N . ASP A 1 726 ? -20.586 -17.108 -20.292 1.00 71.75 726 ASP A N 1
ATOM 5558 C CA . ASP A 1 726 ? -20.017 -18.449 -20.509 1.00 71.75 726 ASP A CA 1
ATOM 5559 C C . ASP A 1 726 ? -20.629 -19.080 -21.785 1.00 71.75 726 ASP A C 1
ATOM 5561 O O . ASP A 1 726 ? -21.857 -19.124 -21.903 1.00 71.75 726 ASP A O 1
ATOM 5565 N N . PRO A 1 727 ? -19.822 -19.564 -22.754 1.00 71.50 727 PRO A N 1
ATOM 5566 C CA . PRO A 1 727 ? -20.332 -20.165 -23.992 1.00 71.50 727 PRO A CA 1
ATOM 5567 C C . PRO A 1 727 ? -21.042 -21.513 -23.776 1.00 71.50 727 PRO A C 1
ATOM 5569 O O . PRO A 1 727 ? -21.605 -22.073 -24.720 1.00 71.50 727 PRO A O 1
ATOM 5572 N N . LEU A 1 728 ? -20.989 -22.072 -22.562 1.00 70.38 728 LEU A N 1
ATOM 5573 C CA . LEU A 1 728 ? -21.676 -23.309 -22.211 1.00 70.38 728 LEU A CA 1
ATOM 5574 C C . LEU A 1 728 ? -23.201 -23.126 -22.148 1.00 70.38 728 LEU A C 1
ATOM 5576 O O . LEU A 1 728 ? -23.725 -22.136 -21.644 1.00 70.38 728 LEU A O 1
ATOM 5580 N N . THR A 1 729 ? -23.937 -24.127 -22.637 1.00 80.19 729 THR A N 1
ATOM 5581 C CA . THR A 1 729 ? -25.403 -24.129 -22.580 1.00 80.19 729 THR A CA 1
ATOM 5582 C C . THR A 1 729 ? -25.887 -24.357 -21.140 1.00 80.19 729 THR A C 1
ATOM 5584 O O . THR A 1 729 ? -25.509 -25.371 -20.540 1.00 80.19 729 THR A O 1
ATOM 5587 N N . PRO A 1 730 ? -26.741 -23.476 -20.584 1.00 82.81 730 PRO A N 1
ATOM 5588 C CA . PRO A 1 730 ? -27.281 -23.648 -19.240 1.00 82.81 730 PRO A CA 1
ATOM 5589 C C . PRO A 1 730 ? -28.157 -24.904 -19.150 1.00 82.81 730 PRO A C 1
ATOM 5591 O O . PRO A 1 730 ? -28.843 -25.275 -20.105 1.00 82.81 730 PRO A O 1
ATOM 5594 N N . LYS A 1 731 ? -28.136 -25.557 -17.987 1.00 79.88 731 LYS A N 1
ATOM 5595 C CA . LYS A 1 731 ? -28.893 -26.776 -17.687 1.00 79.88 731 LYS A CA 1
ATOM 5596 C C . LYS A 1 731 ? -29.806 -26.545 -16.488 1.00 79.88 731 LYS A C 1
ATOM 5598 O O . LYS A 1 731 ? -29.387 -25.977 -15.482 1.00 79.88 731 LYS A O 1
ATOM 5603 N N . GLY A 1 732 ? -31.028 -27.045 -16.580 1.00 86.00 732 GLY A N 1
ATOM 5604 C CA . GLY A 1 732 ? -32.050 -26.932 -15.546 1.00 86.00 732 GLY A CA 1
ATOM 5605 C C . GLY A 1 732 ? -33.431 -26.792 -16.165 1.00 86.00 732 GLY A C 1
ATOM 5606 O O . GLY A 1 732 ? -33.569 -26.749 -17.394 1.00 86.00 732 GLY A O 1
ATOM 5607 N N . ASP A 1 733 ? -34.433 -26.710 -15.306 1.00 86.50 733 ASP A N 1
ATOM 5608 C CA . ASP A 1 733 ? -35.805 -26.508 -15.730 1.00 86.50 733 ASP A CA 1
ATOM 5609 C C . ASP A 1 733 ? -35.996 -25.147 -16.390 1.00 86.50 733 ASP A C 1
ATOM 5611 O O . ASP A 1 733 ? -35.354 -24.141 -16.066 1.00 86.50 733 ASP A O 1
ATOM 5615 N N . LYS A 1 734 ? -36.895 -25.143 -17.368 1.00 88.19 734 LYS A N 1
ATOM 5616 C CA . LYS A 1 734 ? -37.205 -23.982 -18.187 1.00 88.19 734 LYS A CA 1
ATOM 5617 C C . LYS A 1 734 ? -38.324 -23.161 -17.566 1.00 88.19 734 LYS A C 1
ATOM 5619 O O . LYS A 1 734 ? -39.311 -23.704 -17.076 1.00 88.19 734 LYS A O 1
ATOM 5624 N N . VAL A 1 735 ? -38.181 -21.844 -17.637 1.00 86.56 735 VAL A N 1
ATOM 5625 C CA . VAL A 1 735 ? -39.114 -20.867 -17.086 1.00 86.56 735 VAL A CA 1
ATOM 5626 C C . VAL A 1 735 ? -39.453 -19.788 -18.099 1.00 86.56 735 VAL A C 1
ATOM 5628 O O . VAL A 1 735 ? -38.653 -19.413 -18.957 1.00 86.56 735 VAL A O 1
ATOM 5631 N N . GLN A 1 736 ? -40.666 -19.267 -17.975 1.00 89.88 736 GLN A N 1
ATOM 5632 C CA . GLN A 1 736 ? -41.148 -18.146 -18.762 1.00 89.88 736 GLN A CA 1
ATOM 5633 C C . GLN A 1 736 ? -41.279 -16.930 -17.856 1.00 89.88 736 GLN A C 1
ATOM 5635 O O . GLN A 1 736 ? -41.815 -17.028 -16.753 1.00 89.88 736 GLN A O 1
ATOM 5640 N N . ILE A 1 737 ? -40.784 -15.782 -18.317 1.00 91.19 737 ILE A N 1
ATOM 5641 C CA . ILE A 1 737 ? -40.831 -14.539 -17.548 1.00 91.19 737 ILE A CA 1
ATOM 5642 C C . ILE A 1 737 ? -41.806 -13.588 -18.233 1.00 91.19 737 ILE A C 1
ATOM 5644 O O . ILE A 1 737 ? -41.618 -13.199 -19.388 1.00 91.19 737 ILE A O 1
ATOM 5648 N N . TRP A 1 738 ? -42.849 -13.217 -17.495 1.00 89.06 738 TRP A N 1
ATOM 5649 C CA . TRP A 1 738 ? -43.858 -12.254 -17.911 1.00 89.06 738 TRP A CA 1
ATOM 5650 C C . TRP A 1 738 ? -43.730 -10.987 -17.067 1.00 89.06 738 TRP A C 1
ATOM 5652 O O . TRP A 1 738 ? -43.424 -11.041 -15.876 1.00 89.06 738 TRP A O 1
ATOM 5662 N N . ILE A 1 739 ? -43.930 -9.837 -17.703 1.00 88.25 739 ILE A N 1
ATOM 5663 C CA . ILE A 1 739 ? -43.848 -8.521 -17.074 1.00 88.25 739 ILE A CA 1
ATOM 5664 C C . ILE A 1 739 ? -45.186 -7.829 -17.275 1.00 88.25 739 ILE A C 1
ATOM 5666 O O . ILE A 1 739 ? -45.671 -7.702 -18.402 1.00 88.25 739 ILE A O 1
ATOM 5670 N N . GLU A 1 740 ? -45.767 -7.377 -16.169 1.00 88.12 740 GLU A N 1
ATOM 5671 C CA . GLU A 1 740 ? -47.061 -6.713 -16.139 1.00 88.12 740 GLU A CA 1
ATOM 5672 C C . GLU A 1 740 ? -46.968 -5.328 -15.519 1.00 88.12 740 GLU A C 1
ATOM 5674 O O . GLU A 1 740 ? -46.171 -5.085 -14.616 1.00 88.12 740 GLU A O 1
ATOM 5679 N N . TRP A 1 741 ? -47.770 -4.394 -16.020 1.00 80.56 741 TRP A N 1
ATOM 5680 C CA . TRP A 1 741 ? -47.937 -3.090 -15.391 1.00 80.56 741 TRP A CA 1
ATOM 5681 C C . TRP A 1 741 ? -49.276 -2.464 -15.755 1.00 80.56 741 TRP A C 1
ATOM 5683 O O . TRP A 1 741 ? -49.833 -2.695 -16.830 1.00 80.56 741 TRP A O 1
ATOM 5693 N N . ASN A 1 742 ? -49.770 -1.606 -14.866 1.00 79.75 742 ASN A N 1
ATOM 5694 C CA . ASN A 1 742 ? -50.973 -0.835 -15.137 1.00 79.75 742 ASN A CA 1
ATOM 5695 C C . ASN A 1 742 ? -50.652 0.331 -16.073 1.00 79.75 742 ASN A C 1
ATOM 5697 O O . ASN A 1 742 ? -49.723 1.106 -15.844 1.00 79.75 742 ASN A O 1
ATOM 5701 N N . SER A 1 743 ? -51.455 0.477 -17.117 1.00 73.19 743 SER A N 1
ATOM 5702 C CA . SER A 1 743 ? -51.391 1.565 -18.085 1.00 73.19 743 SER A CA 1
ATOM 5703 C C . SER A 1 743 ? -52.763 2.232 -18.158 1.00 73.19 743 SER A C 1
ATOM 5705 O O . SER A 1 743 ? -53.533 2.011 -19.090 1.00 73.19 743 SER A O 1
ATOM 5707 N N . GLY A 1 744 ? -53.078 3.052 -17.152 1.00 77.69 744 GLY A N 1
ATOM 5708 C CA . GLY A 1 744 ? -54.419 3.611 -16.977 1.00 77.69 744 GLY A CA 1
ATOM 5709 C C . GLY A 1 744 ? -55.365 2.570 -16.379 1.00 77.69 744 GLY A C 1
ATOM 5710 O O . GLY A 1 744 ? -55.085 2.051 -15.303 1.00 77.69 744 GLY A O 1
ATOM 5711 N N . THR A 1 745 ? -56.470 2.268 -17.065 1.00 77.75 745 THR A N 1
ATOM 5712 C CA . THR A 1 745 ? -57.457 1.247 -16.653 1.00 77.75 745 THR A CA 1
ATOM 5713 C C . THR A 1 745 ? -57.151 -0.156 -17.184 1.00 77.75 745 THR A C 1
ATOM 5715 O O . THR A 1 745 ? -57.859 -1.099 -16.845 1.00 77.75 745 THR A O 1
ATOM 5718 N N . GLU A 1 746 ? -56.127 -0.303 -18.026 1.00 82.25 746 GLU A N 1
ATOM 5719 C CA . GLU A 1 746 ? -55.737 -1.575 -18.640 1.00 82.25 746 GLU A CA 1
ATOM 5720 C C . GLU A 1 746 ? -54.436 -2.109 -18.030 1.00 82.25 746 GLU A C 1
ATOM 5722 O O . GLU A 1 746 ? -53.493 -1.351 -17.782 1.00 82.25 746 GLU A O 1
ATOM 5727 N N . VAL A 1 747 ? -54.364 -3.428 -17.831 1.00 82.44 747 VAL A N 1
ATOM 5728 C CA . VAL A 1 747 ? -53.124 -4.134 -17.481 1.00 82.44 747 VAL A CA 1
ATOM 5729 C C . VAL A 1 747 ? -52.413 -4.512 -18.776 1.00 82.44 747 VAL A C 1
ATOM 5731 O O . VAL A 1 747 ? -52.958 -5.256 -19.592 1.00 82.44 747 VAL A O 1
ATOM 5734 N N . LYS A 1 748 ? -51.190 -4.016 -18.975 1.00 83.50 748 LYS A N 1
ATOM 5735 C CA . LYS A 1 748 ? -50.318 -4.484 -20.057 1.00 83.50 748 LYS A CA 1
ATOM 5736 C C . LYS A 1 748 ? -49.503 -5.669 -19.572 1.00 83.50 748 LYS A C 1
ATOM 5738 O O . LYS A 1 748 ? -48.939 -5.602 -18.486 1.00 83.50 748 LYS A O 1
ATOM 5743 N N . ARG A 1 749 ? -49.414 -6.714 -20.399 1.00 87.62 749 ARG A N 1
ATOM 5744 C CA . ARG A 1 749 ? -48.606 -7.917 -20.172 1.00 87.62 749 ARG A CA 1
ATOM 5745 C C . ARG A 1 749 ? -47.709 -8.155 -21.384 1.00 87.62 749 ARG A C 1
ATOM 5747 O O . ARG A 1 749 ? -48.208 -8.211 -22.504 1.00 87.62 749 ARG A O 1
ATOM 5754 N N . HIS A 1 750 ? -46.417 -8.340 -21.145 1.00 89.00 750 HIS A N 1
ATOM 5755 C CA . HIS A 1 750 ? -45.422 -8.666 -22.168 1.00 89.00 750 HIS A CA 1
ATOM 5756 C C . HIS A 1 750 ? -44.498 -9.789 -21.701 1.00 89.00 750 HIS A C 1
ATOM 5758 O O . HIS A 1 750 ? -44.316 -9.994 -20.499 1.00 89.00 750 HIS A O 1
ATOM 5764 N N . ARG A 1 751 ? -43.896 -10.505 -22.651 1.00 90.69 751 ARG A N 1
ATOM 5765 C CA . ARG A 1 751 ? -42.773 -11.402 -22.372 1.00 90.69 751 ARG A CA 1
ATOM 5766 C C . ARG A 1 751 ? -41.524 -10.574 -22.073 1.00 90.69 751 ARG A C 1
ATOM 5768 O O . ARG A 1 751 ? -41.360 -9.492 -22.631 1.00 90.69 751 ARG A O 1
ATOM 5775 N N . ALA A 1 752 ? -40.643 -11.053 -21.195 1.00 90.31 752 ALA A N 1
ATOM 5776 C CA . ALA A 1 752 ? -39.405 -10.336 -20.871 1.00 90.31 752 ALA A CA 1
ATOM 5777 C C . ALA A 1 752 ? -38.561 -10.026 -22.117 1.00 90.31 752 ALA A C 1
ATOM 5779 O O . ALA A 1 752 ? -37.992 -8.944 -22.240 1.00 90.31 752 ALA A O 1
ATOM 5780 N N . GLU A 1 753 ? -38.550 -10.957 -23.065 1.00 92.44 753 GLU A N 1
ATOM 5781 C CA . GLU A 1 753 ? -37.862 -10.877 -24.348 1.00 92.44 753 GLU A CA 1
ATOM 5782 C C . GLU A 1 753 ? -38.386 -9.733 -25.228 1.00 92.44 753 GLU A C 1
ATOM 5784 O O . GLU A 1 753 ? -37.601 -9.094 -25.927 1.00 92.44 753 GLU A O 1
ATOM 5789 N N . ASP A 1 754 ? -39.683 -9.408 -25.146 1.00 91.81 754 ASP A N 1
ATOM 5790 C CA . ASP A 1 754 ? -40.286 -8.307 -25.912 1.00 91.81 754 ASP A CA 1
ATOM 5791 C C . ASP A 1 754 ? -39.682 -6.952 -25.529 1.00 91.81 754 ASP A C 1
ATOM 5793 O O . ASP A 1 754 ? -39.645 -6.032 -26.351 1.00 91.81 754 ASP A O 1
ATOM 5797 N N . LEU A 1 755 ? -39.215 -6.832 -24.281 1.00 88.31 755 LEU A N 1
ATOM 5798 C CA . LEU A 1 755 ? -38.658 -5.604 -23.718 1.00 88.31 755 LEU A CA 1
ATOM 5799 C C . LEU A 1 755 ? -37.139 -5.478 -23.923 1.00 88.31 755 LEU A C 1
ATOM 5801 O O . LEU A 1 755 ? -36.562 -4.456 -23.552 1.00 88.31 755 LEU A O 1
ATOM 5805 N N . ILE A 1 756 ? -36.488 -6.486 -24.513 1.00 87.56 756 ILE A N 1
ATOM 5806 C CA . ILE A 1 756 ? -35.053 -6.483 -24.819 1.00 87.56 756 ILE A CA 1
ATOM 5807 C C . ILE A 1 756 ? -34.879 -6.292 -26.324 1.00 87.56 756 ILE A C 1
ATOM 5809 O O . ILE A 1 756 ? -35.322 -7.125 -27.107 1.00 87.56 756 ILE A O 1
ATOM 5813 N N . TYR A 1 757 ? -34.205 -5.216 -26.736 1.00 85.75 757 TYR A N 1
ATOM 5814 C CA . TYR A 1 757 ? -34.034 -4.871 -28.150 1.00 85.75 757 TYR A CA 1
ATOM 5815 C C . TYR A 1 757 ? -32.590 -5.068 -28.627 1.00 85.75 757 TYR A C 1
ATOM 5817 O O . TYR A 1 757 ? -31.663 -4.430 -28.122 1.00 85.75 757 TYR A O 1
ATOM 5825 N N . ASP A 1 758 ? -32.402 -5.910 -29.642 1.00 82.38 758 ASP A N 1
ATOM 5826 C CA . ASP A 1 758 ? -31.126 -6.119 -30.327 1.00 82.38 758 ASP A CA 1
ATOM 5827 C C . ASP A 1 758 ? -30.930 -4.999 -31.364 1.00 82.38 758 ASP A C 1
ATOM 5829 O O . ASP A 1 758 ? -31.593 -4.955 -32.404 1.00 82.38 758 ASP A O 1
ATOM 5833 N N . ARG A 1 759 ? -30.031 -4.050 -31.063 1.00 79.25 759 ARG A N 1
ATOM 5834 C CA . ARG A 1 759 ? -29.760 -2.898 -31.942 1.00 79.25 759 ARG A CA 1
ATOM 5835 C C . ARG A 1 759 ? -29.207 -3.314 -33.314 1.00 79.25 759 ARG A C 1
ATOM 5837 O O . ARG A 1 759 ? -29.743 -2.806 -34.298 1.00 79.25 759 ARG A O 1
ATOM 5844 N N . PRO A 1 760 ? -28.190 -4.197 -33.420 1.00 81.31 760 PRO A N 1
ATOM 5845 C CA . PRO A 1 760 ? -27.733 -4.703 -34.714 1.00 81.31 760 PRO A CA 1
ATOM 5846 C C . PRO A 1 760 ? -28.823 -5.377 -35.555 1.00 81.31 760 PRO A C 1
ATOM 5848 O O . PRO A 1 760 ? -28.869 -5.155 -36.762 1.00 81.31 760 PRO A O 1
ATOM 5851 N N . LYS A 1 761 ? -29.701 -6.185 -34.944 1.00 82.88 761 LYS A N 1
ATOM 5852 C CA . LYS A 1 761 ? -30.764 -6.906 -35.672 1.00 82.88 761 LYS A CA 1
ATOM 5853 C C . LYS A 1 761 ? -32.046 -6.098 -35.880 1.00 82.88 761 LYS A C 1
ATOM 5855 O O . LYS A 1 761 ? -32.904 -6.524 -36.645 1.00 82.88 761 LYS A O 1
ATOM 5860 N N . GLN A 1 762 ? -32.169 -4.950 -35.217 1.00 88.69 762 GLN A N 1
ATOM 5861 C CA . GLN A 1 762 ? -33.368 -4.110 -35.199 1.00 88.69 762 GLN A CA 1
ATOM 5862 C C . GLN A 1 762 ? -34.658 -4.878 -34.861 1.00 88.69 762 GLN A C 1
ATOM 5864 O O . GLN A 1 762 ? -35.709 -4.675 -35.468 1.00 88.69 762 GLN A O 1
ATOM 5869 N N . SER A 1 763 ? -34.579 -5.771 -33.878 1.00 90.88 763 SER A N 1
ATOM 5870 C CA . SER A 1 763 ? -35.715 -6.568 -33.419 1.00 90.88 763 SER A CA 1
ATOM 5871 C C . SER A 1 763 ? -35.637 -6.811 -31.916 1.00 90.88 763 SER A C 1
ATOM 5873 O O . SER A 1 763 ? -34.557 -6.752 -31.325 1.00 90.88 763 SER A O 1
ATOM 5875 N N . SER A 1 764 ? -36.769 -7.141 -31.293 1.00 89.06 764 SER A N 1
ATOM 5876 C CA . SER A 1 764 ? -36.756 -7.678 -29.930 1.00 89.06 764 SER A CA 1
ATOM 5877 C C . SER A 1 764 ? -36.048 -9.038 -29.877 1.00 89.06 764 SER A C 1
ATOM 5879 O O . SER A 1 764 ? -35.856 -9.703 -30.904 1.00 89.06 764 SER A O 1
ATOM 5881 N N . MET A 1 765 ? -35.636 -9.442 -28.678 1.00 87.81 765 MET A N 1
ATOM 5882 C CA . MET A 1 765 ? -35.037 -10.747 -28.426 1.00 87.81 765 MET A CA 1
ATOM 5883 C C . MET A 1 765 ? -36.007 -11.865 -28.859 1.00 87.81 765 MET A C 1
ATOM 5885 O O . MET A 1 765 ? -37.205 -11.773 -28.584 1.00 87.81 765 MET A O 1
ATOM 5889 N N . PRO A 1 766 ? -35.531 -12.928 -29.538 1.00 88.12 766 PRO A N 1
ATOM 5890 C CA . PRO A 1 766 ? -36.379 -14.066 -29.876 1.00 88.12 766 PRO A CA 1
ATOM 5891 C C . PRO A 1 766 ? -36.998 -14.689 -28.624 1.00 88.12 766 PRO A C 1
ATOM 5893 O O . PRO A 1 766 ? -36.332 -14.802 -27.595 1.00 88.12 766 PRO A O 1
ATOM 5896 N N . HIS A 1 767 ? -38.249 -15.139 -28.721 1.00 90.12 767 HIS A N 1
ATOM 5897 C CA . HIS A 1 767 ? -38.908 -15.849 -27.625 1.00 90.12 767 HIS A CA 1
ATOM 5898 C C . HIS A 1 767 ? -38.212 -17.186 -27.383 1.00 90.12 767 HIS A C 1
ATOM 5900 O O . HIS A 1 767 ? -38.263 -18.089 -28.218 1.00 90.12 767 HIS A O 1
ATOM 5906 N N . ILE A 1 768 ? -37.559 -17.293 -26.232 1.00 84.75 768 ILE A N 1
ATOM 5907 C CA . ILE A 1 768 ? -36.907 -18.506 -25.745 1.00 84.75 768 ILE A CA 1
ATOM 5908 C C . ILE A 1 768 ? -37.394 -18.792 -24.325 1.00 84.75 768 ILE A C 1
ATOM 5910 O O . ILE A 1 768 ? -37.975 -17.927 -23.677 1.00 84.75 768 ILE A O 1
ATOM 5914 N N . ASP A 1 769 ? -37.168 -20.000 -23.820 1.00 84.06 769 ASP A N 1
ATOM 5915 C CA . ASP A 1 769 ? -37.366 -20.251 -22.394 1.00 84.06 769 ASP A CA 1
ATOM 5916 C C . ASP A 1 769 ? -36.078 -19.929 -21.631 1.00 84.06 769 ASP A C 1
ATOM 5918 O O . ASP A 1 769 ? -34.978 -20.296 -22.054 1.00 84.06 769 ASP A O 1
ATOM 5922 N N . TRP A 1 770 ? -36.223 -19.265 -20.488 1.00 89.00 770 TRP A N 1
ATOM 5923 C CA . TRP A 1 770 ? -35.130 -19.023 -19.551 1.00 89.00 770 TRP A CA 1
ATOM 5924 C C . TRP A 1 770 ? -34.822 -20.319 -18.808 1.00 89.00 770 TRP A C 1
ATOM 5926 O O . TRP A 1 770 ? -35.709 -21.141 -18.612 1.00 89.00 770 TRP A O 1
ATOM 5936 N N . VAL A 1 771 ? -33.580 -20.524 -18.380 1.00 88.50 771 VAL A N 1
ATOM 5937 C CA . VAL A 1 771 ? -33.178 -21.759 -17.690 1.00 88.50 771 VAL A CA 1
ATOM 5938 C C . VAL A 1 771 ? -32.835 -21.444 -16.243 1.00 88.50 771 VAL A C 1
ATOM 5940 O O . VAL A 1 771 ? -32.019 -20.562 -15.974 1.00 88.50 771 VAL A O 1
ATOM 5943 N N . PHE A 1 772 ? -33.431 -22.178 -15.306 1.00 88.12 772 PHE A N 1
ATOM 5944 C CA . PHE A 1 772 ? -33.088 -22.089 -13.895 1.00 88.12 772 PHE A CA 1
ATOM 5945 C C . PHE A 1 772 ? -31.786 -22.851 -13.619 1.00 88.12 772 PHE A C 1
ATOM 5947 O O . PHE A 1 772 ? -31.763 -24.069 -13.473 1.00 88.12 772 PHE A O 1
ATOM 5954 N N . THR A 1 773 ? -30.671 -22.126 -13.546 1.00 81.44 773 THR A N 1
ATOM 5955 C CA . THR A 1 773 ? -29.336 -22.712 -13.327 1.00 81.44 773 THR A CA 1
ATOM 5956 C C . THR A 1 773 ? -28.962 -22.868 -11.850 1.00 81.44 773 THR A C 1
ATOM 5958 O O . THR A 1 773 ? -27.871 -23.352 -11.549 1.00 81.44 773 THR A O 1
ATOM 5961 N N . GLY A 1 774 ? -29.854 -22.477 -10.933 1.00 77.94 774 GLY A N 1
ATOM 5962 C CA . GLY A 1 774 ? -29.617 -22.447 -9.488 1.00 77.94 774 GLY A CA 1
ATOM 5963 C C . GLY A 1 774 ? -28.900 -21.176 -9.021 1.00 77.94 774 GLY A C 1
ATOM 5964 O O . GLY A 1 774 ? -28.355 -20.418 -9.825 1.00 77.94 774 GLY A O 1
ATOM 5965 N N . SER A 1 775 ? -28.905 -20.942 -7.707 1.00 76.31 775 SER A N 1
ATOM 5966 C CA . SER A 1 775 ? -28.230 -19.799 -7.078 1.00 76.31 775 SER A CA 1
ATOM 5967 C C . SER A 1 775 ? -26.887 -20.200 -6.475 1.00 76.31 775 SER A C 1
ATOM 5969 O O . SER A 1 775 ? -26.732 -21.299 -5.947 1.00 76.31 775 SER A O 1
ATOM 5971 N N . ARG A 1 776 ? -25.915 -19.283 -6.511 1.00 65.81 776 ARG A N 1
ATOM 5972 C CA . ARG A 1 776 ? -24.659 -19.404 -5.759 1.00 65.81 776 ARG A CA 1
ATOM 5973 C C . ARG A 1 776 ? -24.681 -18.420 -4.605 1.00 65.81 776 ARG A C 1
ATOM 5975 O O . ARG A 1 776 ? -24.828 -17.221 -4.823 1.00 65.81 776 ARG A O 1
ATOM 5982 N N . ILE A 1 777 ? -24.502 -18.931 -3.396 1.00 54.94 777 ILE A N 1
ATOM 5983 C CA . ILE A 1 777 ? -24.334 -18.105 -2.206 1.00 54.94 777 ILE A CA 1
ATOM 5984 C C . ILE A 1 777 ? -22.837 -17.838 -2.069 1.00 54.94 777 ILE A C 1
ATOM 5986 O O . ILE A 1 777 ? -22.046 -18.766 -1.905 1.00 54.94 777 ILE A O 1
ATOM 5990 N N . LYS A 1 778 ? -22.436 -16.576 -2.209 1.00 43.62 778 LYS A N 1
ATOM 5991 C CA . LYS A 1 778 ? -21.050 -16.139 -2.030 1.00 43.62 778 LYS A CA 1
ATOM 5992 C C . LYS A 1 778 ? -21.010 -15.284 -0.767 1.00 43.62 778 LYS A C 1
ATOM 5994 O O . LYS A 1 778 ? -21.571 -14.195 -0.774 1.00 43.62 778 LYS A O 1
ATOM 5999 N N . ASN A 1 779 ? -20.350 -15.790 0.277 1.00 37.12 779 ASN A N 1
ATOM 6000 C CA . ASN A 1 779 ? -20.336 -15.237 1.643 1.00 37.12 779 ASN A CA 1
ATOM 6001 C C . ASN A 1 779 ? -21.697 -15.374 2.352 1.00 37.12 779 ASN A C 1
ATOM 6003 O O . ASN A 1 779 ? -22.324 -14.373 2.688 1.00 37.12 779 ASN A O 1
ATOM 6007 N N . GLY A 1 780 ? -22.166 -16.620 2.494 1.00 33.25 780 GLY A N 1
ATOM 6008 C CA . GLY A 1 780 ? -23.441 -16.953 3.138 1.00 33.25 780 GLY A CA 1
ATOM 6009 C C . GLY A 1 780 ? -23.530 -16.529 4.586 1.00 33.25 780 GLY A C 1
ATOM 6010 O O . GLY A 1 780 ? -22.534 -16.665 5.333 1.00 33.25 780 GLY A O 1
#

Mean predicted aligned error: 14.76 Å

Foldseek 3Di:
DDDDDDDFFWFWFFFDDDDDDDDDDDDDDDDDDDDPDPDDFFWDKAKDPVQWDWPDQAAAFLDKIKTKTKIFTQTRAKDQDWKWKWKWWDDVVVPTFTFDDTFTDHTHGHGHMDMDMGIDGHHAFKIKIKIFIPNVCPGDGPDRPRRIDIDMGHYHYDDFDQDDLVLLLVLLVLLLVVLLVQFAWKWWQAPVRDTDTPLRCFQQCADPPPRGGSFPTDIDHDPPTQQGLAHSLVVWLQLLLLSLLLCLLSVNACPPPSNVSSLCSLQPRRPDHNLPDQALNSLLSNLSNVLSNVPCVVCVVVLLSSLVSNVVLQAPQQAHDPRRDFHWLVSRLSNLQSNLSNVQSVRDDDLVNLVSSLSLLLQQQDPQLAGDTHNPADDLFARDGKQLSLLSSLLSCLSSQNHCVHPSNVSSLVSCLVQPDLSQTGRGQFDNLSSLLSNLSSQCRPPHHCDRNNDSSLSSNSSVLSRQQDPSSAHQHSARPNSVDDPDDRDPRPPRRRPDGDSVSSSSSSCSSSSRGNFHNFWAKAWDPDAKDWQDQEAAQQDKTKIKTKMFTQGQAKDAFKWKWKFWDDVVVVTHTFDDIDTDGIAGHRGMDMDMGIDGRHDFFKIKMKMAIPPVPPGDHSHRPRRMDIDIGGHDDPDPPPPPQWDAPDVQWIDRPQWIARLVSLMIIWIWDQQDQDDAAQEQEDEPPPPSVRYRIHTPDDPVSVLVRCVVNVWFADAQADDRPRPTDGGTDWTWTKTWGDDDPDIDIDTSQQSAADPVVRHGHDDDTDHCNGDDDDPD

Secondary structure (DSSP, 8-state):
--------EEEEEE----------------------PPPPP---EEE-GGG-EESSSSPBTT--EEEEEEEEE-SSS---SEEEEEEEES-GGGTPEE-SSPEEEE---TT-EEEEEEEE-PPSEEEEEEEEESTT--S--S-TTSSEEEEEEEEBPP-PPP--HHHHHHHHHHHHHHHHHT-B-EEEE-TTS-EEEHHHHHHHSB-TTT--B-TTPPPEE-SS-SSTT-BSGGG-SHHHHHHHHHHHHTT--TTSHHHHHHHHIIIIISSS-GGG---HHHHHHHHHHHHHT--HHHHHHHHHHHHHHHHHT--TTS---GGGS---HHHHHHHHHHHHHHHHTT----HHHHHHHHHHHHHH--TTS---S-TTS-BTTBSS--HHHHHHHHHHHHHTT--TTSHHHHHHHHHHHHT--SSS-TT-SS-HHHHHHHHHHHHHSSSP-S-BTTB-HHHHHHHHHHHH--TTS--B-SS-GGGGSTT---PPPPTTTTTSB-HHHHHHHHHHHTT--PPPSSB-EEE-SS--EES-SSPBTT-EEEEEEEEEE-SSS-EEEEEEEEEES-GGGTPEEEEEEEEEEEE-TT-EEEEEEEEE--SSEEEEEEEEESTT--S-BS-STTSEEEEEEEEBS------TTEEEEETTEEEETTEEEETTTTEEEEEEEE--SSS--SEEEEETTS-GGGEEEEE-S-HHHHHHHHHHTTPPEEE--SSTT-SSPPEE-EE--EEEEEETTEEEEEEGGGG-EETTTTEEPP---EE------S--

pLDDT: mean 85.54, std 16.38, range [25.59, 98.62]

Solvent-accessible surface area (backbone atoms only — not comparable to full-atom values): 42815 Å² total; per-residue (Å²): 132,83,87,75,81,92,67,89,30,54,29,51,30,55,43,76,92,80,92,82,86,88,86,83,89,83,88,80,90,80,87,86,82,93,70,95,66,81,75,77,69,30,29,23,54,30,53,44,7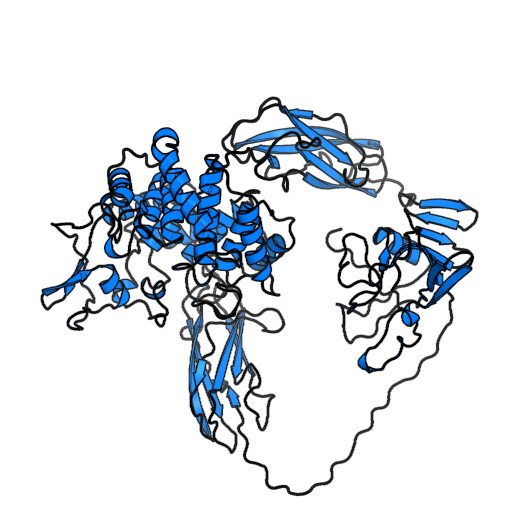9,88,49,56,42,52,76,54,81,69,36,46,30,31,41,87,34,42,41,35,36,28,45,30,23,74,18,73,24,63,40,79,60,73,43,36,36,38,39,22,50,38,56,71,92,78,69,26,37,37,41,45,71,66,37,75,40,79,52,50,36,48,70,37,71,48,80,44,69,45,60,41,52,49,60,58,38,78,45,44,35,34,38,24,46,45,74,83,64,78,71,78,53,74,47,84,85,47,18,64,43,79,47,76,49,52,22,40,68,76,83,71,63,87,68,51,75,66,56,51,52,51,47,40,50,35,27,53,54,34,53,58,73,55,54,24,45,42,29,36,67,32,97,84,75,47,81,29,51,45,71,55,38,46,50,61,30,24,37,90,85,80,63,48,67,42,68,89,65,73,72,43,72,54,89,82,54,88,36,50,36,16,31,63,34,90,83,38,54,51,55,22,24,45,47,38,25,37,41,25,57,67,67,48,54,76,82,40,70,65,41,41,31,21,54,48,12,52,61,74,36,40,91,59,55,59,92,70,62,72,45,49,51,47,39,13,36,43,35,41,28,56,56,42,64,72,47,58,88,81,45,42,70,60,42,52,51,36,50,52,49,46,63,69,48,46,33,97,74,22,36,24,30,79,72,62,80,56,55,30,48,70,39,30,35,44,34,48,51,15,52,47,37,44,39,36,74,66,48,85,73,62,68,65,59,48,52,30,34,48,53,32,51,61,70,40,47,42,95,80,25,25,18,42,40,39,79,90,52,65,27,100,62,19,55,38,46,22,42,33,42,19,21,32,49,33,22,44,35,17,70,67,64,38,32,71,87,36,70,68,32,32,34,17,52,52,33,51,38,77,54,61,67,70,56,49,17,41,36,28,73,42,47,37,51,54,16,52,31,24,39,49,44,30,30,59,35,46,56,67,46,81,55,54,81,86,35,54,55,64,64,56,37,44,19,43,51,62,73,57,45,43,98,71,24,29,23,58,56,73,46,44,75,50,57,76,52,89,90,48,79,73,59,73,58,24,80,60,44,66,83,36,65,28,73,68,43,28,33,32,50,39,27,40,72,60,62,60,68,74,67,70,67,40,44,29,52,30,60,38,99,60,53,64,45,64,77,58,77,68,42,39,52,68,38,74,41,43,41,34,34,26,44,22,30,77,29,78,60,64,48,62,62,50,36,38,40,40,19,51,31,55,70,93,76,74,27,46,73,44,72,72,75,42,70,44,68,66,45,48,38,64,34,71,49,78,50,76,47,69,40,66,38,69,66,48,43,83,42,42,39,29,42,30,51,40,80,80,67,79,72,76,50,59,32,70,83,46,24,59,51,71,39,82,44,46,26,46,60,86,69,70,87,72,64,88,63,64,43,77,78,50,94,57,26,34,31,36,81,55,34,39,36,32,61,81,68,41,26,44,33,47,37,38,43,83,62,48,94,76,80,76,67,85,38,71,61,32,35,87,88,46,66,62,91,28,14,39,26,33,36,59,57,58,72,67,46,55,54,50,50,46,46,74,64,65,53,52,56,58,28,49,58,91,55,91,88,47,91,52,72,69,28,42,40,68,38,47,56,38,43,33,35,71,62,84,95,43,77,47,74,44,50,55,36,69,78,36,73,40,74,94,78,72,40,53,43,75,91,71,73,44,61,41,40,70,86,82,80,81,87,121

Sequence (780 aa):
MKKINWTIIIIILILVFIPLSAFSQASKQKTTSTTTKQSVPMPDLIIDPKSIVFSDPSPTEGDGVTIYANVINKGTADIKDDVEVRFVEGDPKEGGLQIGSDAAVFGLKSGASAKVQVRWRPPAGESRIFIIADPDNLIKESNENNNLYIKSIKAKTWTGPKVTDEQIKESIKKGLDWLRSQQGEFYVVCPNNHDNFLYSAIGYGKCVICGASLKGIEPTRAVDEKMPGGWMPEIGPGLTALCVSALLFAGVGESDPAVQKGIDHLFNKTPAPWKEWSDSYDYAVFILALTATGNKKEYMDEVEYATEQLIKLQTPDGGWGYGSMVADAAHLQYVIYGLYAAQQWGVKIPTEVWTKAVSWLIKLQRPDGGWNYSGEGMGPFAVDSYGSMTATAVMGLKAAGLGPSNEATKRGIDWLTKYYSITRNPGSFYWHYYYMLSLQRAMDMPPKQDTIGGHDWYHEMASFLVSKQMPDGSWIADTPISATGLGAVVQDLSDWASNRGDIMTTAFAIMFLIKAMPQPAKVDLGFGKQSIIFSKSDPVEGEQITIKTSIANMTNNPIENVKVAFYDGDPKSAGVPIGTVQTISSLLGNETKELSVAWDAKGAGEHKIYVVIDPSNAIDEASKDNNVVFGQIFVGGKTTPAIPGIVQISDGVYRLGKVDIDLNKKVITLYGKVNMTAGIIELLACTKIGKVHESLLVMDVEPIHLQTALILLGLEFGGGVRFQGDPLTPKGDKVQIWIEWNSGTEVKRHRAEDLIYDRPKQSSMPHIDWVFTGSRIKNG